Protein AF-A0A9W8TNB6-F1 (afdb_monomer)

Mean predicted aligned error: 21.93 Å

InterPro domains:
  IPR001279 Metallo-beta-lactamase [PF00753] (46-208)
  IPR001279 Metallo-beta-lactamase [SM00849] (48-267)
  IPR036866 Ribonuclease Z/Hydroxyacylglutathione hydrolase-like [G3DSA:3.60.15.10] (21-254)
  IPR036866 Ribonuclease Z/Hydroxyacylglutathione hydrolase-like [SSF56281] (34-325)
  IPR051013 N-acyl homoserine lactonase-like [PTHR42978] (9-337)

Sequence (986 aa):
MVAPSFDVPAGATAQVSIIDTEVYLVDLPTAALVTPSVDGFEKFGQLGSWCFLVQSSKGEKVLFDLSIPPDTTIYTPAIQKMIEEASASIDGVKHAADVLKSNGVDPRDISSVIWSHHHFDHIGDITTFPKSTDIVVGPGFRKAYLPAYPTQPNTWLEERHFEGRELREVDFSDADRSLKVGALEAYDFFGDGSFYLLHTPGHTNGHLAGLARTTSNPDTFIFMGGDLCHHSGEIRPSPRLPIPADVQFPLPDYVRARISVCPGAQHFHALNHKRGRKADEPFFDPVLAEDLPRAIQTIKDTQTADAQSNIFFIFAHDMEIKGIVDFFPSFANDWHEKGWKEKSLWKFLADLAPAAASYGMLSALGIRHSGAGFHASPVIAVIQCVGLKSHRPGEETNFSIIAFLHRTRDNRKVAQMPALDRARVVCTNCHLRKVTFLTPTSLLKAQTSTFSRRVGVRKTRTAGARLRTARSPSIQGLRASELGVPSPVTTDSHPETTRSSGSNNTPHSQPNTFISRCSNGYYGEYDDIIGAGETPFSTSVQLHEAVLKSVKLNPAPRPVLRRAWADAYLKFIFHYCPVLEDKDLDGSNVSTTLGKAICLVGNLVRRIPRGPKLAEELYQEVKLLISINHDKDTAQTLKAICLLCLWSAKPSYPITLDGPWHWIAVAVRIFWTLHNADTLEAACWNRPPLLRRNDFDVKLPTLDDCDVSNVQLQVFIESTKLCTIINHISELHRDKKTQGLEEFPGIETSMCDWVSNLPKELQLFHQNGERKGYCRPVSELLIQYFVAIVLSEFLRFRDKGGPRNVSVASLLAASCATALYEEIDCRDEAMFLPHHNGFYCLVLALPIIHHTPQSPEKKAVRQRDLVILQAILRGMEGRYGDARWCIAIMEKLKSSIDRAPETQRPGHSERLEPNAVASLLFPFPAEFCDNMALLEQAAPNAGFSAENFDPWQDWSVDNGTFDYNWLDLFRFDVADMDGQFESSDQ

Radius of gyration: 38.76 Å; Cα contacts (8 Å, |Δi|>4): 1297; chains: 1; bounding box: 109×118×106 Å

Organism: NCBI:txid114810

Structure (mmCIF, N/CA/C/O backbone):
data_AF-A0A9W8TNB6-F1
#
_entry.id   AF-A0A9W8TNB6-F1
#
loop_
_atom_site.group_PDB
_atom_site.id
_atom_site.type_symbol
_atom_site.label_atom_id
_atom_site.label_alt_id
_atom_site.label_comp_id
_atom_site.label_asym_id
_atom_site.label_entity_id
_atom_site.label_seq_id
_atom_site.pdbx_PDB_ins_code
_atom_site.Cartn_x
_atom_site.Cartn_y
_atom_site.Cartn_z
_atom_site.occupancy
_atom_site.B_iso_or_equiv
_atom_site.auth_seq_id
_atom_site.auth_comp_id
_atom_site.auth_asym_id
_atom_site.auth_atom_id
_atom_site.pdbx_PDB_model_num
ATOM 1 N N . MET A 1 1 ? 20.317 -42.517 0.746 1.00 33.56 1 MET A N 1
ATOM 2 C CA . MET A 1 1 ? 19.040 -42.612 1.485 1.00 33.56 1 MET A CA 1
ATOM 3 C C . MET A 1 1 ? 17.987 -41.966 0.607 1.00 33.56 1 MET A C 1
ATOM 5 O O . MET A 1 1 ? 18.328 -40.986 -0.046 1.00 33.56 1 MET A O 1
ATOM 9 N N . VAL A 1 2 ? 16.779 -42.522 0.528 1.00 39.56 2 VAL A N 1
ATOM 10 C CA . VAL A 1 2 ? 15.656 -41.832 -0.129 1.00 39.56 2 VAL A CA 1
ATOM 11 C C . VAL A 1 2 ? 15.323 -40.605 0.726 1.00 39.56 2 VAL A C 1
ATOM 13 O O . VAL A 1 2 ? 15.383 -40.700 1.953 1.00 39.56 2 VAL A O 1
ATOM 16 N N . ALA A 1 3 ? 15.068 -39.449 0.109 1.00 52.50 3 ALA A N 1
ATOM 17 C CA . ALA A 1 3 ? 14.624 -38.274 0.858 1.00 52.50 3 ALA A CA 1
ATOM 18 C C . ALA A 1 3 ? 13.265 -38.589 1.519 1.00 52.50 3 ALA A C 1
ATOM 20 O O . ALA A 1 3 ? 12.451 -39.242 0.868 1.00 52.50 3 ALA A O 1
ATOM 21 N N . PRO A 1 4 ? 12.999 -38.177 2.774 1.00 61.28 4 PRO A N 1
ATOM 22 C CA . PRO A 1 4 ? 11.732 -38.504 3.424 1.00 61.28 4 PRO A CA 1
ATOM 23 C C . PRO A 1 4 ? 10.575 -37.866 2.654 1.00 61.28 4 PRO A C 1
ATOM 25 O O . PRO A 1 4 ? 10.583 -36.643 2.496 1.00 61.28 4 PRO A O 1
ATOM 28 N N . SER A 1 5 ? 9.624 -38.675 2.196 1.00 78.06 5 SER A N 1
ATOM 29 C CA . SER A 1 5 ? 8.437 -38.256 1.455 1.00 78.06 5 SER A CA 1
ATOM 30 C C . SER A 1 5 ? 7.243 -37.989 2.378 1.00 78.06 5 SER A C 1
ATOM 32 O O . SER A 1 5 ? 7.097 -38.564 3.455 1.00 78.06 5 SER A O 1
ATOM 34 N N . PHE A 1 6 ? 6.385 -37.073 1.946 1.00 88.31 6 PHE A N 1
ATOM 35 C CA . PHE A 1 6 ? 5.047 -36.822 2.454 1.00 88.31 6 PHE A CA 1
ATOM 36 C C . PHE A 1 6 ? 4.116 -37.861 1.825 1.00 88.31 6 PHE A C 1
ATOM 38 O O . PHE A 1 6 ? 3.476 -37.628 0.798 1.00 88.31 6 PHE A O 1
ATOM 45 N N . ASP A 1 7 ? 4.142 -39.061 2.400 1.00 90.25 7 ASP A N 1
ATOM 46 C CA . ASP A 1 7 ? 3.386 -40.198 1.888 1.00 90.25 7 ASP A CA 1
ATOM 47 C C . ASP A 1 7 ? 1.887 -40.012 2.162 1.00 90.25 7 ASP A C 1
ATOM 49 O O . ASP A 1 7 ? 1.473 -39.779 3.301 1.00 90.25 7 ASP A O 1
ATOM 53 N N . VAL A 1 8 ? 1.083 -40.145 1.105 1.00 92.81 8 VAL A N 1
ATOM 54 C CA . VAL A 1 8 ? -0.385 -40.150 1.141 1.00 92.81 8 VAL A CA 1
ATOM 55 C C . VAL A 1 8 ? -0.854 -41.543 0.702 1.00 92.81 8 VAL A C 1
ATOM 57 O O . VAL A 1 8 ? -0.349 -42.040 -0.307 1.00 92.81 8 VAL A O 1
ATOM 60 N N . PRO A 1 9 ? -1.804 -42.199 1.395 1.00 92.19 9 PRO A N 1
ATOM 61 C CA . PRO A 1 9 ? -2.367 -43.463 0.921 1.00 92.19 9 PRO A CA 1
ATOM 62 C C . PRO A 1 9 ? -3.037 -43.338 -0.454 1.00 92.19 9 PRO A C 1
ATOM 64 O O . PRO A 1 9 ? -3.372 -42.241 -0.902 1.00 92.19 9 PRO A O 1
ATOM 67 N N . ALA A 1 10 ? -3.269 -44.468 -1.125 1.00 92.31 10 ALA A N 1
ATOM 68 C CA . ALA A 1 10 ? -4.039 -44.496 -2.368 1.00 92.31 10 ALA A CA 1
ATOM 69 C C . ALA A 1 10 ? -5.517 -44.137 -2.116 1.00 92.31 10 ALA A C 1
ATOM 71 O O . ALA A 1 10 ? -6.073 -44.479 -1.073 1.00 92.31 10 ALA A O 1
ATOM 72 N N . GLY A 1 11 ? -6.157 -43.480 -3.084 1.00 94.44 11 GLY A N 1
ATOM 73 C CA . GLY A 1 11 ? -7.543 -43.022 -2.975 1.00 94.44 11 GLY A CA 1
ATOM 74 C C . GLY A 1 11 ? -8.124 -42.557 -4.309 1.00 94.44 11 GLY A C 1
ATOM 75 O O . GLY A 1 11 ? -7.451 -42.574 -5.342 1.00 94.44 11 GLY A O 1
ATOM 76 N N . ALA A 1 12 ? -9.389 -42.149 -4.287 1.00 97.12 12 ALA A N 1
ATOM 77 C CA . ALA A 1 12 ? -10.066 -41.510 -5.407 1.00 97.12 12 ALA A CA 1
ATOM 78 C C . ALA A 1 12 ? -9.558 -40.073 -5.631 1.00 97.12 12 ALA A C 1
ATOM 80 O O . ALA A 1 12 ? -8.822 -39.521 -4.819 1.00 97.12 12 ALA A O 1
ATOM 81 N N . THR A 1 13 ? -9.952 -39.453 -6.742 1.00 97.69 13 THR A N 1
ATOM 82 C CA . THR A 1 13 ? -9.614 -38.060 -7.083 1.00 97.69 13 THR A CA 1
ATOM 83 C C . THR A 1 13 ? -10.798 -37.134 -6.833 1.00 97.69 13 THR A C 1
ATOM 85 O O . THR A 1 13 ? -11.914 -37.459 -7.244 1.00 97.69 13 THR A O 1
ATOM 88 N N . ALA A 1 14 ? -10.548 -35.969 -6.242 1.00 98.19 14 ALA A N 1
ATOM 89 C CA . ALA A 1 14 ? -11.518 -34.888 -6.125 1.00 98.19 14 ALA A CA 1
ATOM 90 C C . ALA A 1 14 ? -11.389 -33.942 -7.326 1.00 98.19 14 ALA A C 1
ATOM 92 O O . ALA A 1 14 ? -10.287 -33.729 -7.836 1.00 98.19 14 ALA A O 1
ATOM 93 N N . GLN A 1 15 ? -12.489 -33.337 -7.770 1.00 98.31 15 GLN A N 1
ATOM 94 C CA . GLN A 1 15 ? -12.419 -32.160 -8.640 1.00 98.31 15 GLN A CA 1
ATOM 95 C C . GLN A 1 15 ? -12.193 -30.929 -7.763 1.00 98.31 15 GLN A C 1
ATOM 97 O O . GLN A 1 15 ? -12.899 -30.746 -6.775 1.00 98.31 15 GLN A O 1
ATOM 102 N N . VAL A 1 16 ? -11.207 -30.102 -8.104 1.00 98.62 16 VAL A N 1
ATOM 103 C CA . VAL A 1 16 ? -10.817 -28.922 -7.318 1.00 98.62 16 VAL A CA 1
ATOM 104 C C . VAL A 1 16 ? -10.901 -27.693 -8.207 1.00 98.62 16 VAL A C 1
ATOM 106 O O . VAL A 1 16 ? -10.426 -27.731 -9.339 1.00 98.62 16 VAL A O 1
ATOM 109 N N . SER A 1 17 ? -11.466 -26.599 -7.705 1.00 98.62 17 SER A N 1
ATOM 110 C CA . SER A 1 17 ? -11.435 -25.282 -8.356 1.00 98.62 17 SER A CA 1
ATOM 111 C C . SER A 1 17 ? -10.987 -24.227 -7.349 1.00 98.62 17 SER A C 1
ATOM 113 O O . SER A 1 17 ? -11.371 -24.303 -6.184 1.00 98.62 17 SER A O 1
ATOM 115 N N . ILE A 1 18 ? -10.200 -23.248 -7.795 1.00 98.38 18 ILE A N 1
ATOM 116 C CA . ILE A 1 18 ? -9.760 -22.113 -6.969 1.00 98.38 18 ILE A CA 1
ATOM 117 C C . ILE A 1 18 ? -10.679 -20.933 -7.282 1.00 98.38 18 ILE A C 1
ATOM 119 O O . ILE A 1 18 ? -10.844 -20.583 -8.450 1.00 98.38 18 ILE A O 1
ATOM 123 N N . ILE A 1 19 ? -11.297 -20.342 -6.267 1.00 97.44 19 ILE A N 1
ATOM 124 C CA . ILE A 1 19 ? -12.228 -19.220 -6.383 1.00 97.44 19 ILE A CA 1
ATOM 125 C C . ILE A 1 19 ? -11.494 -17.945 -5.957 1.00 97.44 19 ILE A C 1
ATOM 127 O O . ILE A 1 19 ? -11.106 -17.802 -4.799 1.00 97.44 19 ILE A O 1
ATOM 131 N N . ASP A 1 20 ? -11.329 -17.024 -6.906 1.00 95.12 20 ASP A N 1
ATOM 132 C CA . ASP A 1 20 ? -10.987 -15.627 -6.633 1.00 95.12 20 ASP A CA 1
ATOM 133 C C . ASP A 1 20 ? -12.306 -14.869 -6.420 1.00 95.12 20 ASP A C 1
ATOM 135 O O . ASP A 1 20 ? -13.174 -14.854 -7.299 1.00 95.12 20 ASP A O 1
ATOM 139 N N . THR A 1 21 ? -12.496 -14.303 -5.231 1.00 93.50 21 THR A N 1
ATOM 140 C CA . THR A 1 21 ? -13.643 -13.438 -4.913 1.00 93.50 21 THR A CA 1
ATOM 141 C C . THR A 1 21 ? -13.467 -12.028 -5.467 1.00 93.50 21 THR A C 1
ATOM 143 O O . THR A 1 21 ? -14.443 -11.282 -5.514 1.00 93.50 21 THR A O 1
ATOM 146 N N . GLU A 1 22 ? -12.263 -11.669 -5.926 1.00 92.81 22 GLU A N 1
ATOM 147 C CA . GLU A 1 22 ? -11.875 -10.291 -6.239 1.00 92.81 22 GLU A CA 1
ATOM 148 C C . GLU A 1 22 ? -12.078 -9.356 -5.029 1.00 92.81 22 GLU A C 1
ATOM 150 O O . GLU A 1 22 ? -12.483 -8.207 -5.194 1.00 92.81 22 GLU A O 1
ATOM 155 N N . VAL A 1 23 ? -11.825 -9.873 -3.816 1.00 90.75 23 VAL A N 1
ATOM 156 C CA . VAL A 1 23 ? -11.800 -9.112 -2.559 1.00 90.75 23 VAL A CA 1
ATOM 157 C C . VAL A 1 23 ? -10.408 -9.218 -1.933 1.00 90.75 23 VAL A C 1
ATOM 159 O O . VAL A 1 23 ? -9.901 -10.326 -1.738 1.00 90.75 23 VAL A O 1
ATOM 162 N N . TYR A 1 24 ? -9.790 -8.078 -1.624 1.00 91.81 24 TYR A N 1
ATOM 163 C CA . TYR A 1 24 ? -8.423 -7.992 -1.102 1.00 91.81 24 TYR A CA 1
ATOM 164 C C . TYR A 1 24 ? -8.327 -7.002 0.058 1.00 91.81 24 TYR A C 1
ATOM 166 O O . TYR A 1 24 ? -8.927 -5.930 0.017 1.00 91.81 24 TYR A O 1
ATOM 174 N N . LEU A 1 25 ? -7.503 -7.332 1.050 1.00 86.88 25 LEU A N 1
ATOM 175 C CA . LEU A 1 25 ? -6.916 -6.352 1.957 1.00 86.88 25 LEU A CA 1
ATOM 176 C C . LEU A 1 25 ? -5.768 -5.643 1.228 1.00 86.88 25 LEU A C 1
ATOM 178 O O . LEU A 1 25 ? -4.950 -6.297 0.573 1.00 86.88 25 LEU A O 1
ATOM 182 N N . VAL A 1 26 ? -5.685 -4.321 1.343 1.00 83.38 26 VAL A N 1
ATOM 183 C CA . VAL A 1 26 ? -4.586 -3.520 0.774 1.00 83.38 26 VAL A CA 1
ATOM 184 C C . VAL A 1 26 ? -3.865 -2.710 1.851 1.00 83.38 26 VAL A C 1
ATOM 186 O O . VAL A 1 26 ? -4.417 -2.445 2.919 1.00 83.38 26 VAL A O 1
ATOM 189 N N . ASP A 1 27 ? -2.608 -2.361 1.567 1.00 76.00 27 ASP A N 1
ATOM 190 C CA . ASP A 1 27 ? -1.728 -1.515 2.390 1.00 76.00 27 ASP A CA 1
ATOM 191 C C . ASP A 1 27 ? -1.354 -2.032 3.794 1.00 76.00 27 ASP A C 1
ATOM 193 O O . ASP A 1 27 ? -0.764 -1.290 4.591 1.00 76.00 27 ASP A O 1
ATOM 197 N N . LEU A 1 28 ? -1.600 -3.319 4.069 1.00 84.44 28 LEU A N 1
ATOM 198 C CA . LEU A 1 28 ? -1.248 -3.978 5.329 1.00 84.44 28 LEU A CA 1
ATOM 199 C C . LEU A 1 28 ? 0.286 -4.004 5.553 1.00 84.44 28 LEU A C 1
ATOM 201 O O . LEU A 1 28 ? 1.016 -4.546 4.712 1.00 84.44 28 LEU A O 1
ATOM 205 N N . PRO A 1 29 ? 0.805 -3.487 6.686 1.00 87.62 29 PRO A N 1
ATOM 206 C CA . PRO A 1 29 ? 2.229 -3.563 7.024 1.00 87.62 29 PRO A CA 1
ATOM 207 C C . PRO A 1 29 ? 2.734 -5.008 7.128 1.00 87.62 29 PRO A C 1
ATOM 209 O O . PRO A 1 29 ? 2.109 -5.843 7.783 1.00 87.62 29 PRO A O 1
ATOM 212 N N . THR A 1 30 ? 3.907 -5.320 6.560 1.00 91.31 30 THR A N 1
ATOM 213 C CA . THR A 1 30 ? 4.458 -6.693 6.617 1.00 91.31 30 THR A CA 1
ATOM 214 C C . THR A 1 30 ? 4.711 -7.154 8.048 1.00 91.31 30 THR A C 1
ATOM 216 O O . THR A 1 30 ? 4.487 -8.320 8.369 1.00 91.31 30 THR A O 1
ATOM 219 N N . ALA A 1 31 ? 5.074 -6.222 8.932 1.00 89.81 31 ALA A N 1
ATOM 220 C CA . ALA A 1 31 ? 5.296 -6.466 10.355 1.00 89.81 31 ALA A CA 1
ATOM 221 C C . ALA A 1 31 ? 4.055 -6.971 11.122 1.00 89.81 31 ALA A C 1
ATOM 223 O O . ALA A 1 31 ? 4.217 -7.515 12.214 1.00 89.81 31 ALA A O 1
ATOM 224 N N . ALA A 1 32 ? 2.842 -6.825 10.572 1.00 87.81 32 ALA A N 1
ATOM 225 C CA . ALA A 1 32 ? 1.623 -7.368 11.174 1.00 87.81 32 ALA A CA 1
ATOM 226 C C . ALA A 1 32 ? 1.566 -8.906 11.099 1.00 87.81 32 ALA A C 1
ATOM 228 O O . ALA A 1 32 ? 1.016 -9.542 11.996 1.00 87.81 32 ALA A O 1
ATOM 229 N N . LEU A 1 33 ? 2.157 -9.504 10.054 1.00 91.12 33 LEU A N 1
ATOM 230 C CA . LEU A 1 33 ? 2.070 -10.945 9.784 1.00 91.12 33 LEU A CA 1
ATOM 231 C C . LEU A 1 33 ? 3.427 -11.660 9.842 1.00 91.12 33 LEU A C 1
ATOM 233 O O . LEU A 1 33 ? 3.478 -12.808 10.281 1.00 91.12 33 LEU A O 1
ATOM 237 N N . VAL A 1 34 ? 4.527 -11.006 9.443 1.00 94.69 34 VAL A N 1
ATOM 238 C CA . VAL A 1 34 ? 5.848 -11.640 9.269 1.00 94.69 34 VAL A CA 1
ATOM 239 C C . VAL A 1 34 ? 7.004 -10.858 9.901 1.00 94.69 34 VAL A C 1
ATOM 241 O O . VAL A 1 34 ? 7.031 -9.629 9.920 1.00 94.69 34 VAL A O 1
ATOM 244 N N . THR A 1 35 ? 8.013 -11.579 10.399 1.00 93.62 35 THR A N 1
ATOM 245 C CA . THR A 1 35 ? 9.199 -11.001 11.055 1.00 93.62 35 THR A CA 1
ATOM 246 C C . THR A 1 35 ? 10.493 -11.743 10.686 1.00 93.62 35 THR A C 1
ATOM 248 O O . THR A 1 35 ? 10.465 -12.949 10.441 1.00 93.62 35 THR A O 1
ATOM 251 N N . PRO A 1 36 ? 11.669 -11.084 10.643 1.00 92.12 36 PRO A N 1
ATOM 252 C CA . PRO A 1 36 ? 11.885 -9.640 10.749 1.00 92.12 36 PRO A CA 1
ATOM 253 C C . PRO A 1 36 ? 11.637 -8.928 9.415 1.00 92.12 36 PRO A C 1
ATOM 255 O O . PRO A 1 36 ? 11.855 -9.518 8.356 1.00 92.12 36 PRO A O 1
ATOM 258 N N . SER A 1 37 ? 11.268 -7.648 9.462 1.00 88.12 37 SER A N 1
ATOM 259 C CA . SER A 1 37 ? 11.075 -6.795 8.281 1.00 88.12 37 SER A CA 1
ATOM 260 C C . SER A 1 37 ? 12.285 -6.799 7.330 1.00 88.12 37 SER A C 1
ATOM 262 O O . SER A 1 37 ? 13.416 -7.133 7.712 1.00 88.12 37 SER A O 1
ATOM 264 N N . VAL A 1 38 ? 12.048 -6.445 6.065 1.00 89.50 38 VAL A N 1
ATOM 265 C CA . VAL A 1 38 ? 13.067 -6.401 5.006 1.00 89.50 38 VAL A CA 1
ATOM 266 C C . VAL A 1 38 ? 13.020 -5.044 4.314 1.00 89.50 38 VAL A C 1
ATOM 268 O O . VAL A 1 38 ? 11.964 -4.641 3.845 1.00 89.50 38 VAL A O 1
ATOM 271 N N . ASP A 1 39 ? 14.173 -4.376 4.225 1.00 82.75 39 ASP A N 1
ATOM 272 C CA . ASP A 1 39 ? 14.323 -3.076 3.560 1.00 82.75 39 ASP A CA 1
ATOM 273 C C . ASP A 1 39 ? 13.798 -3.125 2.103 1.00 82.75 39 ASP A C 1
ATOM 275 O O . ASP A 1 39 ? 14.316 -3.880 1.270 1.00 82.75 39 ASP A O 1
ATOM 279 N N . GLY A 1 40 ? 12.799 -2.306 1.776 1.00 83.25 40 GLY A N 1
ATOM 280 C CA . GLY A 1 40 ? 12.097 -2.293 0.489 1.00 83.25 40 GLY A CA 1
ATOM 281 C C . GLY A 1 40 ? 10.933 -3.285 0.366 1.00 83.25 40 GLY A C 1
ATOM 282 O O . GLY A 1 40 ? 10.452 -3.490 -0.749 1.00 83.25 40 GLY A O 1
ATOM 283 N N . PHE A 1 41 ? 10.509 -3.911 1.470 1.00 89.62 41 PHE A N 1
ATOM 284 C CA . PHE A 1 41 ? 9.302 -4.739 1.585 1.00 89.62 41 PHE A CA 1
ATOM 285 C C . PHE A 1 41 ? 8.599 -4.508 2.941 1.00 89.62 41 PHE A C 1
ATOM 287 O O . PHE A 1 41 ? 8.519 -5.382 3.811 1.00 89.62 41 PHE A O 1
ATOM 294 N N . GLU A 1 42 ? 8.119 -3.280 3.137 1.00 87.00 42 GLU A N 1
ATOM 295 C CA . GLU A 1 42 ? 7.475 -2.804 4.369 1.00 87.00 42 GLU A CA 1
ATOM 296 C C . GLU A 1 42 ? 5.947 -3.012 4.408 1.00 87.00 42 GLU A C 1
ATOM 298 O O . GLU A 1 42 ? 5.373 -3.087 5.494 1.00 87.00 42 GLU A O 1
ATOM 303 N N . LYS A 1 43 ? 5.282 -3.144 3.251 1.00 86.75 43 LYS A N 1
ATOM 304 C CA . LYS A 1 43 ? 3.833 -3.403 3.124 1.00 86.75 43 LYS A CA 1
ATOM 305 C C . LYS A 1 43 ? 3.546 -4.515 2.111 1.00 86.75 43 LYS A C 1
ATOM 307 O O . LYS A 1 43 ? 4.260 -4.647 1.115 1.00 86.75 43 LYS A O 1
ATOM 312 N N . PHE A 1 44 ? 2.482 -5.282 2.341 1.00 86.25 44 PHE A N 1
ATOM 313 C CA . PHE A 1 44 ? 1.883 -6.142 1.320 1.00 86.25 44 PHE A CA 1
ATOM 314 C C . PHE A 1 44 ? 1.063 -5.285 0.343 1.00 86.25 44 PHE A C 1
ATOM 316 O O . PHE A 1 44 ? 0.352 -4.378 0.764 1.00 86.25 44 PHE A O 1
ATOM 323 N N . GLY A 1 45 ? 1.160 -5.558 -0.964 1.00 81.75 45 GLY A N 1
ATOM 324 C CA . GLY A 1 45 ? 0.461 -4.763 -1.986 1.00 81.75 45 GLY A CA 1
ATOM 325 C C . GLY A 1 45 ? -1.040 -5.063 -2.068 1.00 81.75 45 GLY A C 1
ATOM 326 O O . GLY A 1 45 ? -1.869 -4.180 -1.895 1.00 81.75 45 GLY A O 1
ATOM 327 N N . GLN A 1 46 ? -1.383 -6.327 -2.321 1.00 88.00 46 GLN A N 1
ATOM 328 C CA . GLN A 1 46 ? -2.734 -6.873 -2.168 1.00 88.00 46 GLN A CA 1
ATOM 329 C C . GLN A 1 46 ? -2.608 -8.185 -1.394 1.00 88.00 46 GLN A C 1
ATOM 331 O O . GLN A 1 46 ? -1.662 -8.935 -1.638 1.00 88.00 46 GLN A O 1
ATOM 336 N N . LEU A 1 47 ? -3.549 -8.472 -0.501 1.00 88.69 47 LEU A N 1
ATOM 337 C CA . LEU A 1 47 ? -3.620 -9.710 0.269 1.00 88.69 47 LEU A CA 1
ATOM 338 C C . LEU A 1 47 ? -5.057 -10.247 0.202 1.00 88.69 47 LEU A C 1
ATOM 340 O O . LEU A 1 47 ? -5.970 -9.706 0.818 1.00 88.69 47 LEU A O 1
ATOM 344 N N . GLY A 1 48 ? -5.278 -11.272 -0.617 1.00 89.69 48 GLY A N 1
ATOM 345 C CA . GLY A 1 48 ? -6.548 -12.004 -0.672 1.00 89.69 48 GLY A CA 1
ATOM 346 C C . GLY A 1 48 ? -6.496 -13.285 0.154 1.00 89.69 48 GLY A C 1
ATOM 347 O O . GLY A 1 48 ? -5.426 -13.698 0.593 1.00 89.69 48 GLY A O 1
ATOM 348 N N . SER A 1 49 ? -7.639 -13.949 0.301 1.00 92.75 49 SER A N 1
ATOM 349 C CA . SER A 1 49 ? -7.727 -15.307 0.850 1.00 92.75 49 SER A CA 1
ATOM 350 C C . SER A 1 49 ? -8.406 -16.230 -0.165 1.00 92.75 49 SER A C 1
ATOM 352 O O . SER A 1 49 ? -9.482 -15.910 -0.681 1.00 92.75 49 SER A O 1
ATOM 354 N N . TRP A 1 50 ? -7.761 -17.344 -0.521 1.00 95.38 50 TRP A N 1
ATOM 355 C CA . TRP A 1 50 ? -8.256 -18.267 -1.547 1.00 95.38 50 TRP A CA 1
ATOM 356 C C . TRP A 1 50 ? -9.357 -19.199 -1.026 1.00 95.38 50 TRP A C 1
ATOM 358 O O . TRP A 1 50 ? -9.128 -20.022 -0.143 1.00 95.38 50 TRP A O 1
ATOM 368 N N . CYS A 1 51 ? -10.530 -19.147 -1.660 1.00 97.44 51 CYS A N 1
ATOM 369 C CA . CYS A 1 51 ? -11.603 -20.121 -1.466 1.00 97.44 51 CYS A CA 1
ATOM 370 C C . CYS A 1 51 ? -11.410 -21.310 -2.428 1.00 97.44 51 CYS A C 1
ATOM 372 O O . CYS A 1 51 ? -11.076 -21.119 -3.601 1.00 97.44 51 CYS A O 1
ATOM 374 N N . PHE A 1 52 ? -11.645 -22.544 -1.976 1.00 98.62 52 PHE A N 1
ATOM 375 C CA . PHE A 1 52 ? -11.538 -23.741 -2.823 1.00 98.62 52 PHE A CA 1
ATOM 376 C C . PHE A 1 52 ? -12.855 -24.513 -2.876 1.00 98.62 52 PHE A C 1
ATOM 378 O O . PHE A 1 52 ? -13.370 -24.944 -1.849 1.00 98.62 52 PHE A O 1
ATOM 385 N N . LEU A 1 53 ? -13.357 -24.775 -4.085 1.00 98.75 53 LEU A N 1
ATOM 386 C CA . LEU A 1 53 ? -14.456 -25.715 -4.312 1.00 98.75 53 LEU A CA 1
ATOM 387 C C . LEU A 1 53 ? -13.888 -27.115 -4.534 1.00 98.75 53 LEU A C 1
ATOM 389 O O . LEU A 1 53 ? -13.183 -27.348 -5.519 1.00 98.75 53 LEU A O 1
ATOM 393 N N . VAL A 1 54 ? -14.225 -28.045 -3.642 1.00 98.75 54 VAL A N 1
ATOM 394 C CA . VAL A 1 54 ? -13.784 -29.444 -3.691 1.00 98.75 54 VAL A CA 1
ATOM 395 C C . VAL A 1 54 ? -14.997 -30.349 -3.866 1.00 98.75 54 VAL A C 1
ATOM 397 O O . VAL A 1 54 ? -15.917 -30.334 -3.051 1.00 98.75 54 VAL A O 1
ATOM 400 N N . GLN A 1 55 ? -14.998 -31.158 -4.923 1.00 98.31 55 GLN A N 1
ATOM 401 C CA . GLN A 1 55 ? -16.056 -32.122 -5.207 1.00 98.31 55 GLN A CA 1
ATOM 402 C C . GLN A 1 55 ? -15.514 -33.555 -5.163 1.00 98.31 55 GLN A C 1
ATOM 404 O O . GLN A 1 55 ? -14.551 -33.882 -5.859 1.00 98.31 55 GLN A O 1
ATOM 409 N N . SER A 1 56 ? -16.153 -34.418 -4.374 1.00 97.25 56 SER A N 1
ATOM 410 C CA . SER A 1 56 ? -15.783 -35.829 -4.223 1.00 97.25 56 SER A CA 1
ATOM 411 C C . SER A 1 56 ? -16.020 -36.645 -5.495 1.00 97.25 56 SER A C 1
ATOM 413 O O . SER A 1 56 ? -16.755 -36.240 -6.403 1.00 97.25 56 SER A O 1
ATOM 415 N N . SER A 1 57 ? -15.481 -37.868 -5.527 1.00 92.88 57 SER A N 1
ATOM 416 C CA . SER A 1 57 ? -15.719 -38.819 -6.624 1.00 92.88 57 SER A CA 1
ATOM 417 C C . SER A 1 57 ? -17.201 -39.187 -6.827 1.00 92.88 57 SER A C 1
ATOM 419 O O . SER A 1 57 ? -17.577 -39.692 -7.885 1.00 92.88 57 SER A O 1
ATOM 421 N N . LYS A 1 58 ? -18.049 -38.915 -5.824 1.00 93.69 58 LYS A N 1
ATOM 422 C CA . LYS A 1 58 ? -19.496 -39.185 -5.812 1.00 93.69 58 LYS A CA 1
ATOM 423 C C . LYS A 1 58 ? -20.348 -37.946 -6.128 1.00 93.69 58 LYS A C 1
ATOM 425 O O . LYS A 1 58 ? -21.568 -38.069 -6.187 1.00 93.69 58 LYS A O 1
ATOM 430 N N . GLY A 1 59 ? -19.731 -36.780 -6.344 1.00 95.00 59 GLY A N 1
ATOM 431 C CA . GLY A 1 59 ? -20.422 -35.530 -6.685 1.00 95.00 59 GLY A CA 1
ATOM 432 C C . GLY A 1 59 ? -20.850 -34.663 -5.495 1.00 95.00 59 GLY A C 1
ATOM 433 O O . GLY A 1 59 ? -21.528 -33.661 -5.702 1.00 95.00 59 GLY A O 1
ATOM 434 N N . GLU A 1 60 ? -20.457 -35.016 -4.270 1.00 97.38 60 GLU A N 1
ATOM 435 C CA . GLU A 1 60 ? -20.655 -34.162 -3.090 1.00 97.38 60 GLU A CA 1
ATOM 436 C C . GLU A 1 60 ? -19.692 -32.970 -3.140 1.00 97.38 60 GLU A C 1
ATOM 438 O O . GLU A 1 60 ? -18.514 -33.175 -3.430 1.00 97.38 60 GLU A O 1
ATOM 443 N N . LYS A 1 61 ? -20.170 -31.748 -2.869 1.00 98.25 61 LYS A N 1
ATOM 444 C CA . LYS A 1 61 ? -19.391 -30.504 -2.970 1.00 98.25 61 LYS A CA 1
ATOM 445 C C . LYS A 1 61 ? -19.233 -29.845 -1.603 1.00 98.25 61 LYS A C 1
ATOM 447 O O . LYS A 1 61 ? -20.226 -29.607 -0.919 1.00 98.25 61 LYS A O 1
ATOM 452 N N . VAL A 1 62 ? -18.007 -29.458 -1.270 1.00 98.69 62 VAL A N 1
ATOM 453 C CA . VAL A 1 62 ? -17.683 -28.627 -0.103 1.00 98.69 62 VAL A CA 1
ATOM 454 C C . VAL A 1 62 ? -16.840 -27.428 -0.513 1.00 98.69 62 VAL A C 1
ATOM 456 O O . VAL A 1 62 ? -16.174 -27.451 -1.552 1.00 98.69 62 VAL A O 1
ATOM 459 N N . LEU A 1 63 ? -16.859 -26.393 0.319 1.00 98.81 63 LEU A N 1
ATOM 460 C CA . LEU A 1 63 ? -15.917 -25.280 0.231 1.00 98.81 63 LEU A CA 1
ATOM 461 C C . LEU A 1 63 ? -14.870 -25.406 1.338 1.00 98.81 63 LEU A C 1
ATOM 463 O O . LEU A 1 63 ? -15.196 -25.822 2.449 1.00 98.81 63 LEU A O 1
ATOM 467 N N . PHE A 1 64 ? -13.630 -25.043 1.031 1.00 98.69 64 PHE A N 1
ATOM 468 C CA . PHE A 1 64 ? -12.573 -24.802 2.009 1.00 98.69 64 PHE A CA 1
ATOM 469 C C . PHE A 1 64 ? -12.261 -23.302 1.978 1.00 98.69 64 PHE A C 1
ATOM 471 O O . PHE A 1 64 ? -11.841 -22.792 0.935 1.00 98.69 64 PHE A O 1
ATOM 478 N N . ASP A 1 65 ? -12.537 -22.632 3.098 1.00 98.25 65 ASP A N 1
ATOM 479 C CA . ASP A 1 65 ? -12.639 -21.176 3.280 1.00 98.25 65 ASP A CA 1
ATOM 480 C C . ASP A 1 65 ? -13.651 -20.473 2.345 1.00 98.25 65 ASP A C 1
ATOM 482 O O . ASP A 1 65 ? -14.125 -21.030 1.351 1.00 98.25 65 ASP A O 1
ATOM 486 N N . LEU A 1 66 ? -14.050 -19.247 2.701 1.00 96.62 66 LEU A N 1
ATOM 487 C CA . LEU A 1 66 ? -15.015 -18.407 1.970 1.00 96.62 66 LEU A CA 1
ATOM 488 C C . LEU A 1 66 ? -14.458 -17.038 1.542 1.00 96.62 66 LEU A C 1
ATOM 490 O O . LEU A 1 66 ? -15.179 -16.294 0.872 1.00 96.62 66 LEU A O 1
ATOM 494 N N . SER A 1 67 ? -13.189 -16.744 1.849 1.00 93.50 67 SER A N 1
ATOM 495 C CA . SER A 1 67 ? -12.536 -15.448 1.611 1.00 93.50 67 SER A CA 1
ATOM 496 C C . SER A 1 67 ? -13.134 -14.282 2.425 1.00 93.50 67 SER A C 1
ATOM 498 O O . SER A 1 67 ? -14.037 -14.464 3.243 1.00 93.50 67 SER A O 1
ATOM 500 N N . ILE A 1 68 ? -12.620 -13.074 2.189 1.00 92.56 68 ILE A N 1
ATOM 501 C CA . ILE A 1 68 ? -12.982 -11.822 2.866 1.00 92.56 68 ILE A CA 1
ATOM 502 C C . ILE A 1 68 ? -14.427 -11.403 2.528 1.00 92.56 68 ILE A C 1
ATOM 504 O O . ILE A 1 68 ? -14.779 -11.314 1.346 1.00 92.56 68 ILE A O 1
ATOM 508 N N . PRO A 1 69 ? -15.272 -11.078 3.527 1.00 91.19 69 PRO A N 1
ATOM 509 C CA . PRO A 1 69 ? -16.540 -10.391 3.298 1.00 91.19 69 PRO A CA 1
ATOM 510 C C . PRO A 1 69 ? -16.347 -8.976 2.711 1.00 91.19 69 PRO A C 1
ATOM 512 O O . PRO A 1 69 ? -15.644 -8.159 3.305 1.00 91.19 69 PRO A O 1
ATOM 515 N N . PRO A 1 70 ? -16.996 -8.631 1.583 1.00 88.75 70 PRO A N 1
ATOM 516 C CA . PRO A 1 70 ? -16.918 -7.282 1.016 1.00 88.75 70 PRO A CA 1
ATOM 517 C C . PRO A 1 70 ? -17.680 -6.226 1.836 1.00 88.75 70 PRO A C 1
ATOM 519 O O . PRO A 1 70 ? -17.349 -5.047 1.784 1.00 88.75 70 PRO A O 1
ATOM 522 N N . ASP A 1 71 ? -18.716 -6.624 2.581 1.00 86.12 71 ASP A N 1
ATOM 523 C CA . ASP A 1 71 ? -19.499 -5.712 3.418 1.00 86.12 71 ASP A CA 1
ATOM 524 C C . ASP A 1 71 ? -18.845 -5.560 4.800 1.00 86.12 71 ASP A C 1
ATOM 526 O O . ASP A 1 71 ? -18.857 -6.476 5.621 1.00 86.12 71 ASP A O 1
ATOM 530 N N . THR A 1 72 ? -18.276 -4.389 5.079 1.00 81.31 72 THR A N 1
ATOM 531 C CA . THR A 1 72 ? -17.619 -4.110 6.365 1.00 81.31 72 THR A CA 1
ATOM 532 C C . THR A 1 72 ? -18.604 -3.825 7.504 1.00 81.31 72 THR A C 1
ATOM 534 O O . THR A 1 72 ? -18.238 -3.885 8.683 1.00 81.31 72 THR A O 1
ATOM 537 N N . THR A 1 73 ? -19.877 -3.558 7.187 1.00 83.12 73 THR A N 1
ATOM 538 C CA . THR A 1 73 ? -20.919 -3.278 8.187 1.00 83.12 73 THR A CA 1
ATOM 539 C C . THR A 1 73 ? -21.366 -4.532 8.927 1.00 83.12 73 THR A C 1
ATOM 541 O O . THR A 1 73 ? -21.893 -4.431 10.035 1.00 83.12 73 THR A O 1
ATOM 544 N N . ILE A 1 74 ? -21.123 -5.715 8.349 1.00 85.00 74 ILE A N 1
ATOM 545 C CA . ILE A 1 74 ? -21.482 -6.997 8.956 1.00 85.00 74 ILE A CA 1
ATOM 546 C C . ILE A 1 74 ? -20.427 -7.531 9.934 1.00 85.00 74 ILE A C 1
ATOM 548 O O . ILE A 1 74 ? -20.652 -8.589 10.509 1.00 85.00 74 ILE A O 1
ATOM 552 N N . TYR A 1 75 ? -19.295 -6.851 10.122 1.00 89.69 75 TYR A N 1
ATOM 553 C CA . TYR A 1 75 ? -18.232 -7.289 11.029 1.00 89.69 75 TYR A CA 1
ATOM 554 C C . TYR A 1 75 ? -18.547 -7.052 12.510 1.00 89.69 75 TYR A C 1
ATOM 556 O O . TYR A 1 75 ? -19.264 -6.120 12.875 1.00 89.69 75 TYR A O 1
ATOM 564 N N . THR A 1 76 ? -17.940 -7.856 13.394 1.00 91.19 76 THR A N 1
ATOM 565 C CA . THR A 1 76 ? -17.978 -7.565 14.834 1.00 91.19 76 THR A CA 1
ATOM 566 C C . THR A 1 76 ? -17.211 -6.272 15.139 1.00 91.19 76 THR A C 1
ATOM 568 O O . THR A 1 76 ? -16.240 -5.957 14.441 1.00 91.19 76 THR A O 1
ATOM 571 N N . PRO A 1 77 ? -17.543 -5.558 16.233 1.00 91.56 77 PRO A N 1
ATOM 572 C CA . PRO A 1 77 ? -16.787 -4.375 16.654 1.00 91.56 77 PRO A CA 1
ATOM 573 C C . PRO A 1 77 ? -15.287 -4.643 16.866 1.00 91.56 77 PRO A C 1
ATOM 575 O O . PRO A 1 77 ? -14.472 -3.735 16.741 1.00 91.56 77 PRO A O 1
ATOM 578 N N . ALA A 1 78 ? -14.909 -5.889 17.176 1.00 88.94 78 ALA A N 1
ATOM 579 C CA . ALA A 1 78 ? -13.515 -6.292 17.331 1.00 88.94 78 ALA A CA 1
ATOM 580 C C . ALA A 1 78 ? -12.769 -6.404 15.987 1.00 88.94 78 ALA A C 1
ATOM 582 O O . ALA A 1 78 ? -11.589 -6.070 15.937 1.00 88.94 78 ALA A O 1
ATOM 583 N N . ILE A 1 79 ? -13.441 -6.838 14.913 1.00 89.75 79 ILE A N 1
ATOM 584 C CA . ILE A 1 79 ? -12.869 -6.859 13.556 1.00 89.75 79 ILE A CA 1
ATOM 585 C C . ILE A 1 79 ? -12.811 -5.439 12.983 1.00 89.75 79 ILE A C 1
ATOM 587 O O . ILE A 1 79 ? -11.770 -5.051 12.466 1.00 89.75 79 ILE A O 1
ATOM 591 N N . GLN A 1 80 ? -13.882 -4.647 13.126 1.00 88.19 80 GLN A N 1
ATOM 592 C CA . GLN A 1 80 ? -13.918 -3.250 12.660 1.00 88.19 80 GLN A CA 1
ATOM 593 C C . GLN A 1 80 ? -12.760 -2.445 13.258 1.00 88.19 80 GLN A C 1
ATOM 595 O O . GLN A 1 80 ? -11.940 -1.905 12.520 1.00 88.19 80 GLN A O 1
ATOM 600 N N . LYS A 1 81 ? -12.605 -2.502 14.588 1.00 87.31 81 LYS A N 1
ATOM 601 C CA . LYS A 1 81 ? -11.488 -1.873 15.297 1.00 87.31 81 LYS A CA 1
ATOM 602 C C . LYS A 1 81 ? -10.116 -2.374 14.831 1.00 87.31 81 LYS A C 1
ATOM 604 O O . LYS A 1 81 ? -9.187 -1.583 14.754 1.00 87.31 81 LYS A O 1
ATOM 609 N N . MET A 1 82 ? -9.968 -3.667 14.536 1.00 84.56 82 MET A N 1
ATOM 610 C CA . MET A 1 82 ? -8.699 -4.229 14.057 1.00 84.56 82 MET A CA 1
ATOM 611 C C . MET A 1 82 ? -8.340 -3.701 12.660 1.00 84.56 82 MET A C 1
ATOM 613 O O . MET A 1 82 ? -7.198 -3.307 12.446 1.00 84.56 82 MET A O 1
ATOM 617 N N . ILE A 1 83 ? -9.310 -3.624 11.742 1.00 80.44 83 ILE A N 1
ATOM 618 C CA . ILE A 1 83 ? -9.118 -3.062 10.394 1.00 80.44 83 ILE A CA 1
ATOM 619 C C . ILE A 1 83 ? -8.762 -1.567 10.479 1.00 80.44 83 ILE A C 1
ATOM 621 O O . ILE A 1 83 ? -7.813 -1.130 9.829 1.00 80.44 83 ILE A O 1
ATOM 625 N N . GLU A 1 84 ? -9.466 -0.811 11.330 1.00 79.00 84 GLU A N 1
ATOM 626 C CA . GLU A 1 84 ? -9.182 0.601 11.625 1.00 79.00 84 GLU A CA 1
ATOM 627 C C . GLU A 1 84 ? -7.763 0.797 12.196 1.00 79.00 84 GLU A C 1
ATOM 629 O O . GLU A 1 84 ? -6.994 1.599 11.668 1.00 79.00 84 GLU A O 1
ATOM 634 N N . GLU A 1 85 ? -7.375 0.038 13.230 1.00 78.00 85 GLU A N 1
ATOM 635 C CA . GLU A 1 85 ? -6.039 0.115 13.849 1.00 78.00 85 GLU A CA 1
ATOM 636 C C . GLU A 1 85 ? -4.918 -0.325 12.893 1.00 78.00 85 GLU A C 1
ATOM 638 O O . GLU A 1 85 ? -3.826 0.239 12.932 1.00 78.00 85 GLU A O 1
ATOM 643 N N . ALA A 1 86 ? -5.176 -1.293 12.009 1.00 67.81 86 ALA A N 1
ATOM 644 C CA . ALA A 1 86 ? -4.229 -1.736 10.985 1.00 67.81 86 ALA A CA 1
ATOM 645 C C . ALA A 1 86 ? -4.116 -0.769 9.793 1.00 67.81 86 ALA A C 1
ATOM 647 O O . ALA A 1 86 ? -3.226 -0.942 8.958 1.00 67.81 86 ALA A O 1
ATOM 648 N N . SER A 1 87 ? -5.011 0.225 9.692 1.00 70.38 87 SER A N 1
ATOM 649 C CA . SER A 1 87 ? -5.135 1.129 8.537 1.00 70.38 87 SER A CA 1
ATOM 650 C C . SER A 1 87 ? -5.292 0.404 7.194 1.00 70.38 87 SER A C 1
ATOM 652 O O . SER A 1 87 ? -4.912 0.921 6.144 1.00 70.38 87 SER A O 1
ATOM 654 N N . ALA A 1 88 ? -5.836 -0.812 7.234 1.00 71.62 88 ALA A N 1
ATOM 655 C CA . ALA A 1 88 ? -6.103 -1.614 6.053 1.00 71.62 88 ALA A CA 1
ATOM 656 C C . ALA A 1 88 ? -7.462 -1.224 5.460 1.00 71.62 88 ALA A C 1
ATOM 658 O O . ALA A 1 88 ? -8.385 -0.842 6.181 1.00 71.62 88 ALA A O 1
ATOM 659 N N . SER A 1 89 ? -7.616 -1.375 4.148 1.00 77.44 89 SER A N 1
ATOM 660 C CA . SER A 1 89 ? -8.927 -1.274 3.498 1.00 77.44 89 SER A CA 1
ATOM 661 C C . SER A 1 89 ? -9.254 -2.546 2.724 1.00 77.44 89 SER A C 1
ATOM 663 O O . SER A 1 89 ? -8.361 -3.314 2.361 1.00 77.44 89 SER A O 1
ATOM 665 N N . ILE A 1 90 ? -10.553 -2.788 2.533 1.00 83.94 90 ILE A N 1
ATOM 666 C CA . ILE A 1 90 ? -11.085 -3.926 1.783 1.00 83.94 90 ILE A CA 1
ATOM 667 C C . ILE A 1 90 ? -11.548 -3.410 0.422 1.00 83.94 90 ILE A C 1
ATOM 669 O O . ILE A 1 90 ? -12.486 -2.618 0.342 1.00 83.94 90 ILE A O 1
ATOM 673 N N . ASP A 1 91 ? -10.890 -3.873 -0.637 1.00 82.25 91 ASP A N 1
ATOM 674 C CA . ASP A 1 91 ? -11.249 -3.609 -2.031 1.00 82.25 91 ASP A CA 1
ATOM 675 C C . ASP A 1 91 ? -11.923 -4.851 -2.619 1.00 82.25 91 ASP A C 1
ATOM 677 O O . ASP A 1 91 ? -11.281 -5.892 -2.755 1.00 82.25 91 ASP A O 1
ATOM 681 N N . GLY A 1 92 ? -13.220 -4.763 -2.931 1.00 81.38 92 GLY A N 1
ATOM 682 C CA . GLY A 1 92 ? -13.994 -5.840 -3.554 1.00 81.38 92 GLY A CA 1
ATOM 683 C C . GLY A 1 92 ? -15.483 -5.830 -3.193 1.00 81.38 92 GLY A C 1
ATOM 684 O O . GLY A 1 92 ? -15.913 -5.139 -2.275 1.00 81.38 92 GLY A O 1
ATOM 685 N N . VAL A 1 93 ? -16.303 -6.584 -3.942 1.00 85.31 93 VAL A N 1
ATOM 686 C CA . VAL A 1 93 ? -17.786 -6.516 -3.844 1.00 85.31 93 VAL A CA 1
ATOM 687 C C . VAL A 1 93 ? -18.529 -7.861 -3.936 1.00 85.31 93 VAL A C 1
ATOM 689 O O . VAL A 1 93 ? -19.749 -7.868 -4.095 1.00 85.31 93 VAL A O 1
ATOM 692 N N . LYS A 1 94 ? -17.843 -9.013 -3.890 1.00 90.25 94 LYS A N 1
ATOM 693 C CA . LYS A 1 94 ? -18.467 -10.338 -4.105 1.00 90.25 94 LYS A CA 1
ATOM 694 C C . LYS A 1 94 ? -18.188 -11.295 -2.951 1.00 90.25 94 LYS A C 1
ATOM 696 O O . LYS A 1 94 ? -17.035 -11.509 -2.595 1.00 90.25 94 LYS A O 1
ATOM 701 N N . HIS A 1 95 ? -19.219 -11.971 -2.449 1.00 94.06 95 HIS A N 1
ATOM 702 C CA . HIS A 1 95 ? -19.020 -13.149 -1.603 1.00 94.06 95 HIS A CA 1
ATOM 703 C C . HIS A 1 95 ? -18.714 -14.381 -2.474 1.00 94.06 95 HIS A C 1
ATOM 705 O O . HIS A 1 95 ? -19.148 -14.461 -3.629 1.00 94.06 95 HIS A O 1
ATOM 711 N N . ALA A 1 96 ? -18.070 -15.410 -1.911 1.00 95.12 96 ALA A N 1
ATOM 712 C CA . ALA A 1 96 ? -17.869 -16.694 -2.599 1.00 95.12 96 ALA A CA 1
ATOM 713 C C . ALA A 1 96 ? -19.186 -17.290 -3.149 1.00 95.12 96 ALA A C 1
ATOM 715 O O . ALA A 1 96 ? -19.226 -17.805 -4.269 1.00 95.12 96 ALA A O 1
ATOM 716 N N . ALA A 1 97 ? -20.297 -17.137 -2.417 1.00 96.38 97 ALA A N 1
ATOM 717 C CA . ALA A 1 97 ? -21.627 -17.551 -2.865 1.00 96.38 97 ALA A CA 1
ATOM 718 C C . ALA A 1 97 ? -22.092 -16.851 -4.156 1.00 96.38 97 ALA A C 1
ATOM 720 O O . ALA A 1 97 ? -22.837 -17.446 -4.935 1.00 96.38 97 ALA A O 1
ATOM 721 N N . ASP A 1 98 ? -21.671 -15.613 -4.417 1.00 96.25 98 ASP A N 1
ATOM 722 C CA . ASP A 1 98 ? -22.061 -14.873 -5.622 1.00 96.25 98 ASP A CA 1
ATOM 723 C C . ASP A 1 98 ? -21.222 -15.282 -6.831 1.00 96.25 98 ASP A C 1
ATOM 725 O O . ASP A 1 98 ? -21.756 -15.388 -7.939 1.00 96.25 98 ASP A O 1
ATOM 729 N N . VAL A 1 99 ? -19.945 -15.614 -6.616 1.00 96.62 99 VAL A N 1
ATOM 730 C CA . VAL A 1 99 ? -19.084 -16.211 -7.649 1.00 96.62 99 VAL A CA 1
ATOM 731 C C . VAL A 1 99 ? -19.618 -17.587 -8.067 1.00 96.62 99 VAL A C 1
ATOM 733 O O . VAL A 1 99 ? -19.695 -17.871 -9.266 1.00 96.62 99 VAL A O 1
ATOM 736 N N . LEU A 1 100 ? -20.074 -18.409 -7.112 1.00 97.62 100 LEU A N 1
ATOM 737 C CA . LEU A 1 100 ? -20.740 -19.691 -7.384 1.00 97.62 100 LEU A CA 1
ATOM 738 C C . LEU A 1 100 ? -22.026 -19.510 -8.206 1.00 97.62 100 LEU A C 1
ATOM 740 O O . LEU A 1 100 ? -22.129 -20.071 -9.302 1.00 97.62 100 LEU A O 1
ATOM 744 N N . LYS A 1 101 ? -22.968 -18.675 -7.735 1.00 96.62 101 LYS A N 1
ATOM 745 C CA . LYS A 1 101 ? -24.247 -18.403 -8.428 1.00 96.62 101 LYS A CA 1
ATOM 746 C C . LYS A 1 101 ? -24.024 -17.905 -9.856 1.00 96.62 101 LYS A C 1
ATOM 748 O O . LYS A 1 101 ? -24.669 -18.391 -10.784 1.00 96.62 101 LYS A O 1
ATOM 753 N N . SER A 1 102 ? -23.097 -16.961 -10.038 1.00 96.06 102 SER A N 1
ATOM 754 C CA . SER A 1 102 ? -22.799 -16.337 -11.338 1.00 96.06 102 SER A CA 1
ATOM 755 C C . SER A 1 102 ? -22.262 -17.330 -12.373 1.00 96.06 102 SER A C 1
ATOM 757 O O . SER A 1 102 ? -22.421 -17.110 -13.571 1.00 96.06 102 SER A O 1
ATOM 759 N N . ASN A 1 103 ? -21.677 -18.442 -11.918 1.00 96.62 103 ASN A N 1
ATOM 760 C CA . ASN A 1 103 ? -21.157 -19.523 -12.757 1.00 96.62 103 ASN A CA 1
ATOM 761 C C . ASN A 1 103 ? -22.031 -20.795 -12.722 1.00 96.62 103 ASN A C 1
ATOM 763 O O . ASN A 1 103 ? -21.605 -21.854 -13.180 1.00 96.62 103 ASN A O 1
ATOM 767 N N . GLY A 1 104 ? -23.265 -20.703 -12.215 1.00 95.25 104 GLY A N 1
ATOM 768 C CA . GLY A 1 104 ? -24.251 -21.785 -12.284 1.00 95.25 104 GLY A CA 1
ATOM 769 C C . GLY A 1 104 ? -24.132 -22.872 -11.211 1.00 95.25 104 GLY A C 1
ATOM 770 O O . GLY A 1 104 ? -24.728 -23.935 -11.382 1.00 95.25 104 GLY A O 1
ATOM 771 N N . VAL A 1 105 ? -23.411 -22.625 -10.112 1.00 96.38 105 VAL A N 1
ATOM 772 C CA . VAL A 1 105 ? -23.443 -23.480 -8.913 1.00 96.38 105 VAL A CA 1
ATOM 773 C C . VAL A 1 105 ? -24.352 -22.838 -7.869 1.00 96.38 105 VAL A C 1
ATOM 775 O O . VAL A 1 105 ? -24.133 -21.706 -7.445 1.00 96.38 105 VAL A O 1
ATOM 778 N N . ASP A 1 106 ? -25.387 -23.560 -7.449 1.00 96.88 106 ASP A N 1
ATOM 779 C CA . ASP A 1 106 ? -26.283 -23.103 -6.389 1.00 96.88 106 ASP A CA 1
ATOM 780 C C . ASP A 1 106 ? -25.610 -23.305 -5.016 1.00 96.88 106 ASP A C 1
ATOM 782 O O . ASP A 1 106 ? -25.121 -24.405 -4.756 1.00 96.88 106 ASP A O 1
ATOM 786 N N . PRO A 1 107 ? -25.598 -22.316 -4.101 1.00 96.88 107 PRO A N 1
ATOM 787 C CA . PRO A 1 107 ? -25.105 -22.509 -2.734 1.00 96.88 107 PRO A CA 1
ATOM 788 C C . PRO A 1 107 ? -25.792 -23.659 -1.979 1.00 96.88 107 PRO A C 1
ATOM 790 O O . PRO A 1 107 ? -25.216 -24.196 -1.038 1.00 96.88 107 PRO A O 1
ATOM 793 N N . ARG A 1 108 ? -26.998 -24.074 -2.396 1.00 96.12 108 ARG A N 1
ATOM 794 C CA . ARG A 1 108 ? -27.707 -25.252 -1.863 1.00 96.12 108 ARG A CA 1
ATOM 795 C C . ARG A 1 108 ? -27.091 -26.595 -2.262 1.00 96.12 108 ARG A C 1
ATOM 797 O O . ARG A 1 108 ? -27.429 -27.596 -1.639 1.00 96.12 108 ARG A O 1
ATOM 804 N N . ASP A 1 109 ? -26.200 -26.621 -3.250 1.00 97.00 109 ASP A N 1
ATOM 805 C CA . ASP A 1 109 ? -25.437 -27.817 -3.625 1.00 97.00 109 ASP A CA 1
ATOM 806 C C . ASP A 1 109 ? -24.210 -28.048 -2.719 1.00 97.00 109 ASP A C 1
ATOM 808 O O . ASP A 1 109 ? -23.552 -29.081 -2.849 1.00 97.00 109 ASP A O 1
ATOM 812 N N . ILE A 1 110 ? -23.861 -27.091 -1.850 1.00 98.38 110 ILE A N 1
ATOM 813 C CA . ILE A 1 110 ? -22.702 -27.170 -0.951 1.00 98.38 110 ILE A CA 1
ATOM 814 C C . ILE A 1 110 ? -23.135 -27.816 0.372 1.00 98.38 110 ILE A C 1
ATOM 816 O O . ILE A 1 110 ? -23.909 -27.220 1.128 1.00 98.38 110 ILE A O 1
ATOM 820 N N . SER A 1 111 ? -22.641 -29.028 0.658 1.00 97.56 111 SER A N 1
ATOM 821 C CA . SER A 1 111 ? -22.985 -29.771 1.883 1.00 97.56 111 SER A CA 1
ATOM 822 C C . SER A 1 111 ? -22.302 -29.192 3.120 1.00 97.56 111 SER A C 1
ATOM 824 O O . SER A 1 111 ? -22.915 -29.099 4.182 1.00 97.56 111 SER A O 1
ATOM 826 N N . SER A 1 112 ? -21.053 -28.746 2.984 1.00 98.31 112 SER A N 1
ATOM 827 C CA . SER A 1 112 ? -20.290 -28.155 4.082 1.00 98.31 112 SER A CA 1
ATOM 828 C C . SER A 1 112 ? -19.374 -27.027 3.619 1.00 98.31 112 SER A C 1
ATOM 830 O O . SER A 1 112 ? -18.822 -27.061 2.517 1.00 98.31 112 SER A O 1
ATOM 832 N N . VAL A 1 113 ? -19.154 -26.069 4.512 1.00 98.69 113 VAL A N 1
ATOM 833 C CA . VAL A 1 113 ? -18.039 -25.124 4.467 1.00 98.69 113 VAL A CA 1
ATOM 834 C C . VAL A 1 113 ? -17.065 -25.514 5.569 1.00 98.69 113 VAL A C 1
ATOM 836 O O . VAL A 1 113 ? -17.426 -25.570 6.743 1.00 98.69 113 VAL A O 1
ATOM 839 N N . ILE A 1 114 ? -15.831 -25.811 5.187 1.00 98.75 114 ILE A N 1
ATOM 840 C CA . ILE A 1 114 ? -14.730 -26.057 6.110 1.00 98.75 114 ILE A CA 1
ATOM 841 C C . ILE A 1 114 ? -13.998 -24.741 6.300 1.00 98.75 114 ILE A C 1
ATOM 843 O O . ILE A 1 114 ? -13.532 -24.152 5.328 1.00 98.75 114 ILE A O 1
ATOM 847 N N . TRP A 1 115 ? -13.887 -24.306 7.546 1.00 98.31 115 TRP A N 1
ATOM 848 C CA . TRP A 1 115 ? -13.015 -23.205 7.921 1.00 98.31 115 TRP A CA 1
ATOM 849 C C . TRP A 1 115 ? -11.640 -23.779 8.259 1.00 98.31 115 TRP A C 1
ATOM 851 O O . TRP A 1 115 ? -11.525 -24.632 9.145 1.00 98.31 115 TRP A O 1
ATOM 861 N N . SER A 1 116 ? -10.600 -23.320 7.561 1.00 97.94 116 SER A N 1
ATOM 862 C CA . SER A 1 116 ? -9.208 -23.572 7.939 1.00 97.94 116 SER A CA 1
ATOM 863 C C . SER A 1 116 ? -8.971 -23.072 9.357 1.00 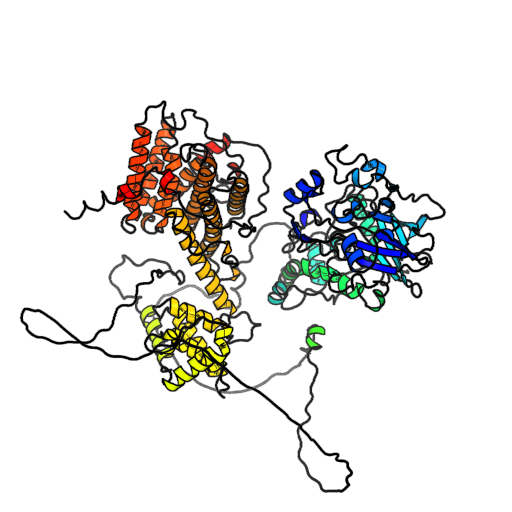97.94 116 SER A C 1
ATOM 865 O O . SER A 1 116 ? -8.390 -23.786 10.168 1.00 97.94 116 SER A O 1
ATOM 867 N N . HIS A 1 117 ? -9.506 -21.893 9.682 1.00 96.88 117 HIS A N 1
ATOM 868 C CA . HIS A 1 117 ? -9.588 -21.344 11.028 1.00 96.88 117 HIS A CA 1
ATOM 869 C C . HIS A 1 117 ? -10.594 -20.178 11.115 1.00 96.88 117 HIS A C 1
ATOM 871 O O . HIS A 1 117 ? -11.382 -19.944 10.206 1.00 96.88 117 HIS A O 1
ATOM 877 N N . HIS A 1 118 ? -10.616 -19.487 12.258 1.00 93.56 118 HIS A N 1
ATOM 878 C CA . HIS A 1 118 ? -11.704 -18.599 12.667 1.00 93.56 118 HIS A CA 1
ATOM 879 C C . HIS A 1 118 ? -11.564 -17.120 12.252 1.00 93.56 118 HIS A C 1
ATOM 881 O O . HIS A 1 118 ? -12.422 -16.321 12.634 1.00 93.56 118 HIS A O 1
ATOM 887 N N . HIS A 1 119 ? -10.506 -16.731 11.530 1.00 93.88 119 HIS A N 1
ATOM 888 C CA . HIS A 1 119 ? -10.304 -15.335 11.134 1.00 93.88 119 HIS A CA 1
ATOM 889 C C . HIS A 1 119 ? -11.310 -14.892 10.059 1.00 93.88 119 HIS A C 1
ATOM 891 O O . HIS A 1 119 ? -11.811 -15.691 9.262 1.00 93.88 119 HIS A O 1
ATOM 897 N N . PHE A 1 120 ? -11.655 -13.603 10.089 1.00 91.81 120 PHE A N 1
ATOM 898 C CA . PHE A 1 120 ? -12.777 -13.018 9.345 1.00 91.81 120 PHE A CA 1
ATOM 899 C C . PHE A 1 120 ? -12.657 -13.196 7.822 1.00 91.81 120 PHE A C 1
ATOM 901 O O . PHE A 1 120 ? -13.653 -13.409 7.131 1.00 91.81 120 PHE A O 1
ATOM 908 N N . ASP A 1 121 ? -11.427 -13.171 7.327 1.00 91.25 121 ASP A N 1
ATOM 909 C CA . ASP A 1 121 ? -10.999 -13.316 5.943 1.00 91.25 121 ASP A CA 1
ATOM 910 C C . ASP A 1 121 ? -10.958 -14.768 5.438 1.00 91.25 121 ASP A C 1
ATOM 912 O O . ASP A 1 121 ? -10.772 -15.005 4.245 1.00 91.25 121 ASP A O 1
ATOM 916 N N . HIS A 1 122 ? -11.224 -15.740 6.314 1.00 95.06 122 HIS A N 1
ATOM 917 C CA . HIS A 1 122 ? -11.359 -17.162 5.977 1.00 95.06 122 HIS A CA 1
ATOM 918 C C . HIS A 1 122 ? -12.790 -17.651 6.139 1.00 95.06 122 HIS A C 1
ATOM 920 O O . HIS A 1 122 ? -13.304 -18.372 5.280 1.00 95.06 122 HIS A O 1
ATOM 926 N N . ILE A 1 123 ? -13.457 -17.241 7.223 1.00 94.19 123 ILE A N 1
ATOM 927 C CA . ILE A 1 123 ? -14.821 -17.690 7.520 1.00 94.19 123 ILE A CA 1
ATOM 928 C C . ILE A 1 123 ? -15.860 -17.121 6.552 1.00 94.19 123 ILE A C 1
ATOM 930 O O . ILE A 1 123 ? -16.900 -17.756 6.359 1.00 94.19 123 ILE A O 1
ATOM 934 N N . GLY A 1 124 ? -15.577 -15.962 5.943 1.00 92.69 124 GLY A N 1
ATOM 935 C CA . GLY A 1 124 ? -16.473 -15.238 5.046 1.00 92.69 124 GLY A CA 1
ATOM 936 C C . GLY A 1 124 ? -17.846 -14.947 5.654 1.00 92.69 124 GLY A C 1
ATOM 937 O O . GLY A 1 124 ? -18.031 -14.939 6.869 1.00 92.69 124 GLY A O 1
ATOM 938 N N . ASP A 1 125 ? -18.845 -14.736 4.793 1.00 93.06 125 ASP A N 1
ATOM 939 C CA . ASP A 1 125 ? -20.245 -14.672 5.226 1.00 93.06 125 ASP A CA 1
ATOM 940 C C . ASP A 1 125 ? -20.968 -15.991 4.924 1.00 93.06 125 ASP A C 1
ATOM 942 O O . ASP A 1 125 ? -21.557 -16.196 3.855 1.00 93.06 125 ASP A O 1
ATOM 946 N N . ILE A 1 126 ? -20.959 -16.890 5.909 1.00 95.31 126 ILE A N 1
ATOM 947 C CA . ILE A 1 126 ? -21.692 -18.160 5.859 1.00 95.31 126 ILE A CA 1
ATOM 948 C C . ILE A 1 126 ? -23.221 -17.970 5.802 1.00 95.31 126 ILE A C 1
ATOM 950 O O . ILE A 1 126 ? -23.943 -18.888 5.406 1.00 95.31 126 ILE A O 1
ATOM 954 N N . THR A 1 127 ? -23.759 -16.794 6.149 1.00 94.12 127 THR A N 1
ATOM 955 C CA . THR A 1 127 ? -25.208 -16.526 6.078 1.00 94.12 127 THR A CA 1
ATOM 956 C C . THR A 1 127 ? -25.726 -16.457 4.638 1.00 94.12 127 THR A C 1
ATOM 958 O O . THR A 1 127 ? -26.907 -16.720 4.405 1.00 94.12 127 THR A O 1
ATOM 961 N N . THR A 1 128 ? -24.834 -16.260 3.658 1.00 95.12 128 THR A N 1
ATOM 962 C CA . THR A 1 128 ? -25.134 -16.362 2.217 1.00 95.12 128 THR A CA 1
ATOM 963 C C . THR A 1 128 ? -25.470 -17.787 1.737 1.00 95.12 128 THR A C 1
ATOM 965 O O . THR A 1 128 ? -26.009 -17.954 0.636 1.00 95.12 128 THR A O 1
ATOM 968 N N . PHE A 1 129 ? -25.206 -18.812 2.559 1.00 97.50 129 PHE A N 1
ATOM 969 C CA . PHE A 1 129 ? -25.526 -20.227 2.322 1.00 97.50 129 PHE A CA 1
ATOM 970 C C . PHE A 1 129 ? -26.792 -20.650 3.093 1.00 97.50 129 PHE A C 1
ATOM 972 O O . PHE A 1 129 ? -27.060 -20.124 4.178 1.00 97.50 129 PHE A O 1
ATOM 979 N N . PRO A 1 130 ? -27.587 -21.626 2.610 1.00 96.50 130 PRO A N 1
ATOM 980 C CA . PRO A 1 130 ? -28.769 -22.104 3.338 1.00 96.50 130 PRO A CA 1
ATOM 981 C C . PRO A 1 130 ? -28.378 -22.740 4.677 1.00 96.50 130 PRO A C 1
ATOM 983 O O . PRO A 1 130 ? -27.299 -23.310 4.795 1.00 96.50 130 PRO A O 1
ATOM 986 N N . LYS A 1 131 ? -29.270 -22.725 5.678 1.00 96.75 131 LYS A N 1
ATOM 987 C CA . LYS A 1 131 ? -29.004 -23.310 7.012 1.00 96.75 131 LYS A CA 1
ATOM 988 C C . LYS A 1 131 ? -28.705 -24.825 7.015 1.00 96.75 131 LYS A C 1
ATOM 990 O O . LYS A 1 131 ? -28.265 -25.349 8.026 1.00 96.75 131 LYS A O 1
ATOM 995 N N . SER A 1 132 ? -28.926 -25.510 5.892 1.00 96.00 132 SER A N 1
ATOM 996 C CA . SER A 1 132 ? -28.565 -26.915 5.661 1.00 96.00 132 SER A CA 1
ATOM 997 C C . SER A 1 132 ? -27.101 -27.145 5.264 1.00 96.00 132 SER A C 1
ATOM 999 O O . SER A 1 132 ? -26.730 -28.291 5.046 1.00 96.00 132 SER A O 1
ATOM 1001 N N . THR A 1 133 ? -26.309 -26.086 5.079 1.00 98.00 133 THR A N 1
ATOM 1002 C CA . THR A 1 133 ? -24.863 -26.188 4.849 1.00 98.00 133 THR A CA 1
ATOM 1003 C C . THR A 1 133 ? -24.149 -26.154 6.197 1.00 98.00 133 THR A C 1
ATOM 1005 O O . THR A 1 133 ? -24.242 -25.151 6.919 1.00 98.00 133 THR A O 1
ATOM 1008 N N . ASP A 1 134 ? -23.451 -27.244 6.509 1.00 97.94 134 ASP A N 1
ATOM 1009 C CA . ASP A 1 134 ? -22.721 -27.444 7.763 1.00 97.94 134 ASP A CA 1
ATOM 1010 C C . ASP A 1 134 ? -21.457 -26.576 7.823 1.00 97.94 134 ASP A C 1
ATOM 1012 O O . ASP A 1 134 ? -20.819 -26.318 6.799 1.00 97.94 134 ASP A O 1
ATOM 1016 N N . ILE A 1 135 ? -21.047 -26.184 9.029 1.00 98.50 135 ILE A N 1
ATOM 1017 C CA . ILE A 1 135 ? -19.734 -25.577 9.285 1.00 98.50 135 ILE A CA 1
ATOM 1018 C C . ILE A 1 135 ? -18.816 -26.654 9.862 1.00 98.50 135 ILE A C 1
ATOM 1020 O O . ILE A 1 135 ? -19.174 -27.305 10.844 1.00 98.50 135 ILE A O 1
ATOM 1024 N N . VAL A 1 136 ? -17.627 -26.834 9.289 1.00 98.62 136 VAL A N 1
ATOM 1025 C CA . VAL A 1 136 ? -16.627 -27.806 9.757 1.00 98.62 136 VAL A CA 1
ATOM 1026 C C . VAL A 1 136 ? -15.384 -27.078 10.260 1.00 98.62 136 VAL A C 1
ATOM 1028 O O . VAL A 1 136 ? -14.842 -26.227 9.560 1.00 98.62 136 VAL A O 1
ATOM 1031 N N . VAL A 1 137 ? -14.931 -27.427 11.466 1.00 98.50 137 VAL A N 1
ATOM 1032 C CA . VAL A 1 137 ? -13.825 -26.767 12.187 1.00 98.50 137 VAL A CA 1
ATOM 1033 C C . VAL A 1 137 ? -12.878 -27.787 12.822 1.00 98.50 137 VAL A C 1
ATOM 1035 O O . VAL A 1 137 ? -13.272 -28.925 13.089 1.00 98.50 137 VAL A O 1
ATOM 1038 N N . GLY A 1 138 ? -11.626 -27.403 13.079 1.00 97.56 138 GLY A N 1
ATOM 1039 C CA . GLY A 1 138 ? -10.645 -28.292 13.704 1.00 97.56 138 GLY A CA 1
ATOM 1040 C C . GLY A 1 138 ? -10.748 -28.413 15.234 1.00 97.56 138 GLY A C 1
ATOM 1041 O O . GLY A 1 138 ? -11.527 -27.704 15.878 1.00 97.56 138 GLY A O 1
ATOM 1042 N N . PRO A 1 139 ? -9.941 -29.307 15.837 1.00 95.94 139 PRO A N 1
ATOM 1043 C CA . PRO A 1 139 ? -10.046 -29.678 17.246 1.00 95.94 139 PRO A CA 1
ATOM 1044 C C . PRO A 1 139 ? -9.807 -28.509 18.204 1.00 95.94 139 PRO A C 1
ATOM 1046 O O . PRO A 1 139 ? -8.829 -27.774 18.080 1.00 95.94 139 PRO A O 1
ATOM 1049 N N . GLY A 1 140 ? -10.661 -28.381 19.214 1.00 95.06 140 GLY A N 1
ATOM 1050 C CA . GLY A 1 140 ? -10.589 -27.341 20.238 1.00 95.06 140 GLY A CA 1
ATOM 1051 C C . GLY A 1 140 ? -11.382 -26.073 19.916 1.00 95.06 140 GLY A C 1
ATOM 1052 O O . GLY A 1 140 ? -11.636 -25.301 20.843 1.00 95.06 140 GLY A O 1
ATOM 1053 N N . PHE A 1 141 ? -11.835 -25.878 18.671 1.00 96.56 141 PHE A N 1
ATOM 1054 C CA . PHE A 1 141 ? -12.551 -24.673 18.229 1.00 96.56 141 PHE A CA 1
ATOM 1055 C C . PHE A 1 141 ? -13.736 -24.320 19.138 1.00 96.56 141 PHE A C 1
ATOM 1057 O O . PHE A 1 141 ? -13.807 -23.208 19.667 1.00 96.56 141 PHE A O 1
ATOM 1064 N N . ARG A 1 142 ? -14.657 -25.267 19.387 1.00 95.06 142 ARG A N 1
ATOM 1065 C CA . ARG A 1 142 ? -15.871 -25.006 20.188 1.00 95.06 142 ARG A CA 1
ATOM 1066 C C . ARG A 1 142 ? -15.543 -24.614 21.625 1.00 95.06 142 ARG A C 1
ATOM 1068 O O . ARG A 1 142 ? -16.312 -23.891 22.246 1.00 95.06 142 ARG A O 1
ATOM 1075 N N . LYS A 1 143 ? -14.429 -25.113 22.163 1.00 95.31 143 LYS A N 1
ATOM 1076 C CA . LYS A 1 143 ? -13.968 -24.822 23.526 1.00 95.31 143 LYS A CA 1
ATOM 1077 C C . LYS A 1 143 ? -13.245 -23.474 23.614 1.00 95.31 143 LYS A C 1
ATOM 1079 O O . LYS A 1 143 ? -13.301 -22.845 24.666 1.00 95.31 143 LYS A O 1
ATOM 1084 N N . ALA A 1 144 ? -12.544 -23.073 22.555 1.00 94.12 144 ALA A N 1
ATOM 1085 C CA . ALA A 1 144 ? -11.768 -21.839 22.514 1.00 94.12 144 ALA A CA 1
ATOM 1086 C C . ALA A 1 144 ? -12.639 -20.603 22.233 1.00 94.12 144 ALA A C 1
ATOM 1088 O O . ALA A 1 144 ? -12.448 -19.578 22.882 1.00 94.12 144 ALA A O 1
ATOM 1089 N N . TYR A 1 145 ? -13.605 -20.707 21.310 1.00 94.25 145 TYR A N 1
ATOM 1090 C CA . TYR A 1 145 ? -14.250 -19.526 20.713 1.00 94.25 145 TYR A CA 1
ATOM 1091 C C . TYR A 1 145 ? -15.774 -19.427 20.880 1.00 94.25 145 TYR A C 1
ATOM 1093 O O . TYR A 1 145 ? -16.383 -18.526 20.304 1.00 94.25 145 TYR A O 1
ATOM 1101 N N . LEU A 1 146 ? -16.406 -20.323 21.650 1.00 93.69 146 LEU A N 1
ATOM 1102 C CA . LEU A 1 146 ? -17.830 -20.219 21.998 1.00 93.69 146 LEU A CA 1
ATOM 1103 C C . LEU A 1 146 ? -18.016 -19.953 23.506 1.00 93.69 146 LEU A C 1
ATOM 1105 O O . LEU A 1 146 ? -17.327 -20.576 24.318 1.00 93.69 146 LEU A O 1
ATOM 1109 N N . PRO A 1 147 ? -18.981 -19.103 23.911 1.00 94.19 147 PRO A N 1
ATOM 1110 C CA . PRO A 1 147 ? -19.923 -18.356 23.069 1.00 94.19 147 PRO A CA 1
ATOM 1111 C C . PRO A 1 147 ? -19.258 -17.210 22.284 1.00 94.19 147 PRO A C 1
ATOM 1113 O O . PRO A 1 147 ? -18.168 -16.758 22.628 1.00 94.19 147 PRO A O 1
ATOM 1116 N N . ALA A 1 148 ? -19.927 -16.767 21.219 1.00 94.00 148 ALA A N 1
ATOM 1117 C CA . ALA A 1 148 ? -19.422 -15.778 20.264 1.00 94.00 148 ALA A CA 1
ATOM 1118 C C . ALA A 1 148 ? -20.142 -14.417 20.429 1.00 94.00 148 ALA A C 1
ATOM 1120 O O . ALA A 1 148 ? -20.914 -14.233 21.373 1.00 94.00 148 ALA A O 1
ATOM 1121 N N . TYR A 1 149 ? -19.912 -13.445 19.540 1.00 92.75 149 TYR A N 1
ATOM 1122 C CA . TYR A 1 149 ? -20.640 -12.168 19.563 1.00 92.75 149 TYR A CA 1
ATOM 1123 C C . TYR A 1 149 ? -22.137 -12.389 19.244 1.00 92.75 149 TYR A C 1
ATOM 1125 O O . TYR A 1 149 ? -22.433 -13.105 18.285 1.00 92.75 149 TYR A O 1
ATOM 1133 N N . PRO A 1 150 ? -23.100 -11.795 19.981 1.00 93.00 150 PRO A N 1
ATOM 1134 C CA . PRO A 1 150 ? -22.941 -10.722 20.968 1.00 93.00 150 PRO A CA 1
ATOM 1135 C C . PRO A 1 150 ? -22.742 -11.173 22.424 1.00 93.00 150 PRO A C 1
ATOM 1137 O O . PRO A 1 150 ? -22.423 -10.330 23.261 1.00 93.00 150 PRO A O 1
ATOM 1140 N N . THR A 1 151 ? -22.923 -12.456 22.757 1.00 95.19 151 THR A N 1
ATOM 1141 C CA . THR A 1 151 ? -22.762 -12.967 24.135 1.00 95.19 151 THR A CA 1
ATOM 1142 C C . THR A 1 151 ? -21.354 -12.713 24.685 1.00 95.19 151 THR A C 1
ATOM 1144 O O . THR A 1 151 ? -21.200 -12.339 25.848 1.00 95.19 151 THR A O 1
ATOM 1147 N N . GLN A 1 152 ? -20.332 -12.865 23.841 1.00 90.62 152 GLN A N 1
ATOM 1148 C CA . GLN A 1 152 ? -18.948 -12.496 24.117 1.00 90.62 152 GLN A CA 1
ATOM 1149 C C . GLN A 1 152 ? -18.574 -11.284 23.237 1.00 90.62 152 GLN A C 1
ATOM 1151 O O . GLN A 1 152 ? -18.516 -11.428 22.020 1.00 90.62 152 GLN A O 1
ATOM 1156 N N . PRO A 1 153 ? -18.320 -10.082 23.793 1.00 83.75 153 PRO A N 1
ATOM 1157 C CA . PRO A 1 153 ? -18.175 -8.865 22.980 1.00 83.75 153 PRO A CA 1
ATOM 1158 C C . PRO A 1 153 ? -16.820 -8.731 22.263 1.00 83.75 153 PRO A C 1
ATOM 1160 O O . PRO A 1 153 ? -16.750 -8.111 21.206 1.00 83.75 153 PRO A O 1
ATOM 1163 N N . ASN A 1 154 ? -15.753 -9.318 22.814 1.00 85.56 154 ASN A N 1
ATOM 1164 C CA . ASN A 1 154 ? -14.381 -9.186 22.307 1.00 85.56 154 ASN A CA 1
ATOM 1165 C C . ASN A 1 154 ? -13.956 -10.448 21.537 1.00 85.56 154 ASN A C 1
ATOM 1167 O O . ASN A 1 154 ? -13.048 -11.160 21.964 1.00 85.56 154 ASN A O 1
ATOM 1171 N N . THR A 1 155 ? -14.656 -10.769 20.450 1.00 88.19 155 THR A N 1
ATOM 1172 C CA . THR A 1 155 ? -14.362 -11.926 19.588 1.00 88.19 155 THR A CA 1
ATOM 1173 C C . THR A 1 155 ? -14.655 -11.599 18.124 1.00 88.19 155 THR A C 1
ATOM 1175 O O . THR A 1 155 ? -15.430 -10.690 17.817 1.00 88.19 155 THR A O 1
ATOM 1178 N N . TRP A 1 156 ? -14.001 -12.318 17.215 1.00 88.00 156 TRP A N 1
ATOM 1179 C CA . TRP A 1 156 ? -14.148 -12.151 15.766 1.00 88.00 156 TRP A CA 1
ATOM 1180 C C . TRP A 1 156 ? -15.297 -13.001 15.193 1.00 88.00 156 TRP A C 1
ATOM 1182 O O . TRP A 1 156 ? -15.776 -12.739 14.097 1.00 88.00 156 TRP A O 1
ATOM 1192 N N . LEU A 1 157 ? -15.792 -13.986 15.948 1.00 93.00 157 LEU A N 1
ATOM 1193 C CA . LEU A 1 157 ? -16.927 -14.821 15.546 1.00 93.00 157 LEU A CA 1
ATOM 1194 C C . LEU A 1 157 ? -18.274 -14.244 15.986 1.00 93.00 157 LEU A C 1
ATOM 1196 O O . LEU A 1 157 ? -18.384 -13.589 17.020 1.00 93.00 157 LEU A O 1
ATOM 1200 N N . GLU A 1 158 ? -19.336 -14.625 15.278 1.00 93.06 158 GLU A N 1
ATOM 1201 C CA . GLU A 1 158 ? -20.713 -14.282 15.631 1.00 93.06 158 GLU A CA 1
ATOM 1202 C C . GLU A 1 158 ? -21.599 -15.513 15.807 1.00 93.06 158 GLU A C 1
ATOM 1204 O O . GLU A 1 158 ? -21.537 -16.474 15.041 1.00 93.06 158 GLU A O 1
ATOM 1209 N N . GLU A 1 159 ? -22.514 -15.451 16.770 1.00 94.50 159 GLU A N 1
ATOM 1210 C CA . GLU A 1 159 ? -23.487 -16.510 17.046 1.00 94.50 159 GLU A CA 1
ATOM 1211 C C . GLU A 1 159 ? -24.446 -16.738 15.867 1.00 94.50 159 GLU A C 1
ATOM 1213 O O . GLU A 1 159 ? -24.879 -17.870 15.638 1.00 94.50 159 GLU A O 1
ATOM 1218 N N . ARG A 1 160 ? -24.707 -15.700 15.052 1.00 93.12 160 ARG A N 1
ATOM 1219 C CA . ARG A 1 160 ? -25.525 -15.804 13.828 1.00 93.12 160 ARG A CA 1
ATOM 1220 C C . ARG A 1 160 ? -24.952 -16.799 12.815 1.00 93.12 160 ARG A C 1
ATOM 1222 O O . ARG A 1 160 ? -25.720 -17.401 12.067 1.00 93.12 160 ARG A O 1
ATOM 1229 N N . HIS A 1 161 ? -23.630 -17.004 12.801 1.00 94.00 161 HIS A N 1
ATOM 1230 C CA . HIS A 1 161 ? -22.989 -17.963 11.900 1.00 94.00 161 HIS A CA 1
ATOM 1231 C C . HIS A 1 161 ? -23.457 -19.390 12.191 1.00 94.00 161 HIS A C 1
ATOM 1233 O O . HIS A 1 161 ? -23.666 -20.161 11.262 1.00 94.00 161 HIS A O 1
ATOM 1239 N N . PHE A 1 162 ? -23.719 -19.714 13.459 1.00 94.12 162 PHE A N 1
ATOM 1240 C CA . PHE A 1 162 ? -24.118 -21.049 13.910 1.00 94.12 162 PHE A CA 1
ATOM 1241 C C . PHE A 1 162 ? -25.642 -21.227 14.036 1.00 94.12 162 PHE A C 1
ATOM 1243 O O . PHE A 1 162 ? -26.109 -22.329 14.329 1.00 94.12 162 PHE A O 1
ATOM 1250 N N . GLU A 1 163 ? -26.444 -20.172 13.843 1.00 92.56 163 GLU A N 1
ATOM 1251 C CA . GLU A 1 163 ? -27.873 -20.194 14.175 1.00 92.56 163 GLU A CA 1
ATOM 1252 C C . GLU A 1 163 ? -28.664 -21.177 13.291 1.00 92.56 163 GLU A C 1
ATOM 1254 O O . GLU A 1 163 ? -29.058 -20.872 12.163 1.00 92.56 163 GLU A O 1
ATOM 1259 N N . GLY A 1 164 ? -28.975 -22.354 13.837 1.00 93.44 164 GLY A N 1
ATOM 1260 C CA . GLY A 1 164 ? -29.724 -23.399 13.137 1.00 93.44 164 GLY A CA 1
ATOM 1261 C C . GLY A 1 164 ? -28.916 -24.146 12.073 1.00 93.44 164 GLY A C 1
ATOM 1262 O O . GLY A 1 164 ? -29.529 -24.691 11.158 1.00 93.44 164 GLY A O 1
ATOM 1263 N N . ARG A 1 165 ? -27.581 -24.158 12.191 1.00 95.50 165 ARG A N 1
ATOM 1264 C CA . ARG A 1 165 ? -26.653 -24.982 11.396 1.00 95.50 165 ARG A CA 1
ATOM 1265 C C . ARG A 1 165 ? -25.995 -26.048 12.266 1.00 95.50 165 ARG A C 1
ATOM 1267 O O . ARG A 1 165 ? -25.839 -25.851 13.471 1.00 95.50 165 ARG A O 1
ATOM 1274 N N . GLU A 1 166 ? -25.535 -27.128 11.646 1.00 97.38 166 GLU A N 1
ATOM 1275 C CA . GLU A 1 166 ? -24.615 -28.061 12.295 1.00 97.38 166 GLU A CA 1
ATOM 1276 C C . GLU A 1 166 ? -23.201 -27.447 12.334 1.00 97.38 166 GLU A C 1
ATOM 1278 O O . GLU A 1 166 ? -22.698 -26.947 11.326 1.00 97.38 166 GLU A O 1
ATOM 1283 N N . LEU A 1 167 ? -22.550 -27.487 13.501 1.00 97.38 167 LEU A N 1
ATOM 1284 C CA . LEU A 1 167 ? -21.139 -27.116 13.673 1.00 97.38 167 LEU A CA 1
ATOM 1285 C C . LEU A 1 167 ? -20.332 -28.378 14.002 1.00 97.38 167 LEU A C 1
ATOM 1287 O O . LEU A 1 167 ? -20.299 -28.824 15.155 1.00 97.38 167 LEU A O 1
ATOM 1291 N N . ARG A 1 168 ? -19.688 -28.972 13.001 1.00 96.81 168 ARG A N 1
ATOM 1292 C CA . ARG A 1 168 ? -18.953 -30.233 13.124 1.00 96.81 168 ARG A CA 1
ATOM 1293 C C . ARG A 1 168 ? -17.485 -29.972 13.453 1.00 96.81 168 ARG A C 1
ATOM 1295 O O . ARG A 1 168 ? -16.721 -29.518 12.609 1.00 96.81 168 ARG A O 1
ATOM 1302 N N . GLU A 1 169 ? -17.082 -30.294 14.677 1.00 97.00 169 GLU A N 1
ATOM 1303 C CA . GLU A 1 169 ? -15.666 -30.315 15.055 1.00 97.00 169 GLU A CA 1
ATOM 1304 C C . GLU A 1 169 ? -15.046 -31.654 14.622 1.00 97.00 169 GLU A C 1
ATOM 1306 O O . GLU A 1 169 ? -15.639 -32.710 14.856 1.00 97.00 169 GLU A O 1
ATOM 1311 N N . VAL A 1 170 ? -13.902 -31.622 13.933 1.00 96.69 170 VAL A N 1
ATOM 1312 C CA . VAL A 1 170 ? -13.249 -32.830 13.398 1.00 96.69 170 VAL A CA 1
ATOM 1313 C C . VAL A 1 170 ? -12.582 -33.627 14.520 1.00 96.69 170 VAL A C 1
ATOM 1315 O O . VAL A 1 170 ? -11.731 -33.107 15.238 1.00 96.69 170 VAL A O 1
ATOM 1318 N N . ASP A 1 171 ? -12.919 -34.913 14.625 1.00 92.75 171 ASP A N 1
ATOM 1319 C CA . ASP A 1 171 ? -12.302 -35.849 15.568 1.00 92.75 171 ASP A CA 1
ATOM 1320 C C . ASP A 1 171 ? -11.212 -36.685 14.878 1.00 92.75 171 ASP A C 1
ATOM 1322 O O . ASP A 1 171 ? -11.504 -37.598 14.106 1.00 92.75 171 ASP A O 1
ATOM 1326 N N . PHE A 1 172 ? -9.945 -36.392 15.184 1.00 94.19 172 PHE A N 1
ATOM 1327 C CA . PHE A 1 172 ? -8.781 -37.133 14.674 1.00 94.19 172 PHE A CA 1
ATOM 1328 C C . PHE A 1 172 ? -8.532 -38.474 15.402 1.00 94.19 172 PHE A C 1
ATOM 1330 O O . PHE A 1 172 ? -7.541 -39.154 15.128 1.00 94.19 172 PHE A O 1
ATOM 1337 N N . SER A 1 173 ? -9.413 -38.874 16.329 1.00 91.62 173 SER A N 1
ATOM 1338 C CA . SER A 1 173 ? -9.415 -40.202 16.959 1.00 91.62 173 SER A CA 1
ATOM 1339 C C . SER A 1 173 ? -10.381 -41.205 16.307 1.00 91.62 173 SER A C 1
ATOM 1341 O O . SER A 1 173 ? -10.345 -42.390 16.648 1.00 91.62 173 SER A O 1
ATOM 1343 N N . ASP A 1 174 ? -11.187 -40.770 15.327 1.00 90.88 174 ASP A N 1
ATOM 1344 C CA . ASP A 1 174 ? -12.058 -41.625 14.508 1.00 90.88 174 ASP A CA 1
ATOM 1345 C C . ASP A 1 174 ? -11.223 -42.626 13.692 1.00 90.88 174 ASP A C 1
ATOM 1347 O O . ASP A 1 174 ? -10.676 -42.281 12.647 1.00 90.88 174 ASP A O 1
ATOM 1351 N N . ALA A 1 175 ? -11.110 -43.868 14.163 1.00 86.44 175 ALA A N 1
ATOM 1352 C CA . ALA A 1 175 ? -10.252 -44.891 13.562 1.00 86.44 175 ALA A CA 1
ATOM 1353 C C . ALA A 1 175 ? -10.648 -45.318 12.132 1.00 86.44 175 ALA A C 1
ATOM 1355 O O . ALA A 1 175 ? -9.819 -45.918 11.447 1.00 86.44 175 ALA A O 1
ATOM 1356 N N . ASP A 1 176 ? -11.871 -45.020 11.676 1.00 90.69 176 ASP A N 1
ATOM 1357 C CA . ASP A 1 176 ? -12.329 -45.350 10.318 1.00 90.69 176 ASP A CA 1
ATOM 1358 C C . ASP A 1 176 ? -11.978 -44.250 9.298 1.00 90.69 176 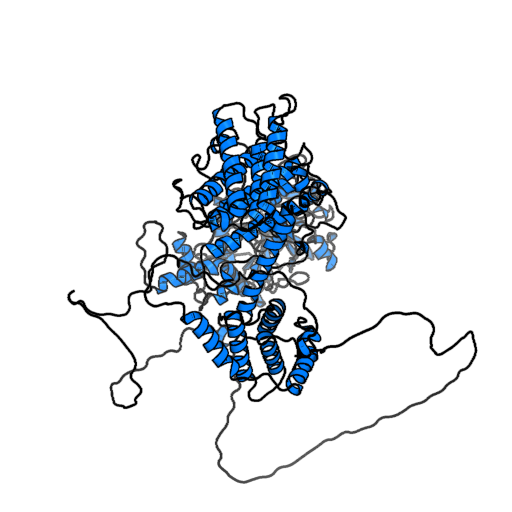ASP A C 1
ATOM 1360 O O . ASP A 1 176 ? -11.934 -44.514 8.094 1.00 90.69 176 ASP A O 1
ATOM 1364 N N . ARG A 1 177 ? -11.731 -43.014 9.760 1.00 92.81 177 ARG A N 1
ATOM 1365 C CA . ARG A 1 177 ? -11.434 -41.839 8.913 1.00 92.81 177 ARG A CA 1
ATOM 1366 C C . ARG A 1 177 ? -10.072 -41.209 9.159 1.00 92.81 177 ARG A C 1
ATOM 1368 O O . ARG A 1 177 ? -9.564 -40.518 8.277 1.00 92.81 177 ARG A O 1
ATOM 1375 N N . SER A 1 178 ? -9.488 -41.429 10.329 1.00 95.06 178 SER A N 1
ATOM 1376 C CA . SER A 1 178 ? -8.262 -40.774 10.771 1.00 95.06 178 SER A CA 1
ATOM 1377 C C . SER A 1 178 ? -7.034 -41.617 10.444 1.00 95.06 178 SER A C 1
ATOM 1379 O O . SER A 1 178 ? -6.989 -42.828 10.657 1.00 95.06 178 SER A O 1
ATOM 1381 N N . LEU A 1 179 ? -6.008 -40.959 9.920 1.00 95.12 179 LEU A N 1
ATOM 1382 C CA . LEU A 1 179 ? -4.776 -41.561 9.429 1.00 95.12 179 LEU A CA 1
ATOM 1383 C C . LEU A 1 179 ? -3.597 -40.600 9.642 1.00 95.12 179 LEU A C 1
ATOM 1385 O O . LEU A 1 179 ? -3.746 -39.509 10.195 1.00 95.12 179 LEU A O 1
ATOM 1389 N N . LYS A 1 180 ? -2.407 -40.992 9.179 1.00 92.88 180 LYS A N 1
ATOM 1390 C CA . LYS A 1 180 ? -1.265 -40.080 9.063 1.00 92.88 180 LYS A CA 1
ATOM 1391 C C . LYS A 1 180 ? -0.905 -39.855 7.608 1.00 92.88 180 LYS A C 1
ATOM 1393 O O . LYS A 1 180 ? -0.893 -40.801 6.822 1.00 92.88 180 LYS A O 1
ATOM 1398 N N . VAL A 1 181 ? -0.596 -38.605 7.286 1.00 91.94 181 VAL A N 1
ATOM 1399 C CA . VAL A 1 181 ? -0.110 -38.182 5.974 1.00 91.94 181 VAL A CA 1
ATOM 1400 C C . VAL A 1 181 ? 1.175 -37.389 6.200 1.00 91.94 181 VAL A C 1
ATOM 1402 O O . VAL A 1 181 ? 1.179 -36.342 6.853 1.00 91.94 181 VAL A O 1
ATOM 1405 N N . GLY A 1 182 ? 2.298 -37.941 5.738 1.00 88.62 182 GLY A N 1
ATOM 1406 C CA . GLY A 1 182 ? 3.628 -37.477 6.139 1.00 88.62 182 GLY A CA 1
ATOM 1407 C C . GLY A 1 182 ? 3.796 -37.420 7.667 1.00 88.62 182 GLY A C 1
ATOM 1408 O O . GLY A 1 182 ? 3.689 -38.435 8.354 1.00 88.62 182 GLY A O 1
ATOM 1409 N N . ALA A 1 183 ? 4.078 -36.227 8.198 1.00 87.12 183 ALA A N 1
ATOM 1410 C CA . ALA A 1 183 ? 4.236 -35.983 9.637 1.00 87.12 183 ALA A CA 1
ATOM 1411 C C . ALA A 1 183 ? 2.922 -35.632 10.368 1.00 87.12 183 ALA A C 1
ATOM 1413 O O . ALA A 1 183 ? 2.913 -35.574 11.598 1.00 87.12 183 ALA A O 1
ATOM 1414 N N . LEU A 1 184 ? 1.834 -35.385 9.633 1.00 94.25 184 LEU A N 1
ATOM 1415 C CA . LEU A 1 184 ? 0.598 -34.807 10.158 1.00 94.25 184 LEU A CA 1
ATOM 1416 C C . LEU A 1 184 ? -0.472 -35.869 10.417 1.00 94.25 184 LEU A C 1
ATOM 1418 O O . LEU A 1 184 ? -0.530 -36.907 9.752 1.00 94.25 184 LEU A O 1
ATOM 1422 N N . GLU A 1 185 ? -1.341 -35.582 11.383 1.00 96.25 185 GLU A N 1
ATOM 1423 C CA . GLU A 1 185 ? -2.617 -36.281 11.539 1.00 96.25 185 GLU A CA 1
ATOM 1424 C C . GLU A 1 185 ? -3.584 -35.772 10.470 1.00 96.25 185 GLU A C 1
ATOM 1426 O O . GLU A 1 185 ? -3.622 -34.578 10.166 1.00 96.25 185 GLU A O 1
ATOM 1431 N N . ALA A 1 186 ? -4.331 -36.690 9.870 1.00 97.31 186 ALA A N 1
ATOM 1432 C CA . ALA A 1 186 ? -5.204 -36.425 8.740 1.00 97.31 186 ALA A CA 1
ATOM 1433 C C . ALA A 1 186 ? -6.551 -37.128 8.935 1.00 97.31 186 ALA A C 1
ATOM 1435 O O . ALA A 1 186 ? -6.599 -38.215 9.504 1.00 97.31 186 ALA A O 1
ATOM 1436 N N . TYR A 1 187 ? -7.622 -36.529 8.427 1.00 98.12 187 TYR A N 1
ATOM 1437 C CA . TYR A 1 187 ? -8.987 -37.046 8.448 1.00 98.12 187 TYR A CA 1
ATOM 1438 C C . TYR A 1 187 ? -9.516 -37.108 7.011 1.00 98.12 187 TYR A C 1
ATOM 1440 O O . TYR A 1 187 ? -9.616 -36.074 6.348 1.00 98.12 187 TYR A O 1
ATOM 1448 N N . ASP A 1 188 ? -9.843 -38.299 6.509 1.00 97.62 188 ASP A N 1
ATOM 1449 C CA . ASP A 1 188 ? -10.459 -38.488 5.189 1.00 97.62 188 ASP A CA 1
ATOM 1450 C C . ASP A 1 188 ? -11.915 -38.011 5.222 1.00 97.62 188 ASP A C 1
ATOM 1452 O O . ASP A 1 188 ? -12.807 -38.680 5.758 1.00 97.62 188 ASP A O 1
ATOM 1456 N N . PHE A 1 189 ? -12.149 -36.824 4.662 1.00 97.75 189 PHE A N 1
ATOM 1457 C CA . PHE A 1 189 ? -13.418 -36.116 4.776 1.00 97.75 189 PHE A CA 1
ATOM 1458 C C . PHE A 1 189 ? -14.555 -36.883 4.091 1.00 97.75 189 PHE A C 1
ATOM 1460 O O . PHE A 1 189 ? -15.590 -37.159 4.705 1.00 97.75 189 PHE A O 1
ATOM 1467 N N . PHE A 1 190 ? -14.340 -37.305 2.843 1.00 96.94 190 PHE A N 1
ATOM 1468 C CA . PHE A 1 190 ? -15.331 -38.052 2.062 1.00 96.94 190 PHE A CA 1
ATOM 1469 C C . PHE A 1 190 ? -15.286 -39.569 2.314 1.00 96.94 190 PHE A C 1
ATOM 1471 O O . PHE A 1 190 ? -16.269 -40.267 2.043 1.00 96.94 190 PHE A O 1
ATOM 1478 N N . GLY A 1 191 ? -14.187 -40.095 2.865 1.00 96.06 191 GLY A N 1
ATOM 1479 C CA . GLY A 1 191 ? -14.004 -41.529 3.120 1.00 96.06 191 GLY A CA 1
ATOM 1480 C C . GLY A 1 191 ? -13.718 -42.323 1.844 1.00 96.06 191 GLY A C 1
ATOM 1481 O O . GLY A 1 191 ? -14.072 -43.498 1.749 1.00 96.06 191 GLY A O 1
ATOM 1482 N N . ASP A 1 192 ? -13.176 -41.657 0.825 1.00 95.62 192 ASP A N 1
ATOM 1483 C CA . ASP A 1 192 ? -12.764 -42.243 -0.454 1.00 95.62 192 ASP A CA 1
ATOM 1484 C C . ASP A 1 192 ? -11.303 -41.913 -0.815 1.00 95.62 192 ASP A C 1
ATOM 1486 O O . ASP A 1 192 ? -10.840 -42.267 -1.900 1.00 95.62 192 ASP A O 1
ATOM 1490 N N . GLY A 1 193 ? -10.564 -41.250 0.079 1.00 95.75 193 GLY A N 1
ATOM 1491 C CA . GLY A 1 193 ? -9.177 -40.833 -0.101 1.00 95.75 193 GLY A CA 1
ATOM 1492 C C . GLY A 1 193 ? -8.964 -39.705 -1.112 1.00 95.75 193 GLY A C 1
ATOM 1493 O O . GLY A 1 193 ? -7.836 -39.534 -1.593 1.00 95.75 193 GLY A O 1
ATOM 1494 N N . SER A 1 194 ? -10.021 -38.964 -1.469 1.00 97.62 194 SER A N 1
ATOM 1495 C CA . SER A 1 194 ? -9.946 -37.838 -2.409 1.00 97.62 194 SER A CA 1
ATOM 1496 C C . SER A 1 194 ? -9.661 -36.485 -1.764 1.00 97.62 194 SER A C 1
ATOM 1498 O O . SER A 1 194 ? -9.054 -35.629 -2.412 1.00 97.62 194 SER A O 1
ATOM 1500 N N . PHE A 1 195 ? -10.035 -36.295 -0.497 1.00 98.56 195 PHE A N 1
ATOM 1501 C CA . PHE A 1 195 ? -9.806 -35.050 0.231 1.00 98.56 195 PHE A CA 1
ATOM 1502 C C . PHE A 1 195 ? -9.602 -35.301 1.725 1.00 98.56 195 PHE A C 1
ATOM 1504 O O . PHE A 1 195 ? -10.450 -35.898 2.390 1.00 98.56 195 PHE A O 1
ATOM 1511 N N . TYR A 1 196 ? -8.476 -34.818 2.245 1.00 98.50 196 TYR A N 1
ATOM 1512 C CA . TYR A 1 196 ? -8.099 -34.944 3.647 1.00 98.50 196 TYR A CA 1
ATOM 1513 C C . TYR A 1 196 ? -8.072 -33.574 4.324 1.00 98.50 196 TYR A C 1
ATOM 1515 O O . TYR A 1 196 ? -7.558 -32.614 3.751 1.00 98.50 196 TYR A O 1
ATOM 1523 N N . LEU A 1 197 ? -8.554 -33.507 5.563 1.00 98.69 197 LEU A N 1
ATOM 1524 C CA . LEU A 1 197 ? -8.280 -32.396 6.473 1.00 98.69 197 LEU A CA 1
ATOM 1525 C C . LEU A 1 197 ? -7.077 -32.765 7.337 1.00 98.69 197 LEU A C 1
ATOM 1527 O O . LEU A 1 197 ? -7.043 -33.845 7.918 1.00 98.69 197 LEU A O 1
ATOM 1531 N N . LEU A 1 198 ? -6.081 -31.893 7.398 1.00 98.31 198 LEU A N 1
ATOM 1532 C CA . LEU A 1 198 ? -4.825 -32.090 8.111 1.00 98.31 198 LEU A CA 1
ATOM 1533 C C . LEU A 1 198 ? -4.826 -31.238 9.379 1.00 98.31 198 LEU A C 1
ATOM 1535 O O . LEU A 1 198 ? -5.098 -30.041 9.316 1.00 98.31 198 LEU A O 1
ATOM 1539 N N . HIS A 1 199 ? -4.486 -31.838 10.516 1.00 97.25 199 HIS A N 1
ATOM 1540 C CA . HIS A 1 199 ? -4.356 -31.128 11.786 1.00 97.25 199 HIS A CA 1
ATOM 1541 C C . HIS A 1 199 ? -3.058 -30.307 11.783 1.00 97.25 199 HIS A C 1
ATOM 1543 O O . HIS A 1 199 ? -1.957 -30.865 11.828 1.00 97.25 199 HIS A O 1
ATOM 1549 N N . THR A 1 200 ? -3.178 -28.979 11.720 1.00 97.00 200 THR A N 1
ATOM 1550 C CA . THR A 1 200 ? -2.046 -28.053 11.548 1.00 97.00 200 THR A CA 1
ATOM 1551 C C . THR A 1 200 ? -2.036 -26.971 12.637 1.00 97.00 200 THR A C 1
ATOM 1553 O O . THR A 1 200 ? -2.174 -25.787 12.343 1.00 97.00 200 THR A O 1
ATOM 1556 N N . PRO A 1 201 ? -1.861 -27.356 13.916 1.00 95.56 201 PRO A N 1
ATOM 1557 C CA . PRO A 1 201 ? -2.028 -26.452 15.050 1.00 95.56 201 PRO A CA 1
ATOM 1558 C C . PRO A 1 201 ? -0.904 -25.414 15.158 1.00 95.56 201 PRO A C 1
ATOM 1560 O O . PRO A 1 201 ? 0.226 -25.644 14.716 1.00 95.56 201 PRO A O 1
ATOM 1563 N N . GLY A 1 202 ? -1.200 -24.312 15.849 1.00 95.06 202 GLY A N 1
ATOM 1564 C CA . GLY A 1 202 ? -0.229 -23.302 16.277 1.00 95.06 202 GLY A CA 1
ATOM 1565 C C . GLY A 1 202 ? -0.679 -21.881 15.964 1.00 95.06 202 GLY A C 1
ATOM 1566 O O . GLY A 1 202 ? -0.668 -21.035 16.849 1.00 95.06 202 GLY A O 1
ATOM 1567 N N . HIS A 1 203 ? -1.125 -21.635 14.730 1.00 95.94 203 HIS A N 1
ATOM 1568 C CA . HIS A 1 203 ? -1.664 -20.332 14.335 1.00 95.94 203 HIS A CA 1
ATOM 1569 C C . HIS A 1 203 ? -2.925 -19.993 15.153 1.00 95.94 203 HIS A C 1
ATOM 1571 O O . HIS A 1 203 ? -2.959 -18.977 15.838 1.00 95.94 203 HIS A O 1
ATOM 1577 N N . THR A 1 204 ? -3.894 -20.910 15.203 1.00 96.19 204 THR A N 1
ATOM 1578 C CA . THR A 1 204 ? -5.084 -20.834 16.071 1.00 96.19 204 THR A CA 1
ATOM 1579 C C . THR A 1 204 ? -5.483 -22.221 16.592 1.00 96.19 204 THR A C 1
ATOM 1581 O O . THR A 1 204 ? -5.072 -23.257 16.047 1.00 96.19 204 THR A O 1
ATOM 1584 N N . ASN A 1 205 ? -6.284 -22.274 17.661 1.00 93.94 205 ASN A N 1
ATOM 1585 C CA . ASN A 1 205 ? -6.925 -23.503 18.131 1.00 93.94 205 ASN A CA 1
ATOM 1586 C C . ASN A 1 205 ? -7.849 -24.064 17.038 1.00 93.94 205 ASN A C 1
ATOM 1588 O O . ASN A 1 205 ? -8.769 -23.399 16.571 1.00 93.94 205 ASN A O 1
ATOM 1592 N N . GLY A 1 206 ? -7.620 -25.313 16.639 1.00 94.62 206 GLY A N 1
ATOM 1593 C CA . GLY A 1 206 ? -8.388 -25.944 15.569 1.00 94.62 206 GLY A CA 1
ATOM 1594 C C . GLY A 1 206 ? -8.011 -25.499 14.154 1.00 94.62 206 GLY A C 1
ATOM 1595 O O . GLY A 1 206 ? -8.807 -25.732 13.250 1.00 94.62 206 GLY A O 1
ATOM 1596 N N . HIS A 1 207 ? -6.825 -24.912 13.941 1.00 97.94 207 HIS A N 1
ATOM 1597 C CA . HIS A 1 207 ? -6.323 -24.655 12.589 1.00 97.94 207 HIS A CA 1
ATOM 1598 C C . HIS A 1 207 ? -6.159 -25.964 11.782 1.00 97.94 207 HIS A C 1
ATOM 1600 O O . HIS A 1 207 ? -5.586 -26.956 12.260 1.00 97.94 207 HIS A O 1
ATOM 1606 N N . LEU A 1 208 ? -6.663 -25.952 10.548 1.00 98.44 208 LEU A N 1
ATOM 1607 C CA . LEU A 1 208 ? -6.676 -27.054 9.589 1.00 98.44 208 LEU A CA 1
ATOM 1608 C C . LEU A 1 208 ? -6.051 -26.642 8.254 1.00 98.44 208 LEU A C 1
ATOM 1610 O O . LEU A 1 208 ? -6.209 -25.516 7.793 1.00 98.44 208 LEU A O 1
ATOM 1614 N N . ALA A 1 209 ? -5.427 -27.603 7.575 1.00 98.50 209 ALA A N 1
ATOM 1615 C CA . ALA A 1 209 ? -5.094 -27.499 6.156 1.00 98.50 209 ALA A CA 1
ATOM 1616 C C . ALA A 1 209 ? -5.878 -28.538 5.338 1.00 98.50 209 ALA A C 1
ATOM 1618 O O . ALA A 1 209 ? -6.182 -29.624 5.830 1.00 98.50 209 ALA A O 1
ATOM 1619 N N . GLY A 1 210 ? -6.191 -28.235 4.082 1.00 98.50 210 GLY A N 1
ATOM 1620 C CA . GLY A 1 210 ? -6.802 -29.179 3.144 1.00 98.50 210 GLY A CA 1
ATOM 1621 C C . GLY A 1 210 ? -5.755 -29.892 2.287 1.00 98.50 210 GLY A C 1
ATOM 1622 O O . GLY A 1 210 ? -4.737 -29.310 1.923 1.00 98.50 210 GLY A O 1
ATOM 1623 N N . LEU A 1 211 ? -6.002 -31.144 1.905 1.00 98.62 211 LEU A N 1
ATOM 1624 C CA . LEU A 1 211 ? -5.185 -31.873 0.929 1.00 98.62 211 LEU A CA 1
ATOM 1625 C C . LEU A 1 211 ? -6.083 -32.650 -0.034 1.00 98.62 211 LEU A C 1
ATOM 1627 O O . LEU A 1 211 ? -6.598 -33.718 0.299 1.00 98.62 211 LEU A O 1
ATOM 1631 N N . ALA A 1 212 ? -6.260 -32.120 -1.242 1.00 98.62 212 ALA A N 1
ATOM 1632 C CA . ALA A 1 212 ? -7.116 -32.700 -2.273 1.00 98.62 212 ALA A CA 1
ATOM 1633 C C . ALA A 1 212 ? -6.293 -33.441 -3.334 1.00 98.62 212 ALA A C 1
ATOM 1635 O O . ALA A 1 212 ? -5.388 -32.863 -3.943 1.00 98.62 212 ALA A O 1
ATOM 1636 N N . ARG A 1 213 ? -6.623 -34.710 -3.599 1.00 98.38 213 ARG A N 1
ATOM 1637 C CA . ARG A 1 213 ? -6.016 -35.504 -4.677 1.00 98.38 213 ARG A CA 1
ATOM 1638 C C . ARG A 1 213 ? -6.616 -35.098 -6.017 1.00 98.38 213 ARG A C 1
ATOM 1640 O O . ARG A 1 213 ? -7.788 -35.340 -6.282 1.00 98.38 213 ARG A O 1
ATOM 1647 N N . THR A 1 214 ? -5.794 -34.516 -6.879 1.00 98.06 214 THR A N 1
ATOM 1648 C CA . THR A 1 214 ? -6.199 -33.961 -8.180 1.00 98.06 214 THR A CA 1
ATOM 1649 C C . THR A 1 214 ? -6.095 -34.970 -9.323 1.00 98.06 214 THR A C 1
ATOM 1651 O O . THR A 1 214 ? -6.946 -34.968 -10.211 1.00 98.06 214 THR A O 1
ATOM 1654 N N . THR A 1 215 ? -5.114 -35.871 -9.289 1.00 96.94 215 THR A N 1
ATOM 1655 C CA . THR A 1 215 ? -4.991 -37.015 -10.211 1.00 96.94 215 THR A CA 1
ATOM 1656 C C . THR A 1 215 ? -4.476 -38.242 -9.452 1.00 96.94 215 THR A C 1
ATOM 1658 O O . THR A 1 215 ? -3.982 -38.089 -8.337 1.00 96.94 215 THR A O 1
ATOM 1661 N N . SER A 1 216 ? -4.638 -39.450 -10.009 1.00 93.31 216 SER A N 1
ATOM 1662 C CA . SER A 1 216 ? -4.249 -40.721 -9.361 1.00 93.31 216 SER A CA 1
ATOM 1663 C C . SER A 1 216 ? -3.302 -41.611 -10.178 1.00 93.31 216 SER A C 1
ATOM 1665 O O . SER A 1 216 ? -2.951 -42.705 -9.744 1.00 93.31 216 SER A O 1
ATOM 1667 N N . ASN A 1 217 ? -2.886 -41.178 -11.373 1.00 88.12 217 ASN A N 1
ATOM 1668 C CA . ASN A 1 217 ? -1.918 -41.884 -12.221 1.00 88.12 217 ASN A CA 1
ATOM 1669 C C . ASN A 1 217 ? -1.079 -40.884 -13.054 1.00 88.12 217 ASN A C 1
ATOM 1671 O O . ASN A 1 217 ? -1.413 -40.646 -14.217 1.00 88.12 217 ASN A O 1
ATOM 1675 N N . PRO A 1 218 ? 0.018 -40.317 -12.508 1.00 92.88 218 PRO A N 1
ATOM 1676 C CA . PRO A 1 218 ? 0.498 -40.448 -11.124 1.00 92.88 218 PRO A CA 1
ATOM 1677 C C . PRO A 1 218 ? -0.400 -39.711 -10.118 1.00 92.88 218 PRO A C 1
ATOM 1679 O O . PRO A 1 218 ? -1.263 -38.940 -10.515 1.00 92.88 218 PRO A O 1
ATOM 1682 N N . ASP A 1 219 ? -0.199 -39.938 -8.819 1.00 95.88 219 ASP A N 1
ATOM 1683 C CA . ASP A 1 219 ? -0.861 -39.148 -7.776 1.00 95.88 219 ASP A CA 1
ATOM 1684 C C . ASP A 1 219 ? -0.351 -37.696 -7.764 1.00 95.88 219 ASP A C 1
ATOM 1686 O O . ASP A 1 219 ? 0.852 -37.460 -7.599 1.00 95.88 219 ASP A O 1
ATOM 1690 N N . THR A 1 220 ? -1.261 -36.723 -7.859 1.00 98.06 220 THR A N 1
ATOM 1691 C CA . THR A 1 220 ? -0.975 -35.291 -7.639 1.00 98.06 220 THR A CA 1
ATOM 1692 C C . THR A 1 220 ? -1.946 -34.688 -6.632 1.00 98.06 220 THR A C 1
ATOM 1694 O O . THR A 1 220 ? -3.102 -35.104 -6.554 1.00 98.06 220 THR A O 1
ATOM 1697 N N . PHE A 1 221 ? -1.515 -33.666 -5.890 1.00 98.56 221 PHE A N 1
ATOM 1698 C CA . PHE A 1 221 ? -2.310 -33.046 -4.825 1.00 98.56 221 PHE A CA 1
ATOM 1699 C C . PHE A 1 221 ? -2.250 -31.517 -4.850 1.00 98.56 221 PHE A C 1
ATOM 1701 O O . PHE A 1 221 ? -1.225 -30.949 -5.212 1.00 98.56 221 PHE A O 1
ATOM 1708 N N . ILE A 1 222 ? -3.320 -30.863 -4.400 1.00 98.75 222 ILE A N 1
ATOM 1709 C CA . ILE A 1 222 ? -3.294 -29.459 -3.966 1.00 98.75 222 ILE A CA 1
ATOM 1710 C C . ILE A 1 222 ? -3.377 -29.456 -2.438 1.00 98.75 222 ILE A C 1
ATOM 1712 O O . ILE A 1 222 ? -4.274 -30.081 -1.869 1.00 98.75 222 ILE A O 1
ATOM 1716 N N . PHE A 1 223 ? -2.428 -28.784 -1.791 1.00 98.62 223 PHE A N 1
ATOM 1717 C CA . PHE A 1 223 ? -2.375 -28.560 -0.348 1.00 98.62 223 PHE A CA 1
ATOM 1718 C C . PHE A 1 223 ? -2.845 -27.124 -0.085 1.00 98.62 223 PHE A C 1
ATOM 1720 O O . PHE A 1 223 ? -2.195 -26.178 -0.525 1.00 98.62 223 PHE A O 1
ATOM 1727 N N . MET A 1 224 ? -3.972 -26.984 0.609 1.00 98.50 224 MET A N 1
ATOM 1728 C CA . MET A 1 224 ? -4.646 -25.730 0.960 1.00 98.50 224 MET A CA 1
ATOM 1729 C C . MET A 1 224 ? -4.201 -25.344 2.372 1.00 98.50 224 MET A C 1
ATOM 1731 O O . MET A 1 224 ? -4.627 -25.959 3.347 1.00 98.50 224 MET A O 1
ATOM 1735 N N . GLY A 1 225 ? -3.269 -24.404 2.480 1.00 96.81 225 GLY A N 1
ATOM 1736 C CA . GLY A 1 225 ? -2.495 -24.172 3.698 1.00 96.81 225 GLY A CA 1
ATOM 1737 C C . GLY A 1 225 ? -3.203 -23.409 4.816 1.00 96.81 225 GLY A C 1
ATOM 1738 O O . GLY A 1 225 ? -2.738 -23.504 5.949 1.00 96.81 225 GLY A O 1
ATOM 1739 N N . GLY A 1 226 ? -4.274 -22.662 4.518 1.00 95.81 226 GLY A N 1
ATOM 1740 C CA . GLY A 1 226 ? -4.771 -21.625 5.433 1.00 95.81 226 GLY A CA 1
ATOM 1741 C C . GLY A 1 226 ? -3.649 -20.639 5.778 1.00 95.81 226 GLY A C 1
ATOM 1742 O O . GLY A 1 226 ? -2.790 -20.379 4.927 1.00 95.81 226 GLY A O 1
ATOM 1743 N N . ASP A 1 227 ? -3.595 -20.231 7.045 1.00 95.94 227 ASP A N 1
ATOM 1744 C CA . ASP A 1 227 ? -2.568 -19.348 7.621 1.00 95.94 227 ASP A CA 1
ATOM 1745 C C . ASP A 1 227 ? -1.445 -20.134 8.311 1.00 95.94 227 ASP A C 1
ATOM 1747 O O . ASP A 1 227 ? -0.817 -19.714 9.285 1.00 95.94 227 ASP A O 1
ATOM 1751 N N . LEU A 1 228 ? -1.103 -21.293 7.737 1.00 93.44 228 LEU A N 1
ATOM 1752 C CA . LEU A 1 228 ? 0.238 -21.847 7.921 1.00 93.44 228 LEU A CA 1
ATOM 1753 C C . LEU A 1 228 ? 1.318 -20.844 7.506 1.00 93.44 228 LEU A C 1
ATOM 1755 O O . LEU A 1 228 ? 2.393 -20.837 8.096 1.00 93.44 228 LEU A O 1
ATOM 1759 N N . CYS A 1 229 ? 1.061 -20.045 6.471 1.00 95.00 229 CYS A N 1
ATOM 1760 C CA . CYS A 1 229 ? 1.932 -18.967 6.025 1.00 95.00 229 CYS A CA 1
ATOM 1761 C C . CYS A 1 229 ? 1.071 -17.823 5.497 1.00 95.00 229 CYS A C 1
ATOM 1763 O O . CYS A 1 229 ? 0.078 -18.062 4.817 1.00 95.00 229 CYS A O 1
ATOM 1765 N N . HIS A 1 230 ? 1.528 -16.601 5.718 1.00 95.19 230 HIS A N 1
ATOM 1766 C CA . HIS A 1 230 ? 1.005 -15.377 5.127 1.00 95.19 230 HIS A CA 1
ATOM 1767 C C . HIS A 1 230 ? 1.875 -14.921 3.942 1.00 95.19 230 HIS A C 1
ATOM 1769 O O . HIS A 1 230 ? 1.410 -14.236 3.033 1.00 95.19 230 HIS A O 1
ATOM 1775 N N . HIS A 1 231 ? 3.146 -15.338 3.906 1.00 96.06 231 HIS A N 1
ATOM 1776 C CA . HIS A 1 231 ? 4.077 -15.122 2.801 1.00 96.06 231 HIS A CA 1
ATOM 1777 C C . HIS A 1 231 ? 4.885 -16.385 2.488 1.00 96.06 231 HIS A C 1
ATOM 1779 O O . HIS A 1 231 ? 5.302 -17.131 3.375 1.00 96.06 231 HIS A O 1
ATOM 1785 N N . SER A 1 232 ? 5.212 -16.595 1.208 1.00 95.75 232 SER A N 1
ATOM 1786 C CA . SER A 1 232 ? 6.030 -17.741 0.768 1.00 95.75 232 SER A CA 1
ATOM 1787 C C . SER A 1 232 ? 7.385 -17.828 1.490 1.00 95.75 232 SER A C 1
ATOM 1789 O O . SER A 1 232 ? 7.938 -18.921 1.634 1.00 95.75 232 SER A O 1
ATOM 1791 N N . GLY A 1 233 ? 7.916 -16.694 1.957 1.00 96.12 233 GLY A N 1
ATOM 1792 C CA . GLY A 1 233 ? 9.164 -16.612 2.706 1.00 96.12 233 GLY A CA 1
ATOM 1793 C C . GLY A 1 233 ? 9.125 -17.186 4.129 1.00 96.12 233 GLY A C 1
ATOM 1794 O O . GLY A 1 233 ? 10.185 -17.248 4.745 1.00 96.12 233 GLY A O 1
ATOM 1795 N N . GLU A 1 234 ? 7.974 -17.615 4.657 1.00 96.94 234 GLU A N 1
ATOM 1796 C CA . GLU A 1 234 ? 7.873 -18.332 5.946 1.00 96.94 234 GLU A CA 1
ATOM 1797 C C . GLU A 1 234 ? 8.119 -19.843 5.810 1.00 96.94 234 GLU A C 1
ATOM 1799 O O . GLU A 1 234 ? 8.623 -20.481 6.734 1.00 96.94 234 GLU A O 1
ATOM 1804 N N . ILE A 1 235 ? 7.837 -20.422 4.638 1.00 96.44 235 ILE A N 1
ATOM 1805 C CA . ILE A 1 235 ? 8.065 -21.849 4.347 1.00 96.44 235 ILE A CA 1
ATOM 1806 C C . ILE A 1 235 ? 9.288 -22.091 3.446 1.00 96.44 235 ILE A C 1
ATOM 1808 O O . ILE A 1 235 ? 9.924 -23.147 3.561 1.00 96.44 235 ILE A O 1
ATOM 1812 N N . ARG A 1 236 ? 9.670 -21.114 2.607 1.00 95.62 236 ARG A N 1
ATOM 1813 C CA . ARG A 1 236 ? 10.766 -21.203 1.620 1.00 95.62 236 ARG A CA 1
ATOM 1814 C C . ARG A 1 236 ? 11.876 -20.158 1.881 1.00 95.62 236 ARG A C 1
ATOM 1816 O O . ARG A 1 236 ? 11.571 -19.020 2.231 1.00 95.62 236 ARG A O 1
ATOM 1823 N N . PRO A 1 237 ? 13.161 -20.477 1.619 1.00 95.75 237 PRO A N 1
ATOM 1824 C CA . PRO A 1 237 ? 13.684 -21.799 1.280 1.00 95.75 237 PRO A CA 1
ATOM 1825 C C . PRO A 1 237 ? 13.664 -22.742 2.489 1.00 95.75 237 PRO A C 1
ATOM 1827 O O . PRO A 1 237 ? 13.452 -22.329 3.626 1.00 95.75 237 PRO A O 1
ATOM 1830 N N . SER A 1 238 ? 13.917 -24.022 2.234 1.00 95.00 238 SER A N 1
ATOM 1831 C CA . SER A 1 238 ? 14.092 -25.028 3.283 1.00 95.00 238 SER A CA 1
ATOM 1832 C C . SER A 1 238 ? 15.294 -25.933 2.984 1.00 95.00 238 SER A C 1
ATOM 1834 O O . SER A 1 238 ? 15.736 -25.994 1.832 1.00 95.00 238 SER A O 1
ATOM 1836 N N . PRO A 1 239 ? 15.774 -26.745 3.948 1.00 91.56 239 PRO A N 1
ATOM 1837 C CA . PRO A 1 239 ? 16.829 -27.733 3.693 1.00 91.56 239 PRO A CA 1
ATOM 1838 C C . PRO A 1 239 ? 16.423 -28.814 2.674 1.00 91.56 239 PRO A C 1
ATOM 1840 O O . PRO A 1 239 ? 17.267 -29.558 2.176 1.00 91.56 239 PRO A O 1
ATOM 1843 N N . ARG A 1 240 ? 15.119 -28.924 2.377 1.00 89.31 240 ARG A N 1
ATOM 1844 C CA . ARG A 1 240 ? 14.538 -29.836 1.379 1.00 89.31 240 ARG A CA 1
ATOM 1845 C C . ARG A 1 240 ? 14.303 -29.155 0.029 1.00 89.31 240 ARG A C 1
ATOM 1847 O O . ARG A 1 240 ? 14.307 -29.836 -0.992 1.00 89.31 240 ARG A O 1
ATOM 1854 N N . LEU A 1 241 ? 14.115 -27.836 0.033 1.00 93.56 241 LEU A N 1
ATOM 1855 C CA . LEU A 1 241 ? 13.825 -27.007 -1.131 1.00 93.56 241 LEU A CA 1
ATOM 1856 C C . LEU A 1 241 ? 14.694 -25.729 -1.100 1.00 93.56 241 LEU A C 1
ATOM 1858 O O . LEU A 1 241 ? 14.210 -24.650 -0.746 1.00 93.56 241 LEU A O 1
ATOM 1862 N N . PRO A 1 242 ? 15.998 -25.842 -1.419 1.00 92.94 242 PRO A N 1
ATOM 1863 C CA . PRO A 1 242 ? 16.901 -24.698 -1.498 1.00 92.94 242 PRO A CA 1
ATOM 1864 C C . PRO A 1 242 ? 16.648 -23.871 -2.767 1.00 92.94 242 PRO A C 1
ATOM 1866 O O . PRO A 1 242 ? 16.148 -24.385 -3.770 1.00 92.94 242 PRO A O 1
ATOM 1869 N N . ILE A 1 243 ? 17.059 -22.600 -2.752 1.00 92.81 243 ILE A N 1
ATOM 1870 C CA . ILE A 1 243 ? 16.906 -21.698 -3.903 1.00 92.81 243 ILE A CA 1
ATOM 1871 C C . ILE A 1 243 ? 17.779 -22.194 -5.081 1.00 92.81 243 ILE A C 1
ATOM 1873 O O . ILE A 1 243 ? 18.996 -22.339 -4.912 1.00 92.81 243 ILE A O 1
ATOM 1877 N N . PRO A 1 244 ? 17.217 -22.430 -6.286 1.00 89.75 244 PRO A N 1
ATOM 1878 C CA . PRO A 1 244 ? 17.987 -22.853 -7.455 1.00 89.75 244 PRO A CA 1
ATOM 1879 C C . PRO A 1 244 ? 19.068 -21.839 -7.842 1.00 89.75 244 PRO A C 1
ATOM 1881 O O . PRO A 1 244 ? 18.826 -20.634 -7.872 1.00 89.75 244 PRO A O 1
ATOM 1884 N N . ALA A 1 245 ? 20.266 -22.309 -8.197 1.00 84.06 245 ALA A N 1
ATOM 1885 C CA . ALA A 1 245 ? 21.394 -21.428 -8.527 1.00 84.06 245 ALA A CA 1
ATOM 1886 C C . ALA A 1 245 ? 21.093 -20.453 -9.686 1.00 84.06 245 ALA A C 1
ATOM 1888 O O . ALA A 1 245 ? 21.615 -19.337 -9.713 1.00 84.06 245 ALA A O 1
ATOM 1889 N N . ASP A 1 246 ? 20.239 -20.874 -10.617 1.00 81.06 246 ASP A N 1
ATOM 1890 C CA . ASP A 1 246 ? 19.762 -20.159 -11.798 1.00 81.06 246 ASP A CA 1
ATOM 1891 C C . ASP A 1 246 ? 18.299 -19.687 -11.677 1.00 81.06 246 ASP A C 1
ATOM 1893 O O . ASP A 1 246 ? 17.665 -19.417 -12.698 1.00 81.06 246 ASP A O 1
ATOM 1897 N N . VAL A 1 247 ? 17.773 -19.558 -10.448 1.00 84.00 247 VAL A N 1
ATOM 1898 C CA . VAL A 1 247 ? 16.386 -19.147 -10.158 1.00 84.00 247 VAL A CA 1
ATOM 1899 C C . VAL A 1 247 ? 15.931 -17.954 -11.013 1.00 84.00 247 VAL A C 1
ATOM 1901 O O . VAL A 1 247 ? 16.642 -16.960 -11.174 1.00 84.00 247 VAL A O 1
ATOM 1904 N N . GLN A 1 248 ? 14.736 -18.077 -11.594 1.00 78.75 248 GLN A N 1
ATOM 1905 C CA . GLN A 1 248 ? 14.106 -17.060 -12.433 1.00 78.75 248 GLN A CA 1
ATOM 1906 C C . GLN A 1 248 ? 12.803 -16.608 -11.773 1.00 78.75 248 GLN A C 1
ATOM 1908 O O . GLN A 1 248 ? 11.969 -17.437 -11.423 1.00 78.75 248 GLN A O 1
ATOM 1913 N N . PHE A 1 249 ? 12.618 -15.299 -11.652 1.00 79.81 249 PHE A N 1
ATOM 1914 C CA . PHE A 1 249 ? 11.407 -14.664 -11.134 1.00 79.81 249 PHE A CA 1
ATOM 1915 C C . PHE A 1 249 ? 11.238 -13.291 -11.810 1.00 79.81 249 PHE A C 1
ATOM 1917 O O . PHE A 1 249 ? 12.218 -12.736 -12.329 1.00 79.81 249 PHE A O 1
ATOM 1924 N N . PRO A 1 250 ? 10.013 -12.742 -11.889 1.00 70.75 250 PRO A N 1
ATOM 1925 C CA . PRO A 1 250 ? 9.798 -11.414 -12.445 1.00 70.75 250 PRO A CA 1
ATOM 1926 C C . PRO A 1 250 ? 10.390 -10.353 -11.510 1.00 70.75 250 PRO A C 1
ATOM 1928 O O . PRO A 1 250 ? 9.945 -10.187 -10.386 1.00 70.75 250 PRO A O 1
ATOM 1931 N N . LEU A 1 251 ? 11.381 -9.595 -11.979 1.00 68.00 251 LEU A N 1
ATOM 1932 C CA . LEU A 1 251 ? 11.835 -8.406 -11.252 1.00 68.00 251 LEU A CA 1
ATOM 1933 C C . LEU A 1 251 ? 10.826 -7.265 -11.422 1.00 68.00 251 LEU A C 1
ATOM 1935 O O . LEU A 1 251 ? 10.469 -7.002 -12.579 1.00 68.00 251 LEU A O 1
ATOM 1939 N N . PRO A 1 252 ? 10.459 -6.530 -10.355 1.00 62.66 252 PRO A N 1
ATOM 1940 C CA . PRO A 1 252 ? 9.730 -5.272 -10.481 1.00 62.66 252 PRO A CA 1
ATOM 1941 C C . PRO A 1 252 ? 10.478 -4.301 -11.403 1.00 62.66 252 PRO A C 1
ATOM 1943 O O . PRO A 1 252 ? 11.713 -4.266 -11.405 1.00 62.66 252 PRO A O 1
ATOM 1946 N N . ASP A 1 253 ? 9.763 -3.507 -12.202 1.00 60.28 253 ASP A N 1
ATOM 1947 C CA . ASP A 1 253 ? 10.403 -2.671 -13.231 1.00 60.28 253 ASP A CA 1
ATOM 1948 C C . ASP A 1 253 ? 11.346 -1.607 -12.643 1.00 60.28 253 ASP A C 1
ATOM 1950 O O . ASP A 1 253 ? 12.400 -1.339 -13.224 1.00 60.28 253 ASP A O 1
ATOM 1954 N N . TYR A 1 254 ? 11.052 -1.089 -11.444 1.00 59.34 254 TYR A N 1
ATOM 1955 C CA . TYR A 1 254 ? 11.945 -0.175 -10.722 1.00 59.34 254 TYR A CA 1
ATOM 1956 C C . TYR A 1 254 ? 13.261 -0.852 -10.290 1.00 59.34 254 TYR A C 1
ATOM 1958 O O . TYR A 1 254 ? 14.330 -0.247 -10.386 1.00 59.34 254 TYR A O 1
ATOM 1966 N N . VAL A 1 255 ? 13.219 -2.131 -9.887 1.00 57.06 255 VAL A N 1
ATOM 1967 C CA . VAL A 1 255 ? 14.420 -2.930 -9.587 1.00 57.06 255 VAL A CA 1
ATOM 1968 C C . VAL A 1 255 ? 15.187 -3.205 -10.877 1.00 57.06 255 VAL A C 1
ATOM 1970 O O . VAL A 1 255 ? 16.393 -2.976 -10.945 1.00 57.06 255 VAL A O 1
ATOM 1973 N N . ARG A 1 256 ? 14.486 -3.633 -11.933 1.00 61.62 256 ARG A N 1
ATOM 1974 C CA . ARG A 1 256 ? 15.055 -3.946 -13.255 1.00 61.62 256 ARG A CA 1
ATOM 1975 C C . ARG A 1 256 ? 15.752 -2.745 -13.905 1.00 61.62 256 ARG A C 1
ATOM 1977 O O . ARG A 1 256 ? 16.721 -2.938 -14.632 1.00 61.62 256 ARG A O 1
ATOM 1984 N N . ALA A 1 257 ? 15.290 -1.525 -13.636 1.00 56.47 257 ALA A N 1
ATOM 1985 C CA . ALA A 1 257 ? 15.946 -0.290 -14.067 1.00 56.47 257 ALA A CA 1
ATOM 1986 C C . ALA A 1 257 ? 17.235 0.024 -13.280 1.00 56.47 257 ALA A C 1
ATOM 1988 O O . ALA A 1 257 ? 18.132 0.677 -13.812 1.00 56.47 257 ALA A O 1
ATOM 1989 N N . ARG A 1 258 ? 17.338 -0.440 -12.025 1.00 54.25 258 ARG A N 1
ATOM 1990 C CA . ARG A 1 258 ? 18.460 -0.167 -11.110 1.00 54.25 258 ARG A CA 1
ATOM 1991 C C . ARG A 1 258 ? 19.542 -1.259 -11.109 1.00 54.25 258 ARG A C 1
ATOM 1993 O O . ARG A 1 258 ? 20.676 -0.961 -10.741 1.00 54.25 258 ARG A O 1
ATOM 2000 N N . ILE A 1 259 ? 19.246 -2.490 -11.548 1.00 53.34 259 ILE A N 1
ATOM 2001 C CA . ILE A 1 259 ? 20.210 -3.611 -11.551 1.00 53.34 259 ILE A CA 1
ATOM 2002 C C . ILE A 1 259 ? 20.531 -4.141 -12.952 1.00 53.34 259 ILE A C 1
ATOM 2004 O O . ILE A 1 259 ? 19.654 -4.398 -13.772 1.00 53.34 259 ILE A O 1
ATOM 2008 N N . SER A 1 260 ? 21.818 -4.367 -13.222 1.00 48.41 260 SER A N 1
ATOM 2009 C CA . SER A 1 260 ? 22.309 -4.873 -14.514 1.00 48.41 260 SER A CA 1
ATOM 2010 C C . SER A 1 260 ? 22.241 -6.401 -14.661 1.00 48.41 260 SER A C 1
ATOM 2012 O O . SER A 1 260 ? 22.385 -6.921 -15.769 1.00 48.41 260 SER A O 1
ATOM 2014 N N . VAL A 1 261 ? 22.023 -7.124 -13.558 1.00 57.06 261 VAL A N 1
ATOM 2015 C CA . VAL A 1 261 ? 21.917 -8.589 -13.486 1.00 57.06 261 VAL A CA 1
ATOM 2016 C C . VAL A 1 261 ? 20.848 -8.940 -12.449 1.00 57.06 261 VAL A C 1
ATOM 2018 O O . VAL A 1 261 ? 20.822 -8.338 -11.381 1.00 57.06 261 VAL A O 1
ATOM 2021 N N . CYS A 1 262 ? 19.980 -9.912 -12.748 1.00 59.47 262 CYS A N 1
ATOM 2022 C CA . CYS A 1 262 ? 18.993 -10.419 -11.789 1.00 59.47 262 CYS A CA 1
ATOM 2023 C C . CYS A 1 262 ? 19.691 -11.047 -10.563 1.00 59.47 262 CYS A C 1
ATOM 2025 O O . CYS A 1 262 ? 20.695 -11.743 -10.764 1.00 59.47 262 CYS A O 1
ATOM 2027 N N . PRO A 1 263 ? 19.204 -10.860 -9.318 1.00 67.81 263 PRO A N 1
ATOM 2028 C CA . PRO A 1 263 ? 19.818 -11.467 -8.146 1.00 67.81 263 PRO A CA 1
ATOM 2029 C C . PRO A 1 263 ? 19.655 -12.991 -8.220 1.00 67.81 263 PRO A C 1
ATOM 2031 O O . PRO A 1 263 ? 18.579 -13.530 -7.996 1.00 67.81 263 PRO A O 1
ATOM 2034 N N . GLY A 1 264 ? 20.727 -13.709 -8.561 1.00 78.06 264 GLY A N 1
ATOM 2035 C CA . GLY A 1 264 ? 20.759 -15.171 -8.428 1.00 78.06 264 GLY A CA 1
ATOM 2036 C C . GLY A 1 264 ? 20.808 -15.590 -6.954 1.00 78.06 264 GLY A C 1
ATOM 2037 O O . GLY A 1 264 ? 21.185 -14.775 -6.108 1.00 78.06 264 GLY A O 1
ATOM 2038 N N . ALA A 1 265 ? 20.515 -16.862 -6.654 1.00 85.25 265 ALA A N 1
ATOM 2039 C CA . ALA A 1 265 ? 20.353 -17.412 -5.295 1.00 85.25 265 ALA A CA 1
ATOM 2040 C C . ALA A 1 265 ? 21.381 -16.942 -4.246 1.00 85.25 265 ALA A C 1
ATOM 2042 O O . ALA A 1 265 ? 21.026 -16.693 -3.099 1.00 85.25 265 ALA A O 1
ATOM 2043 N N . GLN A 1 266 ? 22.646 -16.750 -4.637 1.00 85.06 266 GLN A N 1
ATOM 2044 C CA . GLN A 1 266 ? 23.713 -16.261 -3.753 1.00 85.06 266 GLN A CA 1
ATOM 2045 C C . GLN A 1 266 ? 23.388 -14.921 -3.062 1.00 85.06 266 GLN A C 1
ATOM 2047 O O . GLN A 1 266 ? 23.802 -14.718 -1.923 1.00 85.06 266 GLN A O 1
ATOM 2052 N N . HIS A 1 267 ? 22.630 -14.030 -3.709 1.00 87.25 267 HIS A N 1
ATOM 2053 C CA . HIS A 1 267 ? 22.210 -12.744 -3.138 1.00 87.25 267 HIS A CA 1
ATOM 2054 C C . HIS A 1 267 ? 21.209 -12.936 -1.996 1.00 87.25 267 HIS A C 1
ATOM 2056 O O . HIS A 1 267 ? 21.332 -12.319 -0.941 1.00 87.25 267 HIS A O 1
ATOM 2062 N N . PHE A 1 268 ? 20.261 -13.852 -2.182 1.00 91.44 268 PHE A N 1
ATOM 2063 C CA . PHE A 1 268 ? 19.269 -14.218 -1.177 1.00 91.44 268 PHE A CA 1
ATOM 2064 C C . PHE A 1 268 ? 19.882 -15.023 -0.024 1.00 91.44 268 PHE A C 1
ATOM 2066 O O . PHE A 1 268 ? 19.576 -14.770 1.139 1.00 91.44 268 PHE A O 1
ATOM 2073 N N . HIS A 1 269 ? 20.834 -15.915 -0.317 1.00 91.12 269 HIS A N 1
ATOM 2074 C CA . HIS A 1 269 ? 21.630 -16.590 0.711 1.00 91.12 269 HIS A CA 1
ATOM 2075 C C . HIS A 1 269 ? 22.421 -15.578 1.561 1.00 91.12 269 HIS A C 1
ATOM 2077 O O . HIS A 1 269 ? 22.477 -15.705 2.783 1.00 91.12 269 HIS A O 1
ATOM 2083 N N . ALA A 1 270 ? 23.003 -14.545 0.936 1.00 88.06 270 ALA A N 1
ATOM 2084 C CA . ALA A 1 270 ? 23.699 -13.469 1.643 1.00 88.06 270 ALA A CA 1
ATOM 2085 C C . ALA A 1 270 ? 22.745 -12.602 2.487 1.00 88.06 270 ALA A C 1
ATOM 2087 O O . ALA A 1 270 ? 23.094 -12.254 3.617 1.00 88.06 270 ALA A O 1
ATOM 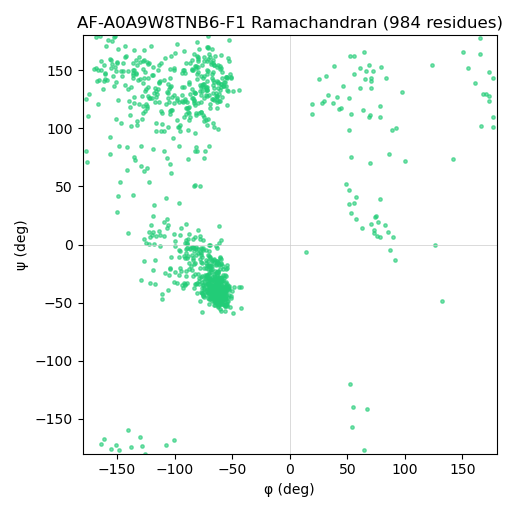2088 N N . LEU A 1 271 ? 21.540 -12.306 1.982 1.00 89.69 271 LEU A N 1
ATOM 2089 C CA . LEU A 1 271 ? 20.481 -11.607 2.720 1.00 89.69 271 LEU A CA 1
ATOM 2090 C C . LEU A 1 271 ? 20.108 -12.360 4.009 1.00 89.69 271 LEU A C 1
ATOM 2092 O O . LEU A 1 271 ? 20.127 -11.765 5.088 1.00 89.69 271 LEU A O 1
ATOM 2096 N N . ASN A 1 272 ? 19.850 -13.670 3.924 1.00 91.00 272 ASN A N 1
ATOM 2097 C CA . ASN A 1 272 ? 19.548 -14.492 5.100 1.00 91.00 272 ASN A CA 1
ATOM 2098 C C . ASN A 1 272 ? 20.721 -14.580 6.078 1.00 91.00 272 ASN A C 1
ATOM 2100 O O . ASN A 1 272 ? 20.531 -14.344 7.271 1.00 91.00 272 ASN A O 1
ATOM 2104 N N . HIS A 1 273 ? 21.942 -14.816 5.589 1.00 89.50 273 HIS A N 1
ATOM 2105 C CA . HIS A 1 273 ? 23.128 -14.848 6.446 1.00 89.50 273 HIS A CA 1
ATOM 2106 C C . HIS A 1 273 ? 23.377 -13.529 7.186 1.00 89.50 273 HIS A C 1
ATOM 2108 O O . HIS A 1 273 ? 23.734 -13.557 8.364 1.00 89.50 273 HIS A O 1
ATOM 2114 N N . LYS A 1 274 ? 23.143 -12.371 6.551 1.00 85.62 274 LYS A N 1
ATOM 2115 C CA . LYS A 1 274 ? 23.230 -11.069 7.234 1.00 85.62 274 LYS A CA 1
ATOM 2116 C C . LYS A 1 274 ? 22.138 -10.908 8.301 1.00 85.62 274 LYS A C 1
ATOM 2118 O O . LYS A 1 274 ? 22.409 -10.338 9.353 1.00 85.62 274 LYS A O 1
ATOM 2123 N N . ARG A 1 275 ? 20.935 -11.439 8.055 1.00 87.31 275 ARG A N 1
ATOM 2124 C CA . ARG A 1 275 ? 19.789 -11.460 8.990 1.00 87.31 275 ARG A CA 1
ATOM 2125 C C . ARG A 1 275 ? 19.896 -12.567 10.061 1.00 87.31 275 ARG A C 1
ATOM 2127 O O . ARG A 1 275 ? 18.924 -12.834 10.756 1.00 87.31 275 ARG A O 1
ATOM 2134 N N . GLY A 1 276 ? 21.062 -13.206 10.211 1.00 88.44 276 GLY A N 1
ATOM 2135 C CA . GLY A 1 276 ? 21.326 -14.219 11.243 1.00 88.44 276 GLY A CA 1
ATOM 2136 C C . GLY A 1 276 ? 20.766 -15.617 10.953 1.00 88.44 276 GLY A C 1
ATOM 2137 O O . GLY A 1 276 ? 20.871 -16.491 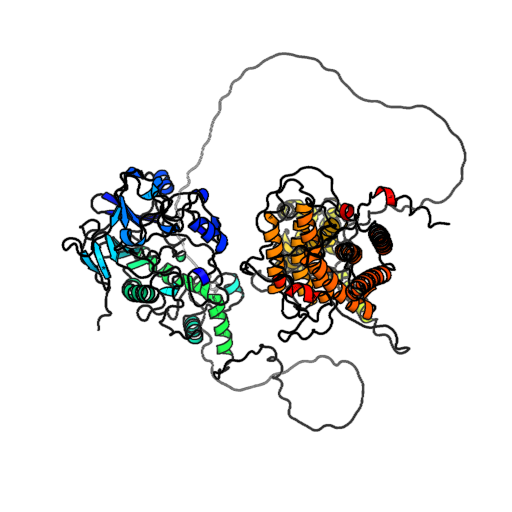11.810 1.00 88.44 276 GLY A O 1
ATOM 2138 N N . ARG A 1 277 ? 20.206 -15.842 9.758 1.00 91.50 277 ARG A N 1
ATOM 2139 C CA . ARG A 1 277 ? 19.615 -17.114 9.309 1.00 91.50 277 ARG A CA 1
ATOM 2140 C C . ARG A 1 277 ? 20.585 -17.907 8.424 1.00 91.50 277 ARG A C 1
ATOM 2142 O O . ARG A 1 277 ? 21.583 -17.375 7.923 1.00 91.50 277 ARG A O 1
ATOM 2149 N N . LYS A 1 278 ? 20.318 -19.192 8.200 1.00 92.06 278 LYS A N 1
ATOM 2150 C CA . LYS A 1 278 ? 21.024 -19.992 7.185 1.00 92.06 278 LYS A CA 1
ATOM 2151 C C . LYS A 1 278 ? 20.476 -19.716 5.780 1.00 92.06 278 LYS A C 1
ATOM 2153 O O . LYS A 1 278 ? 19.371 -19.212 5.602 1.00 92.06 278 LYS A O 1
ATOM 2158 N N . ALA A 1 279 ? 21.265 -20.064 4.765 1.00 88.94 279 ALA A N 1
ATOM 2159 C CA . ALA A 1 279 ? 20.872 -19.947 3.359 1.00 88.94 279 ALA A CA 1
ATOM 2160 C C . ALA A 1 279 ? 19.662 -20.829 2.986 1.00 88.94 279 ALA A C 1
ATOM 2162 O O . ALA A 1 279 ? 18.940 -20.510 2.046 1.00 88.94 279 ALA A O 1
ATOM 2163 N N . ASP A 1 280 ? 19.462 -21.923 3.720 1.00 89.31 280 ASP A N 1
ATOM 2164 C CA . ASP A 1 280 ? 18.407 -22.926 3.574 1.00 89.31 280 ASP A CA 1
ATOM 2165 C C . ASP A 1 280 ? 17.322 -22.829 4.664 1.00 89.31 280 ASP A C 1
ATOM 2167 O O . ASP A 1 280 ? 16.559 -23.771 4.860 1.00 89.31 280 ASP A O 1
ATOM 2171 N N . GLU A 1 281 ? 17.239 -21.701 5.374 1.00 93.12 281 GLU A N 1
ATOM 2172 C CA . GLU A 1 281 ? 16.146 -21.381 6.301 1.00 93.12 281 GLU A CA 1
ATOM 2173 C C . GLU A 1 281 ? 15.184 -20.347 5.688 1.00 93.12 281 GLU A C 1
ATOM 2175 O O . GLU A 1 281 ? 15.633 -19.504 4.906 1.00 93.12 281 GLU A O 1
ATOM 2180 N N . PRO A 1 282 ? 13.888 -20.356 6.057 1.00 96.12 282 PRO A N 1
ATOM 2181 C CA . PRO A 1 282 ? 12.928 -19.370 5.570 1.00 96.12 282 PRO A CA 1
ATOM 2182 C C . PRO A 1 282 ? 13.323 -17.929 5.909 1.00 96.12 282 PRO A C 1
ATOM 2184 O O . PRO A 1 282 ? 13.948 -17.660 6.941 1.00 96.12 282 PRO A O 1
ATOM 2187 N N . PHE A 1 283 ? 12.955 -16.985 5.042 1.00 95.75 283 PHE A N 1
ATOM 2188 C CA . PHE A 1 283 ? 13.234 -15.558 5.229 1.00 95.75 283 PHE A CA 1
ATOM 2189 C C . PHE A 1 283 ? 12.495 -14.942 6.417 1.00 95.75 283 PHE A C 1
ATOM 2191 O O . PHE A 1 283 ? 12.974 -13.937 6.948 1.00 95.75 283 PHE A O 1
ATOM 2198 N N . PHE A 1 284 ? 11.365 -15.514 6.817 1.00 96.69 284 PHE A N 1
ATOM 2199 C CA . PHE A 1 284 ? 10.486 -14.987 7.850 1.00 96.69 284 PHE A CA 1
ATOM 2200 C C . PHE A 1 284 ? 10.067 -16.073 8.840 1.00 96.69 284 PHE A C 1
ATOM 2202 O O . PHE A 1 284 ? 10.101 -17.260 8.520 1.00 96.69 284 PHE A O 1
ATOM 2209 N N . ASP A 1 285 ? 9.658 -15.639 10.026 1.00 95.62 285 ASP A N 1
ATOM 2210 C CA . ASP A 1 285 ? 8.777 -16.385 10.921 1.00 95.62 285 ASP A CA 1
ATOM 2211 C C . ASP A 1 285 ? 7.439 -15.615 11.024 1.00 95.62 285 ASP A C 1
ATOM 2213 O O . ASP A 1 285 ? 7.449 -14.388 10.848 1.00 95.62 285 ASP A O 1
ATOM 2217 N N . PRO A 1 286 ? 6.313 -16.285 11.326 1.00 95.25 286 PRO A N 1
ATOM 2218 C CA . PRO A 1 286 ? 5.042 -15.614 11.596 1.00 95.25 286 PRO A CA 1
ATOM 2219 C C . PRO A 1 286 ? 5.109 -14.706 12.832 1.00 95.25 286 PRO A C 1
ATOM 2221 O O . PRO A 1 286 ? 5.883 -14.940 13.763 1.00 95.25 286 PRO A O 1
ATOM 2224 N N . VAL A 1 287 ? 4.247 -13.691 12.857 1.00 92.12 287 VAL A N 1
ATOM 2225 C CA . VAL A 1 287 ? 3.972 -12.833 14.025 1.00 92.12 287 VAL A CA 1
ATOM 2226 C C . VAL A 1 287 ? 2.608 -13.170 14.632 1.00 92.12 287 VAL A C 1
ATOM 2228 O O . VAL A 1 287 ? 2.476 -13.227 15.855 1.00 92.12 287 VAL A O 1
ATOM 2231 N N . LEU A 1 288 ? 1.613 -13.447 13.785 1.00 88.25 288 LEU A N 1
ATOM 2232 C CA . LEU A 1 288 ? 0.242 -13.758 14.182 1.00 88.25 288 LEU A CA 1
ATOM 2233 C C . LEU A 1 288 ? 0.072 -15.271 14.425 1.00 88.25 288 LEU A C 1
ATOM 2235 O O . LEU A 1 288 ? -0.058 -16.054 13.484 1.00 88.25 288 LEU A O 1
ATOM 2239 N N . ALA A 1 289 ? 0.121 -15.688 15.695 1.00 93.00 289 ALA A N 1
ATOM 2240 C CA . ALA A 1 289 ? -0.159 -17.061 16.129 1.00 93.00 289 ALA A CA 1
ATOM 2241 C C . ALA A 1 289 ? -0.479 -17.142 17.636 1.00 93.00 289 ALA A C 1
ATOM 2243 O O . ALA A 1 289 ? 0.194 -16.510 18.451 1.00 93.00 289 ALA A O 1
ATOM 2244 N N . GLU A 1 290 ? -1.444 -17.981 18.023 1.00 94.12 290 GLU A N 1
ATOM 2245 C CA . GLU A 1 290 ? -1.785 -18.270 19.428 1.00 94.12 290 GLU A CA 1
ATOM 2246 C C . GLU A 1 290 ? -0.698 -19.095 20.151 1.00 94.12 290 GLU A C 1
ATOM 2248 O O . GLU A 1 290 ? -0.423 -18.870 21.330 1.00 94.12 290 GLU A O 1
ATOM 2253 N N . ASP A 1 291 ? -0.042 -20.024 19.447 1.00 95.88 291 ASP A N 1
ATOM 2254 C CA . ASP A 1 291 ? 1.161 -20.750 19.883 1.00 95.88 291 ASP A CA 1
ATOM 2255 C C . ASP A 1 291 ? 2.227 -20.651 18.782 1.00 95.88 291 ASP A C 1
ATOM 2257 O O . ASP A 1 291 ? 2.374 -21.521 17.916 1.00 95.88 291 ASP A O 1
ATOM 2261 N N . LEU A 1 292 ? 2.978 -19.547 18.815 1.00 94.94 292 LEU A N 1
ATOM 2262 C CA . LEU A 1 292 ? 4.021 -19.230 17.841 1.00 94.94 292 LEU A CA 1
ATOM 2263 C C . LEU A 1 292 ? 5.111 -20.326 17.715 1.00 94.94 292 LEU A C 1
ATOM 2265 O O . LEU A 1 292 ? 5.419 -20.721 16.585 1.00 94.94 292 LEU A O 1
ATOM 2269 N N . PRO A 1 293 ? 5.683 -20.887 18.806 1.00 96.44 293 PRO A N 1
ATOM 2270 C CA . PRO A 1 293 ? 6.590 -22.031 18.706 1.00 96.44 293 PRO A CA 1
ATOM 2271 C C . PRO A 1 293 ? 5.975 -23.242 17.996 1.00 96.44 293 PRO A C 1
ATOM 2273 O O . PRO A 1 293 ? 6.662 -23.884 17.191 1.00 96.44 293 PRO A O 1
ATOM 2276 N N . ARG A 1 294 ? 4.697 -23.560 18.254 1.00 96.81 294 ARG A N 1
ATOM 2277 C CA . ARG A 1 294 ? 4.020 -24.665 17.567 1.00 96.81 294 ARG A CA 1
ATOM 2278 C C . ARG A 1 294 ? 3.752 -24.343 16.102 1.00 96.81 294 ARG A C 1
ATOM 2280 O O . ARG A 1 294 ? 4.013 -25.218 15.281 1.00 96.81 294 ARG A O 1
ATOM 2287 N N . ALA A 1 295 ? 3.331 -23.122 15.769 1.00 96.62 295 ALA A N 1
ATOM 2288 C CA . ALA A 1 295 ? 3.114 -22.674 14.390 1.00 96.62 295 ALA A CA 1
ATOM 2289 C C . ALA A 1 295 ? 4.390 -22.839 13.548 1.00 96.62 295 ALA A C 1
ATOM 2291 O O . ALA A 1 295 ? 4.388 -23.548 12.542 1.00 96.62 295 ALA A O 1
ATOM 2292 N N . ILE A 1 296 ? 5.519 -22.312 14.037 1.00 96.19 296 ILE A N 1
ATOM 2293 C CA . ILE A 1 296 ? 6.842 -22.455 13.404 1.00 96.19 296 ILE A CA 1
ATOM 2294 C C . ILE A 1 296 ? 7.229 -23.933 13.220 1.00 96.19 296 ILE A C 1
ATOM 2296 O O . ILE A 1 296 ? 7.860 -24.292 12.220 1.00 96.19 296 ILE A O 1
ATOM 2300 N N . GLN A 1 297 ? 6.882 -24.812 14.166 1.00 96.12 297 GLN A N 1
ATOM 2301 C CA . GLN A 1 297 ? 7.134 -26.246 14.013 1.00 96.12 297 GLN A CA 1
ATOM 2302 C C . GLN A 1 297 ? 6.220 -26.881 12.955 1.00 96.12 297 GLN A C 1
ATOM 2304 O O . GLN A 1 297 ? 6.707 -27.649 12.132 1.00 96.12 297 GLN A O 1
ATOM 2309 N N . THR A 1 298 ? 4.935 -26.533 12.915 1.00 96.25 298 THR A N 1
ATOM 2310 C CA . THR A 1 298 ? 3.980 -27.053 11.922 1.00 96.25 298 THR A CA 1
ATOM 2311 C C . THR A 1 298 ? 4.344 -26.610 10.492 1.00 96.25 298 THR A C 1
ATOM 2313 O O . THR A 1 298 ? 4.260 -27.410 9.556 1.00 96.25 298 THR A O 1
ATOM 2316 N N . ILE A 1 299 ? 4.870 -25.392 10.309 1.00 96.75 299 ILE A N 1
ATOM 2317 C CA . ILE A 1 299 ? 5.464 -24.940 9.034 1.00 96.75 299 ILE A CA 1
ATOM 2318 C C . ILE A 1 299 ? 6.639 -25.847 8.629 1.00 96.75 299 ILE A C 1
ATOM 2320 O O . ILE A 1 299 ? 6.709 -26.327 7.498 1.00 96.75 299 ILE A O 1
ATOM 2324 N N . LYS A 1 300 ? 7.545 -26.174 9.558 1.00 95.06 300 LYS A N 1
ATOM 2325 C CA . LYS A 1 300 ? 8.666 -27.101 9.293 1.00 95.06 300 LYS A CA 1
ATOM 2326 C C . LYS A 1 300 ? 8.196 -28.525 8.985 1.00 95.06 300 LYS A C 1
ATOM 2328 O O . LYS A 1 300 ? 8.786 -29.189 8.132 1.00 95.06 300 LYS A O 1
ATOM 2333 N N . ASP A 1 301 ? 7.128 -28.985 9.631 1.00 93.94 301 ASP A N 1
ATOM 2334 C CA . ASP A 1 301 ? 6.530 -30.300 9.383 1.00 93.94 301 ASP A CA 1
ATOM 2335 C C . ASP A 1 301 ? 5.959 -30.383 7.942 1.00 93.94 301 ASP A C 1
ATOM 2337 O O . ASP A 1 301 ? 6.097 -31.414 7.272 1.00 93.94 301 ASP A O 1
ATOM 2341 N N . THR A 1 302 ? 5.416 -29.276 7.411 1.00 95.56 302 THR A N 1
ATOM 2342 C CA . THR A 1 302 ? 4.862 -29.179 6.041 1.00 95.56 302 THR A CA 1
ATOM 2343 C C . THR A 1 302 ? 5.886 -28.913 4.932 1.00 95.56 302 THR A C 1
ATOM 2345 O O . THR A 1 302 ? 5.609 -29.252 3.779 1.00 95.56 302 THR A O 1
ATOM 2348 N N . GLN A 1 303 ? 7.109 -28.456 5.237 1.00 95.75 303 GLN A N 1
ATOM 2349 C CA . GLN A 1 303 ? 8.197 -28.293 4.245 1.00 95.75 303 GLN A CA 1
ATOM 2350 C C . GLN A 1 303 ? 8.514 -29.570 3.442 1.00 95.75 303 GLN A C 1
ATOM 2352 O O . GLN A 1 303 ? 9.104 -29.502 2.364 1.00 95.75 303 GLN A O 1
ATOM 2357 N N . THR A 1 304 ? 8.136 -30.752 3.942 1.00 94.38 304 THR A N 1
ATOM 2358 C CA . THR A 1 304 ? 8.244 -32.008 3.180 1.00 94.38 304 THR A CA 1
ATOM 2359 C C . THR A 1 304 ? 7.253 -32.066 2.017 1.00 94.38 304 THR A C 1
ATOM 2361 O O . THR A 1 304 ? 7.638 -32.464 0.919 1.00 94.38 304 THR A O 1
ATOM 2364 N N . ALA A 1 305 ? 6.007 -31.639 2.243 1.00 95.38 305 ALA A N 1
ATOM 2365 C CA . ALA A 1 305 ? 4.982 -31.560 1.209 1.00 95.38 305 ALA A CA 1
ATOM 2366 C C . ALA A 1 305 ? 5.335 -30.475 0.181 1.00 95.38 305 ALA A C 1
ATOM 2368 O O . ALA A 1 305 ? 5.313 -30.731 -1.023 1.00 95.38 305 ALA A O 1
ATOM 2369 N N . ASP A 1 306 ? 5.758 -29.295 0.649 1.00 96.44 306 ASP A N 1
ATOM 2370 C CA . ASP A 1 306 ? 6.171 -28.198 -0.234 1.00 96.44 306 ASP A CA 1
ATOM 2371 C C . ASP A 1 306 ? 7.378 -28.559 -1.119 1.00 96.44 306 ASP A C 1
ATOM 2373 O O . ASP A 1 306 ? 7.446 -28.156 -2.278 1.00 96.44 306 ASP A O 1
ATOM 2377 N N . ALA A 1 307 ? 8.302 -29.398 -0.646 1.00 95.38 307 ALA A N 1
ATOM 2378 C CA . ALA A 1 307 ? 9.441 -29.842 -1.451 1.00 95.38 307 ALA A CA 1
ATOM 2379 C C . ALA A 1 307 ? 9.087 -30.840 -2.578 1.00 95.38 307 ALA A C 1
ATOM 2381 O O . ALA A 1 307 ? 9.890 -31.032 -3.492 1.00 95.38 307 ALA A O 1
ATOM 2382 N N . GLN A 1 308 ? 7.918 -31.493 -2.550 1.00 94.69 308 GLN A N 1
ATOM 2383 C CA . GLN A 1 308 ? 7.558 -32.522 -3.534 1.00 94.69 308 GLN A CA 1
ATOM 2384 C C . GLN A 1 308 ? 6.913 -31.953 -4.794 1.00 94.69 308 GLN A C 1
ATOM 2386 O O . GLN A 1 308 ? 5.924 -31.229 -4.724 1.00 94.69 308 GLN A O 1
ATOM 2391 N N . SER A 1 309 ? 7.413 -32.336 -5.973 1.00 94.44 309 SER A N 1
ATOM 2392 C CA . SER A 1 309 ? 6.886 -31.841 -7.255 1.00 94.44 309 SER A CA 1
ATOM 2393 C C . SER A 1 309 ? 5.406 -32.167 -7.471 1.00 94.44 309 SER A C 1
ATOM 2395 O O . SER A 1 309 ? 4.710 -31.380 -8.092 1.00 94.44 309 SER A O 1
ATOM 2397 N N . ASN A 1 310 ? 4.906 -33.280 -6.920 1.00 96.44 310 ASN A N 1
ATOM 2398 C CA . ASN A 1 310 ? 3.522 -33.732 -7.085 1.00 96.44 310 ASN A CA 1
ATOM 2399 C C . ASN A 1 310 ? 2.523 -33.159 -6.055 1.00 96.44 310 ASN A C 1
ATOM 2401 O O . ASN A 1 310 ? 1.373 -33.598 -6.026 1.00 96.44 310 ASN A O 1
ATOM 2405 N N . ILE A 1 311 ? 2.925 -32.183 -5.232 1.00 97.75 311 ILE A N 1
ATOM 2406 C CA . ILE A 1 311 ? 2.040 -31.473 -4.294 1.00 97.75 311 ILE A CA 1
ATOM 2407 C C . ILE A 1 311 ? 2.147 -29.964 -4.539 1.00 97.75 311 ILE A C 1
ATOM 2409 O O . ILE A 1 311 ? 3.201 -29.375 -4.303 1.00 97.75 311 ILE A O 1
ATOM 2413 N N . PHE A 1 312 ? 1.076 -29.311 -4.983 1.00 98.19 312 PHE A N 1
ATOM 2414 C CA . PHE A 1 312 ? 1.029 -27.855 -5.113 1.00 98.19 312 PHE A CA 1
ATOM 2415 C C . PHE A 1 312 ? 0.581 -27.237 -3.787 1.00 98.19 312 PHE A C 1
ATOM 2417 O O . PHE A 1 312 ? -0.576 -27.373 -3.401 1.00 98.19 312 PHE A O 1
ATOM 2424 N N . PHE A 1 313 ? 1.513 -26.602 -3.075 1.00 97.69 313 PHE A N 1
ATOM 2425 C CA . PHE A 1 313 ? 1.246 -25.942 -1.800 1.00 97.69 313 PHE A CA 1
ATOM 2426 C C . PHE A 1 313 ? 0.807 -24.496 -2.037 1.00 97.69 313 PHE A C 1
ATOM 2428 O O . PHE A 1 313 ? 1.590 -23.708 -2.573 1.00 97.69 313 PHE A O 1
ATOM 2435 N N . ILE A 1 314 ? -0.425 -24.184 -1.631 1.00 97.75 314 ILE A N 1
ATOM 2436 C CA . ILE A 1 314 ? -1.082 -22.882 -1.757 1.00 97.75 314 ILE A CA 1
ATOM 2437 C C . ILE A 1 314 ? -1.611 -22.504 -0.369 1.00 97.75 314 ILE A C 1
ATOM 2439 O O . ILE A 1 314 ? -2.562 -23.116 0.114 1.00 97.75 314 ILE A O 1
ATOM 2443 N N . PHE A 1 315 ? -0.995 -21.525 0.290 1.00 95.69 315 PHE A N 1
ATOM 2444 C CA . PHE A 1 315 ? -1.541 -20.900 1.505 1.00 95.69 315 PHE A CA 1
ATOM 2445 C C . PHE A 1 315 ? -2.546 -19.805 1.121 1.00 95.69 315 PHE A C 1
ATOM 2447 O O . PHE A 1 315 ? -2.590 -19.401 -0.044 1.00 95.69 315 PHE A O 1
ATOM 2454 N N . ALA A 1 316 ? -3.381 -19.353 2.058 1.00 92.94 316 ALA A N 1
ATOM 2455 C CA . ALA A 1 316 ? -4.520 -18.489 1.735 1.00 92.94 316 ALA A CA 1
ATOM 2456 C C . ALA A 1 316 ? -4.112 -17.185 1.038 1.00 92.94 316 ALA A C 1
ATOM 2458 O O . ALA A 1 316 ? -4.731 -16.797 0.050 1.00 92.94 316 ALA A O 1
ATOM 2459 N N . HIS A 1 317 ? -3.016 -16.584 1.495 1.00 94.62 317 HIS A N 1
ATOM 2460 C CA . HIS A 1 317 ? -2.473 -15.337 0.969 1.00 94.62 317 HIS A CA 1
ATOM 2461 C C . HIS A 1 317 ? -1.448 -15.505 -0.172 1.00 94.62 317 HIS A C 1
ATOM 2463 O O . HIS A 1 317 ? -0.692 -14.576 -0.463 1.00 94.62 317 HIS A O 1
ATOM 2469 N N . ASP A 1 318 ? -1.374 -16.667 -0.841 1.00 94.38 318 ASP A N 1
ATOM 2470 C CA . ASP A 1 318 ? -0.381 -16.912 -1.905 1.00 94.38 318 ASP A CA 1
ATOM 2471 C C . ASP A 1 318 ? -0.740 -16.176 -3.207 1.00 94.38 318 ASP A C 1
ATOM 2473 O O . ASP A 1 318 ? -1.208 -16.767 -4.183 1.00 94.38 318 ASP A O 1
ATOM 2477 N N . MET A 1 319 ? -0.538 -14.858 -3.228 1.00 92.69 319 MET A N 1
ATOM 2478 C CA . MET A 1 319 ? -0.871 -13.991 -4.365 1.00 92.69 319 MET A CA 1
ATOM 2479 C C . MET A 1 319 ? -0.065 -14.316 -5.628 1.00 92.69 319 MET A C 1
ATOM 2481 O O . MET A 1 319 ? -0.462 -13.949 -6.736 1.00 92.69 319 MET A O 1
ATOM 2485 N N . GLU A 1 320 ? 1.031 -15.068 -5.506 1.00 90.62 320 GLU A N 1
ATOM 2486 C CA . GLU A 1 320 ? 1.894 -15.403 -6.635 1.00 90.62 320 GLU A CA 1
ATOM 2487 C C . GLU A 1 320 ? 1.269 -16.371 -7.637 1.00 90.62 320 GLU A C 1
ATOM 2489 O O . GLU A 1 320 ? 1.723 -16.442 -8.788 1.00 90.62 320 GLU A O 1
ATOM 2494 N N . ILE A 1 321 ? 0.205 -17.077 -7.248 1.00 94.00 321 ILE A N 1
ATOM 2495 C CA . ILE A 1 321 ? -0.563 -17.936 -8.155 1.00 94.00 321 ILE A CA 1
ATOM 2496 C C . ILE A 1 321 ? -1.427 -17.119 -9.134 1.00 94.00 321 ILE A C 1
ATOM 2498 O O . ILE A 1 321 ? -1.801 -17.631 -10.195 1.00 94.00 321 ILE A O 1
ATOM 2502 N N . LYS A 1 322 ? -1.720 -15.845 -8.826 1.00 91.88 322 LYS A N 1
ATOM 2503 C CA . LYS A 1 322 ? -2.545 -14.960 -9.663 1.00 91.88 322 LYS A CA 1
ATOM 2504 C C . LYS A 1 322 ? -1.860 -14.728 -11.016 1.00 91.88 322 LYS A C 1
ATOM 2506 O O . LYS A 1 322 ? -0.672 -14.411 -11.103 1.00 91.88 322 LYS A O 1
ATOM 2511 N N . GLY A 1 323 ? -2.604 -14.958 -12.099 1.00 90.31 323 GLY A N 1
ATOM 2512 C CA . GLY A 1 323 ? -2.069 -14.949 -13.468 1.00 90.31 323 GLY A CA 1
ATOM 2513 C C . GLY A 1 323 ? -1.245 -16.187 -13.863 1.00 90.31 323 GLY A C 1
ATOM 2514 O O . GLY A 1 323 ? -0.656 -16.195 -14.945 1.00 90.31 323 GLY A O 1
ATOM 2515 N N . ILE A 1 324 ? -1.195 -17.228 -13.021 1.00 94.44 324 ILE A N 1
ATOM 2516 C CA . ILE A 1 324 ? -0.653 -18.558 -13.357 1.00 94.44 324 ILE A CA 1
ATOM 2517 C C . ILE A 1 324 ? -1.762 -19.603 -13.409 1.00 94.44 324 ILE A C 1
ATOM 2519 O O . ILE A 1 324 ? -1.780 -20.403 -14.347 1.00 94.44 324 ILE A O 1
ATOM 2523 N N . VAL A 1 325 ? -2.634 -19.612 -12.399 1.00 97.00 325 VAL A N 1
ATOM 2524 C CA . VAL A 1 325 ? -3.723 -20.586 -12.267 1.00 97.00 325 VAL A CA 1
ATOM 2525 C C . VAL A 1 325 ? -4.958 -20.157 -13.053 1.00 97.00 325 VAL A C 1
ATOM 2527 O O . VAL A 1 325 ? -5.230 -18.966 -13.207 1.00 97.00 325 VAL A O 1
ATOM 2530 N N . ASP A 1 326 ? -5.720 -21.141 -13.523 1.00 97.12 326 ASP A N 1
ATOM 2531 C CA . ASP A 1 326 ? -7.052 -20.920 -14.077 1.00 97.12 326 ASP A CA 1
ATOM 2532 C C . ASP A 1 326 ? -8.063 -20.960 -12.921 1.00 97.12 326 ASP A C 1
ATOM 2534 O O . ASP A 1 326 ? -8.264 -22.008 -12.304 1.00 97.12 326 ASP A O 1
ATOM 2538 N N . PHE A 1 327 ? -8.691 -19.824 -12.617 1.00 97.31 327 PHE A N 1
ATOM 2539 C CA . PHE A 1 327 ? -9.716 -19.737 -11.576 1.00 97.31 327 PHE A CA 1
ATOM 2540 C C . PHE A 1 327 ? -11.058 -20.353 -12.019 1.00 97.31 327 PHE A C 1
ATOM 2542 O O . PHE A 1 327 ? -11.340 -20.540 -13.212 1.00 97.31 327 PHE A O 1
ATOM 2549 N N . PHE A 1 328 ? -11.900 -20.660 -11.032 1.00 97.50 328 PHE A N 1
ATOM 2550 C CA . PHE A 1 328 ? -13.280 -21.115 -11.189 1.00 97.50 328 PHE A CA 1
ATOM 2551 C C . PHE A 1 328 ? -14.048 -20.182 -12.156 1.00 97.50 328 PHE A C 1
ATOM 2553 O O . PHE A 1 328 ? -13.949 -18.961 -12.016 1.00 97.50 328 PHE A O 1
ATOM 2560 N N . PRO A 1 329 ? -14.784 -20.706 -13.159 1.00 96.56 329 PRO A N 1
ATOM 2561 C CA . PRO A 1 329 ? -15.322 -22.067 -13.277 1.00 96.56 329 PRO A CA 1
ATOM 2562 C C . PRO A 1 329 ? -14.356 -23.149 -13.795 1.00 96.56 329 PRO A C 1
ATOM 2564 O O . PRO A 1 329 ? -14.784 -24.279 -14.027 1.00 96.56 329 PRO A O 1
ATOM 2567 N N . SER A 1 330 ? -13.072 -22.843 -13.990 1.00 97.69 330 SER A N 1
ATOM 2568 C CA . SER A 1 330 ? -12.073 -23.840 -14.397 1.00 97.69 330 SER A CA 1
ATOM 2569 C C . SER A 1 330 ? -11.676 -24.768 -13.245 1.00 97.69 330 SER A C 1
ATOM 2571 O O . SER A 1 330 ? -11.556 -24.340 -12.098 1.00 97.69 330 SER A O 1
ATOM 2573 N N . PHE A 1 331 ? -11.406 -26.036 -13.568 1.00 97.75 331 PHE A N 1
ATOM 2574 C CA . PHE A 1 331 ? -10.792 -26.976 -12.631 1.00 97.75 331 PHE A CA 1
ATOM 2575 C C . PHE A 1 331 ? -9.273 -26.781 -12.567 1.00 97.75 331 PHE A C 1
ATOM 2577 O O . PHE A 1 331 ? -8.611 -26.597 -13.586 1.00 97.75 331 PHE A O 1
ATOM 2584 N N . ALA A 1 332 ? -8.721 -26.928 -11.366 1.00 98.06 332 ALA A N 1
ATOM 2585 C CA . ALA A 1 332 ? -7.296 -26.896 -11.062 1.00 98.06 332 ALA A CA 1
ATOM 2586 C C . ALA A 1 332 ? -6.615 -28.277 -11.166 1.00 98.06 332 ALA A C 1
ATOM 2588 O O . ALA A 1 332 ? -5.427 -28.404 -10.887 1.00 98.06 332 ALA A O 1
ATOM 2589 N N . ASN A 1 333 ? -7.346 -29.337 -11.533 1.00 97.94 333 ASN A N 1
ATOM 2590 C CA . ASN A 1 333 ? -6.856 -30.721 -11.501 1.00 97.94 333 ASN A CA 1
ATOM 2591 C C . ASN A 1 333 ? -5.608 -30.995 -12.359 1.00 97.94 333 ASN A C 1
ATOM 2593 O O . ASN A 1 333 ? -4.833 -31.889 -12.029 1.00 97.94 333 ASN A O 1
ATOM 2597 N N . ASP A 1 334 ? -5.404 -30.241 -13.437 1.00 96.75 334 ASP A N 1
ATOM 2598 C CA . ASP A 1 334 ? -4.291 -30.385 -14.383 1.00 96.75 334 ASP A CA 1
ATOM 2599 C C . ASP A 1 334 ? -3.092 -29.462 -14.071 1.00 96.75 334 ASP A C 1
ATOM 2601 O O . ASP A 1 334 ? -2.176 -29.331 -14.888 1.00 96.75 334 ASP A O 1
ATOM 2605 N N . TRP A 1 335 ? -3.047 -28.867 -12.869 1.00 98.19 335 TRP A N 1
ATOM 2606 C CA . TRP A 1 335 ? -1.990 -27.947 -12.420 1.00 98.19 335 TRP A CA 1
ATOM 2607 C C . TRP A 1 335 ? -0.562 -28.463 -12.657 1.00 98.19 335 TRP A C 1
ATOM 2609 O O . TRP A 1 335 ? 0.334 -27.680 -12.979 1.00 98.19 335 TRP A O 1
ATOM 2619 N N . HIS A 1 336 ? -0.347 -29.774 -12.499 1.00 97.69 336 HIS A N 1
ATOM 2620 C CA . HIS A 1 336 ? 0.961 -30.418 -12.622 1.00 97.69 336 HIS A CA 1
ATOM 2621 C C . HIS A 1 336 ? 1.383 -30.569 -14.091 1.00 97.69 336 HIS A C 1
ATOM 2623 O O . HIS A 1 336 ? 2.543 -30.350 -14.424 1.00 97.69 336 HIS A O 1
ATOM 2629 N N . GLU A 1 337 ? 0.446 -30.861 -15.002 1.00 96.06 337 GLU A N 1
ATOM 2630 C CA . GLU A 1 337 ? 0.716 -30.848 -16.449 1.00 96.06 337 GLU A CA 1
ATOM 2631 C C . GLU A 1 337 ? 0.952 -29.415 -16.948 1.00 96.06 337 GLU A C 1
ATOM 2633 O O . GLU A 1 337 ? 1.864 -29.158 -17.737 1.00 96.06 337 GLU A O 1
ATOM 2638 N N . LYS A 1 338 ? 0.187 -28.452 -16.422 1.00 96.62 338 LYS A N 1
ATOM 2639 C CA . LYS A 1 338 ? 0.375 -27.022 -16.696 1.00 96.62 338 LYS A CA 1
ATOM 2640 C C . LYS A 1 338 ? 1.636 -26.436 -16.050 1.00 96.62 338 LYS A C 1
ATOM 2642 O O . LYS A 1 338 ? 1.979 -25.292 -16.370 1.00 96.62 338 LYS A O 1
ATOM 2647 N N . GLY A 1 339 ? 2.328 -27.168 -15.174 1.00 96.88 339 GLY A N 1
ATOM 2648 C CA . GLY A 1 339 ? 3.524 -26.717 -14.456 1.00 96.88 339 GLY A CA 1
ATOM 2649 C C . GLY A 1 339 ? 3.286 -25.451 -13.629 1.00 96.88 339 GLY A C 1
ATOM 2650 O O . GLY A 1 339 ? 4.075 -24.507 -13.698 1.00 96.88 339 GLY A O 1
ATOM 2651 N N . TRP A 1 340 ? 2.134 -25.352 -12.954 1.00 97.75 340 TRP A N 1
ATOM 2652 C CA . TRP A 1 340 ? 1.768 -24.167 -12.167 1.00 97.75 340 TRP A CA 1
ATOM 2653 C C . TRP A 1 340 ? 2.700 -23.957 -10.978 1.00 97.75 340 TRP A C 1
ATOM 2655 O O . TRP A 1 340 ? 3.172 -22.837 -10.779 1.00 97.75 340 TRP A O 1
ATOM 2665 N N . LYS A 1 341 ? 3.034 -25.036 -10.261 1.00 95.81 341 LYS A N 1
ATOM 2666 C CA . LYS A 1 341 ? 3.949 -24.995 -9.120 1.00 95.81 341 LYS A CA 1
ATOM 2667 C C . LYS A 1 341 ? 5.297 -24.398 -9.513 1.00 95.81 341 LYS A C 1
ATOM 2669 O O . LYS A 1 341 ? 5.740 -23.435 -8.902 1.00 95.81 341 LYS A O 1
ATOM 2674 N N . GLU A 1 342 ? 5.933 -24.914 -10.560 1.00 92.50 342 GLU A N 1
ATOM 2675 C CA . GLU A 1 342 ? 7.254 -24.470 -11.021 1.00 92.50 342 GLU A CA 1
ATOM 2676 C C . GLU A 1 342 ? 7.265 -22.994 -11.439 1.00 92.50 342 GLU A C 1
ATOM 2678 O O . GLU A 1 342 ? 8.301 -22.335 -11.347 1.00 92.50 342 GLU A O 1
ATOM 2683 N N . LYS A 1 343 ? 6.121 -22.473 -11.898 1.00 93.38 343 LYS A N 1
ATOM 2684 C CA . LYS A 1 343 ? 5.963 -21.070 -12.292 1.00 93.38 343 LYS A CA 1
ATOM 2685 C C . LYS A 1 343 ? 5.786 -20.137 -11.095 1.00 93.38 343 LYS A C 1
ATOM 2687 O O . LYS A 1 343 ? 6.252 -19.007 -11.200 1.00 93.38 343 LYS A O 1
ATOM 2692 N N . SER A 1 344 ? 5.127 -20.559 -10.010 1.00 93.62 344 SER A N 1
ATOM 2693 C CA . SER A 1 344 ? 4.859 -19.708 -8.835 1.00 93.62 344 SER A CA 1
ATOM 2694 C C . SER A 1 344 ? 5.940 -19.781 -7.753 1.00 93.62 344 SER A C 1
ATOM 2696 O O . SER A 1 344 ? 6.258 -18.754 -7.158 1.00 93.62 344 SER A O 1
ATOM 2698 N N . LEU A 1 345 ? 6.552 -20.956 -7.551 1.00 93.44 345 LEU A N 1
ATOM 2699 C CA . LEU A 1 345 ? 7.353 -21.347 -6.375 1.00 93.44 345 LEU A CA 1
ATOM 2700 C C . LEU A 1 345 ? 8.358 -20.308 -5.848 1.00 93.44 345 LEU A C 1
ATOM 2702 O O . LEU A 1 345 ? 8.578 -20.222 -4.643 1.00 93.44 345 LEU A O 1
ATOM 2706 N N . TRP A 1 346 ? 8.987 -19.550 -6.748 1.00 94.19 346 TRP A N 1
ATOM 2707 C CA . TRP A 1 346 ? 10.048 -18.587 -6.431 1.00 94.19 346 TRP A CA 1
ATOM 2708 C C . TRP A 1 346 ? 9.720 -17.139 -6.815 1.00 94.19 346 TRP A C 1
ATOM 2710 O O . TRP A 1 346 ? 10.604 -16.287 -6.732 1.00 94.19 346 TRP A O 1
ATOM 2720 N N . LYS A 1 347 ? 8.487 -16.825 -7.241 1.00 92.50 347 LYS A N 1
ATOM 2721 C CA . LYS A 1 347 ? 8.142 -15.455 -7.667 1.00 92.50 347 LYS A CA 1
ATOM 2722 C C . LYS A 1 347 ? 8.246 -14.442 -6.532 1.00 92.50 347 LYS A C 1
ATOM 2724 O O . LYS A 1 347 ? 8.781 -13.372 -6.782 1.00 92.50 347 LYS A O 1
ATOM 2729 N N . PHE A 1 348 ? 7.890 -14.835 -5.306 1.00 93.19 348 PHE A N 1
ATOM 2730 C CA . PHE A 1 348 ? 7.993 -14.023 -4.082 1.00 93.19 348 PHE A CA 1
ATOM 2731 C C . PHE A 1 348 ? 9.403 -13.455 -3.810 1.00 93.19 348 PHE A C 1
ATOM 2733 O O . PHE A 1 348 ? 9.577 -12.512 -3.043 1.00 93.19 348 PHE A O 1
ATOM 2740 N N . LEU A 1 349 ? 10.449 -14.005 -4.445 1.00 92.94 349 LEU A N 1
ATOM 2741 C CA . LEU A 1 349 ? 11.789 -13.412 -4.420 1.00 92.94 349 LEU A CA 1
ATOM 2742 C C . LEU A 1 349 ? 11.835 -12.025 -5.091 1.00 92.94 349 LEU A C 1
ATOM 2744 O O . LEU A 1 349 ? 12.809 -11.300 -4.897 1.00 92.94 349 LEU A O 1
ATOM 2748 N N . ALA A 1 350 ? 10.803 -11.648 -5.854 1.00 89.62 350 ALA A N 1
ATOM 2749 C CA . ALA A 1 350 ? 10.575 -10.308 -6.384 1.00 89.62 350 ALA A CA 1
ATOM 2750 C C . ALA A 1 350 ? 10.449 -9.261 -5.267 1.00 89.62 350 ALA A C 1
ATOM 2752 O O . ALA A 1 350 ? 11.109 -8.225 -5.353 1.00 89.62 350 ALA A O 1
ATOM 2753 N N . ASP A 1 351 ? 9.693 -9.570 -4.210 1.00 90.88 351 ASP A N 1
ATOM 2754 C CA . ASP A 1 351 ? 9.492 -8.707 -3.036 1.00 90.88 351 ASP A CA 1
ATOM 2755 C C . ASP A 1 351 ? 10.814 -8.469 -2.300 1.00 90.88 351 ASP A C 1
ATOM 2757 O O . ASP A 1 351 ? 11.142 -7.366 -1.879 1.00 90.88 351 ASP A O 1
ATOM 2761 N N . LEU A 1 352 ? 11.639 -9.516 -2.217 1.00 91.12 352 LEU A N 1
ATOM 2762 C CA . LEU A 1 352 ? 12.935 -9.492 -1.534 1.00 91.12 352 LEU A CA 1
ATOM 2763 C C . LEU A 1 352 ? 14.086 -9.009 -2.441 1.00 91.12 352 LEU A C 1
ATOM 2765 O O . LEU A 1 352 ? 15.231 -8.875 -1.991 1.00 91.12 352 LEU A O 1
ATOM 2769 N N . ALA A 1 353 ? 13.816 -8.758 -3.727 1.00 88.12 353 ALA A N 1
ATOM 2770 C CA . ALA A 1 353 ? 14.820 -8.375 -4.716 1.00 88.12 353 ALA A CA 1
ATOM 2771 C C . ALA A 1 353 ? 15.502 -7.017 -4.445 1.00 88.12 353 ALA A C 1
ATOM 2773 O O . ALA A 1 353 ? 16.716 -6.953 -4.667 1.00 88.12 353 ALA A O 1
ATOM 2774 N N . PRO A 1 354 ? 14.817 -5.952 -3.963 1.00 83.44 354 PRO A N 1
ATOM 2775 C CA . PRO A 1 354 ? 15.458 -4.676 -3.628 1.00 83.44 354 PRO A CA 1
ATOM 2776 C C . PRO A 1 354 ? 16.546 -4.838 -2.557 1.00 83.44 354 PRO A C 1
ATOM 2778 O O . PRO A 1 354 ? 17.688 -4.395 -2.744 1.00 83.44 354 PRO A O 1
ATOM 2781 N N . ALA A 1 355 ? 16.230 -5.560 -1.477 1.00 85.75 355 ALA A N 1
ATOM 2782 C CA . ALA A 1 355 ? 17.178 -5.888 -0.420 1.00 85.75 355 ALA A CA 1
ATOM 2783 C C . ALA A 1 355 ? 18.331 -6.752 -0.953 1.00 85.75 355 ALA A C 1
ATOM 2785 O O . ALA A 1 355 ? 19.502 -6.388 -0.823 1.00 85.75 355 ALA A O 1
ATOM 2786 N N . ALA A 1 356 ? 18.023 -7.876 -1.609 1.00 84.44 356 ALA A N 1
ATOM 2787 C CA . ALA A 1 356 ? 19.028 -8.819 -2.108 1.00 84.44 356 ALA A CA 1
ATOM 2788 C C . ALA A 1 356 ? 20.005 -8.182 -3.119 1.00 84.44 356 ALA A C 1
ATOM 2790 O O . ALA A 1 356 ? 21.210 -8.449 -3.078 1.00 84.44 356 ALA A O 1
ATOM 2791 N N . ALA A 1 357 ? 19.513 -7.300 -3.994 1.00 72.94 357 ALA A N 1
ATOM 2792 C CA . ALA A 1 357 ? 20.331 -6.539 -4.936 1.00 72.94 357 ALA A CA 1
ATOM 2793 C C . ALA A 1 357 ? 21.340 -5.614 -4.238 1.00 72.94 357 ALA A C 1
ATOM 2795 O O . ALA A 1 357 ? 22.517 -5.583 -4.612 1.00 72.94 357 ALA A O 1
ATOM 2796 N N . SER A 1 358 ? 20.893 -4.905 -3.199 1.00 67.56 358 SER A N 1
ATOM 2797 C CA . SER A 1 358 ? 21.710 -3.953 -2.436 1.00 67.56 358 SER A CA 1
ATOM 2798 C C . SER A 1 358 ? 22.939 -4.621 -1.800 1.00 67.56 358 SER A C 1
ATOM 2800 O O . SER A 1 358 ? 24.015 -4.024 -1.730 1.00 67.56 358 SER A O 1
ATOM 2802 N N . TYR A 1 359 ? 22.829 -5.900 -1.424 1.00 61.50 359 TYR A N 1
ATOM 2803 C CA . TYR A 1 359 ? 23.943 -6.680 -0.872 1.00 61.50 359 TYR A CA 1
ATOM 2804 C C . TYR A 1 359 ? 24.936 -7.200 -1.926 1.00 61.50 359 TYR A C 1
ATOM 2806 O O . TYR A 1 359 ? 26.131 -7.317 -1.637 1.00 61.50 359 TYR A O 1
ATOM 2814 N N . GLY A 1 360 ? 24.493 -7.443 -3.165 1.00 48.78 360 GLY A N 1
ATOM 2815 C CA . GLY A 1 360 ? 25.361 -7.893 -4.263 1.00 48.78 360 GLY A CA 1
ATOM 2816 C C . GLY A 1 360 ? 26.466 -6.894 -4.610 1.00 48.78 360 GLY A C 1
ATOM 2817 O O . GLY A 1 360 ? 27.633 -7.275 -4.752 1.00 48.78 360 GLY A O 1
ATOM 2818 N N . MET A 1 361 ? 26.116 -5.603 -4.667 1.00 41.25 361 MET A N 1
ATOM 2819 C CA . MET A 1 361 ? 27.044 -4.517 -5.013 1.00 41.25 361 MET A CA 1
ATOM 2820 C C . MET A 1 361 ? 28.213 -4.371 -4.028 1.00 41.25 361 MET A C 1
ATOM 2822 O O . MET A 1 361 ? 29.322 -4.043 -4.447 1.00 41.25 361 MET A O 1
ATOM 2826 N N . LEU A 1 362 ? 28.001 -4.654 -2.740 1.00 36.47 362 LEU A N 1
ATOM 2827 C CA . LEU A 1 362 ? 29.037 -4.515 -1.710 1.00 36.47 362 LEU A CA 1
ATOM 2828 C C . LEU A 1 362 ? 30.079 -5.646 -1.763 1.00 36.47 362 LEU A C 1
ATOM 2830 O O . LEU A 1 362 ? 31.270 -5.402 -1.561 1.00 36.47 362 LEU A O 1
ATOM 2834 N N . SER A 1 363 ? 29.664 -6.872 -2.102 1.00 33.12 363 SER A N 1
ATOM 2835 C CA . SER A 1 363 ? 30.578 -8.024 -2.203 1.00 33.12 363 SER A CA 1
ATOM 2836 C C . SER A 1 363 ? 31.539 -7.927 -3.398 1.00 33.12 363 SER A C 1
ATOM 2838 O O . SER A 1 363 ? 32.709 -8.302 -3.290 1.00 33.12 363 SER A O 1
ATOM 2840 N N . ALA A 1 364 ? 31.083 -7.342 -4.513 1.00 30.95 364 ALA A N 1
ATOM 2841 C CA . ALA A 1 364 ? 31.887 -7.132 -5.718 1.00 30.95 364 ALA A CA 1
ATOM 2842 C C . ALA A 1 364 ? 33.032 -6.116 -5.523 1.00 30.95 364 ALA A C 1
ATOM 2844 O O . ALA A 1 364 ? 33.986 -6.112 -6.300 1.00 30.95 364 ALA A O 1
ATOM 2845 N N . LEU A 1 365 ? 32.963 -5.281 -4.477 1.00 29.61 365 LEU A N 1
ATOM 2846 C CA . LEU A 1 365 ? 33.980 -4.282 -4.130 1.00 29.61 365 LEU A CA 1
ATOM 2847 C C . LEU A 1 365 ? 35.082 -4.819 -3.194 1.00 29.61 365 LEU A C 1
ATOM 2849 O O . LEU A 1 365 ? 35.999 -4.081 -2.840 1.00 29.61 365 LEU A O 1
ATOM 2853 N N . GLY A 1 366 ? 35.036 -6.099 -2.803 1.00 24.62 366 GLY A N 1
ATOM 2854 C CA . GLY A 1 366 ? 36.128 -6.762 -2.074 1.00 24.62 366 GLY A CA 1
ATOM 2855 C C . GLY A 1 366 ? 36.296 -6.352 -0.603 1.00 24.62 366 GLY A C 1
ATOM 2856 O O . GLY A 1 366 ? 37.305 -6.697 0.016 1.00 24.62 366 GLY A O 1
ATOM 2857 N N . ILE A 1 367 ? 35.323 -5.643 -0.028 1.00 29.81 367 ILE A N 1
ATOM 2858 C CA . ILE A 1 367 ? 35.353 -5.184 1.365 1.00 29.81 367 ILE A CA 1
ATOM 2859 C C . ILE A 1 367 ? 34.985 -6.355 2.291 1.00 29.81 367 ILE A C 1
ATOM 2861 O O . ILE A 1 367 ? 33.852 -6.831 2.294 1.00 29.81 367 ILE A O 1
ATOM 2865 N N . ARG A 1 368 ? 35.939 -6.829 3.103 1.00 25.47 368 ARG A N 1
ATOM 2866 C CA . ARG A 1 368 ? 35.653 -7.787 4.186 1.00 25.47 368 ARG A CA 1
ATOM 2867 C C . ARG A 1 368 ? 35.152 -7.040 5.420 1.00 25.47 368 ARG A C 1
ATOM 2869 O O . ARG A 1 368 ? 35.878 -6.211 5.959 1.00 25.47 368 ARG A O 1
ATOM 2876 N N . HIS A 1 369 ? 33.970 -7.395 5.918 1.00 31.52 369 HIS A N 1
ATOM 2877 C CA . HIS A 1 369 ? 33.507 -6.933 7.225 1.00 31.52 369 HIS A CA 1
ATOM 2878 C C . HIS A 1 369 ? 34.193 -7.701 8.364 1.00 31.52 369 HIS A C 1
ATOM 2880 O O . HIS A 1 369 ? 34.068 -8.921 8.470 1.00 31.52 369 HIS A O 1
ATOM 2886 N N . SER A 1 370 ? 34.865 -6.975 9.256 1.00 25.52 370 SER A N 1
ATOM 2887 C CA . SER A 1 370 ? 35.118 -7.411 10.631 1.00 25.52 370 SER A CA 1
ATOM 2888 C C . SER A 1 370 ? 33.890 -7.090 11.484 1.00 25.52 370 SER A C 1
ATOM 2890 O O . SER A 1 370 ? 33.456 -5.939 11.516 1.00 25.52 370 SER A O 1
ATOM 2892 N N . GLY A 1 371 ? 33.322 -8.089 12.159 1.00 31.52 371 GLY A N 1
ATOM 2893 C CA . GLY A 1 371 ? 32.094 -7.922 12.935 1.00 31.52 371 GLY A CA 1
ATOM 2894 C C . GLY A 1 371 ? 32.289 -7.136 14.234 1.00 31.52 371 GLY A C 1
ATOM 2895 O O . GLY A 1 371 ? 32.820 -7.673 15.200 1.00 31.52 371 GLY A O 1
ATOM 2896 N N . ALA A 1 372 ? 31.803 -5.898 14.253 1.00 25.33 372 ALA A N 1
ATOM 2897 C CA . ALA A 1 372 ? 31.304 -5.168 15.420 1.00 25.33 372 ALA A CA 1
ATOM 2898 C C . ALA A 1 372 ? 30.449 -4.006 14.886 1.00 25.33 372 ALA A C 1
ATOM 2900 O O . ALA A 1 372 ? 30.843 -3.357 13.917 1.00 25.33 372 ALA A O 1
ATOM 2901 N N . GLY A 1 373 ? 29.261 -3.778 15.447 1.00 33.91 373 GLY A N 1
ATOM 2902 C CA . GLY A 1 373 ? 28.340 -2.771 14.914 1.00 33.91 373 GLY A CA 1
ATOM 2903 C C . GLY A 1 373 ? 28.805 -1.341 15.196 1.00 33.91 373 GLY A C 1
ATOM 2904 O O . GLY A 1 373 ? 29.128 -1.034 16.336 1.00 33.91 373 GLY A O 1
ATOM 2905 N N . PHE A 1 374 ? 28.786 -0.476 14.177 1.00 25.12 374 PHE A N 1
ATOM 2906 C CA . PHE A 1 374 ? 28.659 0.980 14.316 1.00 25.12 374 PHE A CA 1
ATOM 2907 C C . PHE A 1 374 ? 28.203 1.620 12.993 1.00 25.12 374 PHE A C 1
ATOM 2909 O O . PHE A 1 374 ? 28.427 1.071 11.913 1.00 25.12 374 PHE A O 1
ATOM 2916 N N . HIS A 1 375 ? 27.562 2.788 13.085 1.00 29.53 375 HIS A N 1
ATOM 2917 C CA . HIS A 1 375 ? 27.195 3.630 11.943 1.00 29.53 375 HIS A CA 1
ATOM 2918 C C . HIS A 1 375 ? 28.414 4.076 11.116 1.00 29.53 375 HIS A C 1
ATOM 2920 O O . HIS A 1 375 ? 29.388 4.558 11.691 1.00 29.53 375 HIS A O 1
ATOM 2926 N N . ALA A 1 376 ? 28.304 4.063 9.781 1.00 24.70 376 ALA A N 1
ATOM 2927 C CA . ALA A 1 376 ? 29.038 4.977 8.895 1.00 24.70 376 ALA A CA 1
ATOM 2928 C C . ALA A 1 376 ? 28.386 5.075 7.500 1.00 24.70 376 ALA A C 1
ATOM 2930 O O . ALA A 1 376 ? 27.908 4.084 6.953 1.00 24.70 376 ALA A O 1
ATOM 2931 N N . SER A 1 377 ? 28.396 6.284 6.933 1.00 25.00 377 SER A N 1
ATOM 2932 C CA . SER A 1 377 ? 27.908 6.618 5.585 1.00 25.00 377 SER A CA 1
ATOM 2933 C C . SER A 1 377 ? 28.932 6.263 4.487 1.00 25.00 377 SER A C 1
ATOM 2935 O O . SER A 1 377 ? 30.131 6.424 4.725 1.00 25.00 377 SER A O 1
ATOM 2937 N N . PRO A 1 378 ? 28.512 5.851 3.272 1.00 26.28 378 PRO A N 1
ATOM 2938 C CA . PRO A 1 378 ? 29.401 5.677 2.128 1.00 26.28 378 PRO A CA 1
ATOM 2939 C C . PRO A 1 378 ? 29.555 6.980 1.319 1.00 26.28 378 PRO A C 1
ATOM 2941 O O . PRO A 1 378 ? 29.072 7.102 0.194 1.00 26.28 378 PRO A O 1
ATOM 2944 N N . VAL A 1 379 ? 30.302 7.941 1.862 1.00 26.28 379 VAL A N 1
ATOM 2945 C CA . VAL A 1 379 ? 30.935 9.020 1.080 1.00 26.28 379 VAL A CA 1
ATOM 2946 C C . VAL A 1 379 ? 32.450 8.901 1.269 1.00 26.28 379 VAL A C 1
ATOM 2948 O O . VAL A 1 379 ? 32.901 8.539 2.350 1.00 26.28 379 VAL A O 1
ATOM 2951 N N . ILE A 1 380 ? 33.227 9.224 0.223 1.00 28.11 380 ILE A N 1
ATOM 2952 C CA . ILE A 1 380 ? 34.689 9.012 0.074 1.00 28.11 380 ILE A CA 1
ATOM 2953 C C . ILE A 1 380 ? 35.061 7.616 -0.474 1.00 28.11 380 ILE A C 1
ATOM 2955 O O . ILE A 1 380 ? 35.558 6.745 0.234 1.00 28.11 380 ILE A O 1
ATOM 2959 N N . ALA A 1 381 ? 34.908 7.443 -1.795 1.00 25.33 381 ALA A N 1
ATOM 2960 C CA . ALA A 1 381 ? 35.571 6.373 -2.559 1.00 25.33 381 ALA A CA 1
ATOM 2961 C C . ALA A 1 381 ? 35.869 6.730 -4.040 1.00 25.33 381 ALA A C 1
ATOM 2963 O O . ALA A 1 381 ? 35.938 5.841 -4.884 1.00 25.33 381 ALA A O 1
ATOM 2964 N N . VAL A 1 382 ? 36.061 8.017 -4.389 1.00 26.42 382 VAL A N 1
ATOM 2965 C CA . VAL A 1 382 ? 36.456 8.440 -5.762 1.00 26.42 382 VAL A CA 1
ATOM 2966 C C . VAL A 1 382 ? 37.563 9.512 -5.768 1.00 26.42 382 VAL A C 1
ATOM 2968 O O . VAL A 1 382 ? 37.531 10.453 -6.552 1.00 26.42 382 VAL A O 1
ATOM 2971 N N . ILE A 1 383 ? 38.591 9.370 -4.922 1.00 27.55 383 ILE A N 1
ATOM 2972 C CA . ILE A 1 383 ? 39.895 10.034 -5.134 1.00 27.55 383 ILE A CA 1
ATOM 2973 C C . ILE A 1 383 ? 41.024 9.077 -4.725 1.00 27.55 383 ILE A C 1
ATOM 2975 O O . ILE A 1 383 ? 41.519 9.163 -3.608 1.00 27.55 383 ILE A O 1
ATOM 2979 N N . GLN A 1 384 ? 41.433 8.171 -5.625 1.00 24.84 384 GLN A N 1
ATOM 2980 C CA . GLN A 1 384 ? 42.798 7.605 -5.694 1.00 24.84 384 GLN A CA 1
ATOM 2981 C C . GLN A 1 384 ? 42.957 6.649 -6.894 1.00 24.84 384 GLN A C 1
ATOM 2983 O O . GLN A 1 384 ? 42.920 5.429 -6.765 1.00 24.84 384 GLN A O 1
ATOM 2988 N N . CYS A 1 385 ? 43.177 7.202 -8.092 1.00 24.75 385 CYS A N 1
ATOM 2989 C CA . CYS A 1 385 ? 43.743 6.425 -9.205 1.00 24.75 385 CYS A CA 1
ATOM 2990 C C . CYS A 1 385 ? 44.594 7.267 -10.176 1.00 24.75 385 CYS A C 1
ATOM 2992 O O . CYS A 1 385 ? 44.547 7.093 -11.389 1.00 24.75 385 CYS A O 1
ATOM 2994 N N . VAL A 1 386 ? 45.411 8.176 -9.632 1.00 26.39 386 VAL A N 1
ATOM 2995 C CA . VAL A 1 386 ? 46.575 8.737 -10.338 1.00 26.39 386 VAL A CA 1
ATOM 2996 C C . VAL A 1 386 ? 47.758 8.692 -9.379 1.00 26.39 386 VAL A C 1
ATOM 2998 O O . VAL A 1 386 ? 47.818 9.445 -8.411 1.00 26.39 386 VAL A O 1
ATOM 3001 N N . GLY A 1 387 ? 48.687 7.767 -9.616 1.00 26.02 387 GLY A N 1
ATOM 3002 C CA . GLY A 1 387 ? 49.899 7.654 -8.812 1.00 26.02 387 GLY A CA 1
ATOM 3003 C C . GLY A 1 387 ? 50.954 8.662 -9.261 1.00 26.02 387 GLY A C 1
ATOM 3004 O O . GLY A 1 387 ? 51.546 8.488 -10.323 1.00 26.02 387 GLY A O 1
ATOM 3005 N N . LEU A 1 388 ? 51.247 9.661 -8.428 1.00 25.95 388 LEU A N 1
ATOM 3006 C CA . LEU A 1 388 ? 52.452 10.483 -8.542 1.00 25.95 388 LEU A CA 1
ATOM 3007 C C . LEU A 1 388 ? 53.234 10.448 -7.228 1.00 25.95 388 LEU A C 1
ATOM 3009 O O . LEU A 1 388 ? 52.671 10.534 -6.139 1.00 25.95 388 LEU A O 1
ATOM 3013 N N . LYS A 1 389 ? 54.548 10.243 -7.348 1.00 27.47 389 LYS A N 1
ATOM 3014 C CA . LYS A 1 389 ? 55.462 10.068 -6.215 1.00 27.47 389 LYS A CA 1
ATOM 3015 C C . LYS A 1 389 ? 55.831 11.413 -5.591 1.00 27.47 389 LYS A C 1
ATOM 3017 O O . LYS A 1 389 ? 55.973 12.415 -6.281 1.00 27.47 389 LYS A O 1
ATOM 3022 N N . SER A 1 390 ? 56.066 11.376 -4.285 1.00 26.14 390 SER A N 1
ATOM 3023 C CA . SER A 1 390 ? 56.535 12.484 -3.454 1.00 26.14 390 SER A CA 1
ATOM 3024 C C . SER A 1 390 ? 57.818 13.159 -3.961 1.00 26.14 390 SER A C 1
ATOM 3026 O O . SER A 1 390 ? 58.834 12.481 -4.123 1.00 26.14 390 SER A O 1
ATOM 3028 N N . HIS A 1 391 ? 57.819 14.492 -4.030 1.00 25.67 391 HIS A N 1
ATOM 3029 C CA . HIS A 1 391 ? 59.009 15.317 -3.795 1.00 25.67 391 HIS A CA 1
ATOM 3030 C C . HIS A 1 391 ? 58.644 16.620 -3.050 1.00 25.67 391 HIS A C 1
ATOM 3032 O O . HIS A 1 391 ? 57.480 16.848 -2.734 1.00 25.67 391 HIS A O 1
ATOM 3038 N N . ARG A 1 392 ? 59.672 17.359 -2.614 1.00 25.50 392 ARG A N 1
ATOM 3039 C CA . ARG A 1 392 ? 59.663 18.285 -1.460 1.00 25.50 392 ARG A CA 1
ATOM 3040 C C . ARG A 1 392 ? 59.030 19.663 -1.749 1.00 25.50 392 ARG A C 1
ATOM 3042 O O . ARG A 1 392 ? 58.990 20.053 -2.910 1.00 25.50 392 ARG A O 1
ATOM 3049 N N . PRO A 1 393 ? 58.600 20.410 -0.709 1.00 27.22 393 PRO A N 1
ATOM 3050 C CA . PRO A 1 393 ? 58.082 21.770 -0.859 1.00 27.22 393 PRO A CA 1
ATOM 3051 C C . PRO A 1 393 ? 59.203 22.802 -1.058 1.00 27.22 393 PRO A C 1
ATOM 3053 O O . PRO A 1 393 ? 60.257 22.696 -0.427 1.00 27.22 393 PRO A O 1
ATOM 3056 N N . GLY A 1 394 ? 58.939 23.824 -1.874 1.00 27.48 394 GLY A N 1
ATOM 3057 C CA . GLY A 1 394 ? 59.792 25.002 -2.021 1.00 27.48 394 GLY A CA 1
ATOM 3058 C C . GLY A 1 394 ? 59.526 25.789 -3.309 1.00 27.48 394 GLY A C 1
ATOM 3059 O O . GLY A 1 394 ? 59.387 25.189 -4.368 1.00 27.48 394 GLY A O 1
ATOM 3060 N N . GLU A 1 395 ? 59.546 27.116 -3.166 1.00 24.84 395 GLU A N 1
ATOM 3061 C CA . GLU A 1 395 ? 59.624 28.152 -4.213 1.00 24.84 395 GLU A CA 1
ATOM 3062 C C . GLU A 1 395 ? 58.345 28.533 -4.990 1.00 24.84 395 GLU A C 1
ATOM 3064 O O . GLU A 1 395 ? 57.346 27.819 -5.051 1.00 24.84 395 GLU A O 1
ATOM 3069 N N . GLU A 1 396 ? 58.374 29.786 -5.454 1.00 26.23 396 GLU A N 1
ATOM 3070 C CA . GLU A 1 396 ? 57.234 30.644 -5.790 1.00 26.23 396 GLU A CA 1
ATOM 3071 C C . GLU A 1 396 ? 56.946 30.710 -7.312 1.00 26.23 396 GLU A C 1
ATOM 3073 O O . GLU A 1 396 ? 57.559 30.024 -8.124 1.00 26.23 396 GLU A O 1
ATOM 3078 N N . THR A 1 397 ? 56.085 31.663 -7.694 1.00 25.12 397 THR A N 1
ATOM 3079 C CA . THR A 1 397 ? 55.937 32.299 -9.024 1.00 25.12 397 THR A CA 1
ATOM 3080 C C . THR A 1 397 ? 54.999 31.675 -10.080 1.00 25.12 397 THR A C 1
ATOM 3082 O O . THR A 1 397 ? 55.355 30.821 -10.877 1.00 25.12 397 THR A O 1
ATOM 3085 N N . ASN A 1 398 ? 53.795 32.261 -10.135 1.00 23.02 398 ASN A N 1
ATOM 3086 C CA . ASN A 1 398 ? 53.304 33.133 -11.219 1.00 23.02 398 ASN A CA 1
ATOM 3087 C C . ASN A 1 398 ? 53.155 32.661 -12.693 1.00 23.02 398 ASN A C 1
ATOM 3089 O O . ASN A 1 398 ? 54.091 32.240 -13.359 1.00 23.02 398 ASN A O 1
ATOM 3093 N N . PHE A 1 399 ? 51.983 33.034 -13.234 1.00 23.41 399 PHE A N 1
ATOM 3094 C CA . PHE A 1 399 ? 51.658 33.387 -14.631 1.00 23.41 399 PHE A CA 1
ATOM 3095 C C . PHE A 1 399 ? 51.671 32.325 -15.769 1.00 23.41 399 PHE A C 1
ATOM 3097 O O . PHE A 1 399 ? 52.673 32.068 -16.425 1.00 23.41 399 PHE A O 1
ATOM 3104 N N . SER A 1 400 ? 50.443 32.026 -16.228 1.00 22.19 400 SER A N 1
ATOM 3105 C CA . SER A 1 400 ? 49.947 32.380 -17.583 1.00 22.19 400 SER A CA 1
ATOM 3106 C C . SER A 1 400 ? 49.971 31.383 -18.773 1.00 22.19 400 SER A C 1
ATOM 3108 O O . SER A 1 400 ? 50.993 30.851 -19.179 1.00 22.19 400 SER A O 1
ATOM 3110 N N . ILE A 1 401 ? 48.792 31.316 -19.419 1.00 22.39 401 ILE A N 1
ATOM 3111 C CA . ILE A 1 401 ? 48.543 31.542 -20.864 1.00 22.39 401 ILE A CA 1
ATOM 3112 C C . ILE A 1 401 ? 48.872 30.443 -21.918 1.00 22.39 401 ILE A C 1
ATOM 3114 O O . ILE A 1 401 ? 49.998 30.229 -22.340 1.00 22.39 401 ILE A O 1
ATOM 3118 N N . ILE A 1 402 ? 47.769 29.889 -22.454 1.00 23.50 402 ILE A N 1
ATOM 3119 C CA . ILE A 1 402 ? 47.410 29.686 -23.882 1.00 23.50 402 ILE A CA 1
ATOM 3120 C C . ILE A 1 402 ? 48.254 28.750 -24.791 1.00 23.50 402 ILE A C 1
ATOM 3122 O O . ILE A 1 402 ? 49.344 29.068 -25.242 1.00 23.50 402 ILE A O 1
ATOM 3126 N N . ALA A 1 403 ? 47.560 27.682 -25.219 1.00 25.98 403 ALA A N 1
ATOM 3127 C CA . ALA A 1 403 ? 47.567 26.976 -26.515 1.00 25.98 403 ALA A CA 1
ATOM 3128 C C . ALA A 1 403 ? 48.874 26.489 -27.182 1.00 25.98 403 ALA A C 1
ATOM 3130 O O . ALA A 1 403 ? 49.680 27.275 -27.666 1.00 25.98 403 ALA A O 1
ATOM 3131 N N . PHE A 1 404 ? 48.905 25.182 -27.504 1.00 21.75 404 PHE A N 1
ATOM 3132 C CA . PHE A 1 404 ? 49.472 24.706 -28.777 1.00 21.75 404 PHE A CA 1
ATOM 3133 C C . PHE A 1 404 ? 48.826 23.397 -29.294 1.00 21.75 404 PHE A C 1
ATOM 3135 O O . PHE A 1 404 ? 48.995 22.318 -28.741 1.00 21.75 404 PHE A O 1
ATOM 3142 N N . LEU A 1 405 ? 48.041 23.550 -30.365 1.00 22.58 405 LEU A N 1
ATOM 3143 C CA . LEU A 1 405 ? 48.035 22.800 -31.635 1.00 22.58 405 LEU A CA 1
ATOM 3144 C C . LEU A 1 405 ? 48.394 21.293 -31.722 1.00 22.58 405 LEU A C 1
ATOM 3146 O O . LEU A 1 405 ? 49.509 20.863 -31.460 1.00 22.58 405 LEU A O 1
ATOM 3150 N N . HIS A 1 406 ? 47.479 20.556 -32.374 1.00 25.25 406 HIS A N 1
ATOM 3151 C CA . HIS A 1 406 ? 47.715 19.656 -33.525 1.00 25.25 406 HIS A CA 1
ATOM 3152 C C . HIS A 1 406 ? 49.156 19.149 -33.810 1.00 25.25 406 HIS A C 1
ATOM 3154 O O . HIS A 1 406 ? 49.963 19.927 -34.321 1.00 25.25 406 HIS A O 1
ATOM 3160 N N . ARG A 1 407 ? 49.369 17.812 -33.800 1.00 25.08 407 ARG A N 1
ATOM 3161 C CA . ARG A 1 407 ? 49.715 16.984 -35.001 1.00 25.08 407 ARG A CA 1
ATOM 3162 C C . ARG A 1 407 ? 50.081 15.506 -34.703 1.00 25.08 407 ARG A C 1
ATOM 3164 O O . ARG A 1 407 ? 51.032 15.222 -34.000 1.00 25.08 407 ARG A O 1
ATOM 3171 N N . THR A 1 408 ? 49.328 14.602 -35.351 1.00 25.23 408 THR A N 1
ATOM 3172 C CA . THR A 1 408 ? 49.744 13.442 -36.194 1.00 25.23 408 THR A CA 1
ATOM 3173 C C . THR A 1 408 ? 50.836 12.436 -35.777 1.00 25.23 408 THR A C 1
ATOM 3175 O O . THR A 1 408 ? 51.963 12.856 -35.583 1.00 25.23 408 THR A O 1
ATOM 3178 N N . ARG A 1 409 ? 50.527 11.133 -36.003 1.00 25.19 409 ARG A N 1
ATOM 3179 C CA . ARG A 1 409 ? 51.388 10.024 -36.533 1.00 25.19 409 ARG A CA 1
ATOM 3180 C C . ARG A 1 409 ? 52.717 9.707 -35.788 1.00 25.19 409 ARG A C 1
ATOM 3182 O O . ARG A 1 409 ? 53.388 10.585 -35.291 1.00 25.19 409 ARG A O 1
ATOM 3189 N N . ASP A 1 410 ? 53.217 8.471 -35.710 1.00 25.59 410 ASP A N 1
ATOM 3190 C CA . ASP A 1 410 ? 52.968 7.256 -36.503 1.00 25.59 410 ASP A CA 1
ATOM 3191 C C . ASP A 1 410 ? 53.288 5.958 -35.702 1.00 25.59 410 ASP A C 1
ATOM 3193 O O . ASP A 1 410 ? 53.619 5.988 -34.521 1.00 25.59 410 ASP A O 1
ATOM 3197 N N . ASN A 1 411 ? 53.173 4.804 -36.361 1.00 26.16 411 ASN A N 1
ATOM 3198 C CA . ASN A 1 411 ? 53.298 3.436 -35.838 1.00 26.16 411 ASN A CA 1
ATOM 3199 C C . ASN A 1 411 ? 54.704 3.022 -35.329 1.00 26.16 411 ASN A C 1
ATOM 3201 O O . ASN A 1 411 ? 55.697 3.385 -35.960 1.00 26.16 411 ASN A O 1
ATOM 3205 N N . ARG A 1 412 ? 54.775 2.039 -34.397 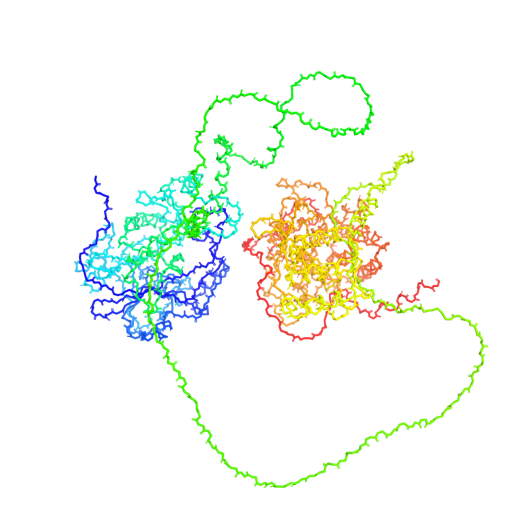1.00 27.23 412 ARG A N 1
ATOM 3206 C CA . ARG A 1 412 ? 55.209 0.627 -34.673 1.00 27.23 412 ARG A CA 1
ATOM 3207 C C . ARG A 1 412 ? 55.488 -0.253 -33.423 1.00 27.23 412 ARG A C 1
ATOM 3209 O O . ARG A 1 412 ? 56.400 0.062 -32.679 1.00 27.23 412 ARG A O 1
ATOM 3216 N N . LYS A 1 413 ? 54.867 -1.456 -33.411 1.00 25.48 413 LYS A N 1
ATOM 3217 C CA . LYS A 1 413 ? 55.385 -2.799 -32.986 1.00 25.48 413 LYS A CA 1
ATOM 3218 C C . LYS A 1 413 ? 55.864 -3.020 -31.522 1.00 25.48 413 LYS A C 1
ATOM 3220 O O . LYS A 1 413 ? 56.407 -2.116 -30.922 1.00 25.48 413 LYS A O 1
ATOM 3225 N N . VAL A 1 414 ? 55.821 -4.215 -30.899 1.00 24.67 414 VAL A N 1
ATOM 3226 C CA . VAL A 1 414 ? 55.190 -5.554 -31.119 1.00 24.67 414 VAL A CA 1
ATOM 3227 C C . VAL A 1 414 ? 55.296 -6.333 -29.785 1.00 24.67 414 VAL A C 1
ATOM 3229 O O . VAL A 1 414 ? 56.360 -6.272 -29.179 1.00 24.67 414 VAL A O 1
ATOM 3232 N N . ALA A 1 415 ? 54.280 -7.118 -29.382 1.00 25.22 415 ALA A N 1
ATOM 3233 C CA . ALA A 1 415 ? 54.429 -8.348 -28.569 1.00 25.22 415 ALA A CA 1
ATOM 3234 C C . ALA A 1 415 ? 53.116 -9.171 -28.511 1.00 25.22 415 ALA A C 1
ATOM 3236 O O . ALA A 1 415 ? 52.026 -8.617 -28.614 1.00 25.22 415 ALA A O 1
ATOM 3237 N N . GLN A 1 416 ? 53.233 -10.492 -28.342 1.00 25.67 416 GLN A N 1
ATOM 3238 C CA . GLN A 1 416 ? 52.173 -11.524 -28.347 1.00 25.67 416 GLN A CA 1
ATOM 3239 C C . GLN A 1 416 ? 52.344 -12.405 -27.087 1.00 25.67 416 GLN A C 1
ATOM 3241 O O . GLN A 1 416 ? 53.462 -12.472 -26.586 1.00 25.67 416 GLN A O 1
ATOM 3246 N N . MET A 1 417 ? 51.376 -13.136 -26.514 1.00 23.88 417 MET A N 1
ATOM 3247 C CA . MET A 1 417 ? 49.949 -13.475 -26.769 1.00 23.88 417 MET A CA 1
ATOM 3248 C C . MET A 1 417 ? 49.363 -13.990 -25.402 1.00 23.88 417 MET A C 1
ATOM 3250 O O . MET A 1 417 ? 50.087 -13.829 -24.418 1.00 23.88 417 MET A O 1
ATOM 3254 N N . PRO A 1 418 ? 48.168 -14.630 -25.237 1.00 31.14 418 PRO A N 1
ATOM 3255 C CA . PRO A 1 418 ? 47.093 -15.023 -26.167 1.00 31.14 418 PRO A CA 1
ATOM 3256 C C . PRO A 1 418 ? 45.677 -14.518 -25.773 1.00 31.14 418 PRO A C 1
ATOM 3258 O O . PRO A 1 418 ? 45.481 -13.869 -24.751 1.00 31.14 418 PRO A O 1
ATOM 3261 N N . ALA A 1 419 ? 44.667 -14.851 -26.586 1.00 38.81 419 ALA A N 1
ATOM 3262 C CA . ALA A 1 419 ? 43.255 -14.611 -26.278 1.00 38.81 419 ALA A CA 1
ATOM 3263 C C . ALA A 1 419 ? 42.633 -15.774 -25.484 1.00 38.81 419 ALA A C 1
ATOM 3265 O O . ALA A 1 419 ? 42.835 -16.933 -25.847 1.00 38.81 419 ALA A O 1
ATOM 3266 N N . LEU A 1 420 ? 41.812 -15.459 -24.478 1.00 28.94 420 LEU A N 1
ATOM 3267 C CA . LEU A 1 420 ? 40.861 -16.390 -23.869 1.00 28.94 420 LEU A CA 1
ATOM 3268 C C . LEU A 1 420 ? 39.498 -15.711 -23.679 1.00 28.94 420 LEU A C 1
ATOM 3270 O O . LEU A 1 420 ? 39.385 -14.662 -23.054 1.00 28.94 420 LEU A O 1
ATOM 3274 N N . ASP A 1 421 ? 38.517 -16.345 -24.311 1.00 31.64 421 ASP A N 1
ATOM 3275 C CA . ASP A 1 421 ? 37.068 -16.327 -24.118 1.00 31.64 421 ASP A CA 1
ATOM 3276 C C . ASP A 1 421 ? 36.412 -15.158 -23.348 1.00 31.64 421 ASP A C 1
ATOM 3278 O O . ASP A 1 421 ? 36.510 -15.032 -22.127 1.00 31.64 421 ASP A O 1
ATOM 3282 N N . ARG A 1 422 ? 35.637 -14.340 -24.074 1.00 30.00 422 ARG A N 1
ATOM 3283 C CA . ARG A 1 422 ? 34.781 -13.274 -23.518 1.00 30.00 422 ARG A CA 1
ATOM 3284 C C . ARG A 1 422 ? 33.293 -13.514 -23.809 1.00 30.00 422 ARG A C 1
ATOM 3286 O O . ARG A 1 422 ? 32.541 -12.564 -24.019 1.00 30.00 422 ARG A O 1
ATOM 3293 N N . ALA A 1 423 ? 32.873 -14.781 -23.837 1.00 35.53 423 ALA A N 1
ATOM 3294 C CA . ALA A 1 423 ? 31.497 -15.186 -24.115 1.00 35.53 423 ALA A CA 1
ATOM 3295 C C . ALA A 1 423 ? 30.928 -16.153 -23.056 1.00 35.53 423 ALA A C 1
ATOM 3297 O O . ALA A 1 423 ? 30.620 -17.304 -23.359 1.00 35.53 423 ALA A O 1
ATOM 3298 N N . ARG A 1 424 ? 30.719 -15.676 -21.818 1.00 35.56 424 ARG A N 1
ATOM 3299 C CA . ARG A 1 424 ? 29.799 -16.304 -20.846 1.00 35.56 424 ARG A CA 1
ATOM 3300 C C . ARG A 1 424 ? 29.344 -15.323 -19.758 1.00 35.56 424 ARG A C 1
ATOM 3302 O O . ARG A 1 424 ? 30.150 -14.555 -19.253 1.00 35.56 424 ARG A O 1
ATOM 3309 N N . VAL A 1 425 ? 28.062 -15.452 -19.396 1.00 36.88 425 VAL A N 1
ATOM 3310 C CA . VAL A 1 425 ? 27.223 -14.688 -18.439 1.00 36.88 425 VAL A CA 1
ATOM 3311 C C . VAL A 1 425 ? 26.310 -13.641 -19.099 1.00 36.88 425 VAL A C 1
ATOM 3313 O O . VAL A 1 425 ? 26.490 -12.436 -18.980 1.00 36.88 425 VAL A O 1
ATOM 3316 N N . VAL A 1 426 ? 25.277 -14.150 -19.779 1.00 35.28 426 VAL A N 1
ATOM 3317 C CA . VAL A 1 426 ? 24.019 -13.454 -20.105 1.00 35.28 426 VAL A CA 1
ATOM 3318 C C . VAL A 1 426 ? 22.898 -14.484 -19.929 1.00 35.28 426 VAL A C 1
ATOM 3320 O O . VAL A 1 426 ? 23.047 -15.613 -20.397 1.00 35.28 426 VAL A O 1
ATOM 3323 N N . CYS A 1 427 ? 21.799 -14.123 -19.256 1.00 40.50 427 CYS A N 1
ATOM 3324 C CA . CYS A 1 427 ? 20.651 -15.018 -19.062 1.00 40.50 427 CYS A CA 1
ATOM 3325 C C . CYS A 1 427 ? 20.069 -15.484 -20.412 1.00 40.50 427 CYS A C 1
ATOM 3327 O O . CYS A 1 427 ? 19.877 -14.685 -21.333 1.00 40.50 427 CYS A O 1
ATOM 3329 N N . THR A 1 428 ? 19.756 -16.775 -20.527 1.00 41.41 428 THR A N 1
ATOM 3330 C CA . THR A 1 428 ? 19.234 -17.411 -21.748 1.00 41.41 428 THR A CA 1
ATOM 3331 C C . THR A 1 428 ? 17.890 -16.835 -22.202 1.00 41.41 428 THR A C 1
ATOM 3333 O O . THR A 1 428 ? 17.679 -16.685 -23.409 1.00 41.41 428 THR A O 1
ATOM 3336 N N . ASN A 1 429 ? 17.028 -16.384 -21.283 1.00 39.66 429 ASN A N 1
ATOM 3337 C CA . ASN A 1 429 ? 15.783 -15.685 -21.633 1.00 39.66 429 ASN A CA 1
ATOM 3338 C C . ASN A 1 429 ? 16.021 -14.331 -22.332 1.00 39.66 429 ASN A C 1
ATOM 3340 O O . ASN A 1 429 ? 15.249 -13.953 -23.215 1.00 39.66 429 ASN A O 1
ATOM 3344 N N . CYS A 1 430 ? 17.134 -13.642 -22.052 1.00 44.62 430 CYS A N 1
ATOM 3345 C CA . CYS A 1 430 ? 17.526 -12.431 -22.786 1.00 44.62 430 CYS A CA 1
ATOM 3346 C C . CYS A 1 430 ? 18.039 -12.728 -24.210 1.00 44.62 430 CYS A C 1
ATOM 3348 O O . CYS A 1 430 ? 18.159 -11.811 -25.026 1.00 44.62 430 CYS A O 1
ATOM 3350 N N . HIS A 1 431 ? 18.336 -13.992 -24.535 1.00 40.19 431 HIS A N 1
ATOM 3351 C CA . HIS A 1 431 ? 18.779 -14.405 -25.869 1.00 40.19 431 HIS A CA 1
ATOM 3352 C C . HIS A 1 431 ? 17.638 -14.977 -26.728 1.00 40.19 431 HIS A C 1
ATOM 3354 O O . HIS A 1 431 ? 17.598 -14.727 -27.934 1.00 40.19 431 HIS A O 1
ATOM 3360 N N . LEU A 1 432 ? 16.661 -15.658 -26.121 1.00 34.91 432 LEU A N 1
ATOM 3361 C CA . LEU A 1 432 ? 15.586 -16.359 -26.841 1.00 34.91 432 LEU A CA 1
ATOM 3362 C C . LEU A 1 432 ? 14.544 -15.456 -27.534 1.00 34.91 432 LEU A C 1
ATOM 3364 O O . LEU A 1 432 ? 13.792 -15.943 -28.373 1.00 34.91 432 LEU A O 1
ATOM 3368 N N . ARG A 1 433 ? 14.539 -14.134 -27.296 1.00 38.03 433 ARG A N 1
ATOM 3369 C CA . ARG A 1 433 ? 13.743 -13.175 -28.099 1.00 38.03 433 ARG A CA 1
ATOM 3370 C C . ARG A 1 433 ? 14.420 -12.703 -29.401 1.00 38.03 433 ARG A C 1
ATOM 3372 O O . ARG A 1 433 ? 13.855 -11.867 -30.101 1.00 38.03 433 ARG A O 1
ATOM 3379 N N . LYS A 1 434 ? 15.591 -13.239 -29.778 1.00 35.94 434 LYS A N 1
ATOM 3380 C CA . LYS A 1 434 ? 16.231 -12.984 -31.088 1.00 35.94 434 LYS A CA 1
ATOM 3381 C C . LYS A 1 434 ? 16.124 -14.187 -32.030 1.00 35.94 434 LYS A C 1
ATOM 3383 O O . LYS A 1 434 ? 17.116 -14.856 -32.316 1.00 35.94 434 LYS A O 1
ATOM 3388 N N . VAL A 1 435 ? 14.927 -14.418 -32.575 1.00 30.53 435 VAL A N 1
ATOM 3389 C CA . VAL A 1 435 ? 14.759 -15.338 -33.714 1.00 30.53 435 VAL A CA 1
ATOM 3390 C C . VAL A 1 435 ? 15.506 -14.784 -34.929 1.00 30.53 435 VAL A C 1
ATOM 3392 O O . VAL A 1 435 ? 15.402 -13.606 -35.274 1.00 30.53 435 VAL A O 1
ATOM 3395 N N . THR A 1 436 ? 16.306 -15.641 -35.554 1.00 29.52 436 THR A N 1
ATOM 3396 C CA . THR A 1 436 ? 17.239 -15.274 -36.618 1.00 29.52 436 THR A CA 1
ATOM 3397 C C . THR A 1 436 ? 16.554 -15.257 -37.984 1.00 29.52 436 THR A C 1
ATOM 3399 O O . THR A 1 436 ? 15.910 -16.232 -38.360 1.00 29.52 436 THR A O 1
ATOM 3402 N N . PHE A 1 437 ? 16.781 -14.210 -38.781 1.00 24.20 437 PHE A N 1
ATOM 3403 C CA . PHE A 1 437 ? 16.586 -14.265 -40.233 1.00 24.20 437 PHE A CA 1
ATOM 3404 C C . PHE A 1 437 ? 17.966 -14.236 -40.901 1.00 24.20 437 PHE A C 1
ATOM 3406 O O . PHE A 1 437 ? 18.582 -13.179 -41.029 1.00 24.20 437 PHE A O 1
ATOM 3413 N N . LEU A 1 438 ? 18.487 -15.409 -41.276 1.00 29.09 438 LEU A N 1
ATOM 3414 C CA . LEU A 1 438 ? 19.735 -15.511 -42.036 1.00 29.09 438 LEU A CA 1
ATOM 3415 C C . LEU A 1 438 ? 19.458 -15.268 -43.521 1.00 29.09 438 LEU A C 1
ATOM 3417 O O . LEU A 1 438 ? 18.825 -16.083 -44.189 1.00 29.09 438 LEU A O 1
ATOM 3421 N N . THR A 1 439 ? 19.974 -14.161 -44.047 1.00 28.42 439 THR A N 1
ATOM 3422 C CA . THR A 1 439 ? 20.047 -13.888 -45.485 1.00 28.42 439 THR A CA 1
ATOM 3423 C C . THR A 1 439 ? 21.376 -14.394 -46.061 1.00 28.42 439 THR A C 1
ATOM 3425 O O . THR A 1 439 ? 22.440 -13.972 -45.608 1.00 28.42 439 THR A O 1
ATOM 3428 N N . PRO A 1 440 ? 21.368 -15.249 -47.101 1.00 30.31 440 PRO A N 1
ATOM 3429 C CA . PRO A 1 440 ? 22.566 -15.549 -47.870 1.00 30.31 440 PRO A CA 1
ATOM 3430 C C . PRO A 1 440 ? 22.634 -14.690 -49.143 1.00 30.31 440 PRO A C 1
ATOM 3432 O O . PRO A 1 440 ? 22.036 -15.001 -50.170 1.00 30.31 440 PRO A O 1
ATOM 3435 N N . THR A 1 441 ? 23.439 -13.631 -49.097 1.00 27.66 441 THR A N 1
ATOM 3436 C CA . THR A 1 441 ? 24.032 -12.982 -50.281 1.00 27.66 441 THR A CA 1
ATOM 3437 C C . THR A 1 441 ? 25.499 -12.715 -49.945 1.00 27.66 441 THR A C 1
ATOM 3439 O O . THR A 1 441 ? 25.779 -12.108 -48.921 1.00 27.66 441 THR A O 1
ATOM 3442 N N . SER A 1 442 ? 26.488 -13.124 -50.735 1.00 27.19 442 SER A N 1
ATOM 3443 C CA . SER A 1 442 ? 26.515 -13.131 -52.199 1.00 27.19 442 SER A CA 1
ATOM 3444 C C . SER A 1 442 ? 27.636 -14.027 -52.739 1.00 27.19 442 SER A C 1
ATOM 3446 O O . SER A 1 442 ? 28.631 -14.232 -52.052 1.00 27.19 442 SER A O 1
ATOM 3448 N N . LEU A 1 443 ? 27.514 -14.481 -53.993 1.00 26.52 443 LEU A N 1
ATOM 3449 C CA . LEU A 1 443 ? 28.636 -14.548 -54.941 1.00 26.52 443 LEU A CA 1
ATOM 3450 C C . LEU A 1 443 ? 28.122 -14.798 -56.368 1.00 26.52 443 LEU A C 1
ATOM 3452 O O . LEU A 1 443 ? 27.478 -15.803 -56.654 1.00 26.52 443 LEU A O 1
ATOM 3456 N N . LEU A 1 444 ? 28.431 -13.872 -57.275 1.00 28.27 444 LEU A N 1
ATOM 3457 C CA . LEU A 1 444 ? 28.246 -14.0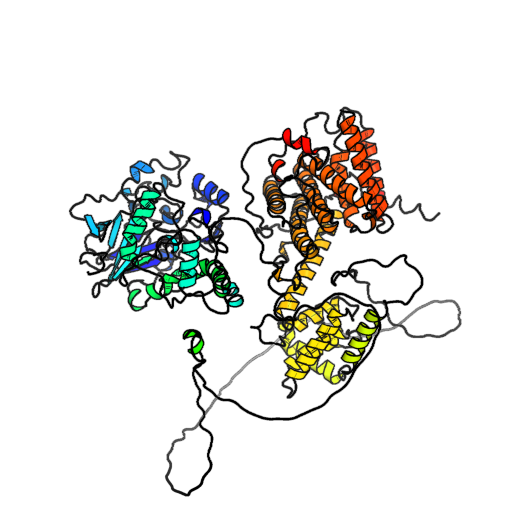42 -58.716 1.00 28.27 444 LEU A CA 1
ATOM 3458 C C . LEU A 1 444 ? 29.290 -15.021 -59.269 1.00 28.27 444 LEU A C 1
ATOM 3460 O O . LEU A 1 444 ? 30.486 -14.780 -59.111 1.00 28.27 444 LEU A O 1
ATOM 3464 N N . LYS A 1 445 ? 28.848 -16.036 -60.021 1.00 25.84 445 LYS A N 1
ATOM 3465 C CA . LYS A 1 445 ? 29.553 -16.567 -61.204 1.00 25.84 445 LYS A CA 1
ATOM 3466 C C . LYS A 1 445 ? 28.587 -17.365 -62.086 1.00 25.84 445 LYS A C 1
ATOM 3468 O O . LYS A 1 445 ? 27.606 -17.920 -61.605 1.00 25.84 445 LYS A O 1
ATOM 3473 N N . ALA A 1 446 ? 28.818 -17.313 -63.394 1.00 26.19 446 ALA A N 1
ATOM 3474 C CA . ALA A 1 446 ? 27.876 -17.766 -64.415 1.00 26.19 446 ALA A CA 1
ATOM 3475 C C . ALA A 1 446 ? 27.899 -19.288 -64.638 1.00 26.19 446 ALA A C 1
ATOM 3477 O O . ALA A 1 446 ? 28.973 -19.873 -64.539 1.00 26.19 446 ALA A O 1
ATOM 3478 N N . GLN A 1 447 ? 26.770 -19.873 -65.078 1.00 27.25 447 GLN A N 1
ATOM 3479 C CA . GLN A 1 447 ? 26.662 -20.559 -66.386 1.00 27.25 447 GLN A CA 1
ATOM 3480 C C . GLN A 1 447 ? 25.240 -21.099 -66.702 1.00 27.25 447 GLN A C 1
ATOM 3482 O O . GLN A 1 447 ? 24.646 -21.844 -65.939 1.00 27.25 447 GLN A O 1
ATOM 3487 N N . THR A 1 448 ? 24.724 -20.681 -67.866 1.00 24.59 448 THR A N 1
ATOM 3488 C CA . THR A 1 448 ? 23.889 -21.409 -68.858 1.00 24.59 448 THR A CA 1
ATOM 3489 C C . THR A 1 448 ? 22.909 -22.547 -68.477 1.00 24.59 448 THR A C 1
ATOM 3491 O O . THR A 1 448 ? 23.338 -23.659 -68.186 1.00 24.59 448 THR A O 1
ATOM 3494 N N . SER A 1 449 ? 21.628 -22.346 -68.856 1.00 25.19 449 SER A N 1
ATOM 3495 C CA . SER A 1 449 ? 20.624 -23.366 -69.287 1.00 25.19 449 SER A CA 1
ATOM 3496 C C . SER A 1 449 ? 20.085 -24.356 -68.216 1.00 25.19 449 SER A C 1
ATOM 3498 O O . SER A 1 449 ? 20.734 -24.559 -67.205 1.00 25.19 449 SER A O 1
ATOM 3500 N N . THR A 1 450 ? 18.886 -24.967 -68.284 1.00 27.34 450 THR A N 1
ATOM 3501 C CA . THR A 1 450 ? 17.889 -25.176 -69.366 1.00 27.34 450 THR A CA 1
ATOM 3502 C C . THR A 1 450 ? 16.444 -25.283 -68.811 1.00 27.34 450 THR A C 1
ATOM 3504 O O . THR A 1 450 ? 16.228 -25.815 -67.734 1.00 27.34 450 THR A O 1
ATOM 3507 N N . PHE A 1 451 ? 15.463 -24.844 -69.612 1.00 23.64 451 PHE A N 1
ATOM 3508 C CA . PHE A 1 451 ? 14.119 -25.422 -69.867 1.00 23.64 451 PHE A CA 1
ATOM 3509 C C . PHE A 1 451 ? 13.350 -26.290 -68.825 1.00 23.64 451 PHE A C 1
ATOM 3511 O O . PHE A 1 451 ? 13.741 -27.424 -68.561 1.00 23.64 451 PHE A O 1
ATOM 3518 N N . SER A 1 452 ? 12.131 -25.847 -68.443 1.00 27.41 452 SER A N 1
ATOM 3519 C CA . SER A 1 452 ? 10.815 -26.567 -68.502 1.00 27.41 452 SER A CA 1
ATOM 3520 C C . SER A 1 452 ? 9.808 -26.028 -67.458 1.00 27.41 452 SER A C 1
ATOM 3522 O O . SER A 1 452 ? 10.217 -25.675 -66.365 1.00 27.41 452 SER A O 1
ATOM 3524 N N . ARG A 1 453 ? 8.469 -26.054 -67.575 1.00 25.31 453 ARG A N 1
ATOM 3525 C CA . ARG A 1 453 ? 7.448 -25.748 -68.606 1.00 25.31 453 ARG A CA 1
ATOM 3526 C C . ARG A 1 453 ? 6.071 -25.919 -67.905 1.00 25.31 453 ARG A C 1
ATOM 3528 O O . ARG A 1 453 ? 5.715 -27.047 -67.622 1.00 25.31 453 ARG A O 1
ATOM 3535 N N . ARG A 1 454 ? 5.330 -24.814 -67.681 1.00 27.16 454 ARG A N 1
ATOM 3536 C CA . ARG A 1 454 ? 3.849 -24.626 -67.502 1.00 27.16 454 ARG A CA 1
ATOM 3537 C C . ARG A 1 454 ? 2.951 -25.718 -66.855 1.00 27.16 454 ARG A C 1
ATOM 3539 O O . ARG A 1 454 ? 2.990 -26.859 -67.276 1.00 27.16 454 ARG A O 1
ATOM 3546 N N . VAL A 1 455 ? 1.928 -25.282 -66.096 1.00 27.14 455 VAL A N 1
ATOM 3547 C CA . VAL A 1 455 ? 0.463 -25.207 -66.430 1.00 27.14 455 VAL A CA 1
ATOM 3548 C C . VAL A 1 455 ? -0.244 -24.492 -65.245 1.00 27.14 455 VAL A C 1
ATOM 3550 O O . VAL A 1 455 ? 0.157 -24.714 -64.115 1.00 27.14 455 VAL A O 1
ATOM 3553 N N . GLY A 1 456 ? -1.080 -23.455 -65.446 1.00 26.25 456 GLY A N 1
ATOM 3554 C CA . GLY A 1 456 ? -2.569 -23.495 -65.373 1.00 26.25 456 GLY A CA 1
ATOM 3555 C C . GLY A 1 456 ? -3.098 -23.357 -63.924 1.00 26.25 456 GLY A C 1
ATOM 3556 O O . GLY A 1 456 ? -2.468 -23.862 -63.016 1.00 26.25 456 GLY A O 1
ATOM 3557 N N . VAL A 1 457 ? -4.213 -22.696 -63.581 1.00 27.81 457 VAL A N 1
ATOM 3558 C CA . VAL A 1 457 ? -5.453 -22.364 -64.314 1.00 27.81 457 VAL A CA 1
ATOM 3559 C C . VAL A 1 457 ? -6.058 -21.038 -63.794 1.00 27.81 457 VAL A C 1
ATOM 3561 O O . VAL A 1 457 ? -5.820 -20.623 -62.665 1.00 27.81 457 VAL A O 1
ATOM 3564 N N . ARG A 1 458 ? -6.874 -20.379 -64.628 1.00 25.98 458 ARG A N 1
ATOM 3565 C CA . ARG A 1 458 ? -7.617 -19.131 -64.364 1.00 25.98 458 ARG A CA 1
ATOM 3566 C C . ARG A 1 458 ? -9.123 -19.440 -64.259 1.00 25.98 458 ARG A C 1
ATOM 3568 O O . ARG A 1 458 ? -9.617 -20.202 -65.086 1.00 25.98 458 ARG A O 1
ATOM 3575 N N . LYS A 1 459 ? -9.876 -18.804 -63.352 1.00 27.95 459 LYS A N 1
ATOM 3576 C CA . LYS A 1 459 ? -11.353 -18.686 -63.439 1.00 27.95 459 LYS A CA 1
ATOM 3577 C C . LYS A 1 459 ? -11.802 -17.242 -63.192 1.00 27.95 459 LYS A C 1
ATOM 3579 O O . LYS A 1 459 ? -11.061 -16.447 -62.622 1.00 27.95 459 LYS A O 1
ATOM 3584 N N . THR A 1 460 ? -12.963 -16.882 -63.738 1.00 26.34 460 THR A N 1
ATOM 3585 C CA . THR A 1 460 ? -13.329 -15.495 -64.080 1.00 26.34 460 THR A CA 1
ATOM 3586 C C . THR A 1 460 ? -14.837 -15.237 -64.017 1.00 26.34 460 THR A C 1
ATOM 3588 O O . THR A 1 460 ? -15.569 -16.007 -64.633 1.00 26.34 460 THR A O 1
ATOM 3591 N N . ARG A 1 461 ? -15.230 -14.056 -63.492 1.00 28.38 461 ARG A N 1
ATOM 3592 C CA . ARG A 1 461 ? -16.511 -13.326 -63.736 1.00 28.38 461 ARG A CA 1
ATOM 3593 C C . ARG A 1 461 ? -17.796 -14.057 -63.239 1.00 28.38 461 ARG A C 1
ATOM 3595 O O . ARG A 1 461 ? -17.721 -15.216 -62.867 1.00 28.38 461 ARG A O 1
ATOM 3602 N N . THR A 1 462 ? -18.990 -13.449 -63.116 1.00 25.77 462 THR A N 1
ATOM 3603 C CA . THR A 1 462 ? -19.534 -12.151 -63.605 1.00 25.77 462 THR A CA 1
ATOM 3604 C C . THR A 1 462 ? -20.641 -11.611 -62.662 1.00 25.77 462 THR A C 1
ATOM 3606 O O . THR A 1 462 ? -20.962 -12.263 -61.677 1.00 25.77 462 THR A O 1
ATOM 3609 N N . ALA A 1 463 ? -21.231 -10.440 -62.957 1.00 28.72 463 ALA A N 1
ATOM 3610 C CA . ALA A 1 463 ? -22.222 -9.725 -62.131 1.00 28.72 463 ALA A CA 1
ATOM 3611 C C . ALA A 1 463 ? -23.585 -9.482 -62.834 1.00 28.72 463 ALA A C 1
ATOM 3613 O O . ALA A 1 463 ? -23.670 -9.624 -64.053 1.00 28.72 463 ALA A O 1
ATOM 3614 N N . GLY A 1 464 ? -24.593 -9.003 -62.078 1.00 26.03 464 GLY A N 1
ATOM 3615 C CA . GLY A 1 464 ? -25.855 -8.386 -62.557 1.00 26.03 464 GLY A CA 1
ATOM 3616 C C . GLY A 1 464 ? -27.150 -9.063 -62.049 1.00 26.03 464 GLY A C 1
ATOM 3617 O O . GLY A 1 464 ? -27.111 -10.246 -61.747 1.00 26.03 464 GLY A O 1
ATOM 3618 N N . ALA A 1 465 ? -28.326 -8.412 -61.944 1.00 27.30 465 ALA A N 1
ATOM 3619 C CA . ALA A 1 465 ? -28.669 -6.977 -62.006 1.00 27.30 465 ALA A CA 1
ATOM 3620 C C . ALA A 1 465 ? -30.124 -6.675 -61.510 1.00 27.30 465 ALA A C 1
ATOM 3622 O O . ALA A 1 465 ? -31.011 -7.494 -61.695 1.00 27.30 465 ALA A O 1
ATOM 3623 N N . ARG A 1 466 ? -30.334 -5.462 -60.954 1.00 28.75 466 ARG A N 1
ATOM 3624 C CA . ARG A 1 466 ? -31.535 -4.562 -60.920 1.00 28.75 466 ARG A CA 1
ATOM 3625 C C . ARG A 1 466 ? -32.990 -5.082 -61.064 1.00 28.75 466 ARG A C 1
ATOM 3627 O O . ARG A 1 466 ? -33.318 -5.680 -62.079 1.00 28.75 466 ARG A O 1
ATOM 3634 N N . LEU A 1 467 ? -33.907 -4.459 -60.291 1.00 24.66 467 LEU A N 1
ATOM 3635 C CA . LEU A 1 467 ? -35.036 -3.654 -60.839 1.00 24.66 467 LEU A CA 1
ATOM 3636 C C . LEU A 1 467 ? -35.644 -2.644 -59.822 1.00 24.66 467 LEU A C 1
ATOM 3638 O O . LEU A 1 467 ? -35.224 -2.596 -58.671 1.00 24.66 467 LEU A O 1
ATOM 3642 N N . ARG A 1 468 ? -36.540 -1.758 -60.294 1.00 27.02 468 ARG A N 1
ATOM 3643 C CA . ARG A 1 468 ? -37.041 -0.495 -59.682 1.00 27.02 468 ARG A CA 1
ATOM 3644 C C . ARG A 1 468 ? -38.571 -0.394 -59.827 1.00 27.02 468 ARG A C 1
ATOM 3646 O O . ARG A 1 468 ? -39.028 -0.780 -60.893 1.00 27.02 468 ARG A O 1
ATOM 3653 N N . THR A 1 469 ? -39.267 0.280 -58.890 1.00 29.02 469 THR A N 1
ATOM 3654 C CA . THR A 1 469 ? -40.387 1.270 -59.063 1.00 29.02 469 THR A CA 1
ATOM 3655 C C . THR A 1 469 ? -41.124 1.501 -57.721 1.00 29.02 469 THR A C 1
ATOM 3657 O O . THR A 1 469 ? -41.070 0.608 -56.890 1.00 29.02 469 THR A O 1
ATOM 3660 N N . ALA A 1 470 ? -41.951 2.527 -57.450 1.00 26.61 470 ALA A N 1
ATOM 3661 C CA . ALA A 1 470 ? -41.951 3.990 -57.692 1.00 26.61 470 ALA A CA 1
ATOM 3662 C C . ALA A 1 470 ? -43.351 4.564 -57.319 1.00 26.61 470 ALA A C 1
ATOM 3664 O O . ALA A 1 470 ? -44.324 4.031 -57.846 1.00 26.61 470 ALA A O 1
ATOM 3665 N N . ARG A 1 471 ? -43.467 5.643 -56.507 1.00 24.36 471 ARG A N 1
ATOM 3666 C CA . ARG A 1 471 ? -44.535 6.696 -56.548 1.00 24.36 471 ARG A CA 1
ATOM 3667 C C . ARG A 1 471 ? -44.479 7.701 -55.370 1.00 24.36 471 ARG A C 1
ATOM 3669 O O . ARG A 1 471 ? -44.127 7.346 -54.254 1.00 24.36 471 ARG A O 1
ATOM 3676 N N . SER A 1 472 ? -44.888 8.938 -55.657 1.00 28.70 472 SER A N 1
ATOM 3677 C CA . SER A 1 472 ? -45.292 10.055 -54.755 1.00 28.70 472 SER A CA 1
ATOM 3678 C C . SER A 1 472 ? -46.689 10.552 -55.262 1.00 28.70 472 SER A C 1
ATOM 3680 O O . SER A 1 472 ? -47.157 9.873 -56.189 1.00 28.70 472 SER A O 1
ATOM 3682 N N . PRO A 1 473 ? -47.390 11.642 -54.808 1.00 40.25 473 PRO A N 1
ATOM 3683 C CA . PRO A 1 473 ? -46.892 12.936 -54.261 1.00 40.25 473 PRO A CA 1
ATOM 3684 C C . PRO A 1 473 ? -47.787 13.706 -53.218 1.00 40.25 473 PRO A C 1
ATOM 3686 O O . PRO A 1 473 ? -48.871 13.256 -52.872 1.00 40.25 473 PRO A O 1
ATOM 3689 N N . SER A 1 474 ? -47.379 14.951 -52.864 1.00 27.12 474 SER A N 1
ATOM 3690 C CA . SER A 1 474 ? -48.229 16.158 -52.570 1.00 27.12 474 SER A CA 1
ATOM 3691 C C . SER A 1 474 ? -49.059 16.235 -51.244 1.00 27.12 474 SER A C 1
ATOM 3693 O O . SER A 1 474 ? -49.487 15.198 -50.767 1.00 27.12 474 SER A O 1
ATOM 3695 N N . ILE A 1 475 ? -49.363 17.388 -50.589 1.00 26.98 475 ILE A N 1
ATOM 3696 C CA . ILE A 1 475 ? -49.051 18.836 -50.801 1.00 26.98 475 ILE A CA 1
ATOM 3697 C C . ILE A 1 475 ? -49.325 19.717 -49.526 1.00 26.98 475 ILE A C 1
ATOM 3699 O O . ILE A 1 475 ? -50.229 19.383 -48.777 1.00 26.98 475 ILE A O 1
ATOM 3703 N N . GLN A 1 476 ? -48.561 20.825 -49.348 1.00 26.38 476 GLN A N 1
ATOM 3704 C CA . GLN A 1 476 ? -48.789 22.161 -48.680 1.00 26.38 476 GLN A CA 1
ATOM 3705 C C . GLN A 1 476 ? -49.586 22.339 -47.343 1.00 26.38 476 GLN A C 1
ATOM 3707 O O . GLN A 1 476 ? -50.519 21.608 -47.058 1.00 26.38 476 GLN A O 1
ATOM 3712 N N . GLY A 1 477 ? -49.336 23.379 -46.514 1.00 26.48 477 GLY A N 1
ATOM 3713 C CA . GLY A 1 477 ? -48.260 24.398 -46.537 1.00 26.48 477 GLY A CA 1
ATOM 3714 C C . GLY A 1 477 ? -48.463 25.656 -45.643 1.00 26.48 477 GLY A C 1
ATOM 3715 O O . GLY A 1 477 ? -49.531 25.839 -45.076 1.00 26.48 477 GLY A O 1
ATOM 3716 N N . LEU A 1 478 ? -47.436 26.538 -45.654 1.00 26.75 478 LEU A N 1
ATOM 3717 C CA . LEU A 1 478 ? -47.426 28.021 -45.450 1.00 26.75 478 LEU A CA 1
ATOM 3718 C C . LEU A 1 478 ? -47.696 28.592 -44.030 1.00 26.75 478 LEU A C 1
ATOM 3720 O O . LEU A 1 478 ? -48.515 28.063 -43.296 1.00 26.75 478 LEU A O 1
ATOM 3724 N N . ARG A 1 479 ? -47.062 29.688 -43.555 1.00 23.55 479 ARG A N 1
ATOM 3725 C CA . ARG A 1 479 ? -46.300 30.828 -44.161 1.00 23.55 479 ARG A CA 1
ATOM 3726 C C . ARG A 1 479 ? -44.895 30.986 -43.508 1.00 23.55 479 ARG A C 1
ATOM 3728 O O . ARG A 1 479 ? -44.734 30.487 -42.405 1.00 23.55 479 ARG A O 1
ATOM 3735 N N . ALA A 1 480 ? -43.826 31.610 -44.035 1.00 25.75 480 ALA A N 1
ATOM 3736 C CA . ALA A 1 480 ? -43.527 32.510 -45.177 1.00 25.75 480 ALA A CA 1
ATOM 3737 C C . ALA A 1 480 ? -43.562 34.052 -44.944 1.00 25.75 480 ALA A C 1
ATOM 3739 O O . ALA A 1 480 ? -44.636 34.644 -45.009 1.00 25.75 480 ALA A O 1
ATOM 3740 N N . SER A 1 481 ? -42.368 34.661 -44.772 1.00 25.52 481 SER A N 1
ATOM 3741 C CA . SER A 1 481 ? -41.902 36.006 -45.232 1.00 25.52 481 SER A CA 1
ATOM 3742 C C . SER A 1 481 ? -40.464 36.241 -44.690 1.00 25.52 481 SER A C 1
ATOM 3744 O O . SER A 1 481 ? -40.295 36.197 -43.476 1.00 25.52 481 SER A O 1
ATOM 3746 N N . GLU A 1 482 ? -39.359 36.253 -45.455 1.00 27.39 482 GLU A N 1
ATOM 3747 C CA . GLU A 1 482 ? -38.894 37.233 -46.478 1.00 27.39 482 GLU A CA 1
ATOM 3748 C C . GLU A 1 482 ? -38.543 38.632 -45.915 1.00 27.39 482 GLU A C 1
ATOM 3750 O O . GLU A 1 482 ? -39.268 39.114 -45.056 1.00 27.39 482 GLU A O 1
ATOM 3755 N N . LEU A 1 483 ? -37.519 39.390 -46.360 1.00 28.45 483 LEU A N 1
ATOM 3756 C CA . LEU A 1 483 ? -36.255 39.159 -47.108 1.00 28.45 483 LEU A CA 1
ATOM 3757 C C . LEU A 1 483 ? -35.415 40.477 -47.043 1.00 28.45 483 LEU A C 1
ATOM 3759 O O . LEU A 1 483 ? -35.998 41.549 -46.986 1.00 28.45 483 LEU A O 1
ATOM 3763 N N . GLY A 1 484 ? -34.075 40.398 -47.101 1.00 23.41 484 GLY A N 1
ATOM 3764 C CA . GLY A 1 484 ? -33.110 41.423 -47.590 1.00 23.41 484 GLY A CA 1
ATOM 3765 C C . GLY A 1 484 ? -33.205 42.944 -47.261 1.00 23.41 484 GLY A C 1
ATOM 3766 O O . GLY A 1 484 ? -34.055 43.635 -47.799 1.00 23.41 484 GLY A O 1
ATOM 3767 N N . VAL A 1 485 ? -32.185 43.464 -46.540 1.00 29.34 485 VAL A N 1
ATOM 3768 C CA . VAL A 1 485 ? -31.303 44.643 -46.855 1.00 29.34 485 VAL A CA 1
ATOM 3769 C C . VAL A 1 485 ? -31.955 45.881 -47.539 1.00 29.34 485 VAL A C 1
ATOM 3771 O O . VAL A 1 485 ? -32.385 45.734 -48.682 1.00 29.34 485 VAL A O 1
ATOM 3774 N N . PRO A 1 486 ? -31.913 47.126 -46.971 1.00 28.89 486 PRO A N 1
ATOM 3775 C CA . PRO A 1 486 ? -30.641 47.873 -46.807 1.00 28.89 486 PRO A CA 1
ATOM 3776 C C . PRO A 1 486 ? -30.539 48.936 -45.663 1.00 28.89 486 PRO A C 1
ATOM 3778 O O . PRO A 1 486 ? -31.506 49.277 -44.992 1.00 28.89 486 PRO A O 1
ATOM 3781 N N . SER A 1 487 ? -29.337 49.512 -45.488 1.00 27.50 487 SER A N 1
ATOM 3782 C CA . SER A 1 487 ? -29.064 50.845 -44.872 1.00 27.50 487 SER A CA 1
ATOM 3783 C C . SER A 1 487 ? -29.543 51.998 -45.816 1.00 27.50 487 SER A C 1
ATOM 3785 O O . SER A 1 487 ? -29.952 51.634 -46.922 1.00 27.50 487 SER A O 1
ATOM 3787 N N . PRO A 1 488 ? -29.447 53.340 -45.542 1.00 40.44 488 PRO A N 1
ATOM 3788 C CA . PRO A 1 488 ? -28.592 54.044 -44.544 1.00 40.44 488 PRO A CA 1
ATOM 3789 C C . PRO A 1 488 ? -29.074 55.428 -43.952 1.00 40.44 488 PRO A C 1
ATOM 3791 O O . PRO A 1 488 ? -30.064 55.971 -44.417 1.00 40.44 488 PRO A O 1
ATOM 3794 N N . VAL A 1 489 ? -28.279 56.031 -43.022 1.00 25.84 489 VAL A N 1
ATOM 3795 C CA . VAL A 1 489 ? -28.210 57.472 -42.542 1.00 25.84 489 VAL A CA 1
ATOM 3796 C C . VAL A 1 489 ? -29.534 58.164 -42.063 1.00 25.84 489 VAL A C 1
ATOM 3798 O O . VAL A 1 489 ? -30.606 57.645 -42.324 1.00 25.84 489 VAL A O 1
ATOM 3801 N N . THR A 1 490 ? -29.643 59.285 -41.314 1.00 25.77 490 THR A N 1
ATOM 3802 C CA . THR A 1 490 ? -28.812 60.402 -40.754 1.00 25.77 490 THR A CA 1
ATOM 3803 C C . THR A 1 490 ? -29.249 60.710 -39.279 1.00 25.77 490 THR A C 1
ATOM 3805 O O . THR A 1 490 ? -30.067 59.960 -38.760 1.00 25.77 490 THR A O 1
ATOM 3808 N N . THR A 1 491 ? -28.814 61.712 -38.481 1.00 25.12 491 THR A N 1
ATOM 3809 C CA . THR A 1 491 ? -28.194 63.056 -38.686 1.00 25.12 491 THR A CA 1
ATOM 3810 C C . THR A 1 491 ? -27.625 63.611 -37.349 1.00 25.12 491 THR A C 1
ATOM 3812 O O . THR A 1 491 ? -28.317 63.501 -36.344 1.00 25.12 491 THR A O 1
ATOM 3815 N N . ASP A 1 492 ? -26.450 64.269 -37.405 1.00 24.67 492 ASP A N 1
ATOM 3816 C CA . ASP A 1 492 ? -26.085 65.592 -36.812 1.00 24.67 492 ASP A CA 1
ATOM 3817 C C . ASP A 1 492 ? -26.019 65.844 -35.272 1.00 24.67 492 ASP A C 1
ATOM 3819 O O . ASP A 1 492 ? -26.748 65.236 -34.501 1.00 24.67 492 ASP A O 1
ATOM 3823 N N . SER A 1 493 ? -25.168 66.744 -34.720 1.00 25.92 493 SER A N 1
ATOM 3824 C CA . SER A 1 493 ? -24.192 67.707 -35.307 1.00 25.92 493 SER A CA 1
ATOM 3825 C C . SER A 1 493 ? -23.030 68.132 -34.366 1.00 25.92 493 SER A C 1
ATOM 3827 O O . SER A 1 493 ? -23.139 68.091 -33.146 1.00 25.92 493 SER A O 1
ATOM 3829 N N . HIS A 1 494 ? -21.959 68.619 -35.013 1.00 23.16 494 HIS A N 1
ATOM 3830 C CA . HIS A 1 494 ? -20.722 69.329 -34.595 1.00 23.16 494 HIS A CA 1
ATOM 3831 C C . HIS A 1 494 ? -20.881 70.610 -33.724 1.00 23.16 494 HIS A C 1
ATOM 3833 O O . HIS A 1 494 ? -22.028 71.018 -33.533 1.00 23.16 494 HIS A O 1
ATOM 3839 N N . PRO A 1 495 ? -19.798 71.291 -33.229 1.00 37.97 495 PRO A N 1
ATOM 3840 C CA . PRO A 1 495 ? -18.409 71.447 -33.761 1.00 37.97 495 PRO A CA 1
ATOM 3841 C C . PRO A 1 495 ? -17.275 71.153 -32.722 1.00 37.97 495 PRO A C 1
ATOM 3843 O O . PRO A 1 495 ? -17.559 70.449 -31.763 1.00 37.97 495 PRO A O 1
ATOM 3846 N N . GLU A 1 496 ? -15.963 71.467 -32.834 1.00 22.31 496 GLU A N 1
ATOM 3847 C CA . GLU A 1 496 ? -15.155 72.442 -33.623 1.00 22.31 496 GLU A CA 1
ATOM 3848 C C . GLU A 1 496 ? -13.787 71.897 -34.172 1.00 22.31 496 GLU A C 1
ATOM 3850 O O . GLU A 1 496 ? -13.603 70.701 -34.385 1.00 22.31 496 GLU A O 1
ATOM 3855 N N . THR A 1 497 ? -12.860 72.807 -34.511 1.00 24.98 497 THR A N 1
ATOM 3856 C CA . THR A 1 497 ? -11.648 72.740 -35.369 1.00 24.98 497 THR A CA 1
ATOM 3857 C C . THR A 1 497 ? -10.289 72.527 -34.647 1.00 24.98 497 THR A C 1
ATOM 3859 O O . THR A 1 497 ? -9.967 73.261 -33.722 1.00 24.98 497 THR A O 1
ATOM 3862 N N . THR A 1 498 ? -9.478 71.503 -34.981 1.00 23.86 498 THR A N 1
ATOM 3863 C CA . THR A 1 498 ? -8.319 71.412 -35.938 1.00 23.86 498 THR A CA 1
ATOM 3864 C C . THR A 1 498 ? -6.919 71.961 -35.544 1.00 23.86 498 THR A C 1
ATOM 3866 O O . THR A 1 498 ? -6.737 73.176 -35.534 1.00 23.86 498 THR A O 1
ATOM 3869 N N . ARG A 1 499 ? -5.874 71.093 -35.499 1.00 23.02 499 ARG A N 1
ATOM 3870 C CA . ARG A 1 499 ? -4.763 70.997 -36.509 1.00 23.02 499 ARG A CA 1
ATOM 3871 C C . ARG A 1 499 ? -3.587 70.039 -36.146 1.00 23.02 499 ARG A C 1
ATOM 3873 O O . ARG A 1 499 ? -2.937 70.200 -35.128 1.00 23.02 499 ARG A O 1
ATOM 3880 N N . SER A 1 500 ? -3.271 69.132 -37.087 1.00 22.88 500 SER A N 1
ATOM 3881 C CA . SER A 1 500 ? -1.955 68.530 -37.448 1.00 22.88 500 SER A CA 1
ATOM 3882 C C . SER A 1 500 ? -0.943 68.012 -36.393 1.00 22.88 500 SER A C 1
ATOM 3884 O O . SER A 1 500 ? -0.225 68.806 -35.792 1.00 22.88 500 SER A O 1
ATOM 3886 N N . SER A 1 501 ? -0.646 66.698 -36.406 1.00 24.34 501 SER A N 1
ATOM 3887 C CA . SER A 1 501 ? 0.616 66.136 -36.972 1.00 24.34 501 SER A CA 1
ATOM 3888 C C . SER A 1 501 ? 0.766 64.602 -36.791 1.00 24.34 501 SER A C 1
ATOM 3890 O O . SER A 1 501 ? 0.362 64.053 -35.778 1.00 24.34 501 SER A O 1
ATOM 3892 N N . GLY A 1 502 ? 1.352 63.928 -37.796 1.00 22.58 502 GLY A N 1
ATOM 3893 C CA . GLY A 1 502 ? 2.065 62.631 -37.726 1.00 22.58 502 GLY A CA 1
ATOM 3894 C C . GLY A 1 502 ? 1.419 61.395 -37.066 1.00 22.58 502 GLY A C 1
ATOM 3895 O O . GLY A 1 502 ? 1.608 61.166 -35.877 1.00 22.58 502 GLY A O 1
ATOM 3896 N N . SER A 1 503 ? 0.831 60.486 -37.857 1.00 22.62 503 SER A N 1
ATOM 3897 C CA . SER A 1 503 ? 0.521 59.116 -37.403 1.00 22.62 503 SER A CA 1
ATOM 3898 C C . SER A 1 503 ? 1.700 58.157 -37.631 1.00 22.62 503 SER A C 1
ATOM 3900 O O . SER A 1 503 ? 2.007 57.828 -38.778 1.00 22.62 503 SER A O 1
ATOM 3902 N N . ASN A 1 504 ? 2.301 57.643 -36.555 1.00 24.84 504 ASN A N 1
ATOM 3903 C CA . ASN A 1 504 ? 3.110 56.420 -36.587 1.00 24.84 504 ASN A CA 1
ATOM 3904 C C . ASN A 1 504 ? 2.308 55.269 -35.964 1.00 24.84 504 ASN A C 1
ATOM 3906 O O . ASN A 1 504 ? 1.712 55.430 -34.903 1.00 24.84 504 ASN A O 1
ATOM 3910 N N . ASN A 1 505 ? 2.301 54.110 -36.626 1.00 25.03 505 ASN A N 1
ATOM 3911 C CA . ASN A 1 505 ? 1.599 52.916 -36.156 1.00 25.03 505 ASN A CA 1
ATOM 3912 C C . ASN A 1 505 ? 2.365 52.216 -35.022 1.00 25.03 505 ASN A C 1
ATOM 3914 O O . ASN A 1 505 ? 3.509 51.809 -35.223 1.00 25.03 505 ASN A O 1
ATOM 3918 N N . THR A 1 506 ? 1.688 51.932 -33.909 1.00 24.47 506 THR A N 1
ATOM 3919 C CA . THR A 1 506 ? 2.085 50.909 -32.924 1.00 24.47 506 THR A CA 1
ATOM 3920 C C . THR A 1 506 ? 0.845 50.131 -32.458 1.00 24.47 506 THR A C 1
ATOM 3922 O O . THR A 1 506 ? -0.011 50.708 -31.788 1.00 24.47 506 THR A O 1
ATOM 3925 N N . PRO A 1 507 ? 0.696 48.833 -32.795 1.00 27.70 507 PRO A N 1
ATOM 3926 C CA . PRO A 1 507 ? -0.441 48.041 -32.336 1.00 27.70 507 PRO A CA 1
ATOM 3927 C C . PRO A 1 507 ? -0.234 47.505 -30.912 1.00 27.70 507 PRO A C 1
ATOM 3929 O O . PRO A 1 507 ? 0.692 46.742 -30.665 1.00 27.70 507 PRO A O 1
ATOM 3932 N N . HIS A 1 508 ? -1.151 47.901 -30.032 1.00 25.67 508 HIS A N 1
ATOM 3933 C CA . HIS A 1 508 ? -1.739 47.172 -28.900 1.00 25.67 508 HIS A CA 1
ATOM 3934 C C . HIS A 1 508 ? -0.893 46.272 -27.972 1.00 25.67 508 HIS A C 1
ATOM 3936 O O . HIS A 1 508 ? -0.279 45.277 -28.344 1.00 25.67 508 HIS A O 1
ATOM 3942 N N . SER A 1 509 ? -1.042 46.593 -26.687 1.00 28.77 509 SER A N 1
ATOM 3943 C CA . SER A 1 509 ? -0.600 45.882 -25.488 1.00 28.77 509 SER A CA 1
ATOM 3944 C C . SER A 1 509 ? -1.109 44.440 -25.363 1.00 28.77 509 SER A C 1
ATOM 3946 O O . SER A 1 509 ? -2.308 44.189 -25.491 1.00 28.77 509 SER A O 1
ATOM 3948 N N . GLN A 1 510 ? -0.217 43.528 -24.970 1.00 28.14 510 GLN A N 1
ATOM 3949 C CA . GLN A 1 510 ? -0.577 42.246 -24.353 1.00 28.14 510 GLN A CA 1
ATOM 3950 C C . GLN A 1 510 ? -0.858 42.416 -22.843 1.00 28.14 510 GLN A C 1
ATOM 3952 O O . GLN A 1 510 ? -0.312 43.338 -22.232 1.00 28.14 510 GLN A O 1
ATOM 3957 N N . PRO A 1 511 ? -1.684 41.549 -22.225 1.00 28.52 511 PRO A N 1
ATOM 3958 C CA . PRO A 1 511 ? -1.915 41.557 -20.782 1.00 28.52 511 PRO A CA 1
ATOM 3959 C C . PRO A 1 511 ? -0.717 40.979 -20.011 1.00 28.52 511 PRO A C 1
ATOM 3961 O O . PRO A 1 511 ? -0.156 39.953 -20.392 1.00 28.52 511 PRO A O 1
ATOM 3964 N N . ASN A 1 512 ? -0.353 41.614 -18.894 1.00 28.53 512 ASN A N 1
ATOM 3965 C CA . ASN A 1 512 ? 0.704 41.137 -17.999 1.00 28.53 512 ASN A CA 1
ATOM 3966 C C . ASN A 1 512 ? 0.251 39.880 -17.234 1.00 28.53 512 ASN A C 1
ATOM 3968 O O . ASN A 1 512 ? -0.536 39.982 -16.295 1.00 28.53 512 ASN A O 1
ATOM 3972 N N . THR A 1 513 ? 0.788 38.708 -17.577 1.00 25.75 513 THR A N 1
ATOM 3973 C CA . THR A 1 513 ? 0.670 37.495 -16.749 1.00 25.75 513 THR A CA 1
ATOM 3974 C C . THR A 1 513 ? 1.760 37.467 -15.679 1.00 25.75 513 THR A C 1
ATOM 3976 O O . THR A 1 513 ? 2.948 37.567 -15.989 1.00 25.75 513 THR A O 1
ATOM 3979 N N . PHE A 1 514 ? 1.356 37.320 -14.419 1.00 29.06 514 PHE A N 1
ATOM 3980 C CA . PHE A 1 514 ? 2.203 37.530 -13.246 1.00 29.06 514 PHE A CA 1
ATOM 3981 C C . PHE A 1 514 ? 2.795 36.204 -12.732 1.00 29.06 514 PHE A C 1
ATOM 3983 O O . PHE A 1 514 ? 2.243 35.585 -11.831 1.00 29.06 514 PHE A O 1
ATOM 3990 N N . ILE A 1 515 ? 3.920 35.750 -13.302 1.00 30.38 515 ILE A N 1
ATOM 3991 C CA . ILE A 1 515 ? 4.720 34.647 -12.732 1.00 30.38 515 ILE A CA 1
ATOM 3992 C C . ILE A 1 515 ? 6.177 35.097 -12.602 1.00 30.38 515 ILE A C 1
ATOM 3994 O O . ILE A 1 515 ? 6.832 35.472 -13.576 1.00 30.38 515 ILE A O 1
ATOM 3998 N N . SER A 1 516 ? 6.673 35.093 -11.364 1.00 29.56 516 SER A N 1
ATOM 3999 C CA . SER A 1 516 ? 7.976 35.647 -10.999 1.00 29.56 516 SER A CA 1
ATOM 4000 C C . SER A 1 516 ? 9.125 34.666 -11.252 1.00 29.56 516 SER A C 1
ATOM 4002 O O . SER A 1 516 ? 9.143 33.584 -10.681 1.00 29.56 516 SER A O 1
ATOM 4004 N N . ARG A 1 517 ? 10.076 35.106 -12.089 1.00 30.44 517 ARG A N 1
ATOM 4005 C CA . ARG A 1 517 ? 11.549 34.895 -12.176 1.00 30.44 517 ARG A CA 1
ATOM 4006 C C . ARG A 1 517 ? 12.328 33.792 -11.411 1.00 30.44 517 ARG A C 1
ATOM 4008 O O . ARG A 1 517 ? 13.519 33.670 -11.688 1.00 30.44 517 ARG A O 1
ATOM 4015 N N . CYS A 1 518 ? 11.766 33.001 -10.506 1.00 30.41 518 CYS A N 1
ATOM 4016 C CA . CYS A 1 518 ? 12.506 32.114 -9.602 1.00 30.41 518 CYS A CA 1
ATOM 4017 C C . CYS A 1 518 ? 12.437 30.634 -10.019 1.00 30.41 518 CYS A C 1
ATOM 4019 O O . CYS A 1 518 ? 11.819 29.818 -9.344 1.00 30.41 518 CYS A O 1
ATOM 4021 N N . SER A 1 519 ? 13.087 30.273 -11.130 1.00 30.80 519 SER A N 1
ATOM 4022 C CA . SER A 1 519 ? 13.189 28.869 -11.567 1.00 30.80 519 SER A CA 1
ATOM 4023 C C . SER A 1 519 ? 14.510 28.554 -12.285 1.00 30.80 519 SER A C 1
ATOM 4025 O O . SER A 1 519 ? 14.516 28.065 -13.413 1.00 30.80 519 SER A O 1
ATOM 4027 N N . ASN A 1 520 ? 15.643 28.856 -11.644 1.00 29.59 520 ASN A N 1
ATOM 4028 C CA . ASN A 1 520 ? 16.949 28.284 -11.988 1.00 29.59 520 ASN A CA 1
ATOM 4029 C C . ASN A 1 520 ? 17.853 28.234 -10.742 1.00 29.59 520 ASN A C 1
ATOM 4031 O O . ASN A 1 520 ? 17.647 28.993 -9.797 1.00 29.59 520 ASN A O 1
ATOM 4035 N N . GLY A 1 521 ? 18.793 27.285 -10.726 1.00 28.56 521 GLY A N 1
ATOM 4036 C CA . GLY A 1 521 ? 19.471 26.819 -9.510 1.00 28.56 521 GLY A CA 1
ATOM 4037 C C . GLY A 1 521 ? 20.380 27.824 -8.792 1.00 28.56 521 GLY A C 1
ATOM 4038 O O . GLY A 1 521 ? 20.888 28.779 -9.377 1.00 28.56 521 GLY A O 1
ATOM 4039 N N . TYR A 1 522 ? 20.613 27.540 -7.508 1.00 24.16 522 TYR A N 1
ATOM 4040 C CA . TYR A 1 522 ? 21.449 28.321 -6.599 1.00 24.16 522 TYR A CA 1
ATOM 4041 C C . TYR A 1 522 ? 22.921 28.360 -7.055 1.00 24.16 522 TYR A C 1
ATOM 4043 O O . TYR A 1 522 ? 23.613 27.343 -7.049 1.00 24.16 522 TYR A O 1
ATOM 4051 N N . TYR A 1 523 ? 23.410 29.560 -7.356 1.00 25.16 523 TYR A N 1
ATOM 4052 C CA . TYR A 1 523 ? 24.754 29.989 -6.974 1.00 25.16 523 TYR A CA 1
ATOM 4053 C C . TYR A 1 523 ? 24.561 31.172 -6.020 1.00 25.16 523 TYR A C 1
ATOM 4055 O O . TYR A 1 523 ? 24.215 32.265 -6.463 1.00 25.16 523 TYR A O 1
ATOM 4063 N N . GLY A 1 524 ? 24.749 30.946 -4.719 1.00 26.97 524 GLY A N 1
ATOM 4064 C CA . GLY A 1 524 ? 25.139 32.028 -3.812 1.00 26.97 524 GLY A CA 1
ATOM 4065 C C . GLY A 1 524 ? 26.644 32.285 -3.967 1.00 26.97 524 GLY A C 1
ATOM 4066 O O . GLY A 1 524 ? 27.349 31.473 -4.566 1.00 26.97 524 GLY A O 1
ATOM 4067 N N . GLU A 1 525 ? 27.218 33.358 -3.446 1.00 33.31 525 GLU A N 1
ATOM 4068 C CA . GLU A 1 525 ? 26.672 34.564 -2.807 1.00 33.31 525 GLU A CA 1
ATOM 4069 C C . GLU A 1 525 ? 27.837 35.586 -2.770 1.00 33.31 525 GLU A C 1
ATOM 4071 O O . GLU A 1 525 ? 28.942 35.236 -3.186 1.00 33.31 525 GLU A O 1
ATOM 4076 N N . TYR A 1 526 ? 27.621 36.799 -2.251 1.00 25.30 526 TYR A N 1
ATOM 4077 C CA . TYR A 1 526 ? 28.571 37.933 -2.239 1.00 25.30 526 TYR A CA 1
ATOM 4078 C C . TYR A 1 526 ? 28.877 38.589 -3.594 1.00 25.30 526 TYR A C 1
ATOM 4080 O O . TYR A 1 526 ? 29.628 38.068 -4.411 1.00 25.30 526 TYR A O 1
ATOM 4088 N N . ASP A 1 527 ? 28.404 39.827 -3.740 1.00 26.45 527 ASP A N 1
ATOM 4089 C CA . ASP A 1 527 ? 29.255 40.918 -4.220 1.00 26.45 527 ASP A CA 1
ATOM 4090 C C . ASP A 1 527 ? 28.680 42.254 -3.726 1.00 26.45 527 ASP A C 1
ATOM 4092 O O . ASP A 1 527 ? 27.815 42.851 -4.363 1.00 26.45 527 ASP A O 1
ATOM 4096 N N . ASP A 1 528 ? 29.156 42.711 -2.566 1.00 28.59 528 ASP A N 1
ATOM 4097 C CA . ASP A 1 528 ? 29.255 44.143 -2.289 1.00 28.59 528 ASP A CA 1
ATOM 4098 C C . ASP A 1 528 ? 30.391 44.420 -1.281 1.00 28.59 528 ASP A C 1
ATOM 4100 O O . ASP A 1 528 ? 30.549 43.727 -0.277 1.00 28.59 528 ASP A O 1
ATOM 4104 N N . ILE A 1 529 ? 31.175 45.467 -1.563 1.00 30.47 529 ILE A N 1
ATOM 4105 C CA . ILE A 1 529 ? 32.289 46.013 -0.754 1.00 30.47 529 ILE A CA 1
ATOM 4106 C C . ILE A 1 529 ? 33.588 45.165 -0.638 1.00 30.47 529 ILE A C 1
ATOM 4108 O O . ILE A 1 529 ? 34.006 44.812 0.461 1.00 30.47 529 ILE A O 1
ATOM 4112 N N . ILE A 1 530 ? 34.359 45.039 -1.732 1.00 26.64 530 ILE A N 1
ATOM 4113 C CA . ILE A 1 530 ? 35.796 45.428 -1.756 1.00 26.64 530 ILE A CA 1
ATOM 4114 C C . ILE A 1 530 ? 36.073 46.161 -3.084 1.00 26.64 530 ILE A C 1
ATOM 4116 O O . ILE A 1 530 ? 35.590 45.767 -4.141 1.00 26.64 530 ILE A O 1
ATOM 4120 N N . GLY A 1 531 ? 36.804 47.279 -3.034 1.00 28.52 531 GLY A N 1
ATOM 4121 C CA . GLY A 1 531 ? 36.917 48.211 -4.160 1.00 28.52 531 GLY A CA 1
ATOM 4122 C C . GLY A 1 531 ? 38.015 47.921 -5.196 1.00 28.52 531 GLY A C 1
ATOM 4123 O O . GLY A 1 531 ? 39.065 47.371 -4.886 1.00 28.52 531 GLY A O 1
ATOM 4124 N N . ALA A 1 532 ? 37.784 48.448 -6.404 1.00 38.75 532 ALA A N 1
ATOM 4125 C CA . ALA A 1 532 ? 38.783 48.864 -7.398 1.00 38.75 532 ALA A CA 1
ATOM 4126 C C . ALA A 1 532 ? 39.875 47.847 -7.819 1.00 38.75 532 ALA A C 1
ATOM 4128 O O . ALA A 1 532 ? 41.058 48.046 -7.543 1.00 38.75 532 ALA A O 1
ATOM 4129 N N . GLY A 1 533 ? 39.504 46.854 -8.636 1.00 34.34 533 GLY A N 1
ATOM 4130 C CA . GLY A 1 533 ? 40.468 46.075 -9.427 1.00 34.34 533 GLY A CA 1
ATOM 4131 C C . GLY A 1 533 ? 39.843 44.929 -10.230 1.00 34.34 533 GLY A C 1
ATOM 4132 O O . GLY A 1 533 ? 39.592 43.883 -9.660 1.00 34.34 533 GLY A O 1
ATOM 4133 N N . GLU A 1 534 ? 39.642 45.140 -11.539 1.00 34.25 534 GLU A N 1
ATOM 4134 C CA . GLU A 1 534 ? 39.275 44.150 -12.584 1.00 34.25 534 GLU A CA 1
ATOM 4135 C C . GLU A 1 534 ? 38.030 43.251 -12.337 1.00 34.25 534 GLU A C 1
ATOM 4137 O O . GLU A 1 534 ? 37.996 42.365 -11.492 1.00 34.25 534 GLU A O 1
ATOM 4142 N N . THR A 1 535 ? 36.974 43.449 -13.138 1.00 30.08 535 THR A N 1
ATOM 4143 C CA . THR A 1 535 ? 35.635 42.862 -12.928 1.00 30.08 535 THR A CA 1
ATOM 4144 C C . THR A 1 535 ? 35.452 41.422 -13.459 1.00 30.08 535 THR A C 1
ATOM 4146 O O . THR A 1 535 ? 35.674 41.179 -14.649 1.00 30.08 535 THR A O 1
ATOM 4149 N N . PRO A 1 536 ? 34.900 40.477 -12.659 1.00 32.25 536 PRO A N 1
ATOM 4150 C CA . PRO A 1 536 ? 34.565 39.119 -13.127 1.00 32.25 536 PRO A CA 1
ATOM 4151 C C . PRO A 1 536 ? 33.219 38.974 -13.870 1.00 32.25 536 PRO A C 1
ATOM 4153 O O . PRO A 1 536 ? 33.017 37.982 -14.567 1.00 32.25 536 PRO A O 1
ATOM 4156 N N . PHE A 1 537 ? 32.302 39.949 -13.778 1.00 32.47 537 PHE A N 1
ATOM 4157 C CA . PHE A 1 537 ? 30.903 39.875 -14.270 1.00 32.47 537 PHE A CA 1
ATOM 4158 C C . PHE A 1 537 ? 30.694 39.664 -15.790 1.00 32.47 537 PHE A C 1
ATOM 4160 O O . PHE A 1 537 ? 29.563 39.619 -16.272 1.00 32.47 537 PHE A O 1
ATOM 4167 N N . SER A 1 538 ? 31.762 39.533 -16.573 1.00 38.38 538 SER A N 1
ATOM 4168 C CA . SER A 1 538 ? 31.716 39.472 -18.039 1.00 38.38 538 SER A CA 1
ATOM 4169 C C . SER A 1 538 ? 31.169 38.140 -18.591 1.00 38.38 538 SER A C 1
ATOM 4171 O O . SER A 1 538 ? 30.581 38.091 -19.673 1.00 38.38 538 SER A O 1
ATOM 4173 N N . THR A 1 539 ? 31.344 37.035 -17.861 1.00 40.56 539 THR A N 1
ATOM 4174 C CA . THR A 1 539 ? 31.233 35.675 -18.421 1.00 40.56 539 THR A CA 1
ATOM 4175 C C . THR A 1 539 ? 29.803 35.191 -18.670 1.00 40.56 539 THR A C 1
ATOM 4177 O O . THR A 1 539 ? 29.593 34.440 -19.620 1.00 40.56 539 THR A O 1
ATOM 4180 N N . SER A 1 540 ? 28.805 35.602 -17.877 1.00 50.12 540 SER A N 1
ATOM 4181 C CA . SER A 1 540 ? 27.420 35.115 -18.043 1.00 50.12 540 SER A CA 1
ATOM 4182 C C . SER A 1 540 ? 26.725 35.735 -19.261 1.00 50.12 540 SER A C 1
ATOM 4184 O O . SER A 1 540 ? 26.084 35.024 -20.036 1.00 50.12 540 SER A O 1
ATOM 4186 N N . VAL A 1 541 ? 26.931 37.037 -19.494 1.00 57.28 541 VAL A N 1
ATOM 4187 C CA . VAL A 1 541 ? 26.457 37.741 -20.697 1.00 57.28 541 VAL A CA 1
ATOM 4188 C C . VAL A 1 541 ? 27.155 37.184 -21.937 1.00 57.28 541 VAL A C 1
ATOM 4190 O O . VAL A 1 541 ? 26.486 36.844 -22.910 1.00 57.28 541 VAL A O 1
ATOM 4193 N N . GLN A 1 542 ? 28.478 36.986 -21.880 1.00 57.25 542 GLN A N 1
ATOM 4194 C CA . GLN A 1 542 ? 29.232 36.358 -22.970 1.00 57.25 542 GLN A CA 1
ATOM 4195 C C . GLN A 1 542 ? 28.768 34.926 -23.268 1.00 57.25 542 GLN A C 1
ATOM 4197 O O . GLN A 1 542 ? 28.693 34.552 -24.437 1.00 57.25 542 GLN A O 1
ATOM 4202 N N . LEU A 1 543 ? 28.421 34.129 -22.252 1.00 60.50 543 LEU A N 1
ATOM 4203 C CA . LEU A 1 543 ? 27.875 32.783 -22.441 1.00 60.50 543 LEU A CA 1
ATOM 4204 C C . LEU A 1 543 ? 26.483 32.829 -23.086 1.00 60.50 543 LEU A C 1
ATOM 4206 O O . LEU A 1 543 ? 26.241 32.105 -24.052 1.00 60.50 543 LEU A O 1
ATOM 4210 N N . HIS A 1 544 ? 25.591 33.704 -22.613 1.00 65.31 544 HIS A N 1
ATOM 4211 C CA . HIS A 1 544 ? 24.261 33.889 -23.200 1.00 65.31 544 HIS A CA 1
ATOM 4212 C C . HIS A 1 544 ? 24.366 34.345 -24.667 1.00 65.31 544 HIS A C 1
ATOM 4214 O O . HIS A 1 544 ? 23.736 33.761 -25.549 1.00 65.31 544 HIS A O 1
ATOM 4220 N N . GLU A 1 545 ? 25.231 35.316 -24.974 1.00 70.44 545 GLU A N 1
ATOM 4221 C CA . GLU A 1 545 ? 25.506 35.742 -26.350 1.00 70.44 545 GLU A CA 1
ATOM 4222 C C . GLU A 1 545 ? 26.159 34.645 -27.201 1.00 70.44 545 GLU A C 1
ATOM 4224 O O . GLU A 1 545 ? 25.809 34.505 -28.374 1.00 70.44 545 GLU A O 1
ATOM 4229 N N . ALA A 1 546 ? 27.064 33.835 -26.644 1.00 69.06 546 ALA A N 1
ATOM 4230 C CA . ALA A 1 546 ? 27.702 32.725 -27.351 1.00 69.06 546 ALA A CA 1
ATOM 4231 C C . ALA A 1 546 ? 26.705 31.608 -27.698 1.00 69.06 546 ALA A C 1
ATOM 4233 O O . ALA A 1 546 ? 26.722 31.117 -28.831 1.00 69.06 546 ALA A O 1
ATOM 4234 N N . VAL A 1 547 ? 25.802 31.253 -26.776 1.00 67.88 547 VAL A N 1
ATOM 4235 C CA . VAL A 1 547 ? 24.708 30.300 -27.035 1.00 67.88 547 VAL A CA 1
ATOM 4236 C C . VAL A 1 547 ? 23.726 30.881 -28.051 1.00 67.88 547 VAL A C 1
ATOM 4238 O O . VAL A 1 547 ? 23.373 30.211 -29.017 1.00 67.88 547 VAL A O 1
ATOM 4241 N N . LEU A 1 548 ? 23.343 32.156 -27.942 1.00 71.44 548 LEU A N 1
ATOM 4242 C CA . LEU A 1 548 ? 22.505 32.775 -28.973 1.00 71.44 548 LEU A CA 1
ATOM 4243 C C . LEU A 1 548 ? 23.207 32.842 -30.332 1.00 71.44 548 LEU A C 1
ATOM 4245 O O . LEU A 1 548 ? 22.550 32.676 -31.355 1.00 71.44 548 LEU A O 1
ATOM 4249 N N . LYS A 1 549 ? 24.525 33.042 -30.383 1.00 72.62 549 LYS A N 1
ATOM 4250 C CA . LYS A 1 549 ? 25.305 33.048 -31.628 1.00 72.62 549 LYS A CA 1
ATOM 4251 C C . LYS A 1 549 ? 25.416 31.657 -32.258 1.00 72.62 549 LYS A C 1
ATOM 4253 O O . LYS A 1 549 ? 25.422 31.577 -33.484 1.00 72.62 549 LYS A O 1
ATOM 4258 N N . SER A 1 550 ? 25.459 30.582 -31.467 1.00 67.81 550 SER A N 1
ATOM 4259 C CA . SER A 1 550 ? 25.418 29.210 -31.991 1.00 67.81 550 SER A CA 1
ATOM 4260 C C . SER A 1 550 ? 24.008 28.817 -32.453 1.00 67.81 550 SER A C 1
ATOM 4262 O O . SER A 1 550 ? 23.858 28.322 -33.568 1.00 67.81 550 SER A O 1
ATOM 4264 N N . VAL A 1 551 ? 22.961 29.133 -31.682 1.00 66.62 551 VAL A N 1
ATOM 4265 C CA . VAL A 1 551 ? 21.557 28.813 -32.022 1.00 66.62 551 VAL A CA 1
ATOM 4266 C C . VAL A 1 551 ? 20.995 29.673 -33.175 1.00 66.62 551 VAL A C 1
ATOM 4268 O O . VAL A 1 551 ? 20.118 29.222 -33.923 1.00 66.62 551 VAL A O 1
ATOM 4271 N N . LYS A 1 552 ? 21.514 30.894 -33.392 1.00 59.69 552 LYS A N 1
ATOM 4272 C CA . LYS A 1 552 ? 21.141 31.777 -34.524 1.00 59.69 552 LYS A CA 1
ATOM 4273 C C . LYS A 1 552 ? 21.681 31.328 -35.891 1.00 59.69 552 LYS A C 1
ATOM 4275 O O . LYS A 1 552 ? 21.323 31.943 -36.894 1.00 59.69 552 LYS A O 1
ATOM 4280 N N . LEU A 1 553 ? 22.496 30.272 -35.972 1.00 52.66 553 LEU A N 1
ATOM 4281 C CA . LEU A 1 553 ? 22.985 29.739 -37.255 1.00 52.66 553 LEU A CA 1
ATOM 4282 C C . LEU A 1 553 ? 21.892 29.034 -38.083 1.00 52.66 553 LEU A C 1
ATOM 4284 O O . LEU A 1 553 ? 22.046 28.908 -39.297 1.00 52.66 553 LEU A O 1
ATOM 4288 N N . ASN A 1 554 ? 20.777 28.637 -37.458 1.00 56.53 554 ASN A N 1
ATOM 4289 C CA . ASN A 1 554 ? 19.598 28.086 -38.130 1.00 56.53 554 ASN A CA 1
ATOM 4290 C C . ASN A 1 554 ? 18.454 29.125 -38.169 1.00 56.53 554 ASN A C 1
ATOM 4292 O O . ASN A 1 554 ? 17.770 29.310 -37.154 1.00 56.53 554 ASN A O 1
ATOM 4296 N N . PRO A 1 555 ? 18.219 29.814 -39.309 1.00 55.09 555 PRO A N 1
ATOM 4297 C CA . PRO A 1 555 ? 17.168 30.823 -39.426 1.00 55.09 555 PRO A CA 1
ATOM 4298 C C . PRO A 1 555 ? 15.766 30.206 -39.368 1.00 55.09 555 PRO A C 1
ATOM 4300 O O . PRO A 1 555 ? 15.561 29.047 -39.735 1.00 55.09 555 PRO A O 1
ATOM 4303 N N . ALA A 1 556 ? 14.782 31.014 -38.961 1.00 56.41 556 ALA A N 1
ATOM 4304 C CA . ALA A 1 556 ? 13.389 30.588 -38.894 1.00 56.41 556 ALA A CA 1
ATOM 4305 C C . ALA A 1 556 ? 12.891 30.041 -40.254 1.00 56.41 556 ALA A C 1
ATOM 4307 O O . ALA A 1 556 ? 13.263 30.563 -41.314 1.00 56.41 556 ALA A O 1
ATOM 4308 N N . PRO A 1 557 ? 12.027 29.010 -40.266 1.00 62.06 557 PRO A N 1
ATOM 4309 C CA . PRO A 1 557 ? 11.605 28.372 -41.506 1.00 62.06 557 PRO A CA 1
ATOM 4310 C C . PRO A 1 557 ? 10.777 29.327 -42.367 1.00 62.06 557 PRO A C 1
ATOM 4312 O O . PRO A 1 557 ? 10.013 30.160 -41.864 1.00 62.06 557 PRO A O 1
ATOM 4315 N N . ARG A 1 558 ? 10.874 29.160 -43.693 1.00 68.19 558 ARG A N 1
ATOM 4316 C CA . ARG A 1 558 ? 10.054 29.920 -44.653 1.00 68.19 558 ARG A CA 1
ATOM 4317 C C . ARG A 1 558 ? 8.566 29.821 -44.264 1.00 68.19 558 ARG A C 1
ATOM 4319 O O . ARG A 1 558 ? 8.149 28.733 -43.870 1.00 68.19 558 ARG A O 1
ATOM 4326 N N . PRO A 1 559 ? 7.744 30.877 -44.425 1.00 68.94 559 PRO A N 1
ATOM 4327 C CA . PRO A 1 559 ? 6.333 30.861 -44.014 1.00 68.94 559 PRO A CA 1
ATOM 4328 C C . PRO A 1 559 ? 5.541 29.639 -44.512 1.00 68.94 559 PRO A C 1
ATOM 4330 O O . PRO A 1 559 ? 4.814 29.021 -43.745 1.00 68.94 559 PRO A O 1
ATOM 4333 N N . VAL A 1 560 ? 5.781 29.207 -45.756 1.00 72.69 560 VAL A N 1
ATOM 4334 C CA . VAL A 1 560 ? 5.180 27.994 -46.349 1.00 72.69 560 VAL A CA 1
ATOM 4335 C C . VAL A 1 560 ? 5.552 26.708 -45.590 1.00 72.69 560 VAL A C 1
ATOM 4337 O O . VAL A 1 560 ? 4.725 25.812 -45.455 1.00 72.69 560 VAL A O 1
ATOM 4340 N N . LEU A 1 561 ? 6.784 26.602 -45.077 1.00 69.38 561 LEU A N 1
ATOM 4341 C CA . LEU A 1 561 ? 7.217 25.471 -44.249 1.00 69.38 561 LEU A CA 1
ATOM 4342 C C . LEU A 1 561 ? 6.595 25.525 -42.852 1.00 69.38 561 LEU A C 1
ATOM 4344 O O . LEU A 1 561 ? 6.160 24.483 -42.375 1.00 69.38 561 LEU A O 1
ATOM 4348 N N . ARG A 1 562 ? 6.498 26.717 -42.240 1.00 68.75 562 ARG A N 1
ATOM 4349 C CA . ARG A 1 562 ? 5.812 26.905 -40.950 1.00 68.75 562 ARG A CA 1
ATOM 4350 C C . ARG A 1 562 ? 4.342 26.492 -41.040 1.00 68.75 562 ARG A C 1
ATOM 4352 O O . ARG A 1 562 ? 3.920 25.639 -40.267 1.00 68.75 562 ARG A O 1
ATOM 4359 N N . ARG A 1 563 ? 3.605 26.973 -42.051 1.00 73.88 563 ARG A N 1
ATOM 4360 C CA . ARG A 1 563 ? 2.208 26.568 -42.285 1.00 73.88 563 ARG A CA 1
ATOM 4361 C C . ARG A 1 563 ? 2.077 25.058 -42.516 1.00 73.88 563 ARG A C 1
ATOM 4363 O O . ARG A 1 563 ? 1.284 24.410 -41.850 1.00 73.88 563 ARG A O 1
ATOM 4370 N N . ALA A 1 564 ? 2.938 24.468 -43.349 1.00 74.06 564 ALA A N 1
ATOM 4371 C CA . ALA A 1 564 ? 2.942 23.020 -43.582 1.00 74.06 564 ALA A CA 1
ATOM 4372 C C . ALA A 1 564 ? 3.340 22.168 -42.353 1.00 74.06 564 ALA A C 1
ATOM 4374 O O . ALA A 1 564 ? 3.158 20.950 -42.381 1.00 74.06 564 ALA A O 1
ATOM 4375 N N . TRP A 1 565 ? 3.921 22.763 -41.306 1.00 72.88 565 TRP A N 1
ATOM 4376 C CA . TRP A 1 565 ? 4.189 22.102 -40.024 1.00 72.88 565 TRP A CA 1
ATOM 4377 C C . TRP A 1 565 ? 3.057 22.310 -39.020 1.00 72.88 565 TRP A C 1
ATOM 4379 O O . TRP A 1 565 ? 2.682 21.343 -38.365 1.00 72.88 565 TRP A O 1
ATOM 4389 N N . ALA A 1 566 ? 2.441 23.493 -38.988 1.00 69.75 566 ALA A N 1
ATOM 4390 C CA . ALA A 1 566 ? 1.185 23.742 -38.282 1.00 69.75 566 ALA A CA 1
ATOM 4391 C C . ALA A 1 566 ? 0.078 22.776 -38.746 1.00 69.75 566 ALA A C 1
ATOM 4393 O O . ALA A 1 566 ? -0.482 22.037 -37.939 1.00 69.75 566 ALA A O 1
ATOM 4394 N N . ASP A 1 567 ? -0.147 22.680 -40.061 1.00 75.31 567 ASP A N 1
ATOM 4395 C CA . ASP A 1 567 ? -1.128 21.762 -40.654 1.00 75.31 567 ASP A CA 1
ATOM 4396 C C . ASP A 1 567 ? -0.796 20.283 -40.348 1.00 75.31 567 ASP A C 1
ATOM 4398 O O . ASP A 1 567 ? -1.694 19.450 -40.242 1.00 75.31 567 ASP A O 1
ATOM 4402 N N . ALA A 1 568 ? 0.490 19.932 -40.195 1.00 74.62 568 ALA A N 1
ATOM 4403 C CA . ALA A 1 568 ? 0.915 18.577 -39.838 1.00 74.62 568 ALA A CA 1
ATOM 4404 C C . ALA A 1 568 ? 0.704 18.269 -38.346 1.00 74.62 568 ALA A C 1
ATOM 4406 O O . ALA A 1 568 ? 0.243 17.179 -38.013 1.00 74.62 568 ALA A O 1
ATOM 4407 N N . TYR A 1 569 ? 0.995 19.218 -37.456 1.00 79.31 569 TYR A N 1
ATOM 4408 C CA . TYR A 1 569 ? 0.711 19.098 -36.028 1.00 79.31 569 TYR A CA 1
ATOM 4409 C C . TYR A 1 569 ? -0.800 18.957 -35.782 1.00 79.31 569 TYR A C 1
ATOM 4411 O O . TYR A 1 569 ? -1.224 17.963 -35.190 1.00 79.31 569 TYR A O 1
ATOM 4419 N N . LEU A 1 570 ? -1.618 19.859 -36.340 1.00 76.88 570 LEU A N 1
ATOM 4420 C CA . LEU A 1 570 ? -3.082 19.815 -36.221 1.00 76.88 570 LEU A CA 1
ATOM 4421 C C . LEU A 1 570 ? -3.670 18.495 -36.741 1.00 76.88 570 LEU A C 1
ATOM 4423 O O . LEU A 1 570 ? -4.577 17.929 -36.138 1.00 76.88 570 LEU A O 1
ATOM 4427 N N . LYS A 1 571 ? -3.122 17.962 -37.840 1.00 77.50 571 LYS A N 1
ATOM 4428 C CA . LYS A 1 571 ? -3.618 16.732 -38.469 1.00 77.50 571 LYS A CA 1
ATOM 4429 C C . LYS A 1 571 ? -3.182 15.433 -37.784 1.00 77.50 571 LYS A C 1
ATOM 4431 O O . LYS A 1 571 ? -3.910 14.447 -37.876 1.00 77.50 571 LYS A O 1
ATOM 4436 N N . PHE A 1 572 ? -1.996 15.389 -37.175 1.00 74.44 572 PHE A N 1
ATOM 4437 C CA . PHE A 1 572 ? -1.371 14.125 -36.752 1.00 74.44 572 PHE A CA 1
ATOM 4438 C C . PHE A 1 572 ? -0.956 14.061 -35.276 1.00 74.44 572 PHE A C 1
ATOM 4440 O O . PHE A 1 572 ? -0.671 12.966 -34.806 1.00 74.44 572 PHE A O 1
ATOM 4447 N N . ILE A 1 573 ? -0.909 15.187 -34.555 1.00 76.31 573 ILE A N 1
ATOM 4448 C CA . ILE A 1 573 ? -0.369 15.267 -33.183 1.00 76.31 573 ILE A CA 1
ATOM 4449 C C . ILE A 1 573 ? -1.331 15.947 -32.204 1.00 76.31 573 ILE A C 1
ATOM 4451 O O . ILE A 1 573 ? -1.347 15.578 -31.037 1.00 76.31 573 ILE A O 1
ATOM 4455 N N . PHE A 1 574 ? -2.159 16.894 -32.652 1.00 76.69 574 PHE A N 1
ATOM 4456 C CA . PHE A 1 574 ? -3.047 17.671 -31.776 1.00 76.69 574 PHE A CA 1
ATOM 4457 C C . PHE A 1 574 ? -3.935 16.801 -30.870 1.00 76.69 574 PHE A C 1
ATOM 4459 O O . PHE A 1 574 ? -4.058 17.081 -29.687 1.00 76.69 574 PHE A O 1
ATOM 4466 N N . HIS A 1 575 ? -4.459 15.681 -31.377 1.00 72.62 575 HIS A N 1
ATOM 4467 C CA . HIS A 1 575 ? -5.265 14.734 -30.594 1.00 72.62 575 HIS A CA 1
ATOM 4468 C C . HIS A 1 575 ? -4.484 13.936 -29.526 1.00 72.62 575 HIS A C 1
ATOM 4470 O O . HIS A 1 575 ? -5.107 13.283 -28.697 1.00 72.62 575 HIS A O 1
ATOM 4476 N N . TYR A 1 576 ? -3.147 13.986 -29.535 1.00 62.19 576 TYR A N 1
ATOM 4477 C CA . TYR A 1 576 ? -2.274 13.447 -28.483 1.00 62.19 576 TYR A CA 1
ATOM 4478 C C . TYR A 1 576 ? -1.675 14.537 -27.577 1.00 62.19 576 TYR A C 1
ATOM 4480 O O . TYR A 1 576 ? -1.197 14.231 -26.491 1.00 62.19 576 TYR A O 1
ATOM 4488 N N . CYS A 1 577 ? -1.639 15.796 -28.024 1.00 72.81 577 CYS A N 1
ATOM 4489 C CA . CYS A 1 577 ? -1.024 16.908 -27.296 1.00 72.81 577 CYS A CA 1
ATOM 4490 C C . CYS A 1 577 ? -1.651 18.246 -27.740 1.00 72.81 577 CYS A C 1
ATOM 4492 O O . CYS A 1 577 ? -1.048 18.953 -28.553 1.00 72.81 577 CYS A O 1
ATOM 4494 N N . PRO A 1 578 ? -2.862 18.598 -27.263 1.00 79.38 578 PRO A N 1
ATOM 4495 C CA . PRO A 1 578 ? -3.650 19.743 -27.742 1.00 79.38 578 PRO A CA 1
ATOM 4496 C C . PRO A 1 578 ? -3.229 21.077 -27.091 1.00 79.38 578 PRO A C 1
ATOM 4498 O O . PRO A 1 578 ? -4.052 21.810 -26.554 1.00 79.38 578 PRO A O 1
ATOM 4501 N N . VAL A 1 579 ? -1.928 21.384 -27.100 1.00 79.69 579 VAL A N 1
ATOM 4502 C CA . VAL A 1 579 ? -1.345 22.535 -26.378 1.00 79.69 579 VAL A CA 1
ATOM 4503 C C . VAL A 1 579 ? -1.141 23.797 -27.226 1.00 79.69 579 VAL A C 1
ATOM 4505 O O . VAL A 1 579 ? -0.832 24.848 -26.668 1.00 79.69 579 VAL A O 1
ATOM 4508 N N . LEU A 1 580 ? -1.281 23.721 -28.555 1.00 80.81 580 LEU A N 1
ATOM 4509 C CA . LEU A 1 580 ? -1.152 24.881 -29.448 1.00 80.81 580 LEU A CA 1
ATOM 4510 C C . LEU A 1 580 ? -2.513 25.348 -29.961 1.00 80.81 580 LEU A C 1
ATOM 4512 O O . LEU A 1 580 ? -3.344 24.547 -30.387 1.00 80.81 580 LEU A O 1
ATOM 4516 N N . GLU A 1 581 ? -2.685 26.661 -29.990 1.00 75.50 581 GLU A N 1
ATOM 4517 C CA . GLU A 1 581 ? -3.837 27.374 -30.534 1.00 75.50 581 GLU A CA 1
ATOM 4518 C C . GLU A 1 581 ? -3.479 27.980 -31.904 1.00 75.50 581 GLU A C 1
ATOM 4520 O O . GLU A 1 581 ? -2.303 28.190 -32.198 1.00 75.50 581 GLU A O 1
ATOM 4525 N N . ASP A 1 582 ? -4.464 28.353 -32.731 1.00 68.88 582 ASP A N 1
ATOM 4526 C CA . ASP A 1 582 ? -4.204 28.948 -34.060 1.00 68.88 582 ASP A CA 1
ATOM 4527 C C . ASP A 1 582 ? -3.273 30.181 -34.004 1.00 68.88 582 ASP A C 1
ATOM 4529 O O . ASP A 1 582 ? -2.388 30.347 -34.848 1.00 68.88 582 ASP A O 1
ATOM 4533 N N . LYS A 1 583 ? -3.382 30.995 -32.942 1.00 72.38 583 LYS A N 1
ATOM 4534 C CA . LYS A 1 583 ? -2.512 32.162 -32.695 1.00 72.38 583 LYS A CA 1
ATOM 4535 C C . LYS A 1 583 ? -1.023 31.799 -32.537 1.00 72.38 583 LYS A C 1
ATOM 4537 O O . LYS A 1 583 ? -0.159 32.615 -32.859 1.00 72.38 583 LYS A O 1
ATOM 4542 N N . ASP A 1 584 ? -0.723 30.581 -32.080 1.00 73.19 584 ASP A N 1
ATOM 4543 C CA . ASP A 1 584 ? 0.638 30.056 -31.910 1.00 73.19 584 ASP A CA 1
ATOM 4544 C C . ASP A 1 584 ? 1.206 29.489 -33.230 1.00 73.19 584 ASP A C 1
ATOM 4546 O O . ASP A 1 584 ? 2.372 29.096 -33.303 1.00 73.19 584 ASP A O 1
ATOM 4550 N N . LEU A 1 585 ? 0.390 29.427 -34.290 1.00 69.56 585 LEU A N 1
ATOM 4551 C CA . LEU A 1 585 ? 0.733 28.834 -35.586 1.00 69.56 585 LEU A CA 1
ATOM 4552 C C . LEU A 1 585 ? 0.934 29.892 -36.687 1.00 69.56 585 LEU A C 1
ATOM 4554 O O . LEU A 1 585 ? 1.698 29.659 -37.630 1.00 69.56 585 LEU A O 1
ATOM 4558 N N . ASP A 1 586 ? 0.333 31.076 -36.540 1.00 66.88 586 ASP A N 1
ATOM 4559 C CA . ASP A 1 586 ? 0.422 32.180 -37.512 1.00 66.88 586 ASP A CA 1
ATOM 4560 C C . ASP A 1 586 ? 1.755 32.957 -37.473 1.00 66.88 586 ASP A C 1
ATOM 4562 O O . ASP A 1 586 ? 2.071 33.740 -38.373 1.00 66.88 586 ASP A O 1
ATOM 4566 N N . GLY A 1 587 ? 2.620 32.678 -36.493 1.00 60.41 587 GLY A N 1
ATOM 4567 C CA . GLY A 1 587 ? 4.055 32.953 -36.610 1.00 60.41 587 GLY A CA 1
ATOM 4568 C C . GLY A 1 587 ? 4.493 34.419 -36.516 1.00 60.41 587 GLY A C 1
ATOM 4569 O O . GLY A 1 587 ? 5.666 34.685 -36.801 1.00 60.41 587 GLY A O 1
ATOM 4570 N N . SER A 1 588 ? 3.600 35.342 -36.142 1.00 65.25 588 SER A N 1
ATOM 4571 C CA . SER A 1 588 ? 3.910 36.746 -35.821 1.00 65.25 588 SER A CA 1
ATOM 4572 C C . SER A 1 588 ? 4.265 36.963 -34.345 1.00 65.25 588 SER A C 1
ATOM 4574 O O . SER A 1 588 ? 5.108 37.802 -34.052 1.00 65.25 588 SER A O 1
ATOM 4576 N N . ASN A 1 589 ? 3.660 36.181 -33.440 1.00 67.62 589 ASN A N 1
ATOM 4577 C CA . ASN A 1 589 ? 3.818 36.292 -31.980 1.00 67.62 589 ASN A CA 1
ATOM 4578 C C . ASN A 1 589 ? 4.546 35.084 -31.353 1.00 67.62 589 ASN A C 1
ATOM 4580 O O . ASN A 1 589 ? 4.597 34.954 -30.132 1.00 67.62 589 ASN A O 1
ATOM 4584 N N . VAL A 1 590 ? 5.078 34.186 -32.187 1.00 75.56 590 VAL A N 1
ATOM 4585 C CA . VAL A 1 590 ? 5.668 32.912 -31.756 1.00 75.56 590 VAL A CA 1
ATOM 4586 C C . VAL A 1 590 ? 7.118 33.114 -31.325 1.00 75.56 590 VAL A C 1
ATOM 4588 O O . VAL A 1 590 ? 7.933 33.627 -32.096 1.00 75.56 590 VAL A O 1
ATOM 4591 N N . SER A 1 591 ? 7.431 32.678 -30.109 1.00 81.56 591 SER A N 1
ATOM 4592 C CA . SER A 1 591 ? 8.752 32.768 -29.490 1.00 81.56 591 SER A CA 1
ATOM 4593 C C . SER A 1 591 ? 9.803 31.926 -30.231 1.00 81.56 591 SER A C 1
ATOM 4595 O O . SER A 1 591 ? 9.471 31.024 -31.010 1.00 81.56 591 SER A O 1
ATOM 4597 N N . THR A 1 592 ? 11.098 32.184 -30.009 1.00 79.81 592 THR A N 1
ATOM 4598 C CA . THR A 1 592 ? 12.152 31.439 -30.731 1.00 79.81 592 THR A CA 1
ATOM 4599 C C . THR A 1 592 ? 12.175 29.964 -30.315 1.00 79.81 592 THR A C 1
ATOM 4601 O O . THR A 1 592 ? 12.362 29.081 -31.158 1.00 79.81 592 THR A O 1
ATOM 4604 N N . THR A 1 593 ? 11.945 29.692 -29.030 1.00 84.62 593 THR A N 1
ATOM 4605 C CA . THR A 1 593 ? 11.903 28.353 -28.425 1.00 84.62 593 THR A CA 1
ATOM 4606 C C . THR A 1 593 ? 10.666 27.591 -28.881 1.00 84.62 593 THR A C 1
ATOM 4608 O O . THR A 1 593 ? 10.809 26.494 -29.424 1.00 84.62 593 THR A O 1
ATOM 4611 N N . LEU A 1 594 ? 9.466 28.180 -28.764 1.00 84.69 594 LEU A N 1
ATOM 4612 C CA . LEU A 1 594 ? 8.229 27.542 -29.224 1.00 84.69 594 LEU A CA 1
ATOM 4613 C C . LEU A 1 594 ? 8.257 27.313 -30.737 1.00 84.69 594 LEU A C 1
ATOM 4615 O O . LEU A 1 594 ? 7.931 26.225 -31.207 1.00 84.69 594 LEU A O 1
ATOM 4619 N N . GLY A 1 595 ? 8.750 28.291 -31.500 1.00 82.19 595 GLY A N 1
ATOM 4620 C CA . GLY A 1 595 ? 8.957 28.160 -32.936 1.00 82.19 595 GLY A CA 1
ATOM 4621 C C . GLY A 1 595 ? 9.816 26.943 -33.280 1.00 82.19 595 GLY A C 1
ATOM 4622 O O . GLY A 1 595 ? 9.397 26.115 -34.090 1.00 82.19 595 GLY A O 1
ATOM 4623 N N . LYS A 1 596 ? 10.984 26.776 -32.645 1.00 83.38 596 LYS A N 1
ATOM 4624 C CA . LYS A 1 596 ? 11.861 25.609 -32.864 1.00 83.38 596 LYS A CA 1
ATOM 4625 C C . LYS A 1 596 ? 11.256 24.294 -32.341 1.00 83.38 596 LYS A C 1
ATOM 4627 O O . LYS A 1 596 ? 11.449 23.266 -32.989 1.00 83.38 596 LYS A O 1
ATOM 4632 N N . ALA A 1 597 ? 10.461 24.306 -31.270 1.00 86.88 597 ALA A N 1
ATOM 4633 C CA . ALA A 1 597 ? 9.733 23.124 -30.790 1.00 86.88 597 ALA A CA 1
ATOM 4634 C C . ALA A 1 597 ? 8.645 22.665 -31.785 1.00 86.88 597 ALA A C 1
ATOM 4636 O O . ALA A 1 597 ? 8.534 21.477 -32.093 1.00 86.88 597 ALA A O 1
ATOM 4637 N N . ILE A 1 598 ? 7.920 23.601 -32.407 1.00 83.44 598 ILE A N 1
ATOM 4638 C CA . ILE A 1 598 ? 6.995 23.311 -33.518 1.00 83.44 598 ILE A CA 1
ATOM 4639 C C . ILE A 1 598 ? 7.762 22.764 -34.736 1.00 83.44 598 ILE A C 1
ATOM 4641 O O . ILE A 1 598 ? 7.294 21.837 -35.402 1.00 83.44 598 ILE A O 1
ATOM 4645 N N . CYS A 1 599 ? 8.966 23.279 -35.019 1.00 80.50 599 CYS A N 1
ATOM 4646 C CA . CYS A 1 599 ? 9.834 22.745 -36.080 1.00 80.50 599 CYS A CA 1
ATOM 4647 C C . CYS A 1 599 ? 10.261 21.295 -35.807 1.00 80.50 599 CYS A C 1
ATOM 4649 O O . CYS A 1 599 ? 10.299 20.490 -36.740 1.00 80.50 599 CYS A O 1
ATOM 4651 N N . LEU A 1 600 ? 10.576 20.964 -34.548 1.00 84.56 600 LEU A N 1
ATOM 4652 C CA . LEU A 1 600 ? 10.915 19.608 -34.118 1.00 84.56 600 LEU A CA 1
ATOM 4653 C C . LEU A 1 600 ? 9.746 18.664 -34.406 1.00 84.56 600 LEU A C 1
ATOM 4655 O O . LEU A 1 600 ? 9.898 17.728 -35.187 1.00 84.56 600 LEU A O 1
ATOM 4659 N N . VAL A 1 601 ? 8.558 18.947 -33.872 1.00 82.06 601 VAL A N 1
ATOM 4660 C CA . VAL A 1 601 ? 7.373 18.093 -34.062 1.00 82.06 601 VAL A CA 1
ATOM 4661 C C . VAL A 1 601 ? 6.981 17.991 -35.543 1.00 82.06 601 VAL A C 1
ATOM 4663 O O . VAL A 1 601 ? 6.733 16.897 -36.053 1.00 82.06 601 VAL A O 1
ATOM 4666 N N . GLY A 1 602 ? 7.040 19.101 -36.285 1.00 77.31 602 GLY A N 1
ATOM 4667 C CA . GLY A 1 602 ? 6.826 19.127 -37.734 1.00 77.31 602 GLY A CA 1
ATOM 4668 C C . GLY A 1 602 ? 7.842 18.310 -38.547 1.00 77.31 602 GLY A C 1
ATOM 4669 O O . GLY A 1 602 ? 7.529 17.891 -39.666 1.00 77.31 602 GLY A O 1
ATOM 4670 N N . ASN A 1 603 ? 9.038 18.049 -38.009 1.00 78.12 603 ASN A N 1
ATOM 4671 C CA . ASN A 1 603 ? 10.015 17.117 -38.574 1.00 78.12 603 ASN A CA 1
ATOM 4672 C C . ASN A 1 603 ? 9.628 15.661 -38.271 1.00 78.12 603 ASN A C 1
ATOM 4674 O O . ASN A 1 603 ? 9.542 14.869 -39.206 1.00 78.12 603 ASN A O 1
ATOM 4678 N N . LEU A 1 604 ? 9.305 15.326 -37.017 1.00 76.19 604 LEU A N 1
ATOM 4679 C CA . LEU A 1 604 ? 8.965 13.955 -36.589 1.00 76.19 604 LEU A CA 1
ATOM 4680 C C . LEU A 1 604 ? 7.821 13.337 -37.402 1.00 76.19 604 LEU A C 1
ATOM 4682 O O . LEU A 1 604 ? 7.880 12.173 -37.798 1.00 76.19 604 LEU A O 1
ATOM 4686 N N . VAL A 1 605 ? 6.804 14.141 -37.713 1.00 74.75 605 VAL A N 1
ATOM 4687 C CA . VAL A 1 605 ? 5.626 13.732 -38.497 1.00 74.75 605 VAL A CA 1
ATOM 4688 C C . VAL A 1 605 ? 5.952 13.532 -39.991 1.00 74.75 605 VAL A C 1
ATOM 4690 O O . VAL A 1 605 ? 5.185 12.914 -40.733 1.00 74.75 605 VAL A O 1
ATOM 4693 N N . ARG A 1 606 ? 7.098 14.027 -40.482 1.00 67.81 606 ARG A N 1
ATOM 4694 C CA . ARG A 1 606 ? 7.460 14.046 -41.910 1.00 67.81 606 ARG A CA 1
ATOM 4695 C C . ARG A 1 606 ? 8.657 13.142 -42.203 1.00 67.81 606 ARG A C 1
ATOM 4697 O O . ARG A 1 606 ? 9.771 13.367 -41.747 1.00 67.81 606 ARG A O 1
ATOM 4704 N N . ARG A 1 607 ? 8.476 12.170 -43.104 1.00 58.66 607 ARG A N 1
ATOM 4705 C CA . ARG A 1 607 ? 9.569 11.304 -43.592 1.00 58.66 607 ARG A CA 1
ATOM 4706 C C . ARG A 1 607 ? 10.550 12.077 -44.489 1.00 58.66 607 ARG A C 1
ATOM 4708 O O . ARG A 1 607 ? 10.432 12.059 -45.711 1.00 58.66 607 ARG A O 1
ATOM 4715 N N . ILE A 1 608 ? 11.520 12.756 -43.878 1.00 66.12 608 ILE A N 1
ATOM 4716 C CA . ILE A 1 608 ? 12.597 13.498 -44.553 1.00 66.12 608 ILE A CA 1
ATOM 4717 C C . ILE A 1 608 ? 13.906 12.682 -44.463 1.00 66.12 608 ILE A C 1
ATOM 4719 O O . ILE A 1 608 ? 14.240 12.222 -43.373 1.00 66.12 608 ILE A O 1
ATOM 4723 N N . PRO A 1 609 ? 14.715 12.540 -45.537 1.00 58.84 609 PRO A N 1
ATOM 4724 C CA . PRO A 1 609 ? 15.957 11.745 -45.512 1.00 58.84 609 PRO A CA 1
ATOM 4725 C C . PRO A 1 609 ? 17.038 12.183 -44.504 1.00 58.84 609 PRO A C 1
ATOM 4727 O O . PRO A 1 609 ? 17.960 11.423 -44.232 1.00 58.84 609 PRO A O 1
ATOM 4730 N N . ARG A 1 610 ? 16.947 13.405 -43.959 1.00 65.56 610 ARG A N 1
ATOM 4731 C CA . ARG A 1 610 ? 17.796 13.923 -42.865 1.00 65.56 610 ARG A CA 1
ATOM 4732 C C . ARG A 1 610 ? 17.021 14.177 -41.560 1.00 65.56 610 ARG A C 1
ATOM 4734 O O . ARG A 1 610 ? 17.562 14.804 -40.656 1.00 65.56 610 ARG A O 1
ATOM 4741 N N . GLY A 1 611 ? 15.774 13.706 -41.471 1.00 70.31 611 GLY A N 1
ATOM 4742 C CA . GLY A 1 611 ? 14.834 14.003 -40.385 1.00 70.31 611 GLY A CA 1
ATOM 4743 C C . GLY A 1 611 ? 15.420 13.802 -38.983 1.00 70.31 611 GLY A C 1
ATOM 4744 O O . GLY A 1 611 ? 15.540 14.795 -38.269 1.00 70.31 611 GLY A O 1
ATOM 4745 N N . PRO A 1 612 ? 15.892 12.589 -38.622 1.00 74.44 612 PRO A N 1
ATOM 4746 C CA . PRO A 1 612 ? 16.379 12.292 -37.271 1.00 74.44 612 PRO A CA 1
ATOM 4747 C C . PRO A 1 612 ? 17.528 13.188 -36.793 1.00 74.44 612 PRO A C 1
ATOM 4749 O O . PRO A 1 612 ? 17.525 13.616 -35.646 1.00 74.44 612 PRO A O 1
ATOM 4752 N N . LYS A 1 613 ? 18.479 13.534 -37.675 1.00 77.75 613 LYS A N 1
ATOM 4753 C CA . LYS A 1 613 ? 19.597 14.423 -37.315 1.00 77.75 613 LYS A CA 1
ATOM 4754 C C . LYS A 1 613 ? 19.122 15.854 -37.062 1.00 77.75 613 LYS A C 1
ATOM 4756 O O . LYS A 1 613 ? 19.544 16.475 -36.098 1.00 77.75 613 LYS A O 1
ATOM 4761 N N . LEU A 1 614 ? 18.222 16.353 -37.909 1.00 78.62 614 LEU A N 1
ATOM 4762 C CA . LEU A 1 614 ? 17.636 17.683 -37.739 1.00 78.62 614 LEU A CA 1
ATOM 4763 C C . LEU A 1 614 ? 16.690 17.737 -36.523 1.00 78.62 614 LEU A C 1
ATOM 4765 O O . LEU A 1 614 ? 16.562 18.788 -35.909 1.00 78.62 614 LEU A O 1
ATOM 4769 N N . ALA A 1 615 ? 16.054 16.624 -36.147 1.00 79.62 615 ALA A N 1
ATOM 4770 C CA . ALA A 1 615 ? 15.310 16.518 -34.894 1.00 79.62 615 ALA A CA 1
ATOM 4771 C C . ALA A 1 615 ? 16.250 16.592 -33.675 1.00 79.62 615 ALA A C 1
ATOM 4773 O O . ALA A 1 615 ? 15.979 17.355 -32.756 1.00 79.62 615 ALA A O 1
ATOM 4774 N N . GLU A 1 616 ? 17.392 15.894 -33.697 1.00 81.75 616 GLU A N 1
ATOM 4775 C CA . GLU A 1 616 ? 18.397 15.977 -32.623 1.00 81.75 616 GLU A CA 1
ATOM 4776 C C . GLU A 1 616 ? 18.987 17.392 -32.494 1.00 81.75 616 GLU A C 1
ATOM 4778 O O . GLU A 1 616 ? 19.076 17.921 -31.388 1.00 81.75 616 GLU A O 1
ATOM 4783 N N . GLU A 1 617 ? 19.301 18.044 -33.618 1.00 81.88 617 GLU A N 1
ATOM 4784 C CA . GLU A 1 617 ? 19.759 19.441 -33.660 1.00 81.88 617 GLU A CA 1
ATOM 4785 C C . GLU A 1 617 ? 18.699 20.408 -33.091 1.00 81.88 617 GLU A C 1
ATOM 4787 O O . GLU A 1 617 ? 19.012 21.202 -32.205 1.00 81.88 617 GLU A O 1
ATOM 4792 N N . LEU A 1 618 ? 17.435 20.308 -33.525 1.00 81.81 618 LEU A N 1
ATOM 4793 C CA . LEU A 1 618 ? 16.348 21.168 -33.032 1.00 81.81 618 LEU A CA 1
ATOM 4794 C C . LEU A 1 618 ? 16.032 20.934 -31.549 1.00 81.81 618 LEU A C 1
ATOM 4796 O O . LEU A 1 618 ? 15.821 21.899 -30.822 1.00 81.81 618 LEU A O 1
ATOM 4800 N N . TYR A 1 619 ? 16.023 19.684 -31.083 1.00 84.50 619 TYR A N 1
ATOM 4801 C CA . TYR A 1 619 ? 15.800 19.352 -29.672 1.00 84.50 619 TYR A CA 1
ATOM 4802 C C . TYR A 1 619 ? 16.872 19.980 -28.773 1.00 84.50 619 TYR A C 1
ATOM 4804 O O . TYR A 1 619 ? 16.540 20.606 -27.768 1.00 84.50 619 TYR A O 1
ATOM 4812 N N . GLN A 1 620 ? 18.150 19.871 -29.156 1.00 82.50 620 GLN A N 1
ATOM 4813 C CA . GLN A 1 620 ? 19.250 20.471 -28.397 1.00 82.50 620 GLN A CA 1
ATOM 4814 C C . GLN A 1 620 ? 19.207 22.006 -28.439 1.00 82.50 620 GLN A C 1
ATOM 4816 O O . GLN A 1 620 ? 19.435 22.645 -27.415 1.00 82.50 620 GLN A O 1
ATOM 4821 N N . GLU A 1 621 ? 18.849 22.616 -29.575 1.00 83.50 621 GLU A N 1
ATOM 4822 C CA . GLU A 1 621 ? 18.640 24.069 -29.656 1.00 83.50 621 GLU A CA 1
ATOM 4823 C C . GLU A 1 621 ? 17.501 24.549 -28.738 1.00 83.50 621 GLU A C 1
ATOM 4825 O O . GLU A 1 621 ? 17.692 25.515 -28.004 1.00 83.50 621 GLU A O 1
ATOM 4830 N N . VAL A 1 622 ? 16.338 23.884 -28.738 1.00 84.44 622 VAL A N 1
ATOM 4831 C CA . VAL A 1 622 ? 15.204 24.238 -27.856 1.00 84.44 622 VAL A CA 1
ATOM 4832 C C . VAL A 1 622 ? 15.594 24.060 -26.388 1.00 84.44 622 VAL A C 1
ATOM 4834 O O . VAL A 1 622 ? 15.386 24.972 -25.593 1.00 84.44 622 VAL A O 1
ATOM 4837 N N . LYS A 1 623 ? 16.220 22.931 -26.034 1.00 81.62 623 LYS A N 1
ATOM 4838 C CA . LYS A 1 623 ? 16.707 22.656 -24.676 1.00 81.62 623 LYS A CA 1
ATOM 4839 C C . LYS A 1 623 ? 17.665 23.745 -24.187 1.00 81.62 623 LYS A C 1
ATOM 4841 O O . LYS A 1 623 ? 17.461 24.276 -23.101 1.00 81.62 623 LYS A O 1
ATOM 4846 N N . LEU A 1 624 ? 18.645 24.141 -25.004 1.00 79.31 624 LEU A N 1
ATOM 4847 C CA . LEU A 1 624 ? 19.572 25.233 -24.681 1.00 79.31 624 LEU A CA 1
ATOM 4848 C C . LEU A 1 624 ? 18.855 26.575 -24.483 1.00 79.31 624 LEU A C 1
ATOM 4850 O O . LEU A 1 624 ? 19.193 27.298 -23.548 1.00 79.31 624 LEU A O 1
ATOM 4854 N N . LEU A 1 625 ? 17.869 26.909 -25.324 1.00 80.06 625 LEU A N 1
ATOM 4855 C CA . LEU A 1 625 ? 17.089 28.146 -25.190 1.00 80.06 625 LEU A CA 1
ATOM 4856 C C . LEU A 1 625 ? 16.258 28.185 -23.897 1.00 80.06 625 LEU A C 1
ATOM 4858 O O . LEU A 1 625 ? 16.182 29.243 -23.270 1.00 80.06 625 LEU A O 1
ATOM 4862 N N . ILE A 1 626 ? 15.700 27.045 -23.472 1.00 77.00 626 ILE A N 1
ATOM 4863 C CA . ILE A 1 626 ? 15.029 26.900 -22.170 1.00 77.00 626 ILE A CA 1
ATOM 4864 C C . ILE A 1 626 ? 16.049 27.065 -21.035 1.00 77.00 626 ILE A C 1
ATOM 4866 O O . ILE A 1 626 ? 15.830 27.872 -20.135 1.00 77.00 626 ILE A O 1
ATOM 4870 N N . SER A 1 627 ? 17.197 26.377 -21.093 1.00 70.62 627 SER A N 1
ATOM 4871 C CA . SER A 1 627 ? 18.228 26.445 -20.044 1.00 70.62 627 SER A CA 1
ATOM 4872 C C . SER A 1 627 ? 18.785 27.855 -19.815 1.00 70.62 627 SER A C 1
ATOM 4874 O O . SER A 1 627 ? 19.072 28.207 -18.672 1.00 70.62 627 SER A O 1
ATOM 4876 N N . ILE A 1 628 ? 18.915 28.680 -20.864 1.00 71.06 628 ILE A N 1
ATOM 4877 C CA . ILE A 1 628 ? 19.349 30.087 -20.739 1.00 71.06 628 ILE A CA 1
ATOM 4878 C C . ILE A 1 628 ? 18.197 31.078 -20.497 1.00 71.06 628 ILE A C 1
ATOM 4880 O O . ILE A 1 628 ? 18.444 32.285 -20.501 1.00 71.06 628 ILE A O 1
ATOM 4884 N N . ASN A 1 629 ? 16.962 30.590 -20.328 1.00 63.50 629 ASN A N 1
ATOM 4885 C CA . ASN A 1 629 ? 15.734 31.380 -20.191 1.00 63.50 629 ASN A CA 1
ATOM 4886 C C . ASN A 1 629 ? 15.585 32.462 -21.283 1.00 63.50 629 ASN A C 1
ATOM 4888 O O . ASN A 1 629 ? 15.449 33.653 -20.997 1.00 63.50 629 ASN A O 1
ATOM 4892 N N . HIS A 1 630 ? 15.708 32.062 -22.556 1.00 75.06 630 HIS A N 1
ATOM 4893 C CA . HIS A 1 630 ? 15.751 33.009 -23.675 1.00 75.06 630 HIS A CA 1
ATOM 4894 C C . HIS A 1 630 ? 14.429 33.755 -23.900 1.00 75.06 630 HIS A C 1
ATOM 4896 O O . HIS A 1 630 ? 14.434 34.966 -24.140 1.00 75.06 630 HIS A O 1
ATOM 4902 N N . ASP A 1 631 ? 13.309 33.033 -23.863 1.00 73.12 631 ASP A N 1
ATOM 4903 C CA . ASP A 1 631 ? 11.990 33.603 -24.112 1.00 73.12 631 ASP A CA 1
ATOM 4904 C C . ASP A 1 631 ? 11.333 34.052 -22.806 1.00 73.12 631 ASP A C 1
ATOM 4906 O O . ASP A 1 631 ? 11.325 33.339 -21.809 1.00 73.12 631 ASP A O 1
ATOM 4910 N N . LYS A 1 632 ? 10.740 35.248 -22.837 1.00 64.88 632 LYS A N 1
ATOM 4911 C CA . LYS A 1 632 ? 10.094 35.879 -21.674 1.00 64.88 632 LYS A CA 1
ATOM 4912 C C . LYS A 1 632 ? 8.644 35.432 -21.453 1.00 64.88 632 LYS A C 1
ATOM 4914 O O . LYS A 1 632 ? 8.047 35.806 -20.452 1.00 64.88 632 LYS A O 1
ATOM 4919 N N . ASP A 1 633 ? 8.076 34.696 -22.405 1.00 74.12 633 ASP A N 1
ATOM 4920 C CA . ASP A 1 633 ? 6.701 34.204 -22.370 1.00 74.12 633 ASP A CA 1
ATOM 4921 C C . ASP A 1 633 ? 6.685 32.776 -21.807 1.00 74.12 633 ASP A C 1
ATOM 4923 O O . ASP A 1 633 ? 6.955 31.797 -22.509 1.00 74.12 633 ASP A O 1
ATOM 4927 N N . THR A 1 634 ? 6.384 32.664 -20.512 1.00 65.56 634 THR A N 1
ATOM 4928 C CA . THR A 1 634 ? 6.336 31.385 -19.793 1.00 65.56 634 THR A CA 1
ATOM 4929 C C . THR A 1 634 ? 5.290 30.432 -20.371 1.00 65.56 634 THR A C 1
ATOM 4931 O O . THR A 1 634 ? 5.523 29.225 -20.387 1.00 65.56 634 THR A O 1
ATOM 4934 N N . ALA A 1 635 ? 4.168 30.933 -20.900 1.00 73.31 635 ALA A N 1
ATOM 4935 C CA . ALA A 1 635 ? 3.136 30.084 -21.492 1.00 73.31 635 ALA A CA 1
ATOM 4936 C C . ALA A 1 635 ? 3.637 29.432 -22.789 1.00 73.31 635 ALA A C 1
ATOM 4938 O O . ALA A 1 635 ? 3.437 28.235 -22.999 1.00 73.31 635 ALA A O 1
ATOM 4939 N N . GLN A 1 636 ? 4.361 30.177 -23.629 1.00 82.50 636 GLN A N 1
ATOM 4940 C CA . GLN A 1 636 ? 5.011 29.615 -24.817 1.00 82.50 636 GLN A CA 1
ATOM 4941 C C . GLN A 1 636 ? 6.160 28.657 -24.464 1.00 82.50 636 GLN A C 1
ATOM 4943 O O . GLN A 1 636 ? 6.321 27.634 -25.134 1.00 82.50 636 GLN A O 1
ATOM 4948 N N . THR A 1 637 ? 6.906 28.916 -23.387 1.00 80.19 637 THR A N 1
ATOM 4949 C CA . THR A 1 637 ? 7.922 27.984 -22.864 1.00 80.19 637 THR A CA 1
ATOM 4950 C C . THR A 1 637 ? 7.300 26.680 -22.351 1.00 80.19 637 THR A C 1
ATOM 4952 O O . THR A 1 637 ? 7.796 25.606 -22.685 1.00 80.19 637 THR A O 1
ATOM 4955 N N . LEU A 1 638 ? 6.177 26.731 -21.626 1.00 75.12 638 LEU A N 1
ATOM 4956 C CA . LEU A 1 638 ? 5.439 25.536 -21.191 1.00 75.12 638 LEU A CA 1
ATOM 4957 C C . LEU A 1 638 ? 4.904 24.735 -22.383 1.00 75.12 638 LEU A C 1
ATOM 4959 O O . LEU A 1 638 ? 5.136 23.529 -22.460 1.00 75.12 638 LEU A O 1
ATOM 4963 N N . LYS A 1 639 ? 4.292 25.406 -23.369 1.00 82.81 639 LYS A N 1
ATOM 4964 C CA . LYS A 1 639 ? 3.889 24.774 -24.638 1.00 82.81 639 LYS A CA 1
ATOM 4965 C C . LYS A 1 639 ? 5.085 24.096 -25.320 1.00 82.81 639 LYS A C 1
ATOM 4967 O O . LYS A 1 639 ? 4.957 22.964 -25.779 1.00 82.81 639 LYS A O 1
ATOM 4972 N N . ALA A 1 640 ? 6.263 24.725 -25.334 1.00 84.75 640 ALA A N 1
ATOM 4973 C CA . ALA A 1 640 ? 7.480 24.124 -25.881 1.00 84.75 640 ALA A CA 1
ATOM 4974 C C . ALA A 1 640 ? 7.936 22.876 -25.097 1.00 84.75 640 ALA A C 1
ATOM 4976 O O . ALA A 1 640 ? 8.283 21.879 -25.728 1.00 84.75 640 ALA A O 1
ATOM 4977 N N . ILE A 1 641 ? 7.879 22.887 -23.759 1.00 80.62 641 ILE A N 1
ATOM 4978 C CA . ILE A 1 641 ? 8.180 21.720 -22.905 1.00 80.62 641 ILE A CA 1
ATOM 4979 C C . ILE A 1 641 ? 7.223 20.558 -23.219 1.00 80.62 641 ILE A C 1
ATOM 4981 O O . ILE A 1 641 ? 7.684 19.442 -23.462 1.00 80.62 641 ILE A O 1
ATOM 4985 N N . CYS A 1 642 ? 5.915 20.813 -23.330 1.00 81.06 642 CYS A N 1
ATOM 4986 C CA . CYS A 1 642 ? 4.934 19.795 -23.728 1.00 81.06 642 CYS A CA 1
ATOM 4987 C C . CYS A 1 642 ? 5.249 19.176 -25.103 1.00 81.06 642 CYS A C 1
ATOM 4989 O O . CYS A 1 642 ? 5.114 17.966 -25.281 1.00 81.06 642 CYS A O 1
ATOM 4991 N N . LEU A 1 643 ? 5.716 19.976 -26.070 1.00 83.06 643 LEU A N 1
ATOM 4992 C CA . LEU A 1 643 ? 6.141 19.470 -27.381 1.00 83.06 643 LEU A CA 1
ATOM 4993 C C . LEU A 1 643 ? 7.458 18.671 -27.324 1.00 83.06 643 LEU A C 1
ATOM 4995 O O . LEU A 1 643 ? 7.644 17.772 -28.145 1.00 83.06 643 LEU A O 1
ATOM 4999 N N . LEU A 1 644 ? 8.364 18.952 -26.379 1.00 82.12 644 LEU A N 1
ATOM 5000 C CA . LEU A 1 644 ? 9.585 18.157 -26.177 1.00 82.12 644 LEU A CA 1
ATOM 5001 C C . LEU A 1 644 ? 9.282 16.759 -25.619 1.00 82.12 644 LEU A C 1
ATOM 5003 O O . LEU A 1 644 ? 9.970 15.809 -25.988 1.00 82.12 644 LEU A O 1
ATOM 5007 N N . CYS A 1 645 ? 8.219 16.595 -24.824 1.00 79.06 645 CYS A N 1
ATOM 5008 C CA . CYS A 1 645 ? 7.760 15.281 -24.349 1.00 79.06 645 CYS A CA 1
ATOM 5009 C C . CYS A 1 645 ? 7.345 14.321 -25.483 1.00 79.06 645 CYS A C 1
ATOM 5011 O O . CYS A 1 645 ? 7.290 13.111 -25.273 1.00 79.06 645 CYS A O 1
ATOM 5013 N N . LEU A 1 646 ? 7.089 14.827 -26.696 1.00 78.19 646 LEU A N 1
ATOM 5014 C CA . LEU A 1 646 ? 6.732 14.017 -27.867 1.00 78.19 646 LEU A CA 1
ATOM 5015 C C . LEU A 1 646 ? 7.931 13.306 -28.517 1.00 78.19 646 LEU A C 1
ATOM 5017 O O . LEU A 1 646 ? 7.754 12.580 -29.501 1.00 78.19 646 LEU A O 1
ATOM 5021 N N . TRP A 1 647 ? 9.156 13.515 -28.020 1.00 75.19 647 TRP A N 1
ATOM 5022 C CA . TRP A 1 647 ? 10.350 12.914 -28.603 1.00 75.19 647 TRP A CA 1
ATOM 5023 C C . TRP A 1 647 ? 11.433 12.565 -27.587 1.00 75.19 647 TRP A C 1
ATOM 5025 O O . TRP A 1 647 ? 11.633 13.242 -26.586 1.00 75.19 647 TRP A O 1
ATOM 5035 N N . SER A 1 648 ? 12.187 11.513 -27.900 1.00 71.88 648 SER A N 1
ATOM 5036 C CA . SER A 1 648 ? 13.366 11.099 -27.148 1.00 71.88 648 SER A CA 1
ATOM 5037 C C . SER A 1 648 ? 14.551 11.054 -28.105 1.00 71.88 648 SER A C 1
ATOM 5039 O O . SER A 1 648 ? 14.525 10.308 -29.088 1.00 71.88 648 SER A O 1
ATOM 5041 N N . ALA A 1 649 ? 15.581 11.864 -27.846 1.00 66.50 649 ALA A N 1
ATOM 5042 C CA . ALA A 1 649 ? 16.764 11.932 -28.706 1.00 66.50 649 ALA A CA 1
ATOM 5043 C C . ALA A 1 649 ? 17.653 10.689 -28.549 1.00 66.50 649 ALA A C 1
ATOM 5045 O O . ALA A 1 649 ? 18.368 10.297 -29.474 1.00 66.50 649 ALA A O 1
ATOM 5046 N N . LYS A 1 650 ? 17.588 10.042 -27.379 1.00 63.78 650 LYS A N 1
ATOM 5047 C CA . LYS A 1 650 ? 18.114 8.692 -27.131 1.00 63.78 650 LYS A CA 1
ATOM 5048 C C . LYS A 1 650 ? 16.948 7.704 -26.977 1.00 63.78 650 LYS A C 1
ATOM 5050 O O . LYS A 1 650 ? 15.825 8.136 -26.721 1.00 63.78 650 LYS A O 1
ATOM 5055 N N . PRO A 1 651 ? 17.170 6.386 -27.132 1.00 56.94 651 PRO A N 1
ATOM 5056 C CA . PRO A 1 651 ? 16.151 5.384 -26.816 1.00 56.94 651 PRO A CA 1
ATOM 5057 C C . PRO A 1 651 ? 15.614 5.537 -25.385 1.00 56.94 651 PRO A C 1
ATOM 5059 O O . PRO A 1 651 ? 16.294 6.097 -24.535 1.00 56.94 651 PRO A O 1
ATOM 5062 N N . SER A 1 652 ? 14.442 4.977 -25.090 1.00 49.47 652 SER A N 1
ATOM 5063 C CA . SER A 1 652 ? 13.786 5.111 -23.776 1.00 49.47 652 SER A CA 1
ATOM 5064 C C . SER A 1 652 ? 14.361 4.225 -22.655 1.00 49.47 652 SER A C 1
ATOM 5066 O O . SER A 1 652 ? 13.754 4.139 -21.596 1.00 49.47 652 SER A O 1
ATOM 5068 N N . TYR A 1 653 ? 15.479 3.522 -22.887 1.00 44.53 653 TYR A N 1
ATOM 5069 C CA . TYR A 1 653 ? 16.111 2.620 -21.909 1.00 44.53 653 TYR A CA 1
ATOM 5070 C C . TYR A 1 653 ? 17.338 3.198 -21.163 1.00 44.53 653 TYR A C 1
ATOM 5072 O O . TYR A 1 653 ? 17.526 2.818 -20.010 1.00 44.53 653 TYR A O 1
ATOM 5080 N N . PRO A 1 654 ? 18.197 4.081 -21.724 1.00 44.78 654 PRO A N 1
ATOM 5081 C CA . PRO A 1 654 ? 19.116 4.875 -20.909 1.00 44.78 654 PRO A CA 1
ATOM 5082 C C . PRO A 1 654 ? 18.377 5.960 -20.116 1.00 44.78 654 PRO A C 1
ATOM 5084 O O . PRO A 1 654 ? 17.600 6.725 -20.686 1.00 44.78 654 PRO A O 1
ATOM 5087 N N . ILE A 1 655 ? 18.720 6.110 -18.835 1.00 51.12 655 ILE A N 1
ATOM 5088 C CA . ILE A 1 655 ? 18.430 7.336 -18.082 1.00 51.12 655 ILE A CA 1
ATOM 5089 C C . ILE A 1 655 ? 19.165 8.488 -18.781 1.00 51.12 655 ILE A C 1
ATOM 5091 O O . ILE A 1 655 ? 20.373 8.416 -19.023 1.00 51.12 655 ILE A O 1
ATOM 5095 N N . THR A 1 656 ? 18.431 9.527 -19.175 1.00 58.53 656 THR A N 1
ATOM 5096 C CA . THR A 1 656 ? 18.974 10.636 -19.962 1.00 58.53 656 THR A CA 1
ATOM 5097 C C . THR A 1 656 ? 18.190 11.924 -19.738 1.00 58.53 656 THR A C 1
ATOM 5099 O O . THR A 1 656 ? 16.967 11.913 -19.626 1.00 58.53 656 THR A O 1
ATOM 5102 N N . LEU A 1 657 ? 18.902 13.051 -19.767 1.00 56.19 657 LEU A N 1
ATOM 5103 C CA . LEU A 1 657 ? 18.311 14.391 -19.826 1.00 56.19 657 LEU A CA 1
ATOM 5104 C C . LEU A 1 657 ? 17.780 14.725 -21.237 1.00 56.19 657 LEU A C 1
ATOM 5106 O O . LEU A 1 657 ? 17.255 15.814 -21.472 1.00 56.19 657 LEU A O 1
ATOM 5110 N N . ASP A 1 658 ? 17.972 13.832 -22.212 1.00 62.44 658 ASP A N 1
ATOM 5111 C CA . ASP A 1 658 ? 17.596 14.004 -23.618 1.00 62.44 658 ASP A CA 1
ATOM 5112 C C . ASP A 1 658 ? 16.374 13.145 -24.012 1.00 62.44 658 ASP A C 1
ATOM 5114 O O . ASP A 1 658 ? 16.324 12.566 -25.103 1.00 62.44 658 ASP A O 1
ATOM 5118 N N . GLY A 1 659 ? 15.388 13.055 -23.112 1.00 63.94 659 GLY A N 1
ATOM 5119 C CA . GLY A 1 659 ? 14.114 12.378 -23.351 1.00 63.94 659 GLY A CA 1
ATOM 5120 C C . GLY A 1 659 ? 12.971 12.852 -22.436 1.00 63.94 659 GLY A C 1
ATOM 5121 O O . GLY A 1 659 ? 13.200 13.665 -21.537 1.00 63.94 659 GLY A O 1
ATOM 5122 N N . PRO A 1 660 ? 11.737 12.345 -22.644 1.00 65.31 660 PRO A N 1
ATOM 5123 C CA . PRO A 1 660 ? 10.521 12.876 -22.017 1.00 65.31 660 PRO A CA 1
ATOM 5124 C C . PRO A 1 660 ? 10.507 12.851 -20.484 1.00 65.31 660 PRO A C 1
ATOM 5126 O O . PRO A 1 660 ? 9.930 13.747 -19.880 1.00 65.31 660 PRO A O 1
ATOM 5129 N N . TRP A 1 661 ? 11.173 11.876 -19.852 1.00 65.00 661 TRP A N 1
ATOM 5130 C CA . TRP A 1 661 ? 11.238 11.743 -18.388 1.00 65.00 661 TRP A CA 1
ATOM 5131 C C . TRP A 1 661 ? 11.721 13.024 -17.690 1.00 65.00 661 TRP A C 1
ATOM 5133 O O . TRP A 1 661 ? 11.099 13.484 -16.738 1.00 65.00 661 TRP A O 1
ATOM 5143 N N . HIS A 1 662 ? 12.780 13.650 -18.213 1.00 67.31 662 HIS A N 1
ATOM 5144 C CA . HIS A 1 662 ? 13.327 14.894 -17.665 1.00 67.31 662 HIS A CA 1
ATOM 5145 C C . HIS A 1 662 ? 12.310 16.047 -17.726 1.00 67.31 662 HIS A C 1
ATOM 5147 O O . HIS A 1 662 ? 12.139 16.784 -16.758 1.00 67.31 662 HIS A O 1
ATOM 5153 N N . TRP A 1 663 ? 11.588 16.177 -18.842 1.00 67.38 663 TRP A N 1
ATOM 5154 C CA . TRP A 1 663 ? 10.582 17.226 -19.027 1.00 67.38 663 TRP A CA 1
ATOM 5155 C C . TRP A 1 663 ? 9.318 16.995 -18.195 1.00 67.38 663 TRP A C 1
ATOM 5157 O O . TRP A 1 663 ? 8.738 17.960 -17.703 1.00 67.38 663 TRP A O 1
ATOM 5167 N N . ILE A 1 664 ? 8.936 15.735 -17.969 1.00 69.12 664 ILE A N 1
ATOM 5168 C CA . ILE A 1 664 ? 7.864 15.365 -17.035 1.00 69.12 664 ILE A CA 1
ATOM 5169 C C . ILE A 1 664 ? 8.255 15.751 -15.602 1.00 69.12 664 ILE A C 1
ATOM 5171 O O . ILE A 1 664 ? 7.472 16.404 -14.921 1.00 69.12 664 ILE A O 1
ATOM 5175 N N . ALA A 1 665 ? 9.480 15.451 -15.162 1.00 63.81 665 ALA A N 1
ATOM 5176 C CA . ALA A 1 665 ? 9.953 15.835 -13.829 1.00 63.81 665 ALA A CA 1
ATOM 5177 C C . ALA A 1 665 ? 10.010 17.368 -13.634 1.00 63.81 665 ALA A C 1
ATOM 5179 O O . ALA A 1 665 ? 9.633 17.886 -12.580 1.00 63.81 665 ALA A O 1
ATOM 5180 N N . VAL A 1 666 ? 10.411 18.118 -14.672 1.00 66.75 666 VAL A N 1
ATOM 5181 C CA . VAL A 1 666 ? 10.311 19.591 -14.699 1.00 66.75 666 VAL A CA 1
ATOM 5182 C C . VAL A 1 666 ? 8.853 20.050 -14.568 1.00 66.75 666 VAL A C 1
ATOM 5184 O O . VAL A 1 666 ? 8.573 20.941 -13.767 1.00 66.75 666 VAL A O 1
ATOM 5187 N N . ALA A 1 667 ? 7.920 19.434 -15.300 1.00 68.75 667 ALA A N 1
ATOM 5188 C CA . ALA A 1 667 ? 6.498 19.768 -15.231 1.00 68.75 667 ALA A CA 1
ATOM 5189 C C . ALA A 1 667 ? 5.893 19.496 -13.841 1.00 68.75 667 ALA A C 1
ATOM 5191 O O . ALA A 1 667 ? 5.172 20.352 -13.335 1.00 68.75 667 ALA A O 1
ATOM 5192 N N . VAL A 1 668 ? 6.245 18.380 -13.188 1.00 72.62 668 VAL A N 1
ATOM 5193 C CA . VAL A 1 668 ? 5.815 18.050 -11.812 1.00 72.62 668 VAL A CA 1
ATOM 5194 C C . VAL A 1 668 ? 6.253 19.132 -10.821 1.00 72.62 668 VAL A C 1
ATOM 5196 O O . VAL A 1 668 ? 5.441 19.599 -10.027 1.00 72.62 668 VAL A O 1
ATOM 5199 N N . ARG A 1 669 ? 7.505 19.609 -10.886 1.00 74.06 669 ARG A N 1
ATOM 5200 C CA . ARG A 1 669 ? 7.957 20.703 -10.003 1.00 74.06 669 ARG A CA 1
ATOM 5201 C C . ARG A 1 669 ? 7.240 22.020 -10.266 1.00 74.06 669 ARG A C 1
ATOM 5203 O O . ARG A 1 669 ? 6.917 22.725 -9.313 1.00 74.06 669 ARG A O 1
ATOM 5210 N N . ILE A 1 670 ? 7.003 22.364 -11.532 1.00 75.50 670 ILE A N 1
ATOM 5211 C CA . ILE A 1 670 ? 6.270 23.587 -11.890 1.00 75.50 670 ILE A CA 1
ATOM 5212 C C . ILE A 1 670 ? 4.832 23.499 -11.376 1.00 75.50 670 ILE A C 1
ATOM 5214 O O . ILE A 1 670 ? 4.369 24.445 -10.745 1.00 75.50 670 ILE A O 1
ATOM 5218 N N . PHE A 1 671 ? 4.165 22.360 -11.575 1.00 82.75 671 PHE A N 1
ATOM 5219 C CA . PHE A 1 671 ? 2.831 22.099 -11.042 1.00 82.75 671 PHE A CA 1
ATOM 5220 C C . PHE A 1 671 ? 2.785 22.314 -9.523 1.00 82.75 671 PHE A C 1
ATOM 5222 O O . PHE A 1 671 ? 2.006 23.134 -9.046 1.00 82.75 671 PHE A O 1
ATOM 5229 N N . TRP A 1 672 ? 3.685 21.674 -8.773 1.00 83.44 672 TRP A N 1
ATOM 5230 C CA . TRP A 1 672 ? 3.725 21.807 -7.315 1.00 83.44 672 TRP A CA 1
ATOM 5231 C C . TRP A 1 672 ? 4.122 23.201 -6.825 1.00 83.44 672 TRP A C 1
ATOM 5233 O O . TRP A 1 672 ? 3.605 23.665 -5.815 1.00 83.44 672 TRP A O 1
ATOM 5243 N N . THR A 1 673 ? 4.947 23.931 -7.578 1.00 80.00 673 THR A N 1
ATOM 5244 C CA . THR A 1 673 ? 5.219 25.351 -7.294 1.00 80.00 673 THR A CA 1
ATOM 5245 C C . THR A 1 673 ? 3.957 26.207 -7.451 1.00 80.00 673 THR A C 1
ATOM 5247 O O . THR A 1 673 ? 3.711 27.086 -6.626 1.00 80.00 673 THR A O 1
ATOM 5250 N N . LEU A 1 674 ? 3.147 25.948 -8.485 1.00 79.12 674 LEU A N 1
ATOM 5251 C CA . LEU A 1 674 ? 1.881 26.651 -8.711 1.00 79.12 674 LEU A CA 1
ATOM 5252 C C . LEU A 1 674 ? 0.833 26.286 -7.655 1.00 79.12 674 LEU A C 1
ATOM 5254 O O . LEU A 1 674 ? 0.203 27.193 -7.122 1.00 79.12 674 LEU A O 1
ATOM 5258 N N . HIS A 1 675 ? 0.697 25.003 -7.306 1.00 87.31 675 HIS A N 1
ATOM 5259 C CA . HIS A 1 675 ? -0.189 24.564 -6.226 1.00 87.31 675 HIS A CA 1
ATOM 5260 C C . HIS A 1 675 ? 0.197 25.205 -4.890 1.00 87.31 675 HIS A C 1
ATOM 5262 O O . HIS A 1 675 ? -0.658 25.777 -4.228 1.00 87.31 675 HIS A O 1
ATOM 5268 N N . ASN A 1 676 ? 1.477 25.183 -4.503 1.00 85.69 676 ASN A N 1
ATOM 5269 C CA . ASN A 1 676 ? 1.916 25.785 -3.241 1.00 85.69 676 ASN A CA 1
ATOM 5270 C C . ASN A 1 676 ? 1.611 27.290 -3.192 1.00 85.69 676 ASN A C 1
ATOM 5272 O O . ASN A 1 676 ? 1.175 27.794 -2.162 1.00 85.69 676 ASN A O 1
ATOM 5276 N N . ALA A 1 677 ? 1.806 28.008 -4.302 1.00 81.25 677 ALA A N 1
ATOM 5277 C CA . ALA A 1 677 ? 1.463 29.425 -4.383 1.00 81.25 677 ALA A CA 1
ATOM 5278 C C . ALA A 1 677 ? -0.056 29.663 -4.280 1.00 81.25 677 ALA A C 1
ATOM 5280 O O . ALA A 1 677 ? -0.480 30.495 -3.484 1.00 81.25 677 ALA A O 1
ATOM 5281 N N . ASP A 1 678 ? -0.865 28.921 -5.040 1.00 82.38 678 ASP A N 1
ATOM 5282 C CA . ASP A 1 678 ? -2.331 29.031 -5.044 1.00 82.38 678 ASP A CA 1
ATOM 5283 C C . ASP A 1 678 ? -2.941 28.674 -3.680 1.00 82.38 678 ASP A C 1
ATOM 5285 O O . ASP A 1 678 ? -3.750 29.429 -3.149 1.00 82.38 678 ASP A O 1
ATOM 5289 N N . THR A 1 679 ? -2.470 27.594 -3.054 1.00 84.44 679 THR A N 1
ATOM 5290 C CA . THR A 1 679 ? -2.847 27.173 -1.698 1.00 84.44 679 THR A CA 1
ATOM 5291 C C . THR A 1 679 ? -2.552 28.250 -0.658 1.00 84.44 679 THR A C 1
ATOM 5293 O O . THR A 1 679 ? -3.413 28.548 0.169 1.00 84.44 679 THR A O 1
ATOM 5296 N N . LEU A 1 680 ? -1.362 28.862 -0.684 1.00 83.44 680 LEU A N 1
ATOM 5297 C CA . LEU A 1 680 ? -1.020 29.917 0.273 1.00 83.44 680 LEU A CA 1
ATOM 5298 C C . LEU A 1 680 ? -1.825 31.199 0.014 1.00 83.44 680 LEU A C 1
ATOM 5300 O O . LEU A 1 680 ? -2.330 31.789 0.962 1.00 83.44 680 LEU A O 1
ATOM 5304 N N . GLU A 1 681 ? -2.044 31.598 -1.240 1.00 79.12 681 GLU A N 1
ATOM 5305 C CA . GLU A 1 681 ? -2.937 32.721 -1.575 1.00 79.12 681 GLU A CA 1
ATOM 5306 C C . GLU A 1 681 ? -4.390 32.469 -1.130 1.00 79.12 681 GLU A C 1
ATOM 5308 O O . GLU A 1 681 ? -5.045 33.361 -0.582 1.00 79.12 681 GLU A O 1
ATOM 5313 N N . ALA A 1 682 ? -4.893 31.249 -1.331 1.00 77.56 682 ALA A N 1
ATOM 5314 C CA . ALA A 1 682 ? -6.226 30.826 -0.920 1.00 77.56 682 ALA A CA 1
ATOM 5315 C C . ALA A 1 682 ? -6.376 30.798 0.609 1.00 77.56 682 ALA A C 1
ATOM 5317 O O . ALA A 1 682 ? -7.388 31.271 1.125 1.00 77.56 682 ALA A O 1
ATOM 5318 N N . ALA A 1 683 ? -5.371 30.301 1.334 1.00 76.94 683 ALA A N 1
ATOM 5319 C CA . ALA A 1 683 ? -5.362 30.248 2.794 1.00 76.94 683 ALA A CA 1
ATOM 5320 C C . ALA A 1 683 ? -5.216 31.641 3.434 1.00 76.94 683 ALA A C 1
ATOM 5322 O O . ALA A 1 683 ? -5.983 31.985 4.332 1.00 76.94 683 ALA A O 1
ATOM 5323 N N . CYS A 1 684 ? -4.269 32.463 2.962 1.00 71.44 684 CYS A N 1
ATOM 5324 C CA . CYS A 1 684 ? -3.986 33.785 3.533 1.00 71.44 684 CYS A CA 1
ATOM 5325 C C . CYS A 1 684 ? -5.103 34.806 3.278 1.00 71.44 684 CYS A C 1
ATOM 5327 O O . CYS A 1 684 ? -5.416 35.614 4.151 1.00 71.44 684 CYS A O 1
ATOM 5329 N N . TRP A 1 685 ? -5.695 34.787 2.079 1.00 67.50 685 TRP A N 1
ATOM 5330 C CA . TRP A 1 685 ? -6.597 35.846 1.605 1.00 67.50 685 TRP A CA 1
ATOM 5331 C C . TRP A 1 685 ? -8.018 35.360 1.306 1.00 67.50 685 TRP A C 1
ATOM 5333 O O . TRP A 1 685 ? -8.798 36.092 0.696 1.00 67.50 685 TRP A O 1
ATOM 5343 N N . ASN A 1 686 ? -8.348 34.127 1.704 1.00 65.06 686 ASN A N 1
ATOM 5344 C CA . ASN A 1 686 ? -9.635 33.468 1.457 1.00 65.06 686 ASN A CA 1
ATOM 5345 C C . ASN A 1 686 ? -10.072 33.496 -0.020 1.00 65.06 686 ASN A C 1
ATOM 5347 O O . ASN A 1 686 ? -11.255 33.620 -0.351 1.00 65.06 686 ASN A O 1
ATOM 5351 N N . ARG A 1 687 ? -9.103 33.410 -0.936 1.00 66.00 687 ARG A N 1
ATOM 5352 C CA . ARG A 1 687 ? -9.384 33.310 -2.371 1.00 66.00 687 ARG A CA 1
ATOM 5353 C C . ARG A 1 687 ? -9.871 31.893 -2.696 1.00 66.00 687 ARG A C 1
ATOM 5355 O O . ARG A 1 687 ? -9.363 30.935 -2.113 1.00 66.00 687 ARG A O 1
ATOM 5362 N N . PRO A 1 688 ? -10.826 31.719 -3.627 1.00 66.88 688 PRO A N 1
ATOM 5363 C CA . PRO A 1 688 ? -11.112 30.400 -4.176 1.00 66.88 688 PRO A CA 1
ATOM 5364 C C . PRO A 1 688 ? -9.836 29.838 -4.827 1.00 66.88 688 PRO A C 1
ATOM 5366 O O . PRO A 1 688 ? -9.266 30.539 -5.667 1.00 66.88 688 PRO A O 1
ATOM 5369 N N . PRO A 1 689 ? -9.383 28.622 -4.468 1.00 71.88 689 PRO A N 1
ATOM 5370 C CA . PRO A 1 689 ? -8.210 28.022 -5.089 1.00 71.88 689 PRO A CA 1
ATOM 5371 C C . PRO A 1 689 ? -8.503 27.722 -6.561 1.00 71.88 689 PRO A C 1
ATOM 5373 O O . PRO A 1 689 ? -9.602 27.278 -6.918 1.00 71.88 689 PRO A O 1
ATOM 5376 N N . LEU A 1 690 ? -7.515 27.983 -7.410 1.00 77.38 690 LEU A N 1
ATOM 5377 C CA . LEU A 1 690 ? -7.517 27.651 -8.833 1.00 77.38 690 LEU A CA 1
ATOM 5378 C C . LEU A 1 690 ? -7.179 26.173 -9.076 1.00 77.38 690 LEU A C 1
ATOM 5380 O O . LEU A 1 690 ? -7.569 25.633 -10.109 1.00 77.38 690 LEU A O 1
ATOM 5384 N N . LEU A 1 691 ? -6.456 25.536 -8.150 1.00 78.69 691 LEU A N 1
ATOM 5385 C CA . LEU A 1 691 ? -6.035 24.135 -8.200 1.00 78.69 691 LEU A CA 1
ATOM 5386 C C . LEU A 1 691 ? -6.622 23.370 -7.005 1.00 78.69 691 LEU A C 1
ATOM 5388 O O . LEU A 1 691 ? -5.945 23.169 -5.995 1.00 78.69 691 LEU A O 1
ATOM 5392 N N . ARG A 1 692 ? -7.887 22.939 -7.108 1.00 75.81 692 ARG A N 1
ATOM 5393 C CA . ARG A 1 692 ? -8.539 22.138 -6.055 1.00 75.81 692 ARG A CA 1
ATOM 5394 C C . ARG A 1 692 ? -7.964 20.729 -6.027 1.00 75.81 692 ARG A C 1
ATOM 5396 O O . ARG A 1 692 ? -7.670 20.174 -7.083 1.00 75.81 692 ARG A O 1
ATOM 5403 N N . ARG A 1 693 ? -7.891 20.118 -4.842 1.00 69.94 693 ARG A N 1
ATOM 5404 C CA . ARG A 1 693 ? -7.320 18.771 -4.651 1.00 69.94 693 ARG A CA 1
ATOM 5405 C C . ARG A 1 693 ? -7.952 17.704 -5.557 1.00 69.94 693 ARG A C 1
ATOM 5407 O O . ARG A 1 693 ? -7.234 16.876 -6.096 1.00 69.94 693 ARG A O 1
ATOM 5414 N N . ASN A 1 694 ? -9.262 17.786 -5.793 1.00 70.81 694 ASN A N 1
ATOM 5415 C CA . ASN A 1 694 ? -10.006 16.814 -6.606 1.00 70.81 694 ASN A CA 1
ATOM 5416 C C . ASN A 1 694 ? -9.928 17.075 -8.127 1.00 70.81 694 ASN A C 1
ATOM 5418 O O . ASN A 1 694 ? -10.474 16.295 -8.906 1.00 70.81 694 ASN A O 1
ATOM 5422 N N . ASP A 1 695 ? -9.265 18.153 -8.566 1.00 70.25 695 ASP A N 1
ATOM 5423 C CA . ASP A 1 695 ? -9.123 18.496 -9.988 1.00 70.25 695 ASP A CA 1
ATOM 5424 C C . ASP A 1 695 ? -7.857 17.873 -10.628 1.00 70.25 695 ASP A C 1
ATOM 5426 O O . ASP A 1 695 ? -7.639 18.038 -11.833 1.00 70.25 695 ASP A O 1
ATOM 5430 N N . PHE A 1 696 ? -6.997 17.184 -9.857 1.00 75.81 696 PHE A N 1
ATOM 5431 C CA . PHE A 1 696 ? -5.721 16.634 -10.340 1.00 75.81 696 PHE A CA 1
ATOM 5432 C C . PHE A 1 696 ? -5.192 15.427 -9.534 1.00 75.81 696 PHE A C 1
ATOM 5434 O O . PHE A 1 696 ? -5.401 15.325 -8.334 1.00 75.81 696 PHE A O 1
ATOM 5441 N N . ASP A 1 697 ? -4.425 14.552 -10.194 1.00 75.56 697 ASP A N 1
ATOM 5442 C CA . ASP A 1 697 ? -3.849 13.296 -9.667 1.00 75.56 697 ASP A CA 1
ATOM 5443 C C . ASP A 1 697 ? -2.299 13.278 -9.695 1.00 75.56 697 ASP A C 1
ATOM 5445 O O . ASP A 1 697 ? -1.645 12.235 -9.767 1.00 75.56 697 ASP A O 1
ATOM 5449 N N . VAL A 1 698 ? -1.674 14.459 -9.688 1.00 78.69 698 VAL A N 1
ATOM 5450 C CA . VAL A 1 698 ? -0.220 14.608 -9.858 1.00 78.69 698 VAL A CA 1
ATOM 5451 C C . VAL A 1 698 ? 0.531 14.073 -8.635 1.00 78.69 698 VAL A C 1
ATOM 5453 O O . VAL A 1 698 ? 0.398 14.610 -7.540 1.00 78.69 698 VAL A O 1
ATOM 5456 N N . LYS A 1 699 ? 1.412 13.080 -8.826 1.00 80.25 699 LYS A N 1
ATOM 5457 C CA . LYS A 1 699 ? 2.300 12.580 -7.758 1.00 80.25 699 LYS A CA 1
ATOM 5458 C C . LYS A 1 699 ? 3.074 13.712 -7.059 1.00 80.25 699 LYS A C 1
ATOM 5460 O O . LYS A 1 699 ? 3.524 14.658 -7.713 1.00 80.25 699 LYS A O 1
ATOM 5465 N N . LEU A 1 700 ? 3.301 13.586 -5.750 1.00 81.44 700 LEU A N 1
ATOM 5466 C CA . LEU A 1 700 ? 4.157 14.517 -5.004 1.00 81.44 700 LEU A CA 1
ATOM 5467 C C . LEU A 1 700 ? 5.600 14.551 -5.555 1.00 81.44 700 LEU A C 1
ATOM 5469 O O . LEU A 1 700 ? 6.077 13.554 -6.112 1.00 81.44 700 LEU A O 1
ATOM 5473 N N . PRO A 1 701 ? 6.316 15.683 -5.402 1.00 79.12 701 PRO A N 1
ATOM 5474 C CA . PRO A 1 701 ? 7.692 15.799 -5.852 1.00 79.12 701 PRO A CA 1
ATOM 5475 C C . PRO A 1 701 ? 8.620 14.975 -4.952 1.00 79.12 701 PRO A C 1
ATOM 5477 O O . PRO A 1 701 ? 8.485 14.959 -3.731 1.00 79.12 701 PRO A O 1
ATOM 5480 N N . THR A 1 702 ? 9.600 14.315 -5.561 1.00 81.44 702 THR A N 1
ATOM 5481 C CA . THR A 1 702 ? 10.588 13.468 -4.876 1.00 81.44 702 THR A CA 1
ATOM 5482 C C . THR A 1 702 ? 12.012 13.883 -5.243 1.00 81.44 702 THR A C 1
ATOM 5484 O O . THR A 1 702 ? 12.227 14.624 -6.203 1.00 81.44 702 THR A O 1
ATOM 5487 N N . LEU A 1 703 ? 13.020 13.387 -4.515 1.00 72.50 703 LEU A N 1
ATOM 5488 C CA . LEU A 1 703 ? 14.422 13.605 -4.903 1.00 72.50 703 LEU A CA 1
ATOM 5489 C C . LEU A 1 703 ? 14.760 12.972 -6.267 1.00 72.50 703 LEU A C 1
ATOM 5491 O O . LEU A 1 703 ? 15.576 13.532 -6.994 1.00 72.50 703 LEU A O 1
ATOM 5495 N N . ASP A 1 704 ? 14.082 11.881 -6.648 1.00 69.31 704 ASP A N 1
ATOM 5496 C CA . ASP A 1 704 ? 14.229 11.215 -7.955 1.00 69.31 704 ASP A CA 1
ATOM 5497 C C . ASP A 1 704 ? 13.744 12.087 -9.137 1.00 69.31 704 ASP A C 1
ATOM 5499 O O . ASP A 1 704 ? 14.059 11.796 -10.293 1.00 69.31 704 ASP A O 1
ATOM 5503 N N . ASP A 1 705 ? 13.014 13.180 -8.878 1.00 62.34 705 ASP A N 1
ATOM 5504 C CA . ASP A 1 705 ? 12.619 14.149 -9.906 1.00 62.34 705 ASP A CA 1
ATOM 5505 C C . ASP A 1 705 ? 13.749 15.141 -10.267 1.00 62.34 705 ASP A C 1
ATOM 5507 O O . ASP A 1 705 ? 13.609 15.911 -11.223 1.00 62.34 705 ASP A O 1
ATOM 5511 N N . CYS A 1 706 ? 14.878 15.149 -9.547 1.00 58.19 706 CYS A N 1
ATOM 5512 C CA . CYS A 1 706 ? 15.933 16.160 -9.681 1.00 58.19 706 CYS A CA 1
ATOM 5513 C C . CYS A 1 706 ? 17.338 15.593 -9.918 1.00 58.19 706 CYS A C 1
ATOM 5515 O O . CYS A 1 706 ? 17.770 14.637 -9.286 1.00 58.19 706 CYS A O 1
ATOM 5517 N N . ASP A 1 707 ? 18.114 16.297 -10.746 1.00 47.53 707 ASP A N 1
ATOM 5518 C CA . ASP A 1 707 ? 19.504 15.937 -11.068 1.00 47.53 707 ASP A CA 1
ATOM 5519 C C . ASP A 1 707 ? 20.512 16.288 -9.946 1.00 47.53 707 ASP A C 1
ATOM 5521 O O . ASP A 1 707 ? 21.685 15.918 -10.018 1.00 47.53 707 ASP A O 1
ATOM 5525 N N . VAL A 1 708 ? 20.079 17.033 -8.920 1.00 53.06 708 VAL A N 1
ATOM 5526 C CA . VAL A 1 708 ? 20.899 17.495 -7.787 1.00 53.06 708 VAL A CA 1
ATOM 5527 C C . VAL A 1 708 ? 20.088 17.390 -6.496 1.00 53.06 708 VAL A C 1
ATOM 5529 O O . VAL A 1 708 ? 19.035 18.013 -6.379 1.00 53.06 708 VAL A O 1
ATOM 5532 N N . SER A 1 709 ? 20.605 16.657 -5.506 1.00 62.28 709 SER A N 1
ATOM 5533 C CA . SER A 1 709 ? 20.060 16.641 -4.143 1.00 62.28 709 SER A CA 1
ATOM 5534 C C . SER A 1 709 ? 20.745 17.712 -3.293 1.00 62.28 709 SER A C 1
ATOM 5536 O O . SER A 1 709 ? 21.972 17.736 -3.189 1.00 62.28 709 SER A O 1
ATOM 5538 N N . ASN A 1 710 ? 19.961 18.617 -2.705 1.00 71.06 710 ASN A N 1
ATOM 5539 C CA . ASN A 1 710 ? 20.429 19.620 -1.751 1.00 71.06 710 ASN A CA 1
ATOM 5540 C C . ASN A 1 710 ? 19.325 19.956 -0.727 1.00 71.06 710 ASN A C 1
ATOM 5542 O O . ASN A 1 710 ? 18.162 19.590 -0.909 1.00 71.06 710 ASN A O 1
ATOM 5546 N N . VAL A 1 711 ? 19.694 20.671 0.340 1.00 73.12 711 VAL A N 1
ATOM 5547 C CA . VAL A 1 711 ? 18.786 21.051 1.440 1.00 73.12 711 VAL A CA 1
ATOM 5548 C C . VAL A 1 711 ? 17.575 21.848 0.941 1.00 73.12 711 VAL A C 1
ATOM 5550 O O . VAL A 1 711 ? 16.459 21.590 1.372 1.00 73.12 711 VAL A O 1
ATOM 5553 N N . GLN A 1 712 ? 17.760 22.770 -0.007 1.00 75.81 712 GLN A N 1
ATOM 5554 C CA . GLN A 1 712 ? 16.680 23.623 -0.526 1.00 75.81 712 GLN A CA 1
ATOM 5555 C C . GLN A 1 712 ? 15.621 22.827 -1.300 1.00 75.81 712 GLN A C 1
ATOM 5557 O O . GLN A 1 712 ? 14.433 23.126 -1.212 1.00 75.81 712 GLN A O 1
ATOM 5562 N N . LEU A 1 713 ? 16.033 21.792 -2.037 1.00 71.88 713 LEU A N 1
ATOM 5563 C CA . LEU A 1 713 ? 15.107 20.892 -2.717 1.00 71.88 713 LEU A CA 1
ATOM 5564 C C . LEU A 1 713 ? 14.320 20.037 -1.718 1.00 71.88 713 LEU A C 1
ATOM 5566 O O . LEU A 1 713 ? 13.124 19.840 -1.909 1.00 71.88 713 LEU A O 1
ATOM 5570 N N . GLN A 1 714 ? 14.967 19.555 -0.653 1.00 80.31 714 GLN A N 1
ATOM 5571 C CA . GLN A 1 714 ? 14.261 18.850 0.418 1.00 80.31 714 GLN A CA 1
ATOM 5572 C C . GLN A 1 714 ? 13.258 19.787 1.109 1.00 80.31 714 GLN A C 1
ATOM 5574 O O . GLN A 1 714 ? 12.105 19.408 1.270 1.00 80.31 714 GLN A O 1
ATOM 5579 N N . VAL A 1 715 ? 13.637 21.040 1.398 1.00 83.06 715 VAL A N 1
ATOM 5580 C CA . VAL A 1 715 ? 12.710 22.075 1.895 1.00 83.06 715 VAL A CA 1
ATOM 5581 C C . VAL A 1 715 ? 11.519 22.266 0.952 1.00 83.06 715 VAL A C 1
ATOM 5583 O O . VAL A 1 715 ? 10.393 22.313 1.429 1.00 83.06 715 VAL A O 1
ATOM 5586 N N . PHE A 1 716 ? 11.718 22.321 -0.369 1.00 83.12 716 PHE A N 1
ATOM 5587 C CA . PHE A 1 716 ? 10.605 22.412 -1.326 1.00 83.12 716 PHE A CA 1
ATOM 5588 C C . PHE A 1 716 ? 9.665 21.196 -1.259 1.00 83.12 716 PHE A C 1
ATOM 5590 O O . PHE A 1 716 ? 8.446 21.368 -1.262 1.00 83.12 716 PHE A O 1
ATOM 5597 N N . ILE A 1 717 ? 10.207 19.978 -1.175 1.00 84.56 717 ILE A N 1
ATOM 5598 C CA . ILE A 1 717 ? 9.411 18.744 -1.070 1.00 84.56 717 ILE A CA 1
ATOM 5599 C C . ILE A 1 717 ? 8.596 18.740 0.230 1.00 84.56 717 ILE A C 1
ATOM 5601 O O . ILE A 1 717 ? 7.383 18.540 0.197 1.00 84.56 717 ILE A O 1
ATOM 5605 N N . GLU A 1 718 ? 9.230 19.025 1.366 1.00 92.38 718 GLU A N 1
ATOM 5606 C CA . GLU A 1 718 ? 8.555 19.016 2.666 1.00 92.38 718 GLU A CA 1
ATOM 5607 C C . GLU A 1 718 ? 7.580 20.197 2.832 1.00 92.38 718 GLU A C 1
ATOM 5609 O O . GLU A 1 718 ? 6.501 20.017 3.391 1.00 92.38 718 GLU A O 1
ATOM 5614 N N . SER A 1 719 ? 7.882 21.373 2.268 1.00 89.44 719 SER A N 1
ATOM 5615 C CA . SER A 1 719 ? 6.962 22.524 2.208 1.00 89.44 719 SER A CA 1
ATOM 5616 C C . SER A 1 719 ? 5.736 22.224 1.342 1.00 89.44 719 SER A C 1
ATOM 5618 O O . SER A 1 719 ? 4.629 22.635 1.680 1.00 89.44 719 SER A O 1
ATOM 5620 N N . THR A 1 720 ? 5.896 21.437 0.271 1.00 89.69 720 THR A N 1
ATOM 5621 C CA . THR A 1 720 ? 4.772 20.972 -0.560 1.00 89.69 720 THR A CA 1
ATOM 5622 C C . THR A 1 720 ? 3.808 20.093 0.243 1.00 89.69 720 THR A C 1
ATOM 5624 O O . THR A 1 720 ? 2.595 20.275 0.155 1.00 89.69 720 THR A O 1
ATOM 5627 N N . LYS A 1 721 ? 4.327 19.199 1.095 1.00 92.69 721 LYS A N 1
ATOM 5628 C CA . LYS A 1 721 ? 3.503 18.391 2.014 1.00 92.69 721 LYS A CA 1
ATOM 5629 C C . LYS A 1 721 ? 2.761 19.256 3.041 1.00 92.69 721 LYS A C 1
ATOM 5631 O O . LYS A 1 721 ? 1.571 19.047 3.277 1.00 92.69 721 LYS A O 1
ATOM 5636 N N . LEU A 1 722 ? 3.422 20.272 3.604 1.00 93.12 722 LEU A N 1
ATOM 5637 C CA . LEU A 1 722 ? 2.757 21.242 4.485 1.00 93.12 722 LEU A CA 1
ATOM 5638 C C . LEU A 1 722 ? 1.672 22.038 3.748 1.00 93.12 722 LEU A C 1
ATOM 5640 O O . LEU A 1 722 ? 0.600 22.253 4.306 1.00 93.12 722 LEU A O 1
ATOM 5644 N N . CYS A 1 723 ? 1.897 22.427 2.489 1.00 91.00 723 CYS A N 1
ATOM 5645 C CA . CYS A 1 723 ? 0.865 23.045 1.657 1.00 91.00 723 CYS A CA 1
ATOM 5646 C C . CYS A 1 723 ? -0.344 22.120 1.472 1.00 91.00 723 CYS A C 1
ATOM 5648 O O . CYS A 1 723 ? -1.464 22.585 1.653 1.00 91.00 723 CYS A O 1
ATOM 5650 N N . THR A 1 724 ? -0.168 20.818 1.214 1.00 89.94 724 THR A N 1
ATOM 5651 C CA . THR A 1 724 ? -1.323 19.902 1.114 1.00 89.94 724 THR A CA 1
ATOM 5652 C C . THR A 1 724 ? -2.149 19.839 2.410 1.00 89.94 724 THR A C 1
ATOM 5654 O O . THR A 1 724 ? -3.378 19.865 2.343 1.00 89.94 724 THR A O 1
ATOM 5657 N N . ILE A 1 725 ? -1.505 19.888 3.587 1.00 90.62 725 ILE A N 1
ATOM 5658 C CA . ILE A 1 725 ? -2.190 19.974 4.894 1.00 90.62 725 ILE A CA 1
ATOM 5659 C C . ILE A 1 725 ? -2.904 21.333 5.061 1.00 90.62 725 ILE A C 1
ATOM 5661 O O . ILE A 1 725 ? -4.058 21.388 5.482 1.00 90.62 725 ILE A O 1
ATOM 5665 N N . ILE A 1 726 ? -2.256 22.446 4.698 1.00 89.81 726 ILE A N 1
ATOM 5666 C CA . ILE A 1 726 ? -2.843 23.797 4.785 1.00 89.81 726 ILE A CA 1
ATOM 5667 C C . ILE A 1 726 ? -4.034 23.960 3.827 1.00 89.81 726 ILE A C 1
ATOM 5669 O O . ILE A 1 726 ? -5.022 24.605 4.195 1.00 89.81 726 ILE A O 1
ATOM 5673 N N . ASN A 1 727 ? -3.989 23.361 2.631 1.00 86.31 727 ASN A N 1
ATOM 5674 C CA . ASN A 1 727 ? -5.127 23.358 1.713 1.00 86.31 727 ASN A CA 1
ATOM 5675 C C . ASN A 1 727 ? -6.323 22.621 2.330 1.00 86.31 727 ASN A C 1
ATOM 5677 O O . ASN A 1 727 ? -7.416 23.177 2.332 1.00 86.31 727 ASN A O 1
ATOM 5681 N N . HIS A 1 728 ? -6.112 21.448 2.936 1.00 84.38 728 HIS A N 1
ATOM 5682 C CA . HIS A 1 728 ? -7.172 20.710 3.633 1.00 84.38 728 HIS A CA 1
ATOM 5683 C C . HIS A 1 728 ? -7.821 21.523 4.762 1.00 84.38 728 HIS A C 1
ATOM 5685 O O . HIS A 1 728 ? -9.041 21.692 4.788 1.00 84.38 728 HIS A O 1
ATOM 5691 N N . ILE A 1 729 ? -7.005 22.096 5.657 1.00 84.44 729 ILE A N 1
ATOM 5692 C CA . ILE A 1 729 ? -7.479 22.966 6.748 1.00 84.44 729 ILE A CA 1
ATOM 5693 C C . ILE A 1 729 ? -8.310 24.134 6.180 1.00 84.44 729 ILE A C 1
ATOM 5695 O O . ILE A 1 729 ? -9.318 24.536 6.764 1.00 84.44 729 ILE A O 1
ATOM 5699 N N . SER A 1 730 ? -7.913 24.665 5.020 1.00 81.31 730 SER A N 1
ATOM 5700 C CA . SER A 1 730 ? -8.618 25.751 4.327 1.00 81.31 730 SER A CA 1
ATOM 5701 C C . SER A 1 730 ? -9.904 25.293 3.627 1.00 81.31 730 SER A C 1
ATOM 5703 O O . SER A 1 730 ? -10.874 26.047 3.601 1.00 81.31 730 SER A O 1
ATOM 5705 N N . GLU A 1 731 ? -9.950 24.075 3.084 1.00 78.50 731 GLU A N 1
ATOM 5706 C CA . GLU A 1 731 ? -11.160 23.448 2.533 1.00 78.50 731 GLU A CA 1
ATOM 5707 C C . GLU A 1 731 ? -12.209 23.265 3.639 1.00 78.50 731 GLU A C 1
ATOM 5709 O O . GLU A 1 731 ? -13.290 23.844 3.539 1.00 78.50 731 GLU A O 1
ATOM 5714 N N . LEU A 1 732 ? -11.856 22.633 4.762 1.00 77.94 732 LEU A N 1
ATOM 5715 C CA . LEU A 1 732 ? -12.763 22.445 5.907 1.00 77.94 732 LEU A CA 1
ATOM 5716 C C . LEU A 1 732 ? -13.191 23.738 6.608 1.00 77.94 732 LEU A C 1
ATOM 5718 O O . LEU A 1 732 ? -14.275 23.811 7.197 1.00 77.94 732 LEU A O 1
ATOM 5722 N N . HIS A 1 733 ? -12.362 24.781 6.558 1.00 75.56 733 HIS A N 1
ATOM 5723 C CA . HIS A 1 733 ? -12.769 26.098 7.035 1.00 75.56 733 HIS A CA 1
ATOM 5724 C C . HIS A 1 733 ? -13.906 26.678 6.181 1.00 75.56 733 HIS A C 1
ATOM 5726 O O . HIS A 1 733 ? -14.870 27.217 6.732 1.00 75.56 733 HIS A O 1
ATOM 5732 N N . ARG A 1 734 ? -13.808 26.547 4.849 1.00 74.06 734 ARG A N 1
ATOM 5733 C CA . ARG A 1 734 ? -14.813 27.033 3.889 1.00 74.06 734 ARG A CA 1
ATOM 5734 C C . ARG A 1 734 ? -16.080 26.176 3.908 1.00 74.06 734 ARG A C 1
ATOM 5736 O O . ARG A 1 734 ? -17.184 26.727 3.919 1.00 74.06 734 ARG A O 1
ATOM 5743 N N . ASP A 1 735 ? -15.940 24.855 3.957 1.00 68.44 735 ASP A N 1
ATOM 5744 C CA . ASP A 1 735 ? -17.056 23.909 3.926 1.00 68.44 735 ASP A CA 1
ATOM 5745 C C . ASP A 1 735 ? -17.703 23.732 5.306 1.00 68.44 735 ASP A C 1
ATOM 5747 O O . ASP A 1 735 ? -17.531 22.747 6.017 1.00 68.44 735 ASP A O 1
ATOM 5751 N N . LYS A 1 736 ? -18.563 24.692 5.663 1.00 60.47 736 LYS A N 1
ATOM 5752 C CA . LYS A 1 736 ? -19.346 24.738 6.920 1.00 60.47 736 LYS A CA 1
ATOM 5753 C C . LYS A 1 736 ? -20.308 23.551 7.150 1.00 60.47 736 LYS A C 1
ATOM 5755 O O . LYS A 1 736 ? -21.113 23.606 8.078 1.00 60.47 736 LYS A O 1
ATOM 5760 N N . LYS A 1 737 ? -20.323 22.548 6.267 1.00 52.41 737 LYS A N 1
ATOM 5761 C CA . LYS A 1 737 ? -21.264 21.414 6.280 1.00 52.41 737 LYS A CA 1
ATOM 5762 C C . LYS A 1 737 ? -20.718 20.176 6.995 1.00 52.41 737 LYS A C 1
ATOM 5764 O O . LYS A 1 737 ? -21.528 19.352 7.410 1.00 52.41 737 LYS A O 1
ATOM 5769 N N . THR A 1 738 ? -19.399 20.024 7.124 1.00 48.56 738 THR A N 1
ATOM 5770 C CA . THR A 1 738 ? -18.787 18.846 7.756 1.00 48.56 738 THR A CA 1
ATOM 5771 C C . THR A 1 738 ? -18.730 18.963 9.278 1.00 48.56 738 THR A C 1
ATOM 5773 O O . THR A 1 738 ? -18.630 20.051 9.858 1.00 48.56 738 THR A O 1
ATOM 5776 N N . GLN A 1 739 ? -18.798 17.806 9.941 1.00 52.44 739 GLN A N 1
ATOM 5777 C CA . GLN A 1 739 ? -18.623 17.675 11.383 1.00 52.44 739 GLN A CA 1
ATOM 5778 C C . GLN A 1 739 ? -17.136 17.852 11.724 1.00 52.44 739 GLN A C 1
ATOM 5780 O O . GLN A 1 739 ? -16.424 16.874 11.923 1.00 52.44 739 GLN A O 1
ATOM 5785 N N . GLY A 1 740 ? -16.656 19.099 11.804 1.00 48.47 740 GLY A N 1
ATOM 5786 C CA . GLY A 1 740 ? -15.231 19.461 11.963 1.00 48.47 740 GLY A CA 1
ATOM 5787 C C . GLY A 1 740 ? -14.512 18.981 13.241 1.00 48.47 740 GLY A C 1
ATOM 5788 O O . GLY A 1 740 ? -13.460 19.510 13.587 1.00 48.47 740 GLY A O 1
ATOM 5789 N N . LEU A 1 741 ? -15.081 18.012 13.962 1.00 53.47 741 LEU A N 1
ATOM 5790 C CA . LEU A 1 741 ? -14.460 17.260 15.051 1.00 53.47 741 LEU A CA 1
ATOM 5791 C C . LEU A 1 741 ? -14.055 15.832 14.636 1.00 53.47 741 LEU A C 1
ATOM 5793 O O . LEU A 1 741 ? -13.202 15.261 15.306 1.00 53.47 741 LEU A O 1
ATOM 5797 N N . GLU A 1 742 ? -14.637 15.265 13.570 1.00 57.84 742 GLU A N 1
ATOM 5798 C CA . GLU A 1 742 ? -14.346 13.897 13.098 1.00 57.84 742 GLU A CA 1
ATOM 5799 C C . GLU A 1 742 ? -13.087 13.847 12.215 1.00 57.84 742 GLU A C 1
ATOM 5801 O O . GLU A 1 742 ? -12.286 12.930 12.349 1.00 57.84 742 GLU A O 1
ATOM 5806 N N . GLU A 1 743 ? -12.856 14.865 11.378 1.00 65.88 743 GLU A N 1
ATOM 5807 C CA . GLU A 1 743 ? -11.681 14.939 10.485 1.00 65.88 743 GLU A CA 1
ATOM 5808 C C . GLU A 1 743 ? -10.428 15.519 11.172 1.00 65.88 743 GLU A C 1
ATOM 5810 O O . GLU A 1 743 ? -9.295 15.267 10.765 1.00 65.88 743 GLU A O 1
ATOM 5815 N N . PHE A 1 744 ? -10.614 16.272 12.260 1.00 70.50 744 PHE A N 1
ATOM 5816 C CA . PHE A 1 744 ? -9.537 16.966 12.972 1.00 70.50 744 PHE A CA 1
ATOM 5817 C C . PHE A 1 744 ? -8.384 16.047 13.463 1.00 70.50 744 PHE A C 1
ATOM 5819 O O . PHE A 1 744 ? -7.224 16.434 13.289 1.00 70.50 744 PHE A O 1
ATOM 5826 N N . PRO A 1 745 ? -8.631 14.823 13.985 1.00 74.38 745 PRO A N 1
ATOM 5827 C CA . PRO A 1 745 ? -7.565 13.871 14.316 1.00 74.38 745 PRO A CA 1
ATOM 5828 C C . PRO A 1 745 ? -6.679 13.475 13.122 1.00 74.38 745 PRO A C 1
ATOM 5830 O O . PRO A 1 745 ? -5.484 13.245 13.305 1.00 74.38 745 PRO A O 1
ATOM 5833 N N . GLY A 1 746 ? -7.213 13.437 11.895 1.00 77.94 746 GLY A N 1
ATOM 5834 C CA . GLY A 1 746 ? -6.429 13.147 10.685 1.00 77.94 746 GLY A CA 1
ATOM 5835 C C . GLY A 1 746 ? -5.427 14.258 10.350 1.00 77.94 746 GLY A C 1
ATOM 5836 O O . GLY A 1 746 ? -4.291 13.988 9.952 1.00 77.94 746 GLY A O 1
ATOM 5837 N N . ILE A 1 747 ? -5.806 15.515 10.609 1.00 84.06 747 ILE A N 1
ATOM 5838 C CA . ILE A 1 747 ? -4.930 16.689 10.464 1.00 84.06 747 ILE A CA 1
ATOM 5839 C C . ILE A 1 747 ? -3.805 16.647 11.504 1.00 84.06 747 ILE A C 1
ATOM 5841 O O . ILE A 1 747 ? -2.639 16.853 11.164 1.00 84.06 747 ILE A O 1
ATOM 5845 N N . GLU A 1 748 ? -4.140 16.362 12.768 1.00 84.06 748 GLU A N 1
ATOM 5846 C CA . GLU A 1 748 ? -3.151 16.184 13.841 1.00 84.06 748 GLU A CA 1
ATOM 5847 C C . GLU A 1 748 ? -2.168 15.046 13.514 1.00 84.06 748 GLU A C 1
ATOM 5849 O O . GLU A 1 748 ? -0.959 15.254 13.611 1.00 84.06 748 GLU A O 1
ATOM 5854 N N . THR A 1 749 ? -2.663 13.900 13.029 1.00 83.44 749 THR A N 1
ATOM 5855 C CA . THR A 1 749 ? -1.836 12.754 12.597 1.00 83.44 749 THR A CA 1
ATOM 5856 C C . THR A 1 749 ? -0.875 13.147 11.480 1.00 83.44 749 THR A C 1
ATOM 5858 O O . THR A 1 749 ? 0.336 12.988 11.620 1.00 83.44 749 THR A O 1
ATOM 5861 N N . SER A 1 750 ? -1.385 13.784 10.422 1.00 85.19 750 SER A N 1
ATOM 5862 C CA . SER A 1 750 ? -0.574 14.246 9.287 1.00 85.19 750 SER A CA 1
ATOM 5863 C C . SER A 1 750 ? 0.568 15.184 9.709 1.00 85.19 750 SER A C 1
ATOM 5865 O O . SER A 1 750 ? 1.659 15.133 9.139 1.00 85.19 750 SER A O 1
ATOM 5867 N N . MET A 1 751 ? 0.339 16.041 10.712 1.00 91.75 751 MET A N 1
ATOM 5868 C CA . MET A 1 751 ? 1.361 16.946 11.253 1.00 91.75 751 MET A CA 1
ATOM 5869 C C . MET A 1 751 ? 2.377 16.221 12.151 1.00 91.75 751 MET A C 1
ATOM 5871 O O . MET A 1 751 ? 3.580 16.453 12.001 1.00 91.75 751 MET A O 1
ATOM 5875 N N . CYS A 1 752 ? 1.925 15.327 13.037 1.00 88.25 752 CYS A N 1
ATOM 5876 C CA . CYS A 1 752 ? 2.794 14.485 13.868 1.00 88.25 752 CYS A CA 1
ATOM 5877 C C . CYS A 1 752 ? 3.736 13.616 13.020 1.00 88.25 752 CYS A C 1
ATOM 5879 O O . CYS A 1 752 ? 4.932 13.523 13.311 1.00 88.25 752 CYS A O 1
ATOM 5881 N N . ASP A 1 753 ? 3.227 13.034 11.940 1.00 86.12 753 ASP A N 1
ATOM 5882 C CA . ASP A 1 753 ? 3.997 12.172 11.047 1.00 86.12 753 ASP A CA 1
ATOM 5883 C C . ASP A 1 753 ? 5.010 12.960 10.231 1.00 86.12 753 ASP A C 1
ATOM 5885 O O . ASP A 1 753 ? 6.155 12.526 10.078 1.00 86.12 753 ASP A O 1
ATOM 5889 N N . TRP A 1 754 ? 4.616 14.138 9.742 1.00 94.75 754 TRP A N 1
ATOM 5890 C CA . TRP A 1 754 ? 5.504 15.028 9.004 1.00 94.75 754 TRP A CA 1
ATOM 5891 C C . TRP A 1 754 ? 6.712 15.452 9.853 1.00 94.75 754 TRP A C 1
ATOM 5893 O O . TRP A 1 754 ? 7.850 15.344 9.392 1.00 94.75 754 TRP A O 1
ATOM 5903 N N . VAL A 1 755 ? 6.500 15.868 11.110 1.00 93.94 755 VAL A N 1
ATOM 5904 C CA . VAL A 1 755 ? 7.609 16.294 11.986 1.00 93.94 755 VAL A CA 1
ATOM 5905 C C . VAL A 1 755 ? 8.472 15.111 12.440 1.00 93.94 755 VAL A C 1
ATOM 5907 O O . VAL A 1 755 ? 9.693 15.247 12.537 1.00 93.94 755 VAL A O 1
ATOM 5910 N N . SER A 1 756 ? 7.869 13.936 12.649 1.00 87.69 756 SER A N 1
ATOM 5911 C CA . SER A 1 756 ? 8.575 12.712 13.059 1.00 87.69 756 SER A CA 1
ATOM 5912 C C . SER A 1 756 ? 9.463 12.142 11.948 1.00 87.69 756 SER A C 1
ATOM 5914 O O . SER A 1 756 ? 10.567 11.667 12.220 1.00 87.69 756 SER A O 1
ATOM 5916 N N . ASN A 1 757 ? 9.019 12.230 10.690 1.00 89.06 757 ASN A N 1
ATOM 5917 C CA . ASN A 1 757 ? 9.727 11.699 9.519 1.00 89.06 757 ASN A CA 1
ATOM 5918 C C . ASN A 1 757 ? 10.602 12.742 8.794 1.00 89.06 757 ASN A C 1
ATOM 5920 O O . ASN A 1 757 ? 11.156 12.460 7.728 1.00 89.06 757 ASN A O 1
ATOM 5924 N N . LEU A 1 758 ? 10.762 13.940 9.365 1.00 91.06 758 LEU A N 1
ATOM 5925 C CA . LEU A 1 758 ? 11.531 15.026 8.764 1.00 91.06 758 LEU A CA 1
ATOM 5926 C C . LEU A 1 758 ? 13.019 14.631 8.576 1.00 91.06 758 LEU A C 1
ATOM 5928 O O . LEU A 1 758 ? 13.656 14.204 9.548 1.00 91.06 758 LEU A O 1
ATOM 5932 N N . PRO A 1 759 ? 13.620 14.804 7.376 1.00 90.31 759 PRO A N 1
ATOM 5933 C CA . PRO A 1 759 ? 15.023 14.474 7.110 1.00 90.31 759 PRO A CA 1
ATOM 5934 C C . PRO A 1 759 ? 16.010 15.094 8.109 1.00 90.31 759 PRO A C 1
ATOM 5936 O O . PRO A 1 759 ? 15.828 16.217 8.584 1.00 90.31 759 PRO A O 1
ATOM 5939 N N . LYS A 1 760 ? 17.110 14.389 8.407 1.00 90.19 760 LYS A N 1
ATOM 5940 C CA . LYS A 1 760 ? 18.094 14.797 9.436 1.00 90.19 760 LYS A CA 1
ATOM 5941 C C . LYS A 1 760 ? 18.732 16.157 9.149 1.00 90.19 760 LYS A C 1
ATOM 5943 O O . LYS A 1 760 ? 19.116 16.869 10.082 1.00 90.19 760 LYS A O 1
ATOM 5948 N N . GLU A 1 761 ? 18.828 16.498 7.872 1.00 87.31 761 GLU A N 1
ATOM 5949 C CA . GLU A 1 761 ? 19.312 17.753 7.306 1.00 87.31 761 GLU A CA 1
ATOM 5950 C C . GLU A 1 761 ? 18.352 18.931 7.554 1.00 87.31 761 GLU A C 1
ATOM 5952 O O . GLU A 1 761 ? 18.801 20.073 7.586 1.00 87.31 761 GLU A O 1
ATOM 5957 N N . LEU A 1 762 ? 17.057 18.657 7.757 1.00 92.56 762 LEU A N 1
ATOM 5958 C CA . LEU A 1 762 ? 15.993 19.642 7.993 1.00 92.56 762 LEU A CA 1
ATOM 5959 C C . LEU A 1 762 ? 15.560 19.737 9.468 1.00 92.56 762 LEU A C 1
ATOM 5961 O O . LEU A 1 762 ? 14.849 20.658 9.855 1.00 92.56 762 LEU A O 1
ATOM 5965 N N . GLN A 1 763 ? 15.992 18.813 10.326 1.00 93.56 763 GLN A N 1
ATOM 5966 C CA . GLN A 1 763 ? 15.724 18.882 11.765 1.00 93.56 763 GLN A CA 1
ATOM 5967 C C . GLN A 1 763 ? 16.515 20.023 12.433 1.00 93.56 763 GLN A C 1
ATOM 5969 O O . GLN A 1 763 ? 17.743 20.072 12.331 1.00 93.56 763 GLN A O 1
ATOM 5974 N N . LEU A 1 764 ? 15.840 20.880 13.205 1.00 92.50 764 LEU A N 1
ATOM 5975 C CA . LEU A 1 764 ? 16.447 22.023 13.914 1.00 92.50 764 LEU A CA 1
ATOM 5976 C C . LEU A 1 764 ? 17.480 21.639 14.990 1.00 92.50 764 LEU A C 1
ATOM 5978 O O . LEU A 1 764 ? 18.362 22.434 15.313 1.00 92.50 764 LEU A O 1
ATOM 5982 N N . PHE A 1 765 ? 17.384 20.430 15.545 1.00 92.00 765 PHE A N 1
ATOM 5983 C CA . PHE A 1 765 ? 18.235 19.954 16.638 1.00 92.00 765 PHE A CA 1
ATOM 5984 C C . PHE A 1 765 ? 18.962 18.654 16.268 1.00 92.00 765 PHE A C 1
ATOM 5986 O O . PHE A 1 765 ? 18.562 17.909 15.367 1.00 92.00 765 PHE A O 1
ATOM 5993 N N . HIS A 1 766 ? 20.077 18.396 16.941 1.00 87.69 766 HIS A N 1
ATOM 5994 C CA . HIS A 1 766 ? 20.752 17.103 16.974 1.00 87.69 766 HIS A CA 1
ATOM 5995 C C . HIS A 1 766 ? 20.067 16.165 17.988 1.00 87.69 766 HIS A C 1
ATOM 5997 O O . HIS A 1 766 ? 19.354 16.608 18.883 1.00 87.69 766 HIS A O 1
ATOM 6003 N N . GLN A 1 767 ? 20.312 14.852 17.885 1.00 83.25 767 GLN A N 1
ATOM 6004 C CA . GLN A 1 767 ? 19.710 13.841 18.778 1.00 83.25 767 GLN A CA 1
ATOM 6005 C C . GLN A 1 767 ? 20.119 13.976 20.260 1.00 83.25 767 GLN A C 1
ATOM 6007 O O . GLN A 1 767 ? 19.499 13.367 21.123 1.00 83.25 767 GLN A O 1
ATOM 6012 N N . ASN A 1 768 ? 21.158 14.758 20.560 1.00 83.06 768 ASN A N 1
ATOM 6013 C CA . ASN A 1 768 ? 21.594 15.110 21.915 1.00 83.06 768 ASN A CA 1
ATOM 6014 C C . ASN A 1 768 ? 20.925 16.393 22.458 1.00 83.06 768 ASN A C 1
ATOM 6016 O O . ASN A 1 768 ? 21.299 16.845 23.535 1.00 83.06 768 ASN A O 1
ATOM 6020 N N . GLY A 1 769 ? 19.984 16.992 21.718 1.00 82.56 769 GLY A N 1
ATOM 6021 C CA . GLY A 1 769 ? 19.307 18.242 22.076 1.00 82.56 769 GLY A CA 1
ATOM 6022 C C . GLY A 1 769 ? 20.030 19.522 21.638 1.00 82.56 769 GLY A C 1
ATOM 6023 O O . GLY A 1 769 ? 19.471 20.606 21.775 1.00 82.56 769 GLY A O 1
ATOM 6024 N N . GLU A 1 770 ? 21.239 19.444 21.072 1.00 88.12 770 GLU A N 1
ATOM 6025 C CA . GLU A 1 770 ? 21.977 20.640 20.645 1.00 88.12 770 GLU A CA 1
ATOM 6026 C C . GLU A 1 770 ? 21.362 21.272 19.384 1.00 88.12 770 GLU A C 1
ATOM 6028 O O . GLU A 1 770 ? 21.035 20.585 18.412 1.00 88.12 770 GLU A O 1
ATOM 6033 N N . ARG A 1 771 ? 21.225 22.603 19.379 1.00 91.06 771 ARG A N 1
ATOM 6034 C CA . ARG A 1 771 ? 20.726 23.384 18.235 1.00 91.06 771 ARG A CA 1
ATOM 6035 C C . ARG A 1 771 ? 21.687 23.266 17.046 1.00 91.06 771 ARG A C 1
ATOM 6037 O O . ARG A 1 771 ? 22.880 23.532 17.188 1.00 91.06 771 ARG A O 1
ATOM 6044 N N . LYS A 1 772 ? 21.175 22.894 15.866 1.00 91.12 772 LYS A N 1
ATOM 6045 C CA . LYS A 1 772 ? 21.966 22.878 14.623 1.00 91.12 772 LYS A CA 1
ATOM 6046 C C . LYS A 1 772 ? 22.301 24.305 14.173 1.00 91.12 772 LYS A C 1
ATOM 6048 O O . LYS A 1 772 ? 21.654 25.270 14.574 1.00 91.12 772 LYS A O 1
ATOM 6053 N N . GLY A 1 773 ? 23.302 24.439 13.302 1.00 86.12 773 GLY A N 1
ATOM 6054 C CA . GLY A 1 773 ? 23.622 25.721 12.669 1.00 86.12 773 GLY A CA 1
ATOM 6055 C C . GLY A 1 773 ? 22.422 26.305 11.910 1.00 86.12 773 GLY A C 1
ATOM 6056 O O . GLY A 1 773 ? 21.689 25.570 11.250 1.00 86.12 773 GLY A O 1
ATOM 6057 N N . TYR A 1 774 ? 22.239 27.624 12.007 1.00 89.31 774 TYR A N 1
ATOM 6058 C CA . TYR A 1 774 ? 21.142 28.347 11.358 1.00 89.31 774 TYR A CA 1
ATOM 6059 C C . TYR A 1 774 ? 21.105 28.109 9.841 1.00 89.31 774 TYR A C 1
ATOM 6061 O O . TYR A 1 774 ? 22.130 28.182 9.161 1.00 89.31 774 TYR A O 1
ATOM 6069 N N . CYS A 1 775 ? 19.904 27.879 9.314 1.00 85.19 775 CYS A N 1
ATOM 6070 C CA . CYS A 1 775 ? 19.645 27.739 7.888 1.00 85.19 775 CYS A CA 1
ATOM 6071 C C . CYS A 1 775 ? 18.256 28.312 7.581 1.00 85.19 775 CYS A C 1
ATOM 6073 O O . CYS A 1 775 ? 17.254 27.664 7.886 1.00 85.19 775 CYS A O 1
ATOM 6075 N N . ARG A 1 776 ? 18.179 29.513 6.984 1.00 86.69 776 ARG A N 1
ATOM 6076 C CA . ARG A 1 776 ? 16.896 30.216 6.785 1.00 86.69 776 ARG A CA 1
ATOM 6077 C C . ARG A 1 776 ? 15.806 29.359 6.120 1.00 86.69 776 ARG A C 1
ATOM 6079 O O . ARG A 1 776 ? 14.724 29.307 6.691 1.00 86.69 776 ARG A O 1
ATOM 6086 N N . PRO A 1 777 ? 16.057 28.604 5.026 1.00 83.62 777 PRO A N 1
ATOM 6087 C CA . PRO A 1 777 ? 15.026 27.757 4.416 1.00 83.62 777 PRO A CA 1
ATOM 6088 C C . PRO A 1 777 ? 14.453 26.685 5.356 1.00 83.62 777 PRO A C 1
ATOM 6090 O O . PRO A 1 777 ? 13.296 26.306 5.218 1.00 83.62 777 PRO A O 1
ATOM 6093 N N . VAL A 1 778 ? 15.243 26.204 6.323 1.00 90.56 778 VAL A N 1
ATOM 6094 C CA . VAL A 1 778 ? 14.773 25.265 7.354 1.00 90.56 778 VAL A CA 1
ATOM 6095 C C . VAL A 1 778 ? 13.936 25.998 8.405 1.00 90.56 778 VAL A C 1
ATOM 6097 O O . VAL A 1 778 ? 12.877 25.509 8.788 1.00 90.56 778 VAL A O 1
ATOM 6100 N N . SER A 1 779 ? 14.353 27.192 8.833 1.00 92.75 779 SER A N 1
ATOM 6101 C CA . SER A 1 779 ? 13.545 28.033 9.726 1.00 92.75 779 SER A CA 1
ATOM 6102 C C . SER A 1 779 ? 12.202 28.417 9.090 1.00 92.75 779 SER A C 1
ATOM 6104 O O . SER A 1 779 ? 11.171 28.254 9.734 1.00 92.75 779 SER A O 1
ATOM 6106 N N . GLU A 1 780 ? 12.188 28.842 7.820 1.00 91.56 780 GLU A N 1
ATOM 6107 C CA . GLU A 1 780 ? 10.972 29.151 7.044 1.00 91.56 780 GLU A CA 1
ATOM 6108 C C . GLU A 1 780 ? 10.030 27.931 6.950 1.00 91.56 780 GLU A C 1
ATOM 6110 O O . GLU A 1 780 ? 8.824 28.062 7.164 1.00 91.56 780 GLU A O 1
ATOM 6115 N N . LEU A 1 781 ? 10.575 26.729 6.718 1.00 94.69 781 LEU A N 1
ATOM 6116 C CA . LEU A 1 781 ? 9.808 25.478 6.688 1.00 94.69 781 LEU A CA 1
ATOM 6117 C C . LEU A 1 781 ? 9.139 25.164 8.036 1.00 94.69 781 LEU A C 1
ATOM 6119 O O . LEU A 1 781 ? 7.960 24.815 8.083 1.00 94.69 781 LEU A O 1
ATOM 6123 N N . LEU A 1 782 ? 9.875 25.288 9.144 1.00 96.75 782 LEU A N 1
ATOM 6124 C CA . LEU A 1 782 ? 9.325 25.002 10.471 1.00 96.75 782 LEU A CA 1
ATOM 6125 C C . LEU A 1 782 ? 8.357 26.101 10.942 1.00 96.75 782 LEU A C 1
ATOM 6127 O O . LEU A 1 782 ? 7.383 25.794 11.624 1.00 96.75 782 LEU A O 1
ATOM 6131 N N . ILE A 1 783 ? 8.543 27.355 10.518 1.00 97.38 783 ILE A N 1
ATOM 6132 C CA . ILE A 1 783 ? 7.544 28.422 10.685 1.00 97.38 783 ILE A CA 1
ATOM 6133 C C . ILE A 1 783 ? 6.233 28.043 9.978 1.00 97.38 783 ILE A C 1
ATOM 6135 O O . ILE A 1 783 ? 5.172 28.139 10.594 1.00 97.38 783 ILE A O 1
ATOM 6139 N N . GLN A 1 784 ? 6.285 27.549 8.733 1.00 95.88 784 GLN A N 1
ATOM 6140 C CA . GLN A 1 784 ? 5.097 27.072 8.009 1.00 95.88 784 GLN A CA 1
ATOM 6141 C C . GLN A 1 784 ? 4.388 25.923 8.753 1.00 95.88 784 GLN A C 1
ATOM 6143 O O . GLN A 1 784 ? 3.160 25.921 8.847 1.00 95.88 784 GLN A O 1
ATOM 6148 N N . TYR A 1 785 ? 5.142 24.983 9.333 1.00 97.50 785 TYR A N 1
ATOM 6149 C CA . TYR A 1 785 ? 4.598 23.900 10.165 1.00 97.50 785 TYR A CA 1
ATOM 6150 C C . TYR A 1 785 ? 3.864 24.432 11.409 1.00 97.50 785 TYR A C 1
ATOM 6152 O O . TYR A 1 785 ? 2.722 24.055 11.672 1.00 97.50 785 TYR A O 1
ATOM 6160 N N . PHE A 1 786 ? 4.463 25.375 12.142 1.00 97.44 786 PHE A N 1
ATOM 6161 C CA . PHE A 1 786 ? 3.811 25.992 13.301 1.00 97.44 786 PHE A CA 1
ATOM 6162 C C . PHE A 1 786 ? 2.562 26.802 12.921 1.00 97.44 786 PHE A C 1
ATOM 6164 O O . PHE A 1 786 ? 1.572 26.781 13.653 1.00 97.44 786 PHE A O 1
ATOM 6171 N N . VAL A 1 787 ? 2.553 27.465 11.762 1.00 95.12 787 VAL A N 1
ATOM 6172 C CA . VAL A 1 787 ? 1.348 28.132 11.236 1.00 95.12 787 VAL A CA 1
ATOM 6173 C C . VAL A 1 787 ? 0.235 27.120 10.954 1.00 95.12 787 VAL A C 1
ATOM 6175 O O . VAL A 1 787 ? -0.910 27.381 11.322 1.00 95.12 787 VAL A O 1
ATOM 6178 N N . ALA A 1 788 ? 0.550 25.954 10.377 1.00 94.44 788 ALA A N 1
ATOM 6179 C CA . ALA A 1 788 ? -0.432 24.891 10.149 1.00 94.44 788 ALA A CA 1
ATOM 6180 C C . ALA A 1 788 ? -1.069 24.398 11.464 1.00 94.44 788 ALA A C 1
ATOM 6182 O O . ALA A 1 788 ? -2.292 24.267 11.528 1.00 94.44 788 ALA A O 1
ATOM 6183 N N . ILE A 1 789 ? -0.282 24.237 12.539 1.00 94.06 789 ILE A N 1
ATOM 6184 C CA . ILE A 1 789 ? -0.804 23.903 13.880 1.00 94.06 789 ILE A CA 1
ATOM 6185 C C . ILE A 1 789 ? -1.787 24.972 14.377 1.00 94.06 789 ILE A C 1
ATOM 6187 O O . ILE A 1 789 ? -2.876 24.633 14.840 1.00 94.06 789 ILE A O 1
ATOM 6191 N N . VAL A 1 790 ? -1.443 26.262 14.277 1.00 91.69 790 VAL A N 1
ATOM 6192 C CA . VAL A 1 790 ? -2.325 27.347 14.753 1.00 91.69 790 VAL A CA 1
ATOM 6193 C C . VAL A 1 790 ? -3.618 27.429 13.932 1.00 91.69 790 VAL A C 1
ATOM 6195 O O . VAL A 1 790 ? -4.692 27.583 14.514 1.00 91.69 790 VAL A O 1
ATOM 6198 N N . LEU A 1 791 ? -3.548 27.277 12.605 1.00 88.94 791 LEU A N 1
ATOM 6199 C CA . LEU A 1 791 ? -4.736 27.233 11.742 1.00 88.94 791 LEU A CA 1
ATOM 6200 C C . LEU A 1 791 ? -5.634 26.030 12.071 1.00 88.94 791 LEU A C 1
ATOM 6202 O O . LEU A 1 791 ? -6.850 26.191 12.182 1.00 88.94 791 LEU A O 1
ATOM 6206 N N . SER A 1 792 ? -5.043 24.851 12.288 1.00 88.44 792 SER A N 1
ATOM 6207 C CA . SER A 1 792 ? -5.765 23.637 12.686 1.00 88.44 792 SER A CA 1
ATOM 6208 C C . SER A 1 792 ? -6.487 23.826 14.028 1.00 88.44 792 SER A C 1
ATOM 6210 O O . SER A 1 792 ? -7.694 23.609 14.140 1.00 88.44 792 SER A O 1
ATOM 6212 N N . GLU A 1 793 ? -5.799 24.345 15.046 1.00 85.38 793 GLU A N 1
ATOM 6213 C CA . GLU A 1 793 ? -6.402 24.627 16.354 1.00 85.38 793 GLU A CA 1
ATOM 6214 C C . GLU A 1 793 ? -7.518 25.690 16.274 1.00 85.38 793 GLU A C 1
ATOM 6216 O O . GLU A 1 793 ? -8.534 25.579 16.962 1.00 85.38 793 GLU A O 1
ATOM 6221 N N . PHE A 1 794 ? -7.417 26.688 15.390 1.00 81.44 794 PHE A N 1
ATOM 6222 C CA . PHE A 1 794 ? -8.525 27.624 15.159 1.00 81.44 794 PHE A CA 1
ATOM 6223 C C . PHE A 1 794 ? -9.713 27.007 14.418 1.00 81.44 794 PHE A C 1
ATOM 6225 O O . PHE A 1 794 ? -10.852 27.378 14.719 1.00 81.44 794 PHE A O 1
ATOM 6232 N N . LEU A 1 795 ? -9.493 26.035 13.527 1.00 80.44 795 LEU A N 1
ATOM 6233 C CA . LEU A 1 795 ? -10.571 25.227 12.950 1.00 80.44 795 LEU A CA 1
ATOM 6234 C C . LEU A 1 795 ? -11.295 24.427 14.052 1.00 80.44 795 LEU A C 1
ATOM 6236 O O . LEU A 1 795 ? -12.520 24.510 14.158 1.00 80.44 795 LEU A O 1
ATOM 6240 N N . ARG A 1 796 ? -10.548 23.772 14.954 1.00 78.56 796 ARG A N 1
ATOM 6241 C CA . ARG A 1 796 ? -11.065 23.014 16.118 1.00 78.56 796 ARG A CA 1
ATOM 6242 C C . ARG A 1 796 ? -11.997 23.829 17.022 1.00 78.56 796 ARG A C 1
ATOM 6244 O O . ARG A 1 796 ? -12.974 23.303 17.561 1.00 78.56 796 ARG A O 1
ATOM 6251 N N . PHE A 1 797 ? -11.684 25.110 17.231 1.00 72.38 797 PHE A N 1
ATOM 6252 C CA . PHE A 1 797 ? -12.440 26.000 18.120 1.00 72.38 797 PHE A CA 1
ATOM 6253 C C . PHE A 1 797 ? -13.424 26.937 17.406 1.00 72.38 797 PHE A C 1
ATOM 6255 O O . PHE A 1 797 ? -14.092 27.717 18.098 1.00 72.38 797 PHE A O 1
ATOM 6262 N N . ARG A 1 798 ? -13.573 26.838 16.073 1.00 70.94 798 ARG A N 1
ATOM 6263 C CA . ARG A 1 798 ? -14.479 27.658 15.241 1.00 70.94 798 ARG A CA 1
ATOM 6264 C C . ARG A 1 798 ? -15.848 27.843 15.897 1.00 70.94 798 ARG A C 1
ATOM 6266 O O . ARG A 1 798 ? -16.250 28.964 16.205 1.00 70.94 798 ARG A O 1
ATOM 6273 N N . ASP A 1 799 ? -16.491 26.731 16.237 1.00 63.72 799 ASP A N 1
ATOM 6274 C CA . ASP A 1 799 ? -17.876 26.706 16.723 1.00 63.72 799 ASP A CA 1
ATOM 6275 C C . ASP A 1 799 ? -17.988 26.910 18.256 1.00 63.72 799 ASP A C 1
ATOM 6277 O O . ASP A 1 799 ? -19.084 27.002 18.806 1.00 63.72 799 ASP A O 1
ATOM 6281 N N . LYS A 1 800 ? -16.851 27.021 18.966 1.00 59.47 800 LYS A N 1
ATOM 6282 C CA . LYS A 1 800 ? -16.761 27.153 20.439 1.00 59.47 800 LYS A CA 1
ATOM 6283 C C . LYS A 1 800 ? -16.324 28.545 20.919 1.00 59.47 800 LYS A C 1
ATOM 6285 O O . LYS A 1 800 ? -16.084 28.729 22.112 1.00 59.47 800 LYS A O 1
ATOM 6290 N N . GLY A 1 801 ? -16.213 29.525 20.020 1.00 55.69 801 GLY A N 1
ATOM 6291 C CA . GLY A 1 801 ? -15.798 30.901 20.337 1.00 55.69 801 GLY A CA 1
ATOM 6292 C C . GLY A 1 801 ? -14.626 31.438 19.508 1.00 55.69 801 GLY A C 1
ATOM 6293 O O . GLY A 1 801 ? -14.241 32.599 19.692 1.00 55.69 801 GLY A O 1
ATOM 6294 N N . GLY A 1 802 ? -14.084 30.631 18.590 1.00 60.66 802 GLY A N 1
ATOM 6295 C CA . GLY A 1 802 ? -13.011 31.011 17.672 1.00 60.66 802 GLY A CA 1
ATOM 6296 C C . GLY A 1 802 ? -11.675 31.276 18.386 1.00 60.66 802 GLY A C 1
ATOM 6297 O O . GLY A 1 802 ? -11.373 30.609 19.378 1.00 60.66 802 GLY A O 1
ATOM 6298 N N . PRO A 1 803 ? -10.887 32.282 17.956 1.00 56.91 803 PRO A N 1
ATOM 6299 C CA . PRO A 1 803 ? -9.500 32.489 18.401 1.00 56.91 803 PRO A CA 1
ATOM 6300 C C . PRO A 1 803 ? -9.382 32.957 19.863 1.00 56.91 803 PRO A C 1
ATOM 6302 O O . PRO A 1 803 ? -8.289 33.150 20.384 1.00 56.91 803 PRO A O 1
ATOM 6305 N N . ARG A 1 804 ? -10.520 33.128 20.548 1.00 61.78 804 ARG A N 1
ATOM 6306 C CA . ARG A 1 804 ? -10.606 33.393 21.989 1.00 61.78 804 ARG A CA 1
ATOM 6307 C C . ARG A 1 804 ? -10.240 32.181 22.848 1.00 61.78 804 ARG A C 1
ATOM 6309 O O . ARG A 1 804 ? -9.903 32.377 24.013 1.00 61.78 804 ARG A O 1
ATOM 6316 N N . ASN A 1 805 ? -10.316 30.972 22.294 1.00 66.69 805 ASN A N 1
ATOM 6317 C CA . ASN A 1 805 ? -9.919 29.744 22.970 1.00 66.69 805 ASN A CA 1
ATOM 6318 C C . ASN A 1 805 ? -8.477 29.423 22.568 1.00 66.69 805 ASN A C 1
ATOM 6320 O O . ASN A 1 805 ? -8.229 28.975 21.451 1.00 66.69 805 ASN A O 1
ATOM 6324 N N . VAL A 1 806 ? -7.528 29.696 23.465 1.00 78.94 806 VAL A N 1
ATOM 6325 C CA . VAL A 1 806 ? -6.106 29.405 23.245 1.00 78.94 806 VAL A CA 1
ATOM 6326 C C . VAL A 1 806 ? -5.769 28.064 23.890 1.00 78.94 806 VAL A C 1
ATOM 6328 O O . VAL A 1 806 ? -5.959 27.875 25.094 1.00 78.94 806 VAL A O 1
ATOM 6331 N N . SER A 1 807 ? -5.263 27.138 23.085 1.00 85.50 807 SER A N 1
ATOM 6332 C CA . SER A 1 807 ? -4.759 25.842 23.538 1.00 85.50 807 SER A CA 1
ATOM 6333 C C . SER A 1 807 ? -3.267 25.880 23.840 1.00 85.50 807 SER A C 1
ATOM 6335 O O . SER A 1 807 ? -2.548 26.796 23.430 1.00 85.50 807 SER A O 1
ATOM 6337 N N . VAL A 1 808 ? -2.777 24.837 24.512 1.00 85.31 808 VAL A N 1
ATOM 6338 C CA . VAL A 1 808 ? -1.332 24.634 24.701 1.00 85.31 808 VAL A CA 1
ATOM 6339 C C . VAL A 1 808 ? -0.611 24.551 23.346 1.00 85.31 808 VAL A C 1
ATOM 6341 O O . VAL A 1 808 ? 0.394 25.229 23.157 1.00 85.31 808 VAL A O 1
ATOM 6344 N N . ALA A 1 809 ? -1.151 23.801 22.378 1.00 88.94 809 ALA A N 1
ATOM 6345 C CA . ALA A 1 809 ? -0.528 23.610 21.065 1.00 88.94 809 ALA A CA 1
ATOM 6346 C C . ALA A 1 809 ? -0.434 24.909 20.240 1.00 88.94 809 ALA A C 1
ATOM 6348 O O . ALA A 1 809 ? 0.628 25.217 19.702 1.00 88.94 809 ALA A O 1
ATOM 6349 N N . SER A 1 810 ? -1.506 25.709 20.181 1.00 90.38 810 SER A N 1
ATOM 6350 C CA . SER A 1 810 ? -1.502 26.975 19.426 1.00 90.38 810 SER A CA 1
ATOM 6351 C C . SER A 1 810 ? -0.564 28.030 20.028 1.00 90.38 810 SER A C 1
ATOM 6353 O O . SER A 1 810 ? 0.124 28.734 19.288 1.00 90.38 810 SER A O 1
ATOM 6355 N N . LEU A 1 811 ? -0.473 28.116 21.361 1.00 90.38 811 LEU A N 1
ATOM 6356 C CA . LEU A 1 811 ? 0.462 29.026 22.031 1.00 90.38 811 LEU A CA 1
ATOM 6357 C C . LEU A 1 811 ? 1.925 28.577 21.878 1.00 90.38 811 LEU A C 1
ATOM 6359 O O . LEU A 1 811 ? 2.793 29.413 21.624 1.00 90.38 811 LEU A O 1
ATOM 6363 N N . LEU A 1 812 ? 2.200 27.271 21.983 1.00 92.06 812 LEU A N 1
ATOM 6364 C CA . LEU A 1 812 ? 3.535 26.710 21.749 1.00 92.06 812 LEU A CA 1
ATOM 6365 C C . LEU A 1 812 ? 4.001 26.937 20.311 1.00 92.06 812 LEU A C 1
ATOM 6367 O O . LEU A 1 812 ? 5.119 27.408 20.117 1.00 92.06 812 LEU A O 1
ATOM 6371 N N . ALA A 1 813 ? 3.149 26.670 19.315 1.00 95.12 813 ALA A N 1
ATOM 6372 C CA . ALA A 1 813 ? 3.454 26.918 17.905 1.00 95.12 813 ALA A CA 1
ATOM 6373 C C . ALA A 1 813 ? 3.846 28.380 17.670 1.00 95.12 813 ALA A C 1
ATOM 6375 O O . ALA A 1 813 ? 4.868 28.660 17.043 1.00 95.12 813 ALA A O 1
ATOM 6376 N N . ALA A 1 814 ? 3.078 29.310 18.237 1.00 95.62 814 ALA A N 1
ATOM 6377 C CA . ALA A 1 814 ? 3.342 30.733 18.116 1.00 95.62 814 ALA A CA 1
ATOM 6378 C C . ALA A 1 814 ? 4.681 31.162 18.732 1.00 95.62 814 ALA A C 1
ATOM 6380 O O . ALA A 1 814 ? 5.460 31.829 18.050 1.00 95.62 814 ALA A O 1
ATOM 6381 N N . SER A 1 815 ? 5.004 30.756 19.965 1.00 94.75 815 SER A N 1
ATOM 6382 C CA . SER A 1 815 ? 6.306 31.091 20.568 1.00 94.75 815 SER A CA 1
ATOM 6383 C C . SER A 1 815 ? 7.477 30.367 19.886 1.00 94.75 815 SER A C 1
ATOM 6385 O O . SER A 1 815 ? 8.526 30.978 19.696 1.00 94.75 815 SER A O 1
ATOM 6387 N N . CYS A 1 816 ? 7.305 29.120 19.428 1.00 96.25 816 CYS A N 1
ATOM 6388 C CA . CYS A 1 816 ? 8.333 28.389 18.672 1.00 96.25 816 CYS A CA 1
ATOM 6389 C C . CYS A 1 816 ? 8.652 29.068 17.331 1.00 96.25 816 CYS A C 1
ATOM 6391 O O . CYS A 1 816 ? 9.818 29.300 17.011 1.00 96.25 816 CYS A O 1
ATOM 6393 N N . ALA A 1 817 ? 7.628 29.441 16.558 1.00 97.62 817 ALA A N 1
ATOM 6394 C CA . ALA A 1 817 ? 7.807 30.197 15.320 1.00 97.62 817 ALA A CA 1
ATOM 6395 C C . ALA A 1 817 ? 8.392 31.591 15.579 1.00 97.62 817 ALA A C 1
ATOM 6397 O O . ALA A 1 817 ? 9.216 32.065 14.803 1.00 97.62 817 ALA A O 1
ATOM 6398 N N . THR A 1 818 ? 8.012 32.235 16.687 1.00 97.62 818 THR A N 1
ATOM 6399 C CA . THR A 1 818 ? 8.553 33.546 17.064 1.00 97.62 818 THR A CA 1
ATOM 6400 C C . THR A 1 818 ? 10.042 33.470 17.410 1.00 97.62 818 THR A C 1
ATOM 6402 O O . THR A 1 818 ? 10.786 34.342 16.980 1.00 97.62 818 THR A O 1
ATOM 6405 N N . ALA A 1 819 ? 10.515 32.408 18.071 1.00 95.88 819 ALA A N 1
ATOM 6406 C CA . ALA A 1 819 ? 11.949 32.181 18.288 1.00 95.88 819 ALA A CA 1
ATOM 6407 C C . ALA A 1 819 ? 12.718 31.962 16.966 1.00 95.88 819 ALA A C 1
ATOM 6409 O O . ALA A 1 819 ? 13.831 32.459 16.794 1.00 95.88 819 ALA A O 1
ATOM 6410 N N . LEU A 1 820 ? 12.114 31.275 15.985 1.00 97.00 820 LEU A N 1
ATOM 6411 C CA . LEU A 1 820 ? 12.696 31.149 14.640 1.00 97.00 820 LEU A CA 1
ATOM 6412 C C . LEU A 1 820 ? 12.729 32.487 13.890 1.00 97.00 820 LEU A C 1
ATOM 6414 O O . LEU A 1 820 ? 13.702 32.768 13.194 1.00 97.00 820 LEU A O 1
ATOM 6418 N N . TYR A 1 821 ? 11.704 33.323 14.051 1.00 97.69 821 TYR A N 1
ATOM 6419 C CA . TYR A 1 821 ? 11.707 34.689 13.535 1.00 97.69 821 TYR A CA 1
ATOM 6420 C C . TYR A 1 821 ? 12.742 35.577 14.237 1.00 97.69 821 TYR A C 1
ATOM 6422 O O . TYR A 1 821 ? 13.420 36.335 13.556 1.00 97.69 821 TYR A O 1
ATOM 6430 N N . GLU A 1 822 ? 12.941 35.453 15.552 1.00 95.88 822 GLU A N 1
ATOM 6431 C CA . GLU A 1 822 ? 13.997 36.166 16.288 1.00 95.88 822 GLU A CA 1
ATOM 6432 C C . GLU A 1 822 ? 15.389 35.816 15.736 1.00 95.88 822 GLU A C 1
ATOM 6434 O O . GLU A 1 822 ? 16.212 36.703 15.519 1.00 95.88 822 GLU A O 1
ATOM 6439 N N . GLU A 1 823 ? 15.635 34.544 15.395 1.00 93.31 823 GLU A N 1
ATOM 6440 C CA . GLU A 1 823 ? 16.862 34.128 14.705 1.00 93.31 823 GLU A CA 1
ATOM 6441 C C . GLU A 1 823 ? 17.033 34.766 13.312 1.00 93.31 823 GLU A C 1
ATOM 6443 O O . GLU A 1 823 ? 18.169 35.026 12.909 1.00 93.31 823 GLU A O 1
ATOM 6448 N N . ILE A 1 824 ? 15.948 35.008 12.573 1.00 90.94 824 ILE A N 1
ATOM 6449 C CA . ILE A 1 824 ? 15.970 35.647 11.244 1.00 90.94 824 ILE A CA 1
ATOM 6450 C C . ILE A 1 824 ? 16.181 37.167 11.375 1.00 90.94 824 ILE A C 1
ATOM 6452 O O . ILE A 1 824 ? 16.975 37.747 10.633 1.00 90.94 824 ILE A O 1
ATOM 6456 N N . ASP A 1 825 ? 15.518 37.804 12.343 1.00 91.69 825 ASP A N 1
ATOM 6457 C CA . ASP A 1 825 ? 15.611 39.241 12.636 1.00 91.69 825 ASP A CA 1
ATOM 6458 C C . ASP A 1 825 ? 17.011 39.619 13.145 1.00 91.69 825 ASP A C 1
ATOM 6460 O O . ASP A 1 825 ? 17.642 40.530 12.619 1.00 91.69 825 ASP A O 1
ATOM 6464 N N . CYS A 1 826 ? 17.585 38.822 14.056 1.00 91.44 826 CYS A N 1
ATOM 6465 C CA . CYS A 1 826 ? 18.962 38.974 14.552 1.00 91.44 826 CYS A CA 1
ATOM 6466 C C . CYS A 1 826 ? 20.061 38.790 13.485 1.00 91.44 826 CYS A C 1
ATOM 6468 O O . CYS A 1 826 ? 21.247 38.914 13.801 1.00 91.44 826 CYS A O 1
ATOM 6470 N N . ARG A 1 827 ? 19.692 38.447 12.246 1.00 91.62 827 ARG A N 1
ATOM 6471 C CA . ARG A 1 827 ? 20.585 38.317 11.084 1.00 91.62 827 ARG A CA 1
ATOM 6472 C C . ARG A 1 827 ? 20.270 39.330 9.978 1.00 91.62 827 ARG A C 1
ATOM 6474 O O . ARG A 1 827 ? 20.842 39.228 8.899 1.00 91.62 827 ARG A O 1
ATOM 6481 N N . ASP A 1 828 ? 19.361 40.274 10.236 1.00 86.31 828 ASP A N 1
ATOM 6482 C CA . ASP A 1 828 ? 18.831 41.243 9.267 1.00 86.31 828 ASP A CA 1
ATOM 6483 C C . ASP A 1 828 ? 18.171 40.580 8.030 1.00 86.31 828 ASP A C 1
ATOM 6485 O O . ASP A 1 828 ? 18.012 41.192 6.971 1.00 86.31 828 ASP A O 1
ATOM 6489 N N . GLU A 1 829 ? 17.745 39.313 8.139 1.00 85.12 829 GLU A N 1
ATOM 6490 C CA . GLU A 1 829 ? 17.276 38.520 6.993 1.00 85.12 829 GLU A CA 1
ATOM 6491 C C . GLU A 1 829 ? 15.766 38.652 6.702 1.00 85.12 829 GLU A C 1
ATOM 6493 O O . GLU A 1 829 ? 15.282 38.126 5.695 1.00 85.12 829 GLU A O 1
ATOM 6498 N N . ALA A 1 830 ? 15.013 39.393 7.523 1.00 83.06 830 ALA A N 1
ATOM 6499 C CA . ALA A 1 830 ? 13.556 39.548 7.405 1.00 83.06 830 ALA A CA 1
ATOM 6500 C C . ALA A 1 830 ? 13.091 40.042 6.016 1.00 83.06 830 ALA A C 1
ATOM 6502 O O . ALA A 1 830 ? 12.060 39.604 5.505 1.00 83.06 830 ALA A O 1
ATOM 6503 N N . MET A 1 831 ? 13.880 40.891 5.346 1.00 78.69 831 MET A N 1
ATOM 6504 C CA . MET A 1 831 ? 13.577 41.413 4.001 1.00 78.69 831 MET A CA 1
ATOM 6505 C C . MET A 1 831 ? 13.620 40.358 2.871 1.00 78.69 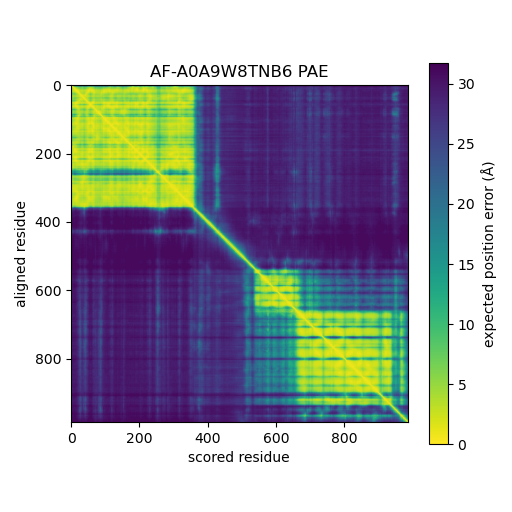831 MET A C 1
ATOM 6507 O O . MET A 1 831 ? 13.155 40.608 1.747 1.00 78.69 831 MET A O 1
ATOM 6511 N N . PHE A 1 832 ? 14.197 39.181 3.138 1.00 78.12 832 PHE A N 1
ATOM 6512 C CA . PHE A 1 832 ? 14.274 38.070 2.185 1.00 78.12 832 PHE A CA 1
ATOM 6513 C C . PHE A 1 832 ? 13.091 37.107 2.272 1.00 78.12 832 PHE A C 1
ATOM 6515 O O . PHE A 1 832 ? 12.921 36.309 1.348 1.00 78.12 832 PHE A O 1
ATOM 6522 N N . LEU A 1 833 ? 12.261 37.212 3.315 1.00 80.62 833 LEU A N 1
ATOM 6523 C CA . LEU A 1 833 ? 11.072 36.382 3.484 1.00 80.62 833 LEU A CA 1
ATOM 6524 C C . LEU A 1 833 ? 10.095 36.542 2.298 1.00 80.62 833 LEU A C 1
ATOM 6526 O O . LEU A 1 833 ? 9.930 37.644 1.757 1.00 80.62 833 LEU A O 1
ATOM 6530 N N . PRO A 1 834 ? 9.415 35.464 1.872 1.00 79.56 834 PRO A N 1
ATOM 6531 C CA . PRO A 1 834 ? 8.252 35.546 0.992 1.00 79.56 834 PRO A CA 1
ATOM 6532 C C . PRO A 1 834 ? 7.099 36.343 1.618 1.00 79.56 834 PRO A C 1
ATOM 6534 O O . PRO A 1 834 ? 6.920 36.330 2.836 1.00 79.56 834 PRO A O 1
ATOM 6537 N N . HIS A 1 835 ? 6.269 36.980 0.786 1.00 77.88 835 HIS A N 1
ATOM 6538 C CA . HIS A 1 835 ? 5.178 37.871 1.216 1.00 77.88 835 HIS A CA 1
ATOM 6539 C C . HIS A 1 835 ? 4.180 37.221 2.185 1.00 77.88 835 HIS A C 1
ATOM 6541 O O . HIS A 1 835 ? 3.756 37.865 3.138 1.00 77.88 835 HIS A O 1
ATOM 6547 N N . HIS A 1 836 ? 3.876 35.928 2.016 1.00 83.25 836 HIS A N 1
ATOM 6548 C CA . HIS A 1 836 ? 2.954 35.188 2.888 1.00 83.25 836 HIS A CA 1
ATOM 6549 C C . HIS A 1 836 ? 3.366 35.172 4.374 1.00 83.25 836 HIS A C 1
ATOM 6551 O O . HIS A 1 836 ? 2.513 34.974 5.240 1.00 83.25 836 HIS A O 1
ATOM 6557 N N . ASN A 1 837 ? 4.635 35.458 4.702 1.00 88.88 837 ASN A N 1
ATOM 6558 C CA . ASN A 1 837 ? 5.068 35.609 6.094 1.00 88.88 837 ASN A CA 1
ATOM 6559 C C . ASN A 1 837 ? 4.358 36.782 6.798 1.00 88.88 837 ASN A C 1
ATOM 6561 O O . ASN A 1 837 ? 4.152 36.726 8.008 1.00 88.88 837 ASN A O 1
ATOM 6565 N N . GLY A 1 838 ? 3.864 37.779 6.051 1.00 87.44 838 GLY A N 1
ATOM 6566 C CA . GLY A 1 838 ? 3.009 38.837 6.589 1.00 87.44 838 GLY A CA 1
ATOM 6567 C C . GLY A 1 838 ? 1.729 38.294 7.235 1.00 87.44 838 GLY A C 1
ATOM 6568 O O . GLY A 1 838 ? 1.363 38.707 8.337 1.00 87.44 838 GLY A O 1
ATOM 6569 N N . PHE A 1 839 ? 1.083 37.315 6.594 1.00 86.69 839 PHE A N 1
ATOM 6570 C CA . PHE A 1 839 ? -0.067 36.601 7.154 1.00 86.69 839 PHE A CA 1
ATOM 6571 C C . PHE A 1 839 ? 0.349 35.612 8.251 1.00 86.69 839 PHE A C 1
ATOM 6573 O O . PHE A 1 839 ? -0.337 35.504 9.266 1.00 86.69 839 PHE A O 1
ATOM 6580 N N . TYR A 1 840 ? 1.490 34.929 8.111 1.00 93.44 840 TYR A N 1
ATOM 6581 C CA . TYR A 1 840 ? 1.992 34.033 9.161 1.00 93.44 840 TYR A CA 1
ATOM 6582 C C . TYR A 1 840 ? 2.199 34.780 10.486 1.00 93.44 840 TYR A C 1
ATOM 6584 O O . TYR A 1 840 ? 1.731 34.313 11.523 1.00 93.44 840 TYR A O 1
ATOM 6592 N N . CYS A 1 841 ? 2.809 35.970 10.467 1.00 94.12 841 CYS A N 1
ATOM 6593 C CA . CYS A 1 841 ? 2.941 36.809 11.659 1.00 94.12 841 CYS A CA 1
ATOM 6594 C C . CYS A 1 841 ? 1.580 37.179 12.276 1.00 94.12 841 CYS A C 1
ATOM 6596 O O . CYS A 1 841 ? 1.464 37.168 13.499 1.00 94.12 841 CYS A O 1
ATOM 6598 N N . LEU A 1 842 ? 0.537 37.437 11.471 1.00 88.69 842 LEU A N 1
ATOM 6599 C CA . LEU A 1 842 ? -0.825 37.662 11.979 1.00 88.69 842 LEU A CA 1
ATOM 6600 C C . LEU A 1 842 ? -1.408 36.426 12.676 1.00 88.69 842 LEU A C 1
ATOM 6602 O O . LEU A 1 842 ? -1.933 36.537 13.785 1.00 88.69 842 LEU A O 1
ATOM 6606 N N . VAL A 1 843 ? -1.316 35.255 12.040 1.00 90.31 843 VAL A N 1
ATOM 6607 C CA . VAL A 1 843 ? -1.835 33.988 12.584 1.00 90.31 843 VAL A CA 1
ATOM 6608 C C . VAL A 1 843 ? -1.142 33.640 13.899 1.00 90.31 843 VAL A C 1
ATOM 6610 O O . VAL A 1 843 ? -1.813 33.344 14.886 1.00 90.31 843 VAL A O 1
ATOM 6613 N N . LEU A 1 844 ? 0.187 33.745 13.947 1.00 94.56 844 LEU A N 1
ATOM 6614 C CA . LEU A 1 844 ? 0.989 33.455 15.139 1.00 94.56 844 LEU A CA 1
ATOM 6615 C C . LEU A 1 844 ? 0.786 34.510 16.241 1.00 94.56 844 LEU A C 1
ATOM 6617 O O . LEU A 1 844 ? 0.840 34.182 17.425 1.00 94.56 844 LEU A O 1
ATOM 6621 N N . ALA A 1 845 ? 0.472 35.760 15.890 1.00 92.06 845 ALA A N 1
ATOM 6622 C CA . ALA A 1 845 ? 0.143 36.789 16.872 1.00 92.06 845 ALA A CA 1
ATOM 6623 C C . ALA A 1 845 ? -1.190 36.531 17.593 1.00 92.06 845 ALA A C 1
ATOM 6625 O O . ALA A 1 845 ? -1.320 36.931 18.749 1.00 92.06 845 ALA A O 1
ATOM 6626 N N . LEU A 1 846 ? -2.174 35.866 16.970 1.00 88.00 846 LEU A N 1
ATOM 6627 C CA . LEU A 1 846 ? -3.491 35.620 17.580 1.00 88.00 846 LEU A CA 1
ATOM 6628 C C . LEU A 1 846 ? -3.438 34.893 18.938 1.00 88.00 846 LEU A C 1
ATOM 6630 O O . LEU A 1 846 ? -3.947 35.471 19.903 1.00 88.00 846 LEU A O 1
ATOM 6634 N N . PRO A 1 847 ? -2.841 33.690 19.087 1.00 89.06 847 PRO A N 1
ATOM 6635 C CA . PRO A 1 847 ? -2.809 33.007 20.382 1.00 89.06 847 PRO A CA 1
ATOM 6636 C C . PRO A 1 847 ? -2.011 33.798 21.433 1.00 89.06 847 PRO A C 1
ATOM 6638 O O . PRO A 1 847 ? -2.406 33.827 22.596 1.00 89.06 847 PRO A O 1
ATOM 6641 N N . ILE A 1 848 ? -0.956 34.522 21.035 1.00 90.81 848 ILE A N 1
ATOM 6642 C CA . ILE A 1 848 ? -0.163 35.380 21.936 1.00 90.81 848 ILE A CA 1
ATOM 6643 C C . ILE A 1 848 ? -0.979 36.607 22.395 1.00 90.81 848 ILE A C 1
ATOM 6645 O O . ILE A 1 848 ? -0.949 36.994 23.566 1.00 90.81 848 ILE A O 1
ATOM 6649 N N . ILE A 1 849 ? -1.748 37.228 21.497 1.00 87.44 849 ILE A N 1
ATOM 6650 C CA . ILE A 1 849 ? -2.638 38.358 21.803 1.00 87.44 849 ILE A CA 1
ATOM 6651 C C . ILE A 1 849 ? -3.794 37.905 22.705 1.00 87.44 849 ILE A C 1
ATOM 6653 O O . ILE A 1 849 ? -4.106 38.604 23.673 1.00 87.44 849 ILE A O 1
ATOM 6657 N N . HIS A 1 850 ? -4.403 36.750 22.430 1.00 82.12 850 HIS A N 1
ATOM 6658 C CA . HIS A 1 850 ? -5.526 36.221 23.205 1.00 82.12 850 HIS A CA 1
ATOM 6659 C C . HIS A 1 850 ? -5.118 35.612 24.556 1.00 82.12 850 HIS A C 1
ATOM 6661 O O . HIS A 1 850 ? -5.913 35.665 25.493 1.00 82.12 850 HIS A O 1
ATOM 6667 N N . HIS A 1 851 ? -3.893 35.101 24.705 1.00 84.12 851 HIS A N 1
ATOM 6668 C CA . HIS A 1 851 ? -3.376 34.646 25.993 1.00 84.12 851 HIS A CA 1
ATOM 6669 C C . HIS A 1 851 ? -2.996 35.841 26.885 1.00 84.12 851 HIS A C 1
ATOM 6671 O O . HIS A 1 851 ? -2.022 36.549 26.625 1.00 84.12 851 HIS A O 1
ATOM 6677 N N . THR A 1 852 ? -3.745 36.066 27.969 1.00 80.12 852 THR A N 1
ATOM 6678 C CA . THR A 1 852 ? -3.444 37.106 28.971 1.00 80.12 852 THR A CA 1
ATOM 6679 C C . THR A 1 852 ? -2.970 36.479 30.291 1.00 80.12 852 THR A C 1
ATOM 6681 O O . THR A 1 852 ? -3.770 36.345 31.220 1.00 80.12 852 THR A O 1
ATOM 6684 N N . PRO A 1 853 ? -1.689 36.075 30.408 1.00 79.69 853 PRO A N 1
ATOM 6685 C CA . PRO A 1 853 ? -1.166 35.455 31.624 1.00 79.69 853 PRO A CA 1
ATOM 6686 C C . PRO A 1 853 ? -1.149 36.455 32.780 1.00 79.69 853 PRO A C 1
ATOM 6688 O O . PRO A 1 853 ? -1.057 37.659 32.544 1.00 79.69 853 PRO A O 1
ATOM 6691 N N . GLN A 1 854 ? -1.182 35.975 34.029 1.00 76.94 854 GLN A N 1
ATOM 6692 C CA . GLN A 1 854 ? -1.166 36.851 35.206 1.00 76.94 854 GLN A CA 1
ATOM 6693 C C . GLN A 1 854 ? 0.231 37.151 35.762 1.00 76.94 854 GLN A C 1
ATOM 6695 O O . GLN A 1 854 ? 0.448 38.276 36.233 1.00 76.94 854 GLN A O 1
ATOM 6700 N N . SER A 1 855 ? 1.186 36.215 35.674 1.00 83.19 855 SER A N 1
ATOM 6701 C CA . SER A 1 855 ? 2.534 36.432 36.217 1.00 83.19 855 SER A CA 1
ATOM 6702 C C . SER A 1 855 ? 3.306 37.514 35.440 1.00 83.19 855 SER A C 1
ATOM 6704 O O . SER A 1 855 ? 3.172 37.607 34.213 1.00 83.19 855 SER A O 1
ATOM 6706 N N . PRO A 1 856 ? 4.121 38.349 36.117 1.00 85.44 856 PRO A N 1
ATOM 6707 C CA . PRO A 1 856 ? 4.934 39.365 35.451 1.00 85.44 856 PRO A CA 1
ATOM 6708 C C . PRO A 1 856 ? 5.893 38.783 34.405 1.00 85.44 856 PRO A C 1
ATOM 6710 O O . PRO A 1 856 ? 6.049 39.383 33.344 1.00 85.44 856 PRO A O 1
ATOM 6713 N N . GLU A 1 857 ? 6.479 37.604 34.659 1.00 84.88 857 GLU A N 1
ATOM 6714 C CA . GLU A 1 857 ? 7.403 36.959 33.715 1.00 84.88 857 GLU A CA 1
ATOM 6715 C C . GLU A 1 857 ? 6.694 36.575 32.410 1.00 84.88 857 GLU A C 1
ATOM 6717 O O . GLU A 1 857 ? 7.126 36.971 31.330 1.00 84.88 857 GLU A O 1
ATOM 6722 N N . LYS A 1 858 ? 5.543 35.891 32.489 1.00 84.38 858 LYS A N 1
ATOM 6723 C CA . LYS A 1 858 ? 4.780 35.497 31.292 1.00 84.38 858 LYS A CA 1
ATOM 6724 C C . LYS A 1 858 ? 4.196 36.705 30.547 1.00 84.38 858 LYS A C 1
ATOM 6726 O O . LYS A 1 858 ? 4.092 36.674 29.322 1.00 84.38 858 LYS A O 1
ATOM 6731 N N . LYS A 1 859 ? 3.862 37.797 31.252 1.00 87.38 859 LYS A N 1
ATOM 6732 C CA . LYS A 1 859 ? 3.497 39.084 30.623 1.00 87.38 859 LYS A CA 1
ATOM 6733 C C . LYS A 1 859 ? 4.667 39.684 29.833 1.00 87.38 859 LYS A C 1
ATOM 6735 O O . LYS A 1 859 ? 4.432 40.238 28.760 1.00 87.38 859 LYS A O 1
ATOM 6740 N N . ALA A 1 860 ? 5.901 39.555 30.327 1.00 88.25 860 ALA A N 1
ATOM 6741 C CA . ALA A 1 860 ? 7.100 39.997 29.617 1.00 88.25 860 ALA A CA 1
ATOM 6742 C C . ALA A 1 860 ? 7.384 39.133 28.375 1.00 88.25 860 ALA A C 1
ATOM 6744 O O . ALA A 1 860 ? 7.586 39.702 27.305 1.00 88.25 860 ALA A O 1
ATOM 6745 N N . VAL A 1 861 ? 7.294 37.799 28.480 1.00 88.50 861 VAL A N 1
ATOM 6746 C CA . VAL A 1 861 ? 7.422 36.870 27.332 1.00 88.50 861 VAL A CA 1
ATOM 6747 C C . VAL A 1 861 ? 6.405 37.212 26.239 1.00 88.50 861 VAL A C 1
ATOM 6749 O O . VAL A 1 861 ? 6.802 37.514 25.118 1.00 88.50 861 VAL A O 1
ATOM 6752 N N . ARG A 1 862 ? 5.107 37.314 26.576 1.00 90.44 862 ARG A N 1
ATOM 6753 C CA . ARG A 1 862 ? 4.050 37.749 25.634 1.00 90.44 862 ARG A CA 1
ATOM 6754 C C . ARG A 1 862 ? 4.414 39.058 24.927 1.00 90.44 862 ARG A C 1
ATOM 6756 O O . ARG A 1 862 ? 4.182 39.206 23.732 1.00 90.44 862 ARG A O 1
ATOM 6763 N N . GLN A 1 863 ? 4.936 40.037 25.665 1.00 91.88 863 GLN A N 1
ATOM 6764 C CA . GLN A 1 863 ? 5.259 41.346 25.104 1.00 91.88 863 GLN A CA 1
ATOM 6765 C C . GLN A 1 863 ? 6.531 41.328 24.239 1.00 91.88 863 GLN A C 1
ATOM 6767 O O . GLN A 1 863 ? 6.574 42.085 23.269 1.00 91.88 863 GLN A O 1
ATOM 6772 N N . ARG A 1 864 ? 7.523 40.476 24.540 1.00 93.81 864 ARG A N 1
ATOM 6773 C CA . ARG A 1 864 ? 8.687 40.236 23.670 1.00 93.81 864 ARG A CA 1
ATOM 6774 C C . ARG A 1 864 ? 8.246 39.584 22.363 1.00 93.81 864 ARG A C 1
ATOM 6776 O O . ARG A 1 864 ? 8.541 40.123 21.302 1.00 93.81 864 ARG A O 1
ATOM 6783 N N . ASP A 1 865 ? 7.490 38.491 22.440 1.00 94.31 865 ASP A N 1
ATOM 6784 C CA . ASP A 1 865 ? 7.090 37.712 21.265 1.00 94.31 865 ASP A CA 1
ATOM 6785 C C . ASP A 1 865 ? 6.299 38.580 20.261 1.00 94.31 865 ASP A C 1
ATOM 6787 O O . ASP A 1 865 ? 6.579 38.585 19.063 1.00 94.31 865 ASP A O 1
ATOM 6791 N N . LEU A 1 866 ? 5.386 39.431 20.749 1.00 94.69 866 LEU A N 1
ATOM 6792 C CA . LEU A 1 866 ? 4.672 40.390 19.893 1.00 94.69 866 LEU A CA 1
ATOM 6793 C C . LEU A 1 866 ? 5.578 41.462 19.270 1.00 94.69 866 LEU A C 1
ATOM 6795 O O . LEU A 1 866 ? 5.294 41.912 18.163 1.00 94.69 866 LEU A O 1
ATOM 6799 N N . VAL A 1 867 ? 6.648 41.884 19.952 1.00 95.62 867 VAL A N 1
ATOM 6800 C CA . VAL A 1 867 ? 7.616 42.852 19.405 1.00 95.62 867 VAL A CA 1
ATOM 6801 C C . VAL A 1 867 ? 8.456 42.217 18.298 1.00 95.62 867 VAL A C 1
ATOM 6803 O O . VAL A 1 867 ? 8.673 42.875 17.285 1.00 95.62 867 VAL A O 1
ATOM 6806 N N . ILE A 1 868 ? 8.853 40.949 18.437 1.00 96.44 868 ILE A N 1
ATOM 6807 C CA . ILE A 1 868 ? 9.584 40.200 17.400 1.00 96.44 868 ILE A CA 1
ATOM 6808 C C . ILE A 1 868 ? 8.726 40.060 16.135 1.00 96.44 868 ILE A C 1
ATOM 6810 O O . ILE A 1 868 ? 9.171 40.406 15.042 1.00 96.44 868 ILE A O 1
ATOM 6814 N N . LEU A 1 869 ? 7.459 39.647 16.267 1.00 96.62 869 LEU A N 1
ATOM 6815 C CA . LEU A 1 869 ? 6.547 39.554 15.116 1.00 96.62 869 LEU A CA 1
ATOM 6816 C C . LEU A 1 869 ? 6.316 40.921 14.440 1.00 96.62 869 LEU A C 1
ATOM 6818 O O . LEU A 1 869 ? 6.233 40.998 13.216 1.00 96.62 869 LEU A O 1
ATOM 6822 N N . GLN A 1 870 ? 6.268 42.017 15.207 1.00 95.00 870 GLN A N 1
ATOM 6823 C CA . GLN A 1 870 ? 6.230 43.372 14.642 1.00 95.00 870 GLN A CA 1
ATOM 6824 C C . GLN A 1 870 ? 7.548 43.794 13.970 1.00 95.00 870 GLN A C 1
ATOM 6826 O O . GLN A 1 870 ? 7.503 44.549 12.998 1.00 95.00 870 GLN A O 1
ATOM 6831 N N . ALA A 1 871 ? 8.706 43.349 14.468 1.00 94.31 871 ALA A N 1
ATOM 6832 C CA . ALA A 1 871 ? 10.012 43.638 13.876 1.00 94.31 871 ALA A CA 1
ATOM 6833 C C . ALA A 1 871 ? 10.142 42.995 12.488 1.00 94.31 871 ALA A C 1
ATOM 6835 O O . ALA A 1 871 ? 10.411 43.708 11.521 1.00 94.31 871 ALA A O 1
ATOM 6836 N N . ILE A 1 872 ? 9.779 41.712 12.357 1.00 96.25 872 ILE A N 1
ATOM 6837 C CA . ILE A 1 872 ? 9.716 41.009 11.064 1.00 96.25 872 ILE A CA 1
ATOM 6838 C C . ILE A 1 872 ? 8.839 41.751 10.055 1.00 96.25 872 ILE A C 1
ATOM 6840 O O . ILE A 1 872 ? 9.275 42.016 8.934 1.00 96.25 872 ILE A O 1
ATOM 6844 N N . LEU A 1 873 ? 7.625 42.149 10.450 1.00 92.75 873 LEU A N 1
ATOM 6845 C CA . LEU A 1 873 ? 6.721 42.886 9.564 1.00 92.75 873 LEU A CA 1
ATOM 6846 C C . LEU A 1 873 ? 7.318 44.232 9.110 1.00 92.75 873 LEU A C 1
ATOM 6848 O O . LEU A 1 873 ? 7.196 44.587 7.939 1.00 92.75 873 LEU A O 1
ATOM 6852 N N . ARG A 1 874 ? 8.024 44.954 9.991 1.00 92.75 874 ARG A N 1
ATOM 6853 C CA . ARG A 1 874 ? 8.753 46.186 9.622 1.00 92.75 874 ARG A CA 1
ATOM 6854 C C . ARG A 1 874 ? 9.938 45.903 8.691 1.00 92.75 874 ARG A C 1
ATOM 6856 O O . ARG A 1 874 ? 10.181 46.682 7.776 1.00 92.75 874 ARG A O 1
ATOM 6863 N N . GLY A 1 875 ? 10.639 44.783 8.868 1.00 86.12 875 GLY A N 1
ATOM 6864 C CA . GLY A 1 875 ? 11.692 44.328 7.952 1.00 86.12 875 GLY A CA 1
ATOM 6865 C C . GLY A 1 875 ? 11.167 43.959 6.556 1.00 86.12 875 GLY A C 1
ATOM 6866 O O . GLY A 1 875 ? 11.851 44.168 5.554 1.00 86.12 875 GLY A O 1
ATOM 6867 N N . MET A 1 876 ? 9.929 43.465 6.470 1.00 86.50 876 MET A N 1
ATOM 6868 C CA . MET A 1 876 ? 9.247 43.121 5.214 1.00 86.50 876 MET A CA 1
ATOM 6869 C C . MET A 1 876 ? 8.586 44.320 4.506 1.00 86.50 876 MET A C 1
ATOM 6871 O O . MET A 1 876 ? 8.428 44.297 3.281 1.00 86.50 876 MET A O 1
ATOM 6875 N N . GLU A 1 877 ? 8.227 45.376 5.243 1.00 83.69 877 GLU A N 1
ATOM 6876 C CA . GLU A 1 877 ? 7.473 46.549 4.765 1.00 83.69 877 GLU A CA 1
ATOM 6877 C C . GLU A 1 877 ? 8.076 47.233 3.526 1.00 83.69 877 GLU A C 1
ATOM 6879 O O . GLU A 1 877 ? 7.346 47.701 2.649 1.00 83.69 877 GLU A O 1
ATOM 6884 N N . GLY A 1 878 ? 9.408 47.280 3.422 1.00 72.88 878 GLY A N 1
ATOM 6885 C CA . GLY A 1 878 ? 10.100 47.880 2.275 1.00 72.88 878 GLY A CA 1
ATOM 6886 C C . GLY A 1 878 ? 9.880 47.139 0.948 1.00 72.88 878 GLY A C 1
ATOM 6887 O O . GLY A 1 878 ? 10.210 47.671 -0.112 1.00 72.88 878 GLY A O 1
ATOM 6888 N N . ARG A 1 879 ? 9.330 45.918 0.995 1.00 72.62 879 ARG A N 1
ATOM 6889 C CA . ARG A 1 879 ? 9.135 45.029 -0.157 1.00 72.62 879 ARG A CA 1
ATOM 6890 C C . ARG A 1 879 ? 7.676 44.635 -0.384 1.00 72.62 879 ARG A C 1
ATOM 6892 O O . ARG A 1 879 ? 7.284 44.478 -1.541 1.00 72.62 879 ARG A O 1
ATOM 6899 N N . TYR A 1 880 ? 6.886 44.499 0.680 1.00 77.38 880 TYR A N 1
ATOM 6900 C CA . TYR A 1 880 ? 5.480 44.097 0.609 1.00 77.38 880 TYR A CA 1
ATOM 6901 C C . TYR A 1 880 ? 4.609 45.053 1.442 1.00 77.38 880 TYR A C 1
ATOM 6903 O O . TYR A 1 880 ? 4.831 45.254 2.636 1.00 77.38 880 TYR A O 1
ATOM 6911 N N . GLY A 1 881 ? 3.644 45.706 0.785 1.00 68.31 881 GLY A N 1
ATOM 6912 C CA . GLY A 1 881 ? 2.851 46.791 1.383 1.00 68.31 881 GLY A CA 1
ATOM 6913 C C . GLY A 1 881 ? 1.762 46.334 2.360 1.00 68.31 881 GLY A C 1
ATOM 6914 O O . GLY A 1 881 ? 1.270 47.144 3.145 1.00 68.31 881 GLY A O 1
ATOM 6915 N N . ASP A 1 882 ? 1.413 45.050 2.331 1.00 70.81 882 ASP A N 1
ATOM 6916 C CA . ASP A 1 882 ? 0.512 44.361 3.258 1.00 70.81 882 ASP A CA 1
ATOM 6917 C C . ASP A 1 882 ? 1.097 44.241 4.674 1.00 70.81 882 ASP A C 1
ATOM 6919 O O . ASP A 1 882 ? 0.347 44.285 5.648 1.00 70.81 882 ASP A O 1
ATOM 6923 N N . ALA A 1 883 ? 2.424 44.205 4.827 1.00 79.88 883 ALA A N 1
ATOM 6924 C CA . ALA A 1 883 ? 3.063 44.112 6.141 1.00 79.88 883 ALA A CA 1
ATOM 6925 C C . ALA A 1 883 ? 2.694 45.281 7.086 1.00 79.88 883 ALA A C 1
ATOM 6927 O O . ALA A 1 883 ? 2.469 45.059 8.278 1.00 79.88 883 ALA A O 1
ATOM 6928 N N . ARG A 1 884 ? 2.517 46.510 6.562 1.00 81.25 884 ARG A N 1
ATOM 6929 C CA . ARG A 1 884 ? 1.973 47.657 7.331 1.00 81.25 884 ARG A CA 1
ATOM 6930 C C . ARG A 1 884 ? 0.576 47.382 7.877 1.00 81.25 884 ARG A C 1
ATOM 6932 O O . ARG A 1 884 ? 0.275 47.708 9.024 1.00 81.25 884 ARG A O 1
ATOM 6939 N N . TRP A 1 885 ? -0.282 46.802 7.044 1.00 80.75 885 TRP A N 1
ATOM 6940 C CA . TRP A 1 885 ? -1.655 46.471 7.407 1.00 80.75 885 TRP A CA 1
ATOM 6941 C C . TRP A 1 885 ? -1.690 45.360 8.465 1.00 80.75 885 TRP A C 1
ATOM 6943 O O . TRP A 1 885 ? -2.430 45.477 9.443 1.00 80.75 885 TRP A O 1
ATOM 6953 N N . CYS A 1 886 ? -0.802 44.363 8.363 1.00 83.44 886 CYS A N 1
ATOM 6954 C CA . CYS A 1 886 ? -0.630 43.347 9.401 1.00 83.44 886 CYS A CA 1
ATOM 6955 C C . CYS A 1 886 ? -0.257 43.963 10.765 1.00 83.44 886 CYS A C 1
ATOM 6957 O O . CYS A 1 886 ? -0.871 43.632 11.783 1.00 83.44 886 CYS A O 1
ATOM 6959 N N . ILE A 1 887 ? 0.689 44.914 10.795 1.00 85.12 887 ILE A N 1
ATOM 6960 C CA . ILE A 1 887 ? 1.066 45.641 12.024 1.00 85.12 887 ILE A CA 1
ATOM 6961 C C . ILE A 1 887 ? -0.152 46.364 12.616 1.00 85.12 887 ILE A C 1
ATOM 6963 O O . ILE A 1 887 ? -0.438 46.213 13.806 1.00 85.12 887 ILE A O 1
ATOM 6967 N N . ALA A 1 888 ? -0.903 47.103 11.792 1.00 81.31 888 ALA A N 1
ATOM 6968 C CA . ALA A 1 888 ? -2.077 47.855 12.236 1.00 81.31 888 ALA A CA 1
ATOM 6969 C C . ALA A 1 888 ? -3.176 46.949 12.830 1.00 81.31 888 ALA A C 1
ATOM 6971 O O . ALA A 1 888 ? -3.782 47.294 13.851 1.00 81.31 888 ALA A O 1
ATOM 6972 N N . ILE A 1 889 ? -3.405 45.767 12.244 1.00 80.00 889 ILE A N 1
ATOM 6973 C CA . ILE A 1 889 ? -4.336 44.763 12.782 1.00 80.00 889 ILE A CA 1
ATOM 6974 C C . ILE A 1 889 ? -3.858 44.231 14.135 1.00 80.00 889 ILE A C 1
ATOM 6976 O O . ILE A 1 889 ? -4.641 44.235 15.092 1.00 80.00 889 ILE A O 1
ATOM 6980 N N . MET A 1 890 ? -2.587 43.834 14.257 1.00 84.50 890 MET A N 1
ATOM 6981 C CA . MET A 1 890 ? -2.018 43.358 15.528 1.00 84.50 890 MET A CA 1
ATOM 6982 C C . MET A 1 890 ? -2.152 44.407 16.635 1.00 84.50 890 MET A C 1
ATOM 6984 O O . MET A 1 890 ? -2.570 44.083 17.750 1.00 84.50 890 MET A O 1
ATOM 6988 N N . GLU A 1 891 ? -1.860 45.673 16.335 1.00 85.06 891 GLU A N 1
ATOM 6989 C CA . GLU A 1 891 ? -1.965 46.772 17.299 1.00 85.06 891 GLU A CA 1
ATOM 6990 C C . GLU A 1 891 ? -3.416 47.066 17.702 1.00 85.06 891 GLU A C 1
ATOM 6992 O O . GLU A 1 891 ? -3.691 47.221 18.900 1.00 85.06 891 GLU A O 1
ATOM 6997 N N . LYS A 1 892 ? -4.368 47.082 16.754 1.00 79.00 892 LYS A N 1
ATOM 6998 C CA . LYS A 1 892 ? -5.805 47.272 17.047 1.00 79.00 892 LYS A CA 1
ATOM 6999 C C . LYS A 1 892 ? -6.358 46.118 17.889 1.00 79.00 892 LYS A C 1
ATOM 7001 O O . LYS A 1 892 ? -7.061 46.383 18.868 1.00 79.00 892 LYS A O 1
ATOM 7006 N N . LEU A 1 893 ? -6.004 44.867 17.581 1.00 79.38 893 LEU A N 1
ATOM 7007 C CA . LEU A 1 893 ? -6.428 43.681 18.338 1.00 79.38 893 LEU A CA 1
ATOM 7008 C C . LEU A 1 893 ? -5.847 43.652 19.750 1.00 79.38 893 LEU A C 1
ATOM 7010 O O . LEU A 1 893 ? -6.610 43.582 20.717 1.00 79.38 893 LEU A O 1
ATOM 7014 N N . LYS A 1 894 ? -4.523 43.796 19.888 1.00 83.19 894 LYS A N 1
ATOM 7015 C CA . LYS A 1 894 ? -3.848 43.875 21.191 1.00 83.19 894 LYS A CA 1
ATOM 7016 C C . LYS A 1 894 ? -4.467 44.969 22.060 1.00 83.19 894 LYS A C 1
ATOM 7018 O O . LYS A 1 894 ? -4.850 44.718 23.200 1.00 83.19 894 LYS A O 1
ATOM 7023 N N . SER A 1 895 ? -4.650 46.164 21.495 1.00 79.06 895 SER A N 1
ATOM 7024 C CA . SER A 1 895 ? -5.254 47.299 22.199 1.00 79.06 895 SER A CA 1
ATOM 7025 C C . SER A 1 895 ? -6.726 47.072 22.554 1.00 79.06 895 SER A C 1
ATOM 7027 O O . SER A 1 895 ? -7.211 47.637 23.532 1.00 79.06 895 SER A O 1
ATOM 7029 N N . SER A 1 896 ? -7.472 46.286 21.774 1.00 76.69 896 SER A N 1
ATOM 7030 C CA . SER A 1 896 ? -8.857 45.917 22.092 1.00 76.69 896 SER A CA 1
ATOM 7031 C C . SER A 1 896 ? -8.922 45.003 23.320 1.00 76.69 896 SER A C 1
ATOM 7033 O O . SER A 1 896 ? -9.653 45.300 24.265 1.00 76.69 896 SER A O 1
ATOM 7035 N N . ILE A 1 897 ? -8.100 43.948 23.354 1.00 75.56 897 ILE A N 1
ATOM 7036 C CA . ILE A 1 897 ? -8.082 42.969 24.453 1.00 75.56 897 ILE A CA 1
ATOM 7037 C C . ILE A 1 897 ? -7.496 43.564 25.734 1.00 75.56 897 ILE A C 1
ATOM 7039 O O . ILE A 1 897 ? -8.100 43.430 26.799 1.00 75.56 897 ILE A O 1
ATOM 7043 N N . ASP A 1 898 ? -6.364 44.268 25.646 1.00 78.31 898 ASP A N 1
ATOM 7044 C CA . ASP A 1 898 ? -5.707 44.850 26.821 1.00 78.31 898 ASP A CA 1
ATOM 7045 C C . ASP A 1 898 ? -6.639 45.878 27.524 1.00 78.31 898 ASP A C 1
ATOM 7047 O O . ASP A 1 898 ? -6.642 45.970 28.755 1.00 78.31 898 ASP A O 1
ATOM 7051 N N . ARG A 1 899 ? -7.504 46.586 26.769 1.00 74.19 899 ARG A N 1
ATOM 7052 C CA . ARG A 1 899 ? -8.520 47.531 27.293 1.00 74.19 899 ARG A CA 1
ATOM 7053 C C . ARG A 1 899 ? -9.839 46.891 27.750 1.00 74.19 899 ARG A C 1
ATOM 7055 O O . ARG A 1 899 ? -10.641 47.586 28.373 1.00 74.19 899 ARG A O 1
ATOM 7062 N N . ALA A 1 900 ? -10.096 45.617 27.456 1.00 66.25 900 ALA A N 1
ATOM 7063 C CA . ALA A 1 900 ? -11.331 44.959 27.881 1.00 66.25 900 ALA A CA 1
ATOM 7064 C C . ALA A 1 900 ? -11.378 44.810 29.421 1.00 66.25 900 ALA A C 1
ATOM 7066 O O . ALA A 1 900 ? -10.341 44.503 30.024 1.00 66.25 900 ALA A O 1
ATOM 7067 N N . PRO A 1 901 ? -12.553 44.984 30.070 1.00 60.00 901 PRO A N 1
ATOM 7068 C CA . PRO A 1 901 ? -12.724 44.692 31.493 1.00 60.00 901 PRO A CA 1
ATOM 7069 C C . PRO A 1 901 ? -12.296 43.258 31.801 1.00 60.00 901 PRO A C 1
ATOM 7071 O O . PRO A 1 901 ? -12.570 42.368 30.999 1.00 60.00 901 PRO A O 1
ATOM 7074 N N . GLU A 1 902 ? -11.682 43.003 32.961 1.00 56.28 902 GLU A N 1
ATOM 7075 C CA . GLU A 1 902 ? -11.177 41.660 33.293 1.00 56.28 902 GLU A CA 1
ATOM 7076 C C . GLU A 1 902 ? -12.249 40.578 33.142 1.00 56.28 902 GLU A C 1
ATOM 7078 O O . GLU A 1 902 ? -11.998 39.563 32.507 1.00 56.28 902 GLU A O 1
ATOM 7083 N N . THR A 1 903 ? -13.476 40.839 33.602 1.00 49.84 903 THR A N 1
ATOM 7084 C CA . THR A 1 903 ? -14.644 39.945 33.468 1.00 49.84 903 THR A CA 1
ATOM 7085 C C . THR A 1 903 ? -15.059 39.613 32.027 1.00 49.84 903 THR A C 1
ATOM 7087 O O . THR A 1 903 ? -15.888 38.728 31.832 1.00 49.84 903 THR A O 1
ATOM 7090 N N . GLN A 1 904 ? -14.514 40.304 31.024 1.00 50.34 904 GLN A N 1
ATOM 7091 C CA . GLN A 1 904 ? -14.781 40.109 29.594 1.00 50.34 904 GLN A CA 1
ATOM 7092 C C . GLN A 1 904 ? -13.536 39.680 28.797 1.00 50.34 904 GLN A C 1
ATOM 7094 O O . GLN A 1 904 ? -13.634 39.481 27.581 1.00 50.34 904 GLN A O 1
ATOM 7099 N N . ARG A 1 905 ? -12.372 39.528 29.445 1.00 57.72 905 ARG A N 1
ATOM 7100 C CA . ARG A 1 905 ? -11.167 38.996 28.798 1.00 57.72 905 ARG A CA 1
ATOM 7101 C C . ARG A 1 905 ? -11.338 37.488 28.545 1.00 57.72 905 ARG A C 1
ATOM 7103 O O . ARG A 1 905 ? -11.772 36.775 29.453 1.00 57.72 905 ARG A O 1
ATOM 7110 N N . PRO A 1 906 ? -11.023 36.981 27.337 1.00 47.97 906 PRO A N 1
ATOM 7111 C CA . PRO A 1 906 ? -10.901 35.542 27.107 1.00 47.97 906 PRO A CA 1
ATOM 7112 C C . PRO A 1 906 ? -9.879 34.932 28.077 1.00 47.97 906 PRO A C 1
ATOM 7114 O O . PRO A 1 906 ? -8.854 35.554 28.336 1.00 47.97 906 PRO A O 1
ATOM 7117 N N . GLY A 1 907 ? -10.146 33.739 28.617 1.00 51.09 907 GLY A N 1
ATOM 7118 C CA . GLY A 1 907 ? -9.197 33.067 29.515 1.00 51.09 907 GLY A CA 1
ATOM 7119 C C . GLY A 1 907 ? -9.169 33.580 30.963 1.00 51.09 907 GLY A C 1
ATOM 7120 O O . GLY A 1 907 ? -8.108 33.635 31.574 1.00 51.09 907 GLY A O 1
ATOM 7121 N N . HIS A 1 908 ? -10.325 33.909 31.560 1.00 41.78 908 HIS A N 1
ATOM 7122 C CA . HIS A 1 908 ? -10.427 34.188 33.013 1.00 41.78 908 HIS A CA 1
ATOM 7123 C C . HIS A 1 908 ? -10.223 32.942 33.907 1.00 41.78 908 HIS A C 1
ATOM 7125 O O . HIS A 1 908 ? -10.268 33.013 35.132 1.00 41.78 908 HIS A O 1
ATOM 7131 N N . SER A 1 909 ? -9.995 31.783 33.289 1.00 45.31 909 SER A N 1
ATOM 7132 C CA . SER A 1 909 ? -9.365 30.623 33.910 1.00 45.31 909 SER A CA 1
ATOM 7133 C C . SER A 1 909 ? -7.956 30.503 33.335 1.00 45.31 909 SER A C 1
ATOM 7135 O O . SER A 1 909 ? -7.803 30.505 32.118 1.00 45.31 909 SER A O 1
ATOM 7137 N N . GLU A 1 910 ? -6.935 30.338 34.183 1.00 49.53 910 GLU A N 1
ATOM 7138 C CA . GLU A 1 910 ? -5.540 30.103 33.751 1.00 49.53 910 GLU A CA 1
ATOM 7139 C C . GLU A 1 910 ? -5.344 28.771 32.995 1.00 49.53 910 GLU A C 1
ATOM 7141 O O . GLU A 1 910 ? -4.237 28.443 32.567 1.00 49.53 910 GLU A O 1
ATOM 7146 N N . ARG A 1 911 ? -6.412 27.984 32.844 1.00 54.62 911 ARG A N 1
ATOM 7147 C CA . ARG A 1 911 ? -6.411 26.668 32.223 1.00 54.62 911 ARG A CA 1
ATOM 7148 C C . ARG A 1 911 ? -6.486 26.800 30.700 1.00 54.62 911 ARG A C 1
ATOM 7150 O O . ARG A 1 911 ? -7.568 26.936 30.139 1.00 54.62 911 ARG A O 1
ATOM 7157 N N . LEU A 1 912 ? -5.321 26.745 30.053 1.00 65.94 912 LEU A N 1
ATOM 7158 C CA . LEU A 1 912 ? -5.218 26.466 28.618 1.00 65.94 912 LEU A CA 1
ATOM 7159 C C . LEU A 1 912 ? -5.919 25.137 28.303 1.00 65.94 912 LEU A C 1
ATOM 7161 O O . LEU A 1 912 ? -5.845 24.197 29.100 1.00 65.94 912 LEU A O 1
ATOM 7165 N N . GLU A 1 913 ? -6.562 25.048 27.139 1.00 64.94 913 GLU A N 1
ATOM 7166 C CA . GLU A 1 913 ? -7.160 23.786 26.699 1.00 64.94 913 GLU A CA 1
ATOM 7167 C C . GLU A 1 913 ? -6.048 22.756 26.418 1.00 64.94 913 GLU A C 1
ATOM 7169 O O . GLU A 1 913 ? -5.121 23.053 25.645 1.00 64.94 913 GLU A O 1
ATOM 7174 N N . PRO A 1 914 ? -6.091 21.565 27.049 1.00 62.88 914 PRO A N 1
ATOM 7175 C CA . PRO A 1 914 ? -5.094 20.529 26.835 1.00 62.88 914 PRO A CA 1
ATOM 7176 C C . PRO A 1 914 ? -5.282 19.902 25.452 1.00 62.88 914 PRO A C 1
ATOM 7178 O O . PRO A 1 914 ? -6.386 19.507 25.078 1.00 62.88 914 PRO A O 1
ATOM 7181 N N . ASN A 1 915 ? -4.186 19.760 24.712 1.00 65.19 915 ASN A N 1
ATOM 7182 C CA . ASN A 1 915 ? -4.146 18.971 23.487 1.00 65.19 915 ASN A CA 1
ATOM 7183 C C . ASN A 1 915 ? -3.409 17.652 23.797 1.00 65.19 915 ASN A C 1
ATOM 7185 O O . ASN A 1 915 ? -2.275 17.674 24.277 1.00 65.19 915 ASN A O 1
ATOM 7189 N N . ALA A 1 916 ? -4.069 16.515 23.550 1.00 64.69 916 ALA A N 1
ATOM 7190 C CA . ALA A 1 916 ? -3.567 15.181 23.890 1.00 64.69 916 ALA A CA 1
ATOM 7191 C C . ALA A 1 916 ? -2.307 14.773 23.101 1.00 64.69 916 ALA A C 1
ATOM 7193 O O . ALA A 1 916 ? -1.483 14.026 23.624 1.00 64.69 916 ALA A O 1
ATOM 7194 N N . VAL A 1 917 ? -2.121 15.308 21.889 1.00 75.31 917 VAL A N 1
ATOM 7195 C CA . VAL A 1 917 ? -0.965 15.042 21.015 1.00 75.31 917 VAL A CA 1
ATOM 7196 C C . VAL A 1 917 ? 0.090 16.154 21.060 1.00 75.31 917 VAL A C 1
ATOM 7198 O O . VAL A 1 917 ? 1.053 16.127 20.298 1.00 75.31 917 VAL A O 1
ATOM 7201 N N . ALA A 1 918 ? -0.022 17.127 21.975 1.00 79.25 918 ALA A N 1
ATOM 7202 C CA . ALA A 1 918 ? 0.928 18.243 22.070 1.00 79.25 918 ALA A CA 1
ATOM 7203 C C . ALA A 1 918 ? 2.391 17.787 22.247 1.00 79.25 918 ALA A C 1
ATOM 7205 O O . ALA A 1 918 ? 3.299 18.411 21.712 1.00 79.25 918 ALA A O 1
ATOM 7206 N N . SER A 1 919 ? 2.641 16.675 22.940 1.00 79.88 919 SER A N 1
ATOM 7207 C CA . SER A 1 919 ? 3.996 16.114 23.079 1.00 79.88 919 SER A CA 1
ATOM 7208 C C . SER A 1 919 ? 4.572 15.540 21.773 1.00 79.88 919 SER A C 1
ATOM 7210 O O . SER A 1 919 ? 5.789 15.444 21.641 1.00 79.88 919 SER A O 1
ATOM 7212 N N . LEU A 1 920 ? 3.717 15.194 20.806 1.00 84.88 920 LEU A N 1
ATOM 7213 C CA . LEU A 1 920 ? 4.086 14.637 19.500 1.00 84.88 920 LEU A CA 1
ATOM 7214 C C . LEU A 1 920 ? 4.224 15.729 18.434 1.00 84.88 920 LEU A C 1
ATOM 7216 O O . LEU A 1 920 ? 5.099 15.648 17.580 1.00 84.88 920 LEU A O 1
ATOM 7220 N N . LEU A 1 921 ? 3.398 16.779 18.508 1.00 88.75 921 LEU A N 1
ATOM 7221 C CA . LEU A 1 921 ? 3.511 17.965 17.649 1.00 88.75 921 LEU A CA 1
ATOM 7222 C C . LEU A 1 921 ? 4.772 18.801 17.948 1.00 88.75 921 LEU A C 1
ATOM 7224 O O . LEU A 1 921 ? 5.239 19.538 17.076 1.00 88.75 921 LEU A O 1
ATOM 7228 N N . PHE A 1 922 ? 5.330 18.688 19.159 1.00 91.62 922 PHE A N 1
ATOM 7229 C CA . PHE A 1 922 ? 6.491 19.457 19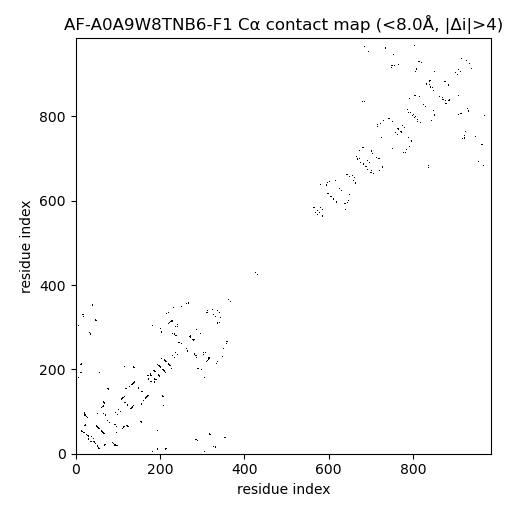.619 1.00 91.62 922 PHE A CA 1
ATOM 7230 C C . PHE A 1 922 ? 7.652 18.564 20.108 1.00 91.62 922 PHE A C 1
ATOM 7232 O O . PHE A 1 922 ? 8.009 18.623 21.287 1.00 91.62 922 PHE A O 1
ATOM 7239 N N . PRO A 1 923 ? 8.302 17.776 19.225 1.00 89.50 923 PRO A N 1
ATOM 7240 C CA . PRO A 1 923 ? 9.447 16.926 19.568 1.00 89.50 923 PRO A CA 1
ATOM 7241 C C . PRO A 1 923 ? 10.753 17.745 19.683 1.00 89.50 923 PRO A C 1
ATOM 7243 O O . PRO A 1 923 ? 11.772 17.427 19.067 1.00 89.50 923 PRO A O 1
ATOM 7246 N N . PHE A 1 924 ? 10.719 18.841 20.444 1.00 90.62 924 PHE A N 1
ATOM 7247 C CA . PHE A 1 924 ? 11.807 19.814 20.578 1.00 90.62 924 PHE A CA 1
ATOM 7248 C C . PHE A 1 924 ? 12.302 19.906 22.035 1.00 90.62 924 PHE A C 1
ATOM 7250 O O . PHE A 1 924 ? 11.520 19.663 22.955 1.00 90.62 924 PHE A O 1
ATOM 7257 N N . PRO A 1 925 ? 13.576 20.277 22.276 1.00 87.56 925 PRO A N 1
ATOM 7258 C CA . PRO A 1 925 ? 14.096 20.485 23.629 1.00 87.56 925 PRO A CA 1
ATOM 7259 C C . PRO A 1 925 ? 13.354 21.591 24.391 1.00 87.56 925 PRO A C 1
ATOM 7261 O O . PRO A 1 925 ? 12.833 22.535 23.789 1.00 87.56 925 PRO A O 1
ATOM 7264 N N . ALA A 1 926 ? 13.354 21.511 25.724 1.00 84.12 926 ALA A N 1
ATOM 7265 C CA . ALA A 1 926 ? 12.709 22.502 26.590 1.00 84.12 926 ALA A CA 1
ATOM 7266 C C . ALA A 1 926 ? 13.323 23.909 26.439 1.00 84.12 926 ALA A C 1
ATOM 7268 O O . ALA A 1 926 ? 12.658 24.915 26.665 1.00 84.12 926 ALA A O 1
ATOM 7269 N N . GLU A 1 927 ? 14.577 23.979 26.001 1.00 83.81 927 GLU A N 1
ATOM 7270 C CA . GLU A 1 927 ? 15.341 25.197 25.748 1.00 83.81 927 GLU A CA 1
ATOM 7271 C C . GLU A 1 927 ? 14.944 25.915 24.444 1.00 83.81 927 GLU A C 1
ATOM 7273 O O . GLU A 1 927 ? 15.487 26.980 24.157 1.00 83.81 927 GLU A O 1
ATOM 7278 N N . PHE A 1 928 ? 14.033 25.363 23.629 1.00 88.31 928 PHE A N 1
ATOM 7279 C CA . PHE A 1 928 ? 13.693 25.949 22.325 1.00 88.31 928 PHE A CA 1
ATOM 7280 C C . PHE A 1 928 ? 12.910 27.271 22.431 1.00 88.31 928 PHE A C 1
ATOM 7282 O O . PHE A 1 928 ? 13.176 28.193 21.663 1.00 88.31 928 PHE A O 1
ATOM 7289 N N . CYS A 1 929 ? 11.972 27.398 23.375 1.00 88.19 929 CYS A N 1
ATOM 7290 C CA . CYS A 1 929 ? 11.356 28.685 23.719 1.00 88.19 929 CYS A CA 1
ATOM 7291 C C . CYS A 1 929 ? 10.803 28.685 25.153 1.00 88.19 929 CYS A C 1
ATOM 7293 O O . CYS A 1 929 ? 10.486 27.632 25.707 1.00 88.19 929 CYS A O 1
ATOM 7295 N N . ASP A 1 930 ? 10.612 29.873 25.736 1.00 84.12 930 ASP A N 1
ATOM 7296 C CA . ASP A 1 930 ? 10.209 30.053 27.144 1.00 84.12 930 ASP A CA 1
ATOM 7297 C C . ASP A 1 930 ? 8.876 29.379 27.528 1.00 84.12 930 ASP A C 1
ATOM 7299 O O . ASP A 1 930 ? 8.618 29.122 28.705 1.00 84.12 930 ASP A O 1
ATOM 7303 N N . ASN A 1 931 ? 8.016 29.085 26.547 1.00 85.88 931 ASN A N 1
ATOM 7304 C CA . ASN A 1 931 ? 6.730 28.426 26.768 1.00 85.88 931 ASN A CA 1
ATOM 7305 C C . ASN A 1 931 ? 6.793 26.888 26.700 1.00 85.88 931 ASN A C 1
ATOM 7307 O O . ASN A 1 931 ? 5.810 26.255 27.078 1.00 85.88 931 ASN A O 1
ATOM 7311 N N . MET A 1 932 ? 7.912 26.260 26.307 1.00 85.25 932 MET A N 1
ATOM 7312 C CA . MET A 1 932 ? 8.022 24.788 26.200 1.00 85.25 932 MET A CA 1
ATOM 7313 C C . MET A 1 932 ? 7.707 24.049 27.511 1.00 85.25 932 MET A C 1
ATOM 7315 O O . MET A 1 932 ? 7.151 22.953 27.481 1.00 85.25 932 MET A O 1
ATOM 7319 N N . ALA A 1 933 ? 7.953 24.675 28.668 1.00 80.44 933 ALA A N 1
ATOM 7320 C CA . ALA A 1 933 ? 7.582 24.145 29.986 1.00 80.44 933 ALA A CA 1
ATOM 7321 C C . ALA A 1 933 ? 6.062 23.909 30.173 1.00 80.44 933 ALA A C 1
ATOM 7323 O O . ALA A 1 933 ? 5.647 23.242 31.121 1.00 80.44 933 ALA A O 1
ATOM 7324 N N . LEU A 1 934 ? 5.207 24.425 29.281 1.00 79.00 934 LEU A N 1
ATOM 7325 C CA . LEU A 1 934 ? 3.772 24.118 29.265 1.00 79.00 934 LEU A CA 1
ATOM 7326 C C . LEU A 1 934 ? 3.477 22.663 28.848 1.00 79.00 934 LEU A C 1
ATOM 7328 O O . LEU A 1 934 ? 2.417 22.152 29.204 1.00 79.00 934 LEU A O 1
ATOM 7332 N N . LEU A 1 935 ? 4.396 21.977 28.154 1.00 74.31 935 LEU A N 1
ATOM 7333 C CA . LEU A 1 935 ? 4.235 20.565 27.767 1.00 74.31 935 LEU A CA 1
ATOM 7334 C C . LEU A 1 935 ? 4.177 19.624 28.979 1.00 74.31 935 LEU A C 1
ATOM 7336 O O . LEU A 1 935 ? 3.381 18.686 28.989 1.00 74.31 935 LEU A O 1
ATOM 7340 N N . GLU A 1 936 ? 4.951 19.898 30.034 1.00 63.44 936 GLU A N 1
ATOM 7341 C CA . GLU A 1 936 ? 4.946 19.090 31.266 1.00 63.44 936 GLU A CA 1
ATOM 7342 C C . GLU A 1 936 ? 3.585 19.118 31.982 1.00 63.44 936 GLU A C 1
ATOM 7344 O O . GLU A 1 936 ? 3.231 18.188 32.705 1.00 63.44 936 GLU A O 1
ATOM 7349 N N . GLN A 1 937 ? 2.788 20.165 31.750 1.00 55.41 937 GLN A N 1
ATOM 7350 C CA . GLN A 1 937 ? 1.461 20.348 32.345 1.00 55.41 937 GLN A CA 1
ATOM 7351 C C . GLN A 1 937 ? 0.347 19.612 31.571 1.00 55.41 937 GLN A C 1
ATOM 7353 O O . GLN A 1 937 ? -0.808 19.651 31.994 1.00 55.41 937 GLN A O 1
ATOM 7358 N N . ALA A 1 938 ? 0.677 18.944 30.456 1.00 50.75 938 ALA A N 1
ATOM 7359 C CA . ALA A 1 938 ? -0.278 18.337 29.522 1.00 50.75 938 ALA A CA 1
ATOM 7360 C C . ALA A 1 938 ? -0.252 16.789 29.461 1.00 50.75 938 ALA A C 1
ATOM 7362 O O . ALA A 1 938 ? -1.028 16.196 28.715 1.00 50.75 938 ALA A O 1
ATOM 7363 N N . ALA A 1 939 ? 0.626 16.117 30.212 1.00 37.72 939 ALA A N 1
ATOM 7364 C CA . ALA A 1 939 ? 0.865 14.674 30.083 1.00 37.72 939 ALA A CA 1
ATOM 7365 C C . ALA A 1 939 ? -0.118 13.779 30.886 1.00 37.72 939 ALA A C 1
ATOM 7367 O O . ALA A 1 939 ? -0.596 14.182 31.948 1.00 37.72 939 ALA A O 1
ATOM 7368 N N . PRO A 1 940 ? -0.279 12.492 30.517 1.00 45.84 940 PRO A N 1
ATOM 7369 C CA . PRO A 1 940 ? -0.565 11.998 29.163 1.00 45.84 940 PRO A CA 1
ATOM 7370 C C . PRO A 1 940 ? -1.748 10.996 29.153 1.00 45.84 940 PRO A C 1
ATOM 7372 O O . PRO A 1 940 ? -2.061 10.392 30.179 1.00 45.84 940 PRO A O 1
ATOM 7375 N N . ASN A 1 941 ? -2.375 10.746 27.997 1.00 29.31 941 ASN A N 1
ATOM 7376 C CA . ASN A 1 941 ? -3.227 9.561 27.797 1.00 29.31 941 ASN A CA 1
ATOM 7377 C C . ASN A 1 941 ? -3.441 9.233 26.309 1.00 29.31 941 ASN A C 1
ATOM 7379 O O . ASN A 1 941 ? -3.585 10.145 25.502 1.00 29.31 941 ASN A O 1
ATOM 7383 N N . ALA A 1 942 ? -3.572 7.930 26.027 1.00 29.88 942 ALA A N 1
ATOM 7384 C CA . ALA A 1 942 ? -3.726 7.280 24.716 1.00 29.88 942 ALA A CA 1
ATOM 7385 C C . ALA A 1 942 ? -2.478 7.287 23.806 1.00 29.88 942 ALA A C 1
ATOM 7387 O O . ALA A 1 942 ? -1.759 8.275 23.688 1.00 29.88 942 ALA A O 1
ATOM 7388 N N . GLY A 1 943 ? -2.206 6.122 23.209 1.00 33.47 943 GLY A N 1
ATOM 7389 C CA . GLY A 1 943 ? -1.096 5.915 22.282 1.00 33.47 943 GLY A CA 1
ATOM 7390 C C . GLY A 1 943 ? -1.420 6.435 20.885 1.00 33.47 943 GLY A C 1
ATOM 7391 O O . GLY A 1 943 ? -2.581 6.471 20.485 1.00 33.47 943 GLY A O 1
ATOM 7392 N N . PHE A 1 944 ? -0.376 6.815 20.160 1.00 35.50 944 PHE A N 1
ATOM 7393 C CA . PHE A 1 944 ? -0.449 7.388 18.823 1.00 35.50 944 PHE A CA 1
ATOM 7394 C C . PHE A 1 944 ? 0.687 6.770 18.003 1.00 35.50 944 PHE A C 1
ATOM 7396 O O . PHE A 1 944 ? 1.853 6.889 18.388 1.00 35.50 944 PHE A O 1
ATOM 7403 N N . SER A 1 945 ? 0.361 6.053 16.931 1.00 35.28 945 SER A N 1
ATOM 7404 C CA . SER A 1 945 ? 1.338 5.481 16.000 1.00 35.28 945 SER A CA 1
ATOM 7405 C C . SER A 1 945 ? 1.573 6.459 14.856 1.00 35.28 945 SER A C 1
ATOM 7407 O O . SER A 1 945 ? 0.625 6.830 14.169 1.00 35.28 945 SER A O 1
ATOM 7409 N N . ALA A 1 946 ? 2.826 6.868 14.654 1.00 25.92 946 ALA A N 1
ATOM 7410 C CA . ALA A 1 946 ? 3.207 7.864 13.650 1.00 25.92 946 ALA A CA 1
ATOM 7411 C C . ALA A 1 946 ? 3.360 7.257 12.236 1.00 25.92 946 ALA A C 1
ATOM 7413 O O . ALA A 1 946 ? 4.417 7.362 11.604 1.00 25.92 946 ALA A O 1
ATOM 7414 N N . GLU A 1 947 ? 2.331 6.528 11.798 1.00 34.09 947 GLU A N 1
ATOM 7415 C CA . GLU A 1 947 ? 2.289 5.756 10.554 1.00 34.09 947 GLU A CA 1
ATOM 7416 C C . GLU A 1 947 ? 0.962 5.984 9.806 1.00 34.09 947 GLU A C 1
ATOM 7418 O O . GLU A 1 947 ? 0.116 5.100 9.811 1.00 34.09 947 GLU A O 1
ATOM 7423 N N . ASN A 1 948 ? 0.768 7.158 9.189 1.00 34.00 948 ASN A N 1
ATOM 7424 C CA . ASN A 1 948 ? -0.059 7.429 7.996 1.00 34.00 948 ASN A CA 1
ATOM 7425 C C . ASN A 1 948 ? 0.051 8.902 7.528 1.00 34.00 948 ASN A C 1
ATOM 7427 O O . ASN A 1 948 ? -0.917 9.667 7.555 1.00 34.00 948 ASN A O 1
ATOM 7431 N N . PHE A 1 949 ? 1.200 9.294 6.968 1.00 37.88 949 PHE A N 1
ATOM 7432 C CA . PHE A 1 949 ? 1.232 10.450 6.067 1.00 37.88 949 PHE A CA 1
ATOM 7433 C C . PHE A 1 949 ? 0.791 10.022 4.656 1.00 37.88 949 PHE A C 1
ATOM 7435 O O . PHE A 1 949 ? 1.632 9.744 3.797 1.00 37.88 949 PHE A O 1
ATOM 7442 N N . ASP A 1 950 ? -0.524 9.987 4.413 1.00 41.97 950 ASP A N 1
ATOM 7443 C CA . ASP A 1 950 ? -1.093 9.937 3.059 1.00 41.97 950 ASP A CA 1
ATOM 7444 C C . ASP A 1 950 ? -1.821 11.253 2.706 1.00 41.97 950 ASP A C 1
ATOM 7446 O O . ASP A 1 950 ? -2.952 11.486 3.135 1.00 41.97 950 ASP A O 1
ATOM 7450 N N . PRO A 1 951 ? -1.211 12.126 1.885 1.00 38.44 951 PRO A N 1
ATOM 7451 C CA . PRO A 1 951 ? -1.834 13.365 1.435 1.00 38.44 951 PRO A CA 1
ATOM 7452 C C . PRO A 1 951 ? -2.907 13.167 0.347 1.00 38.44 951 PRO A C 1
ATOM 7454 O O . PRO A 1 951 ? -3.457 14.167 -0.126 1.00 38.44 951 PRO A O 1
ATOM 7457 N N . TRP A 1 952 ? -3.247 11.929 -0.042 1.00 41.28 952 TRP A N 1
ATOM 7458 C CA . TRP A 1 952 ? -4.177 11.595 -1.140 1.00 41.28 952 TRP A CA 1
ATOM 7459 C C . TRP A 1 952 ? -5.387 10.741 -0.756 1.00 41.28 952 TRP A C 1
ATOM 7461 O O . TRP A 1 952 ? -6.142 10.353 -1.644 1.00 41.28 952 TRP A O 1
ATOM 7471 N N . GLN A 1 953 ? -5.649 10.548 0.540 1.00 36.84 953 GLN A N 1
ATOM 7472 C CA . GLN A 1 953 ? -6.874 9.889 0.994 1.00 36.84 953 GLN A CA 1
ATOM 7473 C C . GLN A 1 953 ? -8.133 10.582 0.424 1.00 36.84 953 GLN A C 1
ATOM 7475 O O . GLN A 1 953 ? -8.228 11.817 0.415 1.00 36.84 953 GLN A O 1
ATOM 7480 N N . ASP A 1 954 ? -9.057 9.776 -0.100 1.00 32.91 954 ASP A N 1
ATOM 7481 C CA . ASP A 1 954 ? -10.099 10.178 -1.055 1.00 32.91 954 ASP A CA 1
ATOM 7482 C C . ASP A 1 954 ? -11.225 10.995 -0.387 1.00 32.91 954 ASP A C 1
ATOM 7484 O O . ASP A 1 954 ? -12.027 10.460 0.380 1.00 32.91 954 ASP A O 1
ATOM 7488 N N . TRP A 1 955 ? -11.275 12.313 -0.630 1.00 39.53 955 TRP A N 1
ATOM 7489 C CA . TRP A 1 955 ? -12.220 13.221 0.041 1.00 39.53 955 TRP A CA 1
ATOM 7490 C C . TRP A 1 955 ? -13.207 13.849 -0.943 1.00 39.53 955 TRP A C 1
ATOM 7492 O O . TRP A 1 955 ? -12.946 14.875 -1.581 1.00 39.53 955 TRP A O 1
ATOM 7502 N N . SER A 1 956 ? -14.400 13.264 -1.029 1.00 28.11 956 SER A N 1
ATOM 7503 C CA . SER A 1 956 ? -15.503 13.839 -1.794 1.00 28.11 956 SER A CA 1
ATOM 7504 C C . SER A 1 956 ? -16.164 14.997 -1.037 1.00 28.11 956 SER A C 1
ATOM 7506 O O . SER A 1 956 ? -16.858 14.770 -0.045 1.00 28.11 956 SER A O 1
ATOM 7508 N N . VAL A 1 957 ? -16.054 16.224 -1.553 1.00 32.38 957 VAL A N 1
ATOM 7509 C CA . VAL A 1 957 ? -16.923 17.341 -1.145 1.00 32.38 957 VAL A CA 1
ATOM 7510 C C . VAL A 1 957 ? -17.593 17.939 -2.380 1.00 32.38 957 VAL A C 1
ATOM 7512 O O . VAL A 1 957 ? -16.927 18.368 -3.323 1.00 32.38 957 VAL A O 1
ATOM 7515 N N . ASP A 1 958 ? -18.928 17.927 -2.389 1.00 28.53 958 ASP A N 1
ATOM 7516 C CA . ASP A 1 958 ? -19.741 18.414 -3.507 1.00 28.53 958 ASP A CA 1
ATOM 7517 C C . ASP A 1 958 ? -20.141 19.893 -3.335 1.00 28.53 958 ASP A C 1
ATOM 7519 O O . ASP A 1 958 ? -20.283 20.428 -2.232 1.00 28.53 958 ASP A O 1
ATOM 7523 N N . ASN A 1 959 ? -20.313 20.569 -4.466 1.00 33.62 959 ASN A N 1
ATOM 7524 C CA . ASN A 1 959 ? -20.284 22.019 -4.611 1.00 33.62 959 ASN A CA 1
ATOM 7525 C C . ASN A 1 959 ? -21.397 22.756 -3.842 1.00 33.62 959 ASN A C 1
ATOM 7527 O O . ASN A 1 959 ? -22.576 22.406 -3.929 1.00 33.62 959 ASN A O 1
ATOM 7531 N N . GLY A 1 960 ? -21.071 23.909 -3.236 1.00 28.64 960 GLY A N 1
ATOM 7532 C CA . GLY A 1 960 ? -22.092 24.945 -3.030 1.00 28.64 960 GLY A CA 1
ATOM 7533 C C . GLY A 1 960 ? -21.801 26.096 -2.061 1.00 28.64 960 GLY A C 1
ATOM 7534 O O . GLY A 1 960 ? -22.122 25.990 -0.881 1.00 28.64 960 GLY A O 1
ATOM 7535 N N . THR A 1 961 ? -21.461 27.255 -2.646 1.00 27.70 961 THR A N 1
ATOM 7536 C CA . THR A 1 961 ? -21.719 28.643 -2.174 1.00 27.70 961 THR A CA 1
ATOM 7537 C C . THR A 1 961 ? -20.971 29.216 -0.952 1.00 27.70 961 THR A C 1
ATOM 7539 O O . THR A 1 961 ? -20.743 28.557 0.052 1.00 27.70 961 THR A O 1
ATOM 7542 N N . PHE A 1 962 ? -20.617 30.502 -1.0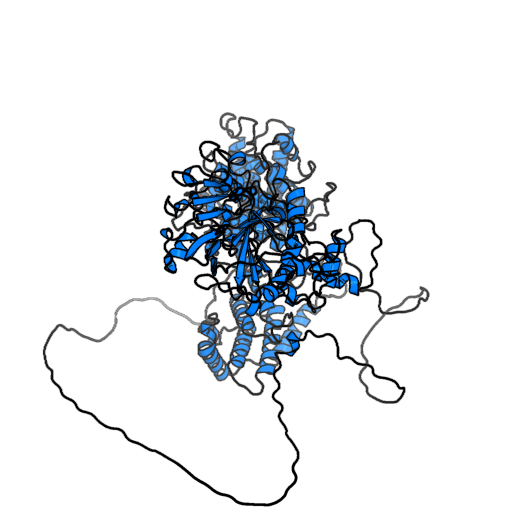88 1.00 34.09 962 PHE A N 1
ATOM 7543 C CA . PHE A 1 962 ? -19.737 31.311 -0.235 1.00 34.09 962 PHE A CA 1
ATOM 7544 C C . PHE A 1 962 ? -20.276 31.645 1.177 1.00 34.09 962 PHE A C 1
ATOM 7546 O O . PHE A 1 962 ? -21.484 31.674 1.400 1.00 34.09 962 PHE A O 1
ATOM 7553 N N . ASP A 1 963 ? -19.340 31.937 2.099 1.00 34.41 963 ASP A N 1
ATOM 7554 C CA . ASP A 1 963 ? -19.244 33.172 2.928 1.00 34.41 963 ASP A CA 1
ATOM 7555 C C . ASP A 1 963 ? -18.772 32.909 4.372 1.00 34.41 963 ASP A C 1
ATOM 7557 O O . ASP A 1 963 ? -19.573 32.961 5.301 1.00 34.41 963 ASP A O 1
ATOM 7561 N N . TYR A 1 964 ? -17.489 32.613 4.589 1.00 39.16 964 TYR A N 1
ATOM 7562 C CA . TYR A 1 964 ? -16.752 33.007 5.807 1.00 39.16 964 TYR A CA 1
ATOM 7563 C C . TYR A 1 964 ? -15.255 33.089 5.493 1.00 39.16 964 TYR A C 1
ATOM 7565 O O . TYR A 1 964 ? -14.800 32.501 4.509 1.00 39.16 964 TYR A O 1
ATOM 7573 N N . ASN A 1 965 ? -14.523 33.879 6.275 1.00 52.91 965 ASN A N 1
ATOM 7574 C CA . ASN A 1 965 ? -13.168 34.329 5.991 1.00 52.91 965 ASN A CA 1
ATOM 7575 C C . ASN A 1 965 ? -12.234 34.034 7.173 1.00 52.91 965 ASN A C 1
ATOM 7577 O O . ASN A 1 965 ? -12.575 34.318 8.320 1.00 52.91 965 ASN A O 1
ATOM 7581 N N . TRP A 1 966 ? -11.004 33.579 6.915 1.00 53.78 966 TRP A N 1
ATOM 7582 C CA . TRP A 1 966 ? -9.968 33.539 7.955 1.00 53.78 966 TRP A CA 1
ATOM 7583 C C . TRP A 1 966 ? -9.712 34.931 8.561 1.00 53.78 966 TRP A C 1
ATOM 7585 O O . TRP A 1 966 ? -9.369 35.031 9.739 1.00 53.78 966 TRP A O 1
ATOM 7595 N N . LEU A 1 967 ? -9.970 36.016 7.815 1.00 56.59 967 LEU A N 1
ATOM 7596 C CA . LEU A 1 967 ? -9.916 37.377 8.354 1.00 56.59 967 LEU A CA 1
ATOM 7597 C C . LEU A 1 967 ? -11.025 37.690 9.382 1.00 56.59 967 LEU A C 1
ATOM 7599 O O . LEU A 1 967 ? -10.850 38.595 10.200 1.00 56.59 967 LEU A O 1
ATOM 7603 N N . ASP A 1 968 ? -12.113 36.911 9.437 1.00 58.09 968 ASP A N 1
ATOM 7604 C CA . ASP A 1 968 ? -13.151 37.051 10.470 1.00 58.09 968 ASP A CA 1
ATOM 7605 C C . ASP A 1 968 ? -12.624 36.671 11.866 1.00 58.09 968 ASP A C 1
ATOM 7607 O O . ASP A 1 968 ? -13.146 37.161 12.875 1.00 58.09 968 ASP A O 1
ATOM 7611 N N . LEU A 1 969 ? -11.531 35.890 11.955 1.00 54.88 969 LEU A N 1
ATOM 7612 C CA . LEU A 1 969 ? -10.786 35.694 13.209 1.00 54.88 969 LEU A CA 1
ATOM 7613 C C . LEU A 1 969 ? -10.325 37.038 13.799 1.00 54.88 969 LEU A C 1
ATOM 7615 O O . LEU A 1 969 ? -10.406 37.244 15.012 1.00 54.88 969 LEU A O 1
ATOM 7619 N N . PHE A 1 970 ? -9.898 37.973 12.944 1.00 53.78 970 PHE A N 1
ATOM 7620 C CA . PHE A 1 970 ? -9.469 39.322 13.328 1.00 53.78 970 PHE A CA 1
ATOM 7621 C C . PHE A 1 970 ? -10.649 40.292 13.546 1.00 53.78 970 PHE A C 1
ATOM 7623 O O . PHE A 1 970 ? -10.428 41.437 13.943 1.00 53.78 970 PHE A O 1
ATOM 7630 N N . ARG A 1 971 ? -11.901 39.845 13.338 1.00 50.59 971 ARG A N 1
ATOM 7631 C CA . ARG A 1 971 ? -13.146 40.628 13.499 1.00 50.59 971 ARG A CA 1
ATOM 7632 C C . ARG A 1 971 ? -13.126 41.971 12.759 1.00 50.59 971 ARG A C 1
ATOM 7634 O O . ARG A 1 971 ? -13.472 43.006 13.333 1.00 50.59 971 ARG A O 1
ATOM 7641 N N . PHE A 1 972 ? -12.706 41.942 11.502 1.00 46.44 972 PHE A N 1
ATOM 7642 C CA . PHE A 1 972 ? -12.595 43.115 10.642 1.00 46.44 972 PHE A CA 1
ATOM 7643 C C . PHE A 1 972 ? -13.420 42.906 9.374 1.00 46.44 972 PHE A C 1
ATOM 7645 O O . PHE A 1 972 ? -13.235 41.911 8.681 1.00 46.44 972 PHE A O 1
ATOM 7652 N N . ASP A 1 973 ? -14.293 43.860 9.063 1.00 43.72 973 ASP A N 1
ATOM 7653 C CA . ASP A 1 973 ? -14.918 43.936 7.745 1.00 43.72 973 ASP A CA 1
ATOM 7654 C C . ASP A 1 973 ? -13.898 44.534 6.763 1.00 43.72 973 ASP A C 1
ATOM 7656 O O . ASP A 1 973 ? -13.205 45.498 7.096 1.00 43.72 973 ASP A O 1
ATOM 7660 N N . VAL A 1 974 ? -13.790 43.982 5.554 1.00 40.53 974 VAL A N 1
ATOM 7661 C CA . VAL A 1 974 ? -12.882 44.508 4.518 1.00 40.53 974 VAL A CA 1
ATOM 7662 C C . VAL A 1 974 ? -13.315 45.920 4.089 1.00 40.53 974 VAL A C 1
ATOM 7664 O O . VAL A 1 974 ? -12.477 46.717 3.675 1.00 40.53 974 VAL A O 1
ATOM 7667 N N . ALA A 1 975 ? -14.586 46.284 4.297 1.00 39.88 975 ALA A N 1
ATOM 7668 C CA . ALA A 1 975 ? -15.092 47.644 4.101 1.00 39.88 975 ALA A CA 1
ATOM 7669 C C . ALA A 1 975 ? -14.417 48.718 4.990 1.00 39.88 975 ALA A C 1
ATOM 7671 O O . ALA A 1 975 ? -14.421 49.890 4.620 1.00 39.88 975 ALA A O 1
ATOM 7672 N N . ASP A 1 976 ? -13.786 48.353 6.119 1.00 41.75 976 ASP A N 1
ATOM 7673 C CA . ASP A 1 976 ? -12.983 49.292 6.932 1.00 41.75 976 ASP A CA 1
ATOM 7674 C C . ASP A 1 976 ? -11.672 49.720 6.217 1.00 41.75 976 ASP A C 1
ATOM 7676 O O . ASP A 1 976 ? -11.001 50.644 6.681 1.00 41.75 976 ASP A O 1
ATOM 7680 N N . MET A 1 977 ? -11.267 49.062 5.116 1.00 43.38 977 MET A N 1
ATOM 7681 C CA . MET A 1 977 ? -9.978 49.313 4.447 1.00 43.38 977 MET A CA 1
ATOM 7682 C C . MET A 1 977 ? -9.980 50.517 3.494 1.00 43.38 977 MET A C 1
ATOM 7684 O O . MET A 1 977 ? -8.972 51.224 3.423 1.00 43.38 977 MET A O 1
ATOM 7688 N N . ASP A 1 978 ? -11.092 50.793 2.806 1.00 37.94 978 ASP A N 1
ATOM 7689 C CA . ASP A 1 978 ? -11.169 51.895 1.829 1.00 37.94 978 ASP A CA 1
ATOM 7690 C C . ASP A 1 978 ? -10.964 53.271 2.495 1.00 37.94 978 ASP A C 1
ATOM 7692 O O . ASP A 1 978 ? -10.393 54.184 1.902 1.00 37.94 978 ASP A O 1
ATOM 7696 N N . GLY A 1 979 ? -11.340 53.409 3.771 1.00 40.44 979 GLY A N 1
ATOM 7697 C CA . GLY A 1 979 ? -11.239 54.663 4.523 1.00 40.44 979 GLY A CA 1
ATOM 7698 C C . GLY A 1 979 ? -9.833 55.071 4.990 1.00 40.44 979 GLY A C 1
ATOM 7699 O O . GLY A 1 979 ? -9.703 56.144 5.579 1.00 40.44 979 GLY A O 1
ATOM 7700 N N . GLN A 1 980 ? -8.791 54.249 4.788 1.00 39.00 980 GLN A N 1
ATOM 7701 C CA . GLN A 1 980 ? -7.417 54.565 5.231 1.00 39.00 980 GLN A CA 1
ATOM 7702 C C . GLN A 1 980 ? -6.381 54.706 4.108 1.00 39.00 980 GLN A C 1
ATOM 7704 O O . GLN A 1 980 ? -5.311 55.258 4.358 1.00 39.00 980 GLN A O 1
ATOM 7709 N N . PHE A 1 981 ? -6.681 54.282 2.878 1.00 36.12 981 PHE A N 1
ATOM 7710 C CA . PHE A 1 981 ? -5.774 54.483 1.738 1.00 36.12 981 PHE A CA 1
ATOM 7711 C C . PHE A 1 981 ? -5.996 55.809 0.986 1.00 36.12 981 PHE A C 1
ATOM 7713 O O . PHE A 1 981 ? -5.123 56.218 0.226 1.00 36.12 981 PHE A O 1
ATOM 7720 N N . GLU A 1 982 ? -7.088 56.541 1.243 1.00 33.31 982 GLU A N 1
ATOM 7721 C CA . GLU A 1 982 ? -7.306 57.885 0.670 1.00 33.31 982 GLU A CA 1
ATOM 7722 C C . GLU A 1 982 ? -6.503 59.013 1.360 1.00 33.31 982 GLU A C 1
ATOM 7724 O O . GLU A 1 982 ? -6.516 60.147 0.882 1.00 33.31 982 GLU A O 1
ATOM 7729 N N . SER A 1 983 ? -5.794 58.753 2.470 1.00 36.22 983 SER A N 1
ATOM 7730 C CA . SER A 1 983 ? -5.156 59.809 3.283 1.00 36.22 983 SER A CA 1
ATOM 7731 C C . SER A 1 983 ? -3.622 59.874 3.220 1.00 36.22 983 SER A C 1
ATOM 7733 O O . SER A 1 983 ? -3.017 60.434 4.134 1.00 36.22 983 SER A O 1
ATOM 7735 N N . SER A 1 984 ? -2.976 59.298 2.198 1.00 34.91 984 SER A N 1
ATOM 7736 C CA . SER A 1 984 ? -1.504 59.322 2.052 1.00 34.91 984 SER A CA 1
ATOM 7737 C C . SER A 1 984 ? -0.978 59.975 0.764 1.00 34.91 984 SER A C 1
ATOM 7739 O O . SER A 1 984 ? 0.187 59.780 0.437 1.00 34.91 984 SER A O 1
ATOM 7741 N N . ASP A 1 985 ? -1.809 60.759 0.068 1.00 38.62 985 ASP A N 1
ATOM 7742 C CA . ASP A 1 985 ? -1.412 61.660 -1.034 1.00 38.62 985 ASP A CA 1
ATOM 7743 C C . ASP A 1 985 ? -1.816 63.127 -0.711 1.00 38.62 985 ASP A C 1
ATOM 7745 O O . ASP A 1 985 ? -2.511 63.805 -1.474 1.00 38.62 985 ASP A O 1
ATOM 7749 N N . GLN A 1 986 ? -1.382 63.621 0.461 1.00 30.61 986 GLN A N 1
ATOM 7750 C CA . GLN A 1 986 ? -1.317 65.050 0.830 1.00 30.61 986 GLN A CA 1
ATOM 7751 C C . GLN A 1 986 ? -0.010 65.380 1.558 1.00 30.61 986 GLN A C 1
ATOM 7753 O O . GLN A 1 986 ? 0.379 64.587 2.444 1.00 30.61 986 GLN A O 1
#

Secondary structure (DSSP, 8-state):
-PPPP------PPPEEEEE--S-EEES-BGGGTEES-BTTB-B-SEE---EEEEE-TTS-EEEE-----S-GGGS-HHHHHHHHHHT-EEE----HHHHHHHTT--GGGEEEEE-SSS-HHHH--GGGS-TTSEEEE-TTHHHHH-S-BTTSSS-S-BHHHHTTS-EEE--TT-TTTEEEETTEEEEESSSSSSEEEEE--SSSTT-EEEEEEEEETTEEEEEE-GGG-SSGGGT-SBTTBPPPTT---PPPHHHHHH-SS---HHHHHHHHHHTT--TTS-S-EES--TTHHHHHHHHHHHHHHHT-TTEEEE-TT-GGGTTTS--TTS--TTTTTTTHHHHHTTGGGGTTHHHHHHHHHHHTTT-PPPS----------SS--------------------------------------------THHHHT---------------------------------------------------------------------------PPP-----S--S-------SS--SS---THHHHHHHHHHHHHHTTSPPPPHHHHHHHHHHHHHHTTTT-----GGGTSSSS--HHHHHHHHHHHHHTS--TTHHHHHHHHHHHHHHHHHTT--S-HHHHHHHHHHHTT--SS-SSS--SSSHHHHHHHHHHHHHHHHHHHHHHHHHH-PPPSS-GGG--PPPP-GGG-SS--HHHHHHHHHHHHHHHHHHHHHHHH-TTS-TTTSHHHHHHHHHHHHHT--TTT-SB-TTSPBPPP-HHHHHHHHHHHHHHHHHHHHHHGGGTGGGS-BHHHHHHHHHHHHHHHHHHTTTGGGGS-TTHHHHHHHHHHHHHH---SSHHHHHHHHHHHHHHHHHHHHHHTT-THHHHHHHHHHHHHHHHHHS-GGGSTTSSS-PBP-TTHHHH--S-GGG-TTGGGGGGG---S--------TT-------------GGGGGT--GGGSHHHHTTS--

pLDDT: mean 71.64, std 25.51, range [21.75, 98.81]

Foldseek 3Di:
DPDQFQDADAFDFKWKFKADQQKWKAFFFPVQWWDDDAVLQGGDGTFKFIKMWIADPVGQIAIEFWFAAQDPVPWAPQVNVVCVVRVIDMDGDGTSQRSCVVQPHHLASHQEYEFLDDANRGNYPLVSHPLNYAYEFEACRCVPAPPDPPVPRNHGDHPVNNVNHHYHYDDCVPPQFWDGGQPWIWGNPVSGSQKIWTQQAWLDHRRIWIWGFLDVVPTAIEIAHEPLDLALLLLPQAPLHAFDQLDDADADVVLVLVDPDFQGLVLQQVLQVVVVHGSRHGPIQTPRTPHRVSSSVSSVSCSSQLSDLRYQYDYGRLCLLVVLADGPVDTCSCVSVSVSNVNRNCNSVNSNRVRSRVSVVVVVVVDDDDDDDDDDDPDDDPPDDDDDDDDDDDDDDDDDDDDDDDDDDDDDDDDDDDDDDPDDDDDVVVVVVDDDDDDDDDDDDDDDDDDDDDDDDDDDDDDDDDDDDDDDDDDDDDDDDDDDDDDDDDDDDDDDDDDDDDDDDDDDDDDDDDDDDPPDDDDDDDDDDDDDDDDPPPVLVVVLVVLCVVLVVDDQDDLVLLLLLVVLCVVPPCVVQVLDDVVCSNPPPHDPLLSLLSVLSSLVSDPDPCSLVSNLVSLVSSVSCVNSVVDPDVSSNLSSLSSQQVDANDDPSDDDCRHNLLSVLVVLLVVLVLLLVQLLCCLLWVDDRPDQLVVDDRDQHDPVSDPDDDPLVLLSRLSSLLSLLSSVLSVLVWPPPDPLVVCLVVSLLLLLLSLVPRDPSLDQADPVQHGDDDDLSSLLSLLSSLLSQLSSVQSVCVVVPGLLAAALSLLCSLQLNLLSLVVCLVVLNLQVDDPSLLSSLLSSLSNLLLDDDDDPVSVVSSVVSNVSSLSSLVSNCVPHVCSVVSNVLSVVSSVVQVPDDLVPRRCVDVDRHADACSCSSDVHDCPSGPSSVVVVVRDHDDDDDSPDNDSPDPDDDDDDDDDDDPCCSSVDDCVVVVVPPVPPPD

Solvent-accessible surface area (backbone atoms only — not comparable to full-atom values): 59915 Å² total; per-residue (Å²): 130,83,78,82,69,54,50,68,78,87,47,45,42,19,52,35,23,41,39,80,47,67,30,27,42,30,61,37,47,32,68,66,47,34,35,73,78,47,71,79,41,62,51,42,74,68,43,42,36,55,18,33,45,40,25,45,82,85,69,55,29,31,33,41,28,35,11,36,55,48,62,71,84,79,51,39,73,46,43,49,50,48,37,61,75,54,63,39,48,79,52,43,82,32,46,48,57,52,60,34,47,78,70,73,40,58,53,81,63,32,53,32,40,33,29,29,41,77,51,62,44,31,47,29,64,59,76,76,37,53,56,81,35,26,40,33,38,25,55,58,34,73,75,73,58,55,73,22,26,79,87,30,70,87,36,66,46,50,47,74,70,51,63,78,33,56,74,46,65,53,66,75,78,41,78,91,40,30,50,69,40,48,86,33,49,26,30,32,71,82,70,50,50,17,37,30,44,30,64,45,48,17,37,38,74,13,18,27,24,42,41,34,22,34,36,72,87,67,65,29,32,43,33,39,35,30,74,67,33,73,48,70,38,45,55,35,28,23,89,74,40,58,69,48,75,80,55,77,54,67,66,52,68,74,52,54,74,73,45,98,64,81,72,34,34,70,26,52,28,49,46,28,46,74,73,76,41,52,61,37,40,37,67,28,43,79,59,68,38,79,35,51,76,45,25,59,47,42,36,61,58,44,37,41,43,60,48,35,89,52,33,41,69,42,32,28,37,53,63,59,45,66,92,65,62,60,50,54,94,35,68,46,46,55,38,74,82,70,42,40,53,81,68,29,76,54,32,67,52,34,56,50,37,58,42,19,45,61,56,48,64,52,59,78,69,71,68,79,83,77,96,70,94,76,93,81,78,99,73,92,89,86,86,87,89,76,94,77,83,88,79,82,91,81,88,85,84,86,85,85,84,84,89,83,80,91,83,80,88,82,91,80,90,88,89,87,86,84,90,78,87,94,84,85,91,72,64,67,76,80,51,70,80,63,80,81,84,88,78,93,80,85,83,94,80,89,83,83,88,81,92,90,81,91,81,90,87,87,87,80,88,88,88,88,81,91,90,89,89,89,88,86,84,90,84,89,83,89,84,93,82,90,78,84,88,82,86,82,92,88,83,89,82,87,88,90,87,91,84,89,82,86,93,79,93,79,85,79,86,79,84,88,77,93,75,81,93,82,84,78,82,93,77,83,79,90,90,82,90,82,85,92,78,85,86,78,82,59,56,65,61,52,47,54,52,51,51,50,58,60,56,59,73,64,71,82,70,56,68,70,56,43,48,61,20,44,58,43,36,65,73,75,40,29,95,82,58,75,72,75,54,74,74,65,50,73,61,84,79,48,48,74,45,32,47,37,28,50,52,27,54,35,35,76,81,40,100,47,100,60,30,70,62,53,35,49,52,31,49,53,46,30,52,51,34,59,76,68,61,68,65,89,50,64,68,49,50,51,41,23,49,60,50,48,49,77,48,52,79,49,68,94,79,64,92,55,87,52,28,32,68,46,49,49,31,52,48,48,51,52,50,50,53,49,45,43,50,38,37,49,48,20,52,72,68,59,41,83,58,88,72,51,76,92,79,60,87,77,75,80,72,55,72,90,53,47,101,69,91,50,71,69,60,50,42,51,40,55,43,45,54,50,35,57,53,43,38,49,55,43,48,59,64,62,46,82,82,62,69,65,73,74,60,46,61,58,56,53,46,37,49,30,22,50,67,72,69,49,55,81,92,61,44,67,50,45,99,86,59,50,74,49,84,91,49,69,69,47,45,55,45,51,35,53,53,26,47,44,48,34,53,47,51,39,54,65,26,49,93,77,66,24,59,50,66,46,33,52,52,32,39,42,26,25,48,46,33,39,46,47,47,44,60,34,49,80,65,72,45,33,62,73,59,64,73,68,53,38,49,45,42,49,60,40,41,44,32,49,58,41,53,70,63,84,53,72,67,56,44,48,50,48,54,48,50,55,48,46,46,47,48,41,27,60,44,27,37,87,80,35,76,61,18,55,55,40,49,54,50,54,52,54,50,43,54,49,54,74,69,42,57,71,96,70,39,52,61,84,52,92,71,55,46,78,46,76,57,42,70,56,70,51,86,62,57,64,86,65,33,96,59,45,69,57,56,78,78,47,74,81,68,84,90,82,80,79,78,69,77,63,98,71,72,87,78,92,79,83,90,80,84,90,92,78,51,72,58,54,72,73,72,55,64,76,79,69,54,70,81,63,71,77,75,78,87,124